Protein AF-0000000078807689 (afdb_homodimer)

Sequence (1456 aa):
MIKRIVSLLILAGTITSVALAAKLQRGFAIVVDPVSYKEARTDIDNYAKAVENDGLKTYIIVDRWGVPDSIRFQLQQLYFQKECPIEGAVFVGDIPVPMIRDAQHLTSAFKMNQETFPRTESSVPSDRFYDDFDLKFNFLDKDEQYPLYYYYSLSPDSPQFLSPEIYSGRIKMSADDASKYDKLRAYLQKVVALKQNTNPADQLLYFSGQGYVSESMMARIDEKLALVENFPWTRIQQNGIEYIDHKRDAAVKYRLMSELQRNDLDIAILHHHGDVEIEYMNDLPEPQTTKDQVEGIKLYLRETMRHAREKGKNTDSIQLVLSKRFDDLPASWFEGSFDPEITQKDSLFLRSLDLYIEDFDNYTPNARFIVLDACFNGSFHKDKYIAGAYISGKGNTMAVLANSVNVLQEKWTDRYLGLVGLGMRVGRMAMENPYLEGHLIGDPTFHFAVPVSLGFDINEVLSTKNAAWWKKQLNSSYPALQAMALRQLSDGGQMNSKQLLDKFMSSPSDIVRMECLVLLSEYDDDNFIRCLDLAVSDSYEMIQRFAINMIARNGDDRLVPALIRAAIRNNTAERIEFNVKQALALLPEKALTAEFQKQFNPSLYVESEKAEQGIKRAIEVNSNRWLKDISSIYADDSLTVNQRLGRIRYLRNYNVHSQIPQLLEYLQKTDNEPVQVSLLEALGWFRMSCRHNEISQVAQAMSQDSRYSQAVRDEALKTYNRIMNHRKMIKRIVSLLILAGTITSVALAAKLQRGFAIVVDPVSYKEARTDIDNYAKAVENDGLKTYIIVDRWGVPDSIRFQLQQLYFQKECPIEGAVFVGDIPVPMIRDAQHLTSAFKMNQETFPRTESSVPSDRFYDDFDLKFNFLDKDEQYPLYYYYSLSPDSPQFLSPEIYSGRIKMSADDASKYDKLRAYLQKVVALKQNTNPADQLLYFSGQGYVSESMMARIDEKLALVENFPWTRIQQNGIEYIDHKRDAAVKYRLMSELQRNDLDIAILHHHGDVEIEYMNDLPEPQTTKDQVEGIKLYLRETMRHAREKGKNTDSIQLVLSKRFDDLPASWFEGSFDPEITQKDSLFLRSLDLYIEDFDNYTPNARFIVLDACFNGSFHKDKYIAGAYISGKGNTMAVLANSVNVLQEKWTDRYLGLVGLGMRVGRMAMENPYLEGHLIGDPTFHFAVPVSLGFDINEVLSTKNAAWWKKQLNSSYPALQAMALRQLSDGGQMNSKQLLDKFMSSPSDIVRMECLVLLSEYDDDNFIRCLDLAVSDSYEMIQRFAINMIARNGDDRLVPALIRAAIRNNTAERIEFNVKQALALLPEKALTAEFQKQFNPSLYVESEKAEQGIKRAIEVNSNRWLKDISSIYADDSLTVNQRLGRIRYLRNYNVHSQIPQLLEYLQKTDNEPVQVSLLEALGWFRMSCRHNEISQVAQAMSQDSRYSQAVRDEALKTYNRIMNHRK

Secondary structure (DSSP, 8-state):
-------------------------EEEEEEE-HHHHHHTHHHHHHHHHHHHHTTEEEEEEE--S--HHHHHHHHHHHHH-SSS-EEEEEEESS--EEEEES-GGGSSS----TTTS-HHHHSEE-THHHH-TT--EEEEEE-SS-TTEEEEEE-TTS-SS---SSEEEEE--S-SSTHHHHHHHHHHHHHHHHHTS--BS--EEEEE-TTGGGG-HHHHHHHHHHHHHH-GGG-STT--EEEEEGGGSTTTHHHHHHHHT-TT--EEEEE-EEETTEEE---SPPP-SHHHHHHHHHHHHHHHHHHHHHTT--HHHHHHHHHHHTT---GGGGTTTT-HHHHHHHHHHHHTTSEEGGGGGG-----SEEEEESSSTT-TTSSS-HHHHHHHSSS---EEEEESS---SS--TTTTHHHHHTT--HHHHHHHS--SSEEEEE-TT--PBPSS--SS-HHHHHHH--HHHHHHHTT-SSHHHHHHHHHHHHHHT---HHHHHHHHHH---HHHHHHHHHHHTT--SHHHHHHHHHHTT-SSHHHHHHHHHHHHHH--GGGHHHHHHHHH-SS--HHHHHHHHHHHTTS-HHHHHHHHHHH--GGG-TTHHHHHHHHHHHHHHHHTTTHHHHHHHHH-TT--HHHHHHHHHHTTT---GGGHHHHHHHHHH---HHHHHHHHHHHTT-TT-TTHHHHHHHHHHHHT-TTS-HHHHHHHHHHHHHHHSS--/-------------------------EEEEEEE-HHHHHHTHHHHHHHHHHHHHTTEEEEEEE--S--HHHHHHHHHHHHH-SSS-EEEEEEESS--EEEEES-GGGSSS----TTTS-HHHHSEE-THHHH-TT--EEEEEE-SS-TTEEEEEEPTTS-SS---SSEEEEE--S-SSTHHHHHHHHHHHHHHHHHTS--BS--EEEEE-TTGGGG-HHHHHHHHHHHHHH-GGG-STT--EEEEEGGGSTTTHHHHHHHHT-TT--EEEEE-EEETTEEE---SPPP-SHHHHHHHHHHHHHHHHHHHHHTT--HHHHHHHHHHHTT---GGGGTTTT-HHHHHHHHHHHHTTEEEGGGGGG-----SEEEEESSSTT-TTSSS-HHHHHHHSSSS--EEEEESS---TT--TTTTHHHHHTT--HHHHHHHS--SSEEEEE-TT--PBPSS--SS-HHHHHHH--HHHHHHHTT-SSHHHHHHHHHHHHHTT-S-HHHHHHHHHH---HHHHHHHHHHHTT--SHHHHHHHHHHTT-SSHHHHHHHHHHHHHH--GGGHHHHHHHHH-SS--HHHHHHHHHHHTTS-HHHHHHHHHHH--GGG-TTHHHHHHHHHHHHHHHHTTTHHHHHHHHH-TT--HHHHHHHHHHTTT---GGGHHHHHHHHHH---HHHHHHHHHHHTT-TT-TTHHHHHHHHHHHHT-TTS-HHHHHHHHHHHHHHHSS--

pLDDT: mean 93.67, std 12.11, range [21.91, 98.88]

InterPro domains:
  IPR011989 Armadillo-like helical [G3DSA:1.25.10.10] (461-601)
  IPR016024 Armadillo-type fold [SSF48371] (473-570)

Structure (mmCIF, N/CA/C/O backbone):
data_AF-0000000078807689-model_v1
#
loop_
_entity.id
_entity.type
_entity.pdbx_description
1 polymer 'HEAT repeat domain-containing protein'
#
loop_
_atom_site.group_PDB
_atom_site.id
_atom_site.type_symbol
_atom_site.label_atom_id
_atom_site.label_alt_id
_atom_site.label_comp_id
_atom_site.label_asym_id
_atom_site.label_entity_id
_atom_site.label_seq_id
_atom_site.pdbx_PDB_ins_code
_atom_site.Cartn_x
_atom_site.Cartn_y
_atom_site.Cartn_z
_atom_site.occupancy
_atom_site.B_iso_or_equiv
_atom_site.auth_seq_id
_atom_site.auth_comp_id
_atom_site.auth_asym_id
_atom_site.auth_atom_id
_atom_site.pdbx_PDB_model_num
ATOM 1 N N . MET A 1 1 ? 76.438 -17.484 44.531 1 23.11 1 MET A N 1
ATOM 2 C CA . MET A 1 1 ? 75.062 -18 44.625 1 23.11 1 MET A CA 1
ATOM 3 C C . MET A 1 1 ? 74.375 -18 43.25 1 23.11 1 MET A C 1
ATOM 5 O O . MET A 1 1 ? 74.375 -16.969 42.562 1 23.11 1 MET A O 1
ATOM 9 N N . ILE A 1 2 ? 74.375 -19.188 42.438 1 21.91 2 ILE A N 1
ATOM 10 C CA . ILE A 1 2 ? 74.188 -19.828 41.125 1 21.91 2 ILE A CA 1
ATOM 11 C C . ILE A 1 2 ? 72.688 -19.828 40.781 1 21.91 2 ILE A C 1
ATOM 13 O O . ILE A 1 2 ? 71.875 -20.547 41.406 1 21.91 2 ILE A O 1
ATOM 17 N N . LYS A 1 3 ? 72.125 -18.516 40.844 1 25.3 3 LYS A N 1
ATOM 18 C CA . LYS A 1 3 ? 70.688 -18.281 40.812 1 25.3 3 LYS A CA 1
ATOM 19 C C . LYS A 1 3 ? 70.062 -18.938 39.594 1 25.3 3 LYS A C 1
ATOM 21 O O . LYS A 1 3 ? 70.375 -18.562 38.438 1 25.3 3 LYS A O 1
ATOM 26 N N . ARG A 1 4 ? 69.688 -20.281 39.688 1 24.55 4 ARG A N 1
ATOM 27 C CA . ARG A 1 4 ? 69.25 -21.297 38.75 1 24.55 4 ARG A CA 1
ATOM 28 C C . ARG A 1 4 ? 68 -20.891 38.062 1 24.55 4 ARG A C 1
ATOM 30 O O . ARG A 1 4 ? 66.938 -20.656 38.719 1 24.55 4 ARG A O 1
ATOM 37 N N . ILE A 1 5 ? 68.062 -20.141 36.969 1 27.69 5 ILE A N 1
ATOM 38 C CA . ILE A 1 5 ? 67 -19.5 36.156 1 27.69 5 ILE A CA 1
ATOM 39 C C . ILE A 1 5 ? 66.062 -20.562 35.562 1 27.69 5 ILE A C 1
ATOM 41 O O . ILE A 1 5 ? 66.5 -21.422 34.781 1 27.69 5 ILE A O 1
ATOM 45 N N . VAL A 1 6 ? 65.125 -21.188 36.375 1 27.47 6 VAL A N 1
ATOM 46 C CA . VAL A 1 6 ? 64.25 -22.25 35.969 1 27.47 6 VAL A CA 1
ATOM 47 C C . VAL A 1 6 ? 63.375 -21.797 34.781 1 27.47 6 VAL A C 1
ATOM 49 O O . VAL A 1 6 ? 62.656 -20.797 34.906 1 27.47 6 VAL A O 1
ATOM 52 N N . SER A 1 7 ? 63.844 -22.016 33.562 1 24.58 7 SER A N 1
ATOM 53 C CA . SER A 1 7 ? 63.25 -21.703 32.281 1 24.58 7 SER A CA 1
ATOM 54 C C . SER A 1 7 ? 61.906 -22.406 32.125 1 24.58 7 SER A C 1
ATOM 56 O O . SER A 1 7 ? 61.812 -23.625 32.156 1 24.58 7 SER A O 1
ATOM 58 N N . LEU A 1 8 ? 60.844 -21.922 32.812 1 27.22 8 LEU A N 1
ATOM 59 C CA . LEU A 1 8 ? 59.5 -22.516 32.719 1 27.22 8 LEU A CA 1
ATOM 60 C C . LEU A 1 8 ? 59.031 -22.562 31.266 1 27.22 8 LEU A C 1
ATOM 62 O O . LEU A 1 8 ? 58.938 -21.516 30.609 1 27.22 8 LEU A O 1
ATOM 66 N N . LEU A 1 9 ? 59.375 -23.656 30.516 1 25.56 9 LEU A N 1
ATOM 67 C CA . LEU A 1 9 ? 58.938 -24 29.172 1 25.56 9 LEU A CA 1
ATOM 68 C C . LEU A 1 9 ? 57.438 -24.062 29.078 1 25.56 9 LEU A C 1
ATOM 70 O O . LEU A 1 9 ? 56.812 -24.875 29.766 1 25.56 9 LEU A O 1
ATOM 74 N N . ILE A 1 10 ? 56.719 -22.938 29 1 27.12 10 ILE A N 1
ATOM 75 C CA . ILE A 1 10 ? 55.281 -22.906 28.844 1 27.12 10 ILE A CA 1
ATOM 76 C C . ILE A 1 10 ? 54.875 -23.656 27.562 1 27.12 10 ILE A C 1
ATOM 78 O O . ILE A 1 10 ? 55.312 -23.297 26.469 1 27.12 10 ILE A O 1
ATOM 82 N N . LEU A 1 11 ? 54.656 -25.016 27.625 1 25.09 11 LEU A N 1
ATOM 83 C CA . LEU A 1 11 ? 54.125 -25.875 26.578 1 25.09 11 LEU A CA 1
ATOM 84 C C . LEU A 1 11 ? 52.781 -25.375 26.078 1 25.09 11 LEU A C 1
ATOM 86 O O . LEU A 1 11 ? 51.812 -25.328 26.828 1 25.09 11 LEU A O 1
ATOM 90 N N . ALA A 1 12 ? 52.719 -24.391 25.203 1 27.47 12 ALA A N 1
ATOM 91 C CA . ALA A 1 12 ? 51.5 -23.906 24.516 1 27.47 12 ALA A CA 1
ATOM 92 C C . ALA A 1 12 ? 50.844 -25.016 23.734 1 27.47 12 ALA A C 1
ATOM 94 O O . ALA A 1 12 ? 51.375 -25.516 22.734 1 27.47 12 ALA A O 1
ATOM 95 N N . GLY A 1 13 ? 50.219 -25.969 24.406 1 26.75 13 GLY A N 1
ATOM 96 C CA . GLY A 1 13 ? 49.438 -26.984 23.719 1 26.75 13 GLY A CA 1
ATOM 97 C C . GLY A 1 13 ? 48.406 -26.391 22.766 1 26.75 13 GLY A C 1
ATOM 98 O O . GLY A 1 13 ? 47.625 -25.547 23.156 1 26.75 13 GLY A O 1
ATOM 99 N N . THR A 1 14 ? 48.812 -26.234 21.578 1 27.98 14 THR A N 1
ATOM 100 C CA . THR A 1 14 ? 47.938 -25.844 20.484 1 27.98 14 THR A CA 1
ATOM 101 C C . THR A 1 14 ? 46.75 -26.797 20.375 1 27.98 14 THR A C 1
ATOM 103 O O . THR A 1 14 ? 46.938 -28 20.156 1 27.98 14 THR A O 1
ATOM 106 N N . ILE A 1 15 ? 45.688 -26.656 21.156 1 29.25 15 ILE A N 1
ATOM 107 C CA . ILE A 1 15 ? 44.5 -27.453 21 1 29.25 15 ILE A CA 1
ATOM 108 C C . ILE A 1 15 ? 43.969 -27.281 19.562 1 29.25 15 ILE A C 1
ATOM 110 O O . ILE A 1 15 ? 43.594 -26.188 19.156 1 29.25 15 ILE A O 1
ATOM 114 N N . THR A 1 16 ? 44.531 -27.984 18.672 1 27.67 16 THR A N 1
ATOM 115 C CA . THR A 1 16 ? 43.906 -28.078 17.344 1 27.67 16 THR A CA 1
ATOM 116 C C . THR A 1 16 ? 42.438 -28.5 17.453 1 27.67 16 THR A C 1
ATOM 118 O O . THR A 1 16 ? 42.125 -29.5 18.078 1 27.67 16 THR A O 1
ATOM 121 N N . SER A 1 17 ? 41.562 -27.578 17.625 1 30.05 17 SER A N 1
ATOM 122 C CA . SER A 1 17 ? 40.156 -27.844 17.5 1 30.05 17 SER A CA 1
ATOM 123 C C . SER A 1 17 ? 39.844 -28.734 16.297 1 30.05 17 SER A C 1
ATOM 125 O O . SER A 1 17 ? 40.062 -28.344 15.156 1 30.05 17 SER A O 1
ATOM 127 N N . VAL A 1 18 ? 40.219 -29.969 16.344 1 32.78 18 VAL A N 1
ATOM 128 C CA . VAL A 1 18 ? 39.688 -30.906 15.359 1 32.78 18 VAL A CA 1
ATOM 129 C C . VAL A 1 18 ? 38.188 -30.688 15.203 1 32.78 18 VAL A C 1
ATOM 131 O O . VAL A 1 18 ? 37.406 -30.859 16.156 1 32.78 18 VAL A O 1
ATOM 134 N N . ALA A 1 19 ? 37.812 -29.859 14.352 1 35.06 19 ALA A N 1
ATOM 135 C CA . ALA A 1 19 ? 36.406 -29.906 13.891 1 35.06 19 ALA A CA 1
ATOM 136 C C . ALA A 1 19 ? 35.938 -31.328 13.703 1 35.06 19 ALA A C 1
ATOM 138 O O . ALA A 1 19 ? 36.438 -32.062 12.844 1 35.06 19 ALA A O 1
ATOM 139 N N . LEU A 1 20 ? 35.656 -32.094 14.617 1 36.84 20 LEU A N 1
ATOM 140 C CA . LEU A 1 20 ? 34.875 -33.312 14.398 1 36.84 20 LEU A CA 1
ATOM 141 C C . LEU A 1 20 ? 34 -33.188 13.164 1 36.84 20 LEU A C 1
ATOM 143 O O . LEU A 1 20 ? 33.125 -32.312 13.117 1 36.84 20 LEU A O 1
ATOM 147 N N . ALA A 1 21 ? 34.469 -33.5 12.047 1 41.41 21 ALA A N 1
ATOM 148 C CA . ALA A 1 21 ? 33.625 -33.656 10.859 1 41.41 21 ALA A CA 1
ATOM 149 C C . ALA A 1 21 ? 32.312 -34.312 11.211 1 41.41 21 ALA A C 1
ATOM 151 O O . ALA A 1 21 ? 32.281 -35.469 11.625 1 41.41 21 ALA A O 1
ATOM 152 N N . ALA A 1 22 ? 31.312 -33.781 11.711 1 47.84 22 ALA A N 1
ATOM 153 C CA . ALA A 1 22 ? 29.953 -34.25 11.984 1 47.84 22 ALA A CA 1
ATOM 154 C C . ALA A 1 22 ? 29.484 -35.219 10.906 1 47.84 22 ALA A C 1
ATOM 156 O O . ALA A 1 22 ? 29.719 -35 9.719 1 47.84 22 ALA A O 1
ATOM 157 N N . LYS A 1 23 ? 29.312 -36.5 11.18 1 60.94 23 LYS A N 1
ATOM 158 C CA . LYS A 1 23 ? 28.781 -37.562 10.328 1 60.94 23 LYS A CA 1
ATOM 159 C C . LYS A 1 23 ? 27.578 -37.094 9.539 1 60.94 23 LYS A C 1
ATOM 161 O O . LYS A 1 23 ? 26.609 -36.594 10.117 1 60.94 23 LYS A O 1
ATOM 166 N N . LEU A 1 24 ? 27.781 -36.844 8.156 1 70.88 24 LEU A N 1
ATOM 167 C CA . LEU A 1 24 ? 26.688 -36.438 7.258 1 70.88 24 LEU A CA 1
ATOM 168 C C . LEU A 1 24 ? 25.516 -37.406 7.371 1 70.88 24 LEU A C 1
ATOM 170 O O . LEU A 1 24 ? 25.703 -38.625 7.383 1 70.88 24 LEU A O 1
ATOM 174 N N . GLN A 1 25 ? 24.391 -36.906 7.672 1 82.25 25 GLN A N 1
ATOM 175 C CA . GLN A 1 25 ? 23.219 -37.75 7.895 1 82.25 25 GLN A CA 1
ATOM 176 C C . GLN A 1 25 ? 22.344 -37.812 6.648 1 82.25 25 GLN A C 1
ATOM 178 O O . GLN A 1 25 ? 21.594 -38.75 6.457 1 82.25 25 GLN A O 1
ATOM 183 N N . ARG A 1 26 ? 22.484 -36.844 5.727 1 94.06 26 ARG A N 1
ATOM 184 C CA . ARG A 1 26 ? 21.656 -36.781 4.539 1 94.06 26 ARG A CA 1
ATOM 185 C C . ARG A 1 26 ? 22.5 -36.594 3.279 1 94.06 26 ARG A C 1
ATOM 187 O O . ARG A 1 26 ? 23.672 -36.25 3.363 1 94.06 26 ARG A O 1
ATOM 194 N N . GLY A 1 27 ? 21.844 -36.938 2.158 1 97.25 27 GLY A N 1
ATOM 195 C CA . GLY A 1 27 ? 22.562 -36.875 0.899 1 97.25 27 GLY A CA 1
ATOM 196 C C . GLY A 1 27 ? 21.922 -35.938 -0.117 1 97.25 27 GLY A C 1
ATOM 197 O O . GLY A 1 27 ? 20.828 -35.406 0.124 1 97.25 27 GLY A O 1
ATOM 198 N N . PHE A 1 28 ? 22.672 -35.688 -1.205 1 98.5 28 PHE A N 1
ATOM 199 C CA . PHE A 1 28 ? 22.25 -34.844 -2.309 1 98.5 28 PHE A CA 1
ATOM 200 C C . PHE A 1 28 ? 22.766 -35.375 -3.637 1 98.5 28 PHE A C 1
ATOM 202 O O . PHE A 1 28 ? 23.953 -35.656 -3.785 1 98.5 28 PHE A O 1
ATOM 209 N N . ALA A 1 29 ? 21.828 -35.531 -4.566 1 98.88 29 ALA A N 1
ATOM 210 C CA . ALA A 1 29 ? 22.203 -36.094 -5.859 1 98.88 29 ALA A CA 1
ATOM 211 C C . ALA A 1 29 ? 22.453 -35 -6.883 1 98.88 29 ALA A C 1
ATOM 213 O O . ALA A 1 29 ? 21.703 -34.031 -6.965 1 98.88 29 ALA A O 1
ATOM 214 N N . ILE A 1 30 ? 23.547 -35.094 -7.578 1 98.88 30 ILE A N 1
ATOM 215 C CA . ILE A 1 30 ? 23.859 -34.25 -8.719 1 98.88 30 ILE A CA 1
ATOM 216 C C . ILE A 1 30 ? 23.812 -35.094 -10.008 1 98.88 30 ILE A C 1
ATOM 218 O O . ILE A 1 30 ? 24.734 -35.844 -10.305 1 98.88 30 ILE A O 1
ATOM 222 N N . VAL A 1 31 ? 22.719 -34.938 -10.766 1 98.88 31 VAL A N 1
ATOM 223 C CA . VAL A 1 31 ? 22.547 -35.656 -12.031 1 98.88 31 VAL A CA 1
ATOM 224 C C . VAL A 1 31 ? 23.031 -34.781 -13.188 1 98.88 31 VAL A C 1
ATOM 226 O O . VAL A 1 31 ? 22.562 -33.656 -13.352 1 98.88 31 VAL A O 1
ATOM 229 N N . VAL A 1 32 ? 23.969 -35.281 -14.008 1 98.69 32 VAL A N 1
ATOM 230 C CA . VAL A 1 32 ? 24.562 -34.469 -15.055 1 98.69 32 VAL A CA 1
ATOM 231 C C . VAL A 1 32 ? 24.656 -35.281 -16.344 1 98.69 32 VAL A C 1
ATOM 233 O O . VAL A 1 32 ? 24.906 -36.5 -16.312 1 98.69 32 VAL A O 1
ATOM 236 N N . ASP A 1 33 ? 24.375 -34.688 -17.484 1 97.62 33 ASP A N 1
ATOM 237 C CA . ASP A 1 33 ? 24.562 -35.375 -18.75 1 97.62 33 ASP A CA 1
ATOM 238 C C . ASP A 1 33 ? 26.047 -35.562 -19.078 1 97.62 33 ASP A C 1
ATOM 240 O O . ASP A 1 33 ? 26.875 -34.781 -18.625 1 97.62 33 ASP A O 1
ATOM 244 N N . PRO A 1 34 ? 26.375 -36.5 -19.922 1 97.31 34 PRO A N 1
ATOM 245 C CA . PRO A 1 34 ? 27.781 -36.844 -20.141 1 97.31 34 PRO A CA 1
ATOM 246 C C . PRO A 1 34 ? 28.594 -35.719 -20.75 1 97.31 34 PRO A C 1
ATOM 248 O O . PRO A 1 34 ? 29.75 -35.5 -20.375 1 97.31 34 PRO A O 1
ATOM 251 N N . VAL A 1 35 ? 28.078 -35.031 -21.641 1 97.25 35 VAL A N 1
ATOM 252 C CA . VAL A 1 35 ? 28.812 -33.969 -22.328 1 97.25 35 VAL A CA 1
ATOM 253 C C . VAL A 1 35 ? 29.078 -32.812 -21.359 1 97.25 35 VAL A C 1
ATOM 255 O O . VAL A 1 35 ? 30.203 -32.312 -21.297 1 97.25 35 VAL A O 1
ATOM 258 N N . SER A 1 36 ? 28.062 -32.406 -20.625 1 97.81 36 SER A N 1
ATOM 259 C CA . SER A 1 36 ? 28.234 -31.344 -19.641 1 97.81 36 SER A CA 1
ATOM 260 C C . SER A 1 36 ? 29.25 -31.734 -18.578 1 97.81 36 SER A C 1
ATOM 262 O O . SER A 1 36 ? 30.016 -30.906 -18.094 1 97.81 36 SER A O 1
ATOM 264 N N . TYR A 1 37 ? 29.203 -32.969 -18.156 1 97.88 37 TYR A N 1
ATOM 265 C CA . TYR A 1 37 ? 30.172 -33.438 -17.156 1 97.88 37 TYR A CA 1
ATOM 266 C C . TYR A 1 37 ? 31.594 -33.344 -17.688 1 97.88 37 TYR A C 1
ATOM 268 O O . TYR A 1 37 ? 32.5 -32.938 -16.953 1 97.88 37 TYR A O 1
ATOM 276 N N . LYS A 1 38 ? 31.734 -33.75 -18.891 1 97.5 38 LYS A N 1
ATOM 277 C CA . LYS A 1 38 ? 33.062 -33.656 -19.5 1 97.5 38 LYS A CA 1
ATOM 278 C C . LYS A 1 38 ? 33.531 -32.219 -19.625 1 97.5 38 LYS A C 1
ATOM 280 O O . LYS A 1 38 ? 34.656 -31.906 -19.312 1 97.5 38 LYS A O 1
ATOM 285 N N . GLU A 1 39 ? 32.688 -31.375 -20.078 1 97.62 39 GLU A N 1
ATOM 286 C CA . GLU A 1 39 ? 33 -29.984 -20.359 1 97.62 39 GLU A CA 1
ATOM 287 C C . GLU A 1 39 ? 33.219 -29.188 -19.078 1 97.62 39 GLU A C 1
ATOM 289 O O . GLU A 1 39 ? 33.938 -28.172 -19.078 1 97.62 39 GLU A O 1
ATOM 294 N N . ALA A 1 40 ? 32.625 -29.641 -17.953 1 98.25 40 ALA A N 1
ATOM 295 C CA . ALA A 1 40 ? 32.656 -28.859 -16.719 1 98.25 40 ALA A CA 1
ATOM 296 C C . ALA A 1 40 ? 33.031 -29.734 -15.523 1 98.25 40 ALA A C 1
ATOM 298 O O . ALA A 1 40 ? 32.531 -29.5 -14.406 1 98.25 40 ALA A O 1
ATOM 299 N N . ARG A 1 41 ? 33.781 -30.688 -15.625 1 97.81 41 ARG A N 1
ATOM 300 C CA . ARG A 1 41 ? 34.062 -31.703 -14.609 1 97.81 41 ARG A CA 1
ATOM 301 C C . ARG A 1 41 ? 34.594 -31.062 -13.328 1 97.81 41 ARG A C 1
ATOM 303 O O . ARG A 1 41 ? 34.094 -31.312 -12.242 1 97.81 41 ARG A O 1
ATOM 310 N N . THR A 1 42 ? 35.594 -30.25 -13.445 1 98.31 42 THR A N 1
ATOM 311 C CA . THR A 1 42 ? 36.219 -29.609 -12.281 1 98.31 42 THR A CA 1
ATOM 312 C C . THR A 1 42 ? 35.219 -28.75 -11.531 1 98.31 42 THR A C 1
ATOM 314 O O . THR A 1 42 ? 35.156 -28.766 -10.297 1 98.31 42 THR A O 1
ATOM 317 N N . ASP A 1 43 ? 34.5 -28.016 -12.273 1 98.5 43 ASP A N 1
ATOM 318 C CA . ASP A 1 43 ? 33.5 -27.125 -11.664 1 98.5 43 ASP A CA 1
ATOM 319 C C . ASP A 1 43 ? 32.406 -27.906 -10.969 1 98.5 43 ASP A C 1
ATOM 321 O O . ASP A 1 43 ? 31.906 -27.5 -9.922 1 98.5 43 ASP A O 1
ATOM 325 N N . ILE A 1 44 ? 31.953 -29 -11.484 1 98.62 44 ILE A N 1
ATOM 326 C CA . ILE A 1 44 ? 30.938 -29.859 -10.875 1 98.62 44 ILE A CA 1
ATOM 327 C C . ILE A 1 44 ? 31.484 -30.484 -9.594 1 98.62 44 ILE A C 1
ATOM 329 O O . ILE A 1 44 ? 30.781 -30.562 -8.586 1 98.62 44 ILE A O 1
ATOM 333 N N . ASP A 1 45 ? 32.75 -30.906 -9.617 1 98.25 45 ASP A N 1
ATOM 334 C CA . ASP A 1 45 ? 33.375 -31.469 -8.43 1 98.25 45 ASP A CA 1
ATOM 335 C C . ASP A 1 45 ? 33.469 -30.422 -7.324 1 98.25 45 ASP A C 1
ATOM 337 O O . ASP A 1 45 ? 33.25 -30.734 -6.152 1 98.25 45 ASP A O 1
ATOM 341 N N . ASN A 1 46 ? 33.844 -29.25 -7.73 1 98.5 46 ASN A N 1
ATOM 342 C CA . ASN A 1 46 ? 33.938 -28.156 -6.758 1 98.5 46 ASN A CA 1
ATOM 343 C C . ASN A 1 46 ? 32.562 -27.844 -6.172 1 98.5 46 ASN A C 1
ATOM 345 O O . ASN A 1 46 ? 32.438 -27.562 -4.977 1 98.5 46 ASN A O 1
ATOM 349 N N . TYR A 1 47 ? 31.609 -27.812 -7.074 1 98.56 47 TYR A N 1
ATOM 350 C CA . TYR A 1 47 ? 30.234 -27.625 -6.613 1 98.56 47 TYR A CA 1
ATOM 351 C C . TYR A 1 47 ? 29.828 -28.703 -5.629 1 98.56 47 TYR A C 1
ATOM 353 O O . TYR A 1 47 ? 29.25 -28.422 -4.582 1 98.56 47 TYR A O 1
ATOM 361 N N . ALA A 1 48 ? 30.109 -29.922 -5.875 1 98.56 48 ALA A N 1
ATOM 362 C CA . ALA A 1 48 ? 29.828 -31.047 -4.98 1 98.56 48 ALA A CA 1
ATOM 363 C C . ALA A 1 48 ? 30.5 -30.844 -3.623 1 98.56 48 ALA A C 1
ATOM 365 O O . ALA A 1 48 ? 29.875 -31.062 -2.58 1 98.56 48 ALA A O 1
ATOM 366 N N . LYS A 1 49 ? 31.672 -30.438 -3.629 1 97.88 49 LYS A N 1
ATOM 367 C CA . LYS A 1 49 ? 32.406 -30.188 -2.395 1 97.88 49 LYS A CA 1
ATOM 368 C C . LYS A 1 49 ? 31.766 -29.078 -1.581 1 97.88 49 LYS A C 1
ATOM 370 O O . LYS A 1 49 ? 31.703 -29.141 -0.352 1 97.88 49 LYS A O 1
ATOM 375 N N . ALA A 1 50 ? 31.375 -28.047 -2.309 1 98 50 ALA A N 1
ATOM 376 C CA . ALA A 1 50 ? 30.703 -26.953 -1.63 1 98 50 ALA A CA 1
ATOM 377 C C . ALA A 1 50 ? 29.422 -27.422 -0.941 1 98 50 ALA A C 1
ATOM 379 O O . ALA A 1 50 ? 29.094 -26.969 0.155 1 98 50 ALA A O 1
ATOM 380 N N . VAL A 1 51 ? 28.672 -28.281 -1.578 1 97.88 51 VAL A N 1
ATOM 381 C CA . VAL A 1 51 ? 27.438 -28.844 -1.017 1 97.88 51 VAL A CA 1
ATOM 382 C C . VAL A 1 51 ? 27.781 -29.719 0.193 1 97.88 51 VAL A C 1
ATOM 384 O O . VAL A 1 51 ? 27.078 -29.688 1.2 1 97.88 51 VAL A O 1
ATOM 387 N N . GLU A 1 52 ? 28.859 -30.453 0.168 1 97.19 52 GLU A N 1
ATOM 388 C CA . GLU A 1 52 ? 29.312 -31.281 1.282 1 97.19 52 GLU A CA 1
ATOM 389 C C . GLU A 1 52 ? 29.719 -30.422 2.477 1 97.19 52 GLU A C 1
ATOM 391 O O . GLU A 1 52 ? 29.438 -30.766 3.625 1 97.19 52 GLU A O 1
ATOM 396 N N . ASN A 1 53 ? 30.344 -29.359 2.158 1 95.31 53 ASN A N 1
ATOM 397 C CA . ASN A 1 53 ? 30.719 -28.422 3.211 1 95.31 53 ASN A CA 1
ATOM 398 C C . ASN A 1 53 ? 29.484 -27.844 3.918 1 95.31 53 ASN A C 1
ATOM 400 O O . ASN A 1 53 ? 29.578 -27.375 5.055 1 95.31 53 ASN A O 1
ATOM 404 N N . ASP A 1 54 ? 28.422 -27.953 3.178 1 92.81 54 ASP A N 1
ATOM 405 C CA . ASP A 1 54 ? 27.172 -27.453 3.738 1 92.81 54 ASP A CA 1
ATOM 406 C C . ASP A 1 54 ? 26.422 -28.578 4.461 1 92.81 54 ASP A C 1
ATOM 408 O O . ASP A 1 54 ? 25.266 -28.391 4.848 1 92.81 54 ASP A O 1
ATOM 412 N N . GLY A 1 55 ? 26.938 -29.703 4.566 1 92.62 55 GLY A N 1
ATOM 413 C CA . GLY A 1 55 ? 26.422 -30.734 5.457 1 92.62 55 GLY A CA 1
ATOM 414 C C . GLY A 1 55 ? 25.719 -31.859 4.723 1 92.62 55 GLY A C 1
ATOM 415 O O . GLY A 1 55 ? 25 -32.656 5.332 1 92.62 55 GLY A O 1
ATOM 416 N N . LEU A 1 56 ? 25.844 -32 3.354 1 96.69 56 LEU A N 1
ATOM 417 C CA . LEU A 1 56 ? 25.188 -33.062 2.596 1 96.69 56 LEU A CA 1
ATOM 418 C C . LEU A 1 56 ? 26.219 -33.906 1.867 1 96.69 56 LEU A C 1
ATOM 420 O O . LEU A 1 56 ? 27.141 -33.406 1.231 1 96.69 56 LEU A O 1
ATOM 424 N N . LYS A 1 57 ? 26.047 -35.219 2 1 97.75 57 LYS A N 1
ATOM 425 C CA . LYS A 1 57 ? 26.859 -36.094 1.163 1 97.75 57 LYS A CA 1
ATOM 426 C C . LYS A 1 57 ? 26.406 -36.031 -0.293 1 97.75 57 LYS A C 1
ATOM 428 O O . LYS A 1 57 ? 25.203 -36.156 -0.585 1 97.75 57 LYS A O 1
ATOM 433 N N . THR A 1 58 ? 27.344 -35.906 -1.238 1 98.31 58 THR A N 1
ATOM 434 C CA . THR A 1 58 ? 26.938 -35.75 -2.631 1 98.31 58 THR A CA 1
ATOM 435 C C . THR A 1 58 ? 27.109 -37.062 -3.395 1 98.31 58 THR A C 1
ATOM 437 O O . THR A 1 58 ? 28.031 -37.812 -3.119 1 98.31 58 THR A O 1
ATOM 440 N N . TYR A 1 59 ? 26.234 -37.344 -4.238 1 98.56 59 TYR A N 1
ATOM 441 C CA . TYR A 1 59 ? 26.266 -38.438 -5.211 1 98.56 59 TYR A CA 1
ATOM 442 C C . TYR A 1 59 ? 26.219 -37.875 -6.633 1 98.56 59 TYR A C 1
ATOM 444 O O . TYR A 1 59 ? 25.172 -37.406 -7.086 1 98.56 59 TYR A O 1
ATOM 452 N N . ILE A 1 60 ? 27.312 -37.969 -7.375 1 98.5 60 ILE A N 1
ATOM 453 C CA . ILE A 1 60 ? 27.328 -37.5 -8.758 1 98.5 60 ILE A CA 1
ATOM 454 C C . ILE A 1 60 ? 26.891 -38.656 -9.68 1 98.5 60 ILE A C 1
ATOM 456 O O . ILE A 1 60 ? 27.531 -39.719 -9.711 1 98.5 60 ILE A O 1
ATOM 460 N N . ILE A 1 61 ? 25.844 -38.438 -10.359 1 98.44 61 ILE A N 1
ATOM 461 C CA . ILE A 1 61 ? 25.266 -39.406 -11.289 1 98.44 61 ILE A CA 1
ATOM 462 C C . ILE A 1 61 ? 25.406 -38.906 -12.719 1 98.44 61 ILE A C 1
ATOM 464 O O . ILE A 1 61 ? 24.734 -37.938 -13.109 1 98.44 61 ILE A O 1
ATOM 468 N N . VAL A 1 62 ? 26.219 -39.5 -13.531 1 98.12 62 VAL A N 1
ATOM 469 C CA . VAL A 1 62 ? 26.312 -39.156 -14.953 1 98.12 62 VAL A CA 1
ATOM 470 C C . VAL A 1 62 ? 25.25 -39.938 -15.734 1 98.12 62 VAL A C 1
ATOM 472 O O . VAL A 1 62 ? 25.281 -41.156 -15.789 1 98.12 62 VAL A O 1
ATOM 475 N N . ASP A 1 63 ? 24.359 -39.25 -16.344 1 96.94 63 ASP A N 1
ATOM 476 C CA . ASP A 1 63 ? 23.219 -39.844 -17.047 1 96.94 63 ASP A CA 1
ATOM 477 C C . ASP A 1 63 ? 23.656 -40.469 -18.375 1 96.94 63 ASP A C 1
ATOM 479 O O . ASP A 1 63 ? 23.422 -39.875 -19.438 1 96.94 63 ASP A O 1
ATOM 483 N N . ARG A 1 64 ? 24.078 -41.594 -18.344 1 94.38 64 ARG A N 1
ATOM 484 C CA . ARG A 1 64 ? 24.516 -42.312 -19.562 1 94.38 64 ARG A CA 1
ATOM 485 C C . ARG A 1 64 ? 23.344 -43 -20.25 1 94.38 64 ARG A C 1
ATOM 487 O O . ARG A 1 64 ? 23.453 -43.438 -21.391 1 94.38 64 ARG A O 1
ATOM 494 N N . TRP A 1 65 ? 22.234 -43.062 -19.594 1 93.44 65 TRP A N 1
ATOM 495 C CA . TRP A 1 65 ? 21.062 -43.719 -20.125 1 93.44 65 TRP A CA 1
ATOM 496 C C . TRP A 1 65 ? 20.328 -42.844 -21.109 1 93.44 65 TRP A C 1
ATOM 498 O O . TRP A 1 65 ? 19.875 -43.281 -22.172 1 93.44 65 TRP A O 1
ATOM 508 N N . GLY A 1 66 ? 20.188 -41.594 -20.766 1 93.69 66 GLY A N 1
ATOM 509 C CA . GLY A 1 66 ? 19.469 -40.625 -21.578 1 93.69 66 GLY A CA 1
ATOM 510 C C . GLY A 1 66 ? 17.969 -40.812 -21.531 1 93.69 66 GLY A C 1
ATOM 511 O O . GLY A 1 66 ? 17.25 -40.375 -22.438 1 93.69 66 GLY A O 1
ATOM 512 N N . VAL A 1 67 ? 17.469 -41.531 -20.547 1 95.88 67 VAL A N 1
ATOM 513 C CA . VAL A 1 67 ? 16.031 -41.812 -20.422 1 95.88 67 VAL A CA 1
ATOM 514 C C . VAL A 1 67 ? 15.562 -41.438 -19.016 1 95.88 67 VAL A C 1
ATOM 516 O O . VAL A 1 67 ? 16.234 -41.75 -18.031 1 95.88 67 VAL A O 1
ATOM 519 N N . PRO A 1 68 ? 14.422 -40.75 -18.875 1 98.44 68 PRO A N 1
ATOM 520 C CA . PRO A 1 68 ? 13.938 -40.281 -17.562 1 98.44 68 PRO A CA 1
ATOM 521 C C . PRO A 1 68 ? 13.734 -41.406 -16.562 1 98.44 68 PRO A C 1
ATOM 523 O O . PRO A 1 68 ? 14.062 -41.25 -15.383 1 98.44 68 PRO A O 1
ATOM 526 N N . ASP A 1 69 ? 13.258 -42.562 -16.984 1 98.25 69 ASP A N 1
ATOM 527 C CA . ASP A 1 69 ? 12.93 -43.656 -16.094 1 98.25 69 ASP A CA 1
ATOM 528 C C . ASP A 1 69 ? 14.172 -44.156 -15.344 1 98.25 69 ASP A C 1
ATOM 530 O O . ASP A 1 69 ? 14.086 -44.531 -14.172 1 98.25 69 ASP A O 1
ATOM 534 N N . SER A 1 70 ? 15.258 -44.188 -16.047 1 98.12 70 SER A N 1
ATOM 535 C CA . SER A 1 70 ? 16.5 -44.625 -15.422 1 98.12 70 SER A CA 1
ATOM 536 C C . SER A 1 70 ? 16.969 -43.656 -14.352 1 98.12 70 SER A C 1
ATOM 538 O O . SER A 1 70 ? 17.453 -44.062 -13.297 1 98.12 70 SER A O 1
ATOM 540 N N . ILE A 1 71 ? 16.859 -42.438 -14.656 1 98.5 71 ILE A N 1
ATOM 541 C CA . ILE A 1 71 ? 17.219 -41.406 -13.688 1 98.5 71 ILE A CA 1
ATOM 542 C C . ILE A 1 71 ? 16.328 -41.5 -12.461 1 98.5 71 ILE A C 1
ATOM 544 O O . ILE A 1 71 ? 16.812 -41.469 -11.328 1 98.5 71 ILE A O 1
ATOM 548 N N . ARG A 1 72 ? 15.016 -41.531 -12.695 1 98.56 72 ARG A N 1
ATOM 549 C CA . ARG A 1 72 ? 14.031 -41.625 -11.625 1 98.56 72 ARG A CA 1
ATOM 550 C C . ARG A 1 72 ? 14.344 -42.844 -10.734 1 98.56 72 ARG A C 1
ATOM 552 O O . ARG A 1 72 ? 14.297 -42.75 -9.508 1 98.56 72 ARG A O 1
ATOM 559 N N . PHE A 1 73 ? 14.656 -43.969 -11.367 1 98 73 PHE A N 1
ATOM 560 C CA . PHE A 1 73 ? 14.977 -45.219 -10.633 1 98 73 PHE A CA 1
ATOM 561 C C . PHE A 1 73 ? 16.203 -45 -9.742 1 98 73 PHE A C 1
ATOM 563 O O . PHE A 1 73 ? 16.203 -45.406 -8.586 1 98 73 PHE A O 1
ATOM 570 N N . GLN A 1 74 ? 17.188 -44.406 -10.281 1 98.19 74 GLN A N 1
ATOM 571 C CA . GLN A 1 74 ? 18.406 -44.156 -9.516 1 98.19 74 GLN A CA 1
ATOM 572 C C . GLN A 1 74 ? 18.141 -43.219 -8.328 1 98.19 74 GLN A C 1
ATOM 574 O O . GLN A 1 74 ? 18.672 -43.438 -7.238 1 98.19 74 GLN A O 1
ATOM 579 N N . LEU A 1 75 ? 17.406 -42.188 -8.531 1 98.69 75 LEU A N 1
ATOM 580 C CA . LEU A 1 75 ? 17.062 -41.281 -7.449 1 98.69 75 LEU A CA 1
ATOM 581 C C . LEU A 1 75 ? 16.266 -42 -6.359 1 98.69 75 LEU A C 1
ATOM 583 O O . LEU A 1 75 ? 16.469 -41.75 -5.172 1 98.69 75 LEU A O 1
ATOM 587 N N . GLN A 1 76 ? 15.344 -42.906 -6.742 1 98.44 76 GLN A N 1
ATOM 588 C CA . GLN A 1 76 ? 14.578 -43.688 -5.777 1 98.44 76 GLN A CA 1
ATOM 589 C C . GLN A 1 76 ? 15.492 -44.562 -4.945 1 98.44 76 GLN A C 1
ATOM 591 O O . GLN A 1 76 ? 15.328 -44.656 -3.729 1 98.44 76 GLN A O 1
ATOM 596 N N . GLN A 1 77 ? 16.453 -45.156 -5.586 1 98.19 77 GLN A N 1
ATOM 597 C CA . GLN A 1 77 ? 17.406 -46 -4.871 1 98.19 77 GLN A CA 1
ATOM 598 C C . GLN A 1 77 ? 18.172 -45.188 -3.824 1 98.19 77 GLN A C 1
ATOM 600 O O . GLN A 1 77 ? 18.344 -45.625 -2.691 1 98.19 77 GLN A O 1
ATOM 605 N N . LEU A 1 78 ? 18.562 -44 -4.227 1 98.31 78 LEU A N 1
ATOM 606 C CA . LEU A 1 78 ? 19.328 -43.156 -3.33 1 98.31 78 LEU A CA 1
ATOM 607 C C . LEU A 1 78 ? 18.469 -42.625 -2.193 1 98.31 78 LEU A C 1
ATOM 609 O O . LEU A 1 78 ? 18.953 -42.438 -1.079 1 98.31 78 LEU A O 1
ATOM 613 N N . TYR A 1 79 ? 17.203 -42.438 -2.457 1 97.88 79 TYR A N 1
ATOM 614 C CA . TYR A 1 79 ? 16.281 -41.938 -1.437 1 97.88 79 TYR A CA 1
ATOM 615 C C . TYR A 1 79 ? 16 -43.031 -0.398 1 97.88 79 TYR A C 1
ATOM 617 O O . TYR A 1 79 ? 15.875 -42.719 0.794 1 97.88 79 TYR A O 1
ATOM 625 N N . PHE A 1 80 ? 15.93 -44.281 -0.826 1 96.69 80 PHE A N 1
ATOM 626 C CA . PHE A 1 80 ? 15.492 -45.344 0.059 1 96.69 80 PHE A CA 1
ATOM 627 C C . PHE A 1 80 ? 16.688 -46.031 0.721 1 96.69 80 PHE A C 1
ATOM 629 O O . PHE A 1 80 ? 16.516 -46.844 1.623 1 96.69 80 PHE A O 1
ATOM 636 N N . GLN A 1 81 ? 17.844 -45.656 0.303 1 96.69 81 GLN A N 1
ATOM 637 C CA . GLN A 1 81 ? 19.016 -46.281 0.912 1 96.69 81 GLN A CA 1
ATOM 638 C C . GLN A 1 81 ? 19.172 -45.875 2.373 1 96.69 81 GLN A C 1
ATOM 640 O O . GLN A 1 81 ? 18.656 -44.812 2.785 1 96.69 81 GLN A O 1
ATOM 645 N N . LYS A 1 82 ? 19.891 -46.656 3.182 1 93.94 82 LYS A N 1
ATOM 646 C CA . LYS A 1 82 ? 20.016 -46.438 4.621 1 93.94 82 LYS A CA 1
ATOM 647 C C . LYS A 1 82 ? 21.062 -45.344 4.93 1 93.94 82 LYS A C 1
ATOM 649 O O . LYS A 1 82 ? 20.828 -44.5 5.785 1 93.94 82 LYS A O 1
ATOM 654 N N . GLU A 1 83 ? 22.094 -45.438 4.152 1 93.94 83 GLU A N 1
ATOM 655 C CA . GLU A 1 83 ? 23.172 -44.531 4.426 1 93.94 83 GLU A CA 1
ATOM 656 C C . GLU A 1 83 ? 23 -43.219 3.641 1 93.94 83 GLU A C 1
ATOM 658 O O . GLU A 1 83 ? 23.016 -43.219 2.408 1 93.94 83 GLU A O 1
ATOM 663 N N . CYS A 1 84 ? 22.906 -42.125 4.312 1 95.88 84 CYS A N 1
ATOM 664 C CA . CYS A 1 84 ? 22.828 -40.781 3.758 1 95.88 84 CYS A CA 1
ATOM 665 C C . CYS A 1 84 ? 21.781 -40.719 2.643 1 95.88 84 CYS A C 1
ATOM 667 O O . CYS A 1 84 ? 22.109 -40.312 1.518 1 95.88 84 CYS A O 1
ATOM 669 N N . PRO A 1 85 ? 20.562 -41.125 2.941 1 96.69 85 PRO A N 1
ATOM 670 C CA . PRO A 1 85 ? 19.516 -40.938 1.927 1 96.69 85 PRO A CA 1
ATOM 671 C C . PRO A 1 85 ? 19.422 -39.5 1.417 1 96.69 85 PRO A C 1
ATOM 673 O O . PRO A 1 85 ? 19.594 -38.562 2.191 1 96.69 85 PRO A O 1
ATOM 676 N N . ILE A 1 86 ? 19.109 -39.375 0.164 1 97.88 86 ILE A N 1
ATOM 677 C CA . ILE A 1 86 ? 19.109 -38.031 -0.411 1 97.88 86 ILE A CA 1
ATOM 678 C C . ILE A 1 86 ? 17.891 -37.281 0.074 1 97.88 86 ILE A C 1
ATOM 680 O O . ILE A 1 86 ? 16.812 -37.844 0.235 1 97.88 86 ILE A O 1
ATOM 684 N N . GLU A 1 87 ? 18.062 -35.969 0.333 1 96.94 87 GLU A N 1
ATOM 685 C CA . GLU A 1 87 ? 16.953 -35.094 0.629 1 96.94 87 GLU A CA 1
ATOM 686 C C . GLU A 1 87 ? 16.625 -34.188 -0.563 1 96.94 87 GLU A C 1
ATOM 688 O O . GLU A 1 87 ? 15.57 -33.531 -0.601 1 96.94 87 GLU A O 1
ATOM 693 N N . GLY A 1 88 ? 17.516 -34.156 -1.569 1 98.38 88 GLY A N 1
ATOM 694 C CA . GLY A 1 88 ? 17.297 -33.344 -2.754 1 98.38 88 GLY A CA 1
ATOM 695 C C . GLY A 1 88 ? 18.172 -33.75 -3.928 1 98.38 88 GLY A C 1
ATOM 696 O O . GLY A 1 88 ? 18.984 -34.688 -3.811 1 98.38 88 GLY A O 1
ATOM 697 N N . ALA A 1 89 ? 17.906 -33.125 -5.062 1 98.88 89 ALA A N 1
ATOM 698 C CA . ALA A 1 89 ? 18.672 -33.406 -6.277 1 98.88 89 ALA A CA 1
ATOM 699 C C . ALA A 1 89 ? 18.719 -32.188 -7.184 1 98.88 89 ALA A C 1
ATOM 701 O O . ALA A 1 89 ? 17.891 -31.281 -7.059 1 98.88 89 ALA A O 1
ATOM 702 N N . VAL A 1 90 ? 19.766 -32.188 -8 1 98.88 90 VAL A N 1
ATOM 703 C CA . VAL A 1 90 ? 19.859 -31.141 -9.023 1 98.88 90 VAL A CA 1
ATOM 704 C C . VAL A 1 90 ? 20.141 -31.781 -10.383 1 98.88 90 VAL A C 1
ATOM 706 O O . VAL A 1 90 ? 20.875 -32.781 -10.461 1 98.88 90 VAL A O 1
ATOM 709 N N . PHE A 1 91 ? 19.484 -31.281 -11.414 1 98.88 91 PHE A N 1
ATOM 710 C CA . PHE A 1 91 ? 19.672 -31.75 -12.781 1 98.88 91 PHE A CA 1
ATOM 711 C C . PHE A 1 91 ? 20.5 -30.75 -13.586 1 98.88 91 PHE A C 1
ATOM 713 O O . PHE A 1 91 ? 20.047 -29.625 -13.852 1 98.88 91 PHE A O 1
ATOM 720 N N . VAL A 1 92 ? 21.656 -31.156 -14.07 1 98.75 92 VAL A N 1
ATOM 721 C CA . VAL A 1 92 ? 22.609 -30.234 -14.672 1 98.75 92 VAL A CA 1
ATOM 722 C C . VAL A 1 92 ? 22.766 -30.547 -16.156 1 98.75 92 VAL A C 1
ATOM 724 O O . VAL A 1 92 ? 23.094 -31.688 -16.516 1 98.75 92 VAL A O 1
ATOM 727 N N . GLY A 1 93 ? 22.578 -29.547 -16.969 1 97.75 93 GLY A N 1
ATOM 728 C CA . GLY A 1 93 ? 22.781 -29.703 -18.391 1 97.75 93 GLY A CA 1
ATOM 729 C C . GLY A 1 93 ? 21.562 -30.234 -19.125 1 97.75 93 GLY A C 1
ATOM 730 O O . GLY A 1 93 ? 20.438 -29.844 -18.828 1 97.75 93 GLY A O 1
ATOM 731 N N . ASP A 1 94 ? 21.828 -31.078 -20.109 1 96.75 94 ASP A N 1
ATOM 732 C CA . ASP A 1 94 ? 20.781 -31.578 -21 1 96.75 94 ASP A CA 1
ATOM 733 C C . ASP A 1 94 ? 20.172 -32.875 -20.469 1 96.75 94 ASP A C 1
ATOM 735 O O . ASP A 1 94 ? 20.25 -33.906 -21.109 1 96.75 94 ASP A O 1
ATOM 739 N N . ILE A 1 95 ? 19.547 -32.719 -19.344 1 98.44 95 ILE A N 1
ATOM 740 C CA . ILE A 1 95 ? 18.812 -33.812 -18.734 1 98.44 95 ILE A CA 1
ATOM 741 C C . ILE A 1 95 ? 17.438 -33.969 -19.391 1 98.44 95 ILE A C 1
ATOM 743 O O . ILE A 1 95 ? 16.75 -32.969 -19.625 1 98.44 95 ILE A O 1
ATOM 747 N N . PRO A 1 96 ? 17.031 -35.188 -19.688 1 98.38 96 PRO A N 1
ATOM 748 C CA . PRO A 1 96 ? 15.727 -35.375 -20.328 1 98.38 96 PRO A CA 1
ATOM 749 C C . PRO A 1 96 ? 14.594 -34.688 -19.594 1 98.38 96 PRO A C 1
ATOM 751 O O . PRO A 1 96 ? 14.586 -34.625 -18.359 1 98.38 96 PRO A O 1
ATOM 754 N N . VAL A 1 97 ? 13.641 -34.156 -20.406 1 98.69 97 VAL A N 1
ATOM 755 C CA . VAL A 1 97 ? 12.516 -33.406 -19.875 1 98.69 97 VAL A CA 1
ATOM 756 C C . VAL A 1 97 ? 11.234 -34.219 -19.984 1 98.69 97 VAL A C 1
ATOM 758 O O . VAL A 1 97 ? 10.727 -34.438 -21.094 1 98.69 97 VAL A O 1
ATOM 761 N N . PRO A 1 98 ? 10.727 -34.688 -18.844 1 98.81 98 PRO A N 1
ATOM 762 C CA . PRO A 1 98 ? 9.398 -35.312 -18.922 1 98.81 98 PRO A CA 1
ATOM 763 C C . PRO A 1 98 ? 8.312 -34.312 -19.328 1 98.81 98 PRO A C 1
ATOM 765 O O . PRO A 1 98 ? 8.125 -33.281 -18.656 1 98.81 98 PRO A O 1
ATOM 768 N N . MET A 1 99 ? 7.672 -34.594 -20.438 1 98.75 99 MET A N 1
ATOM 769 C CA . MET A 1 99 ? 6.504 -33.844 -20.922 1 98.75 99 MET A CA 1
ATOM 770 C C . MET A 1 99 ? 5.215 -34.562 -20.5 1 98.75 99 MET A C 1
ATOM 772 O O . MET A 1 99 ? 4.73 -35.438 -21.188 1 98.75 99 MET A O 1
ATOM 776 N N . ILE A 1 100 ? 4.602 -34.062 -19.453 1 98.81 100 ILE A N 1
ATOM 777 C CA . ILE A 1 100 ? 3.553 -34.781 -18.766 1 98.81 100 ILE A CA 1
ATOM 778 C C . ILE A 1 100 ? 2.195 -34.469 -19.391 1 98.81 100 ILE A C 1
ATOM 780 O O . ILE A 1 100 ? 1.842 -33.312 -19.547 1 98.81 100 ILE A O 1
ATOM 784 N N . ARG A 1 101 ? 1.471 -35.5 -19.719 1 98.19 101 ARG A N 1
ATOM 785 C CA . ARG A 1 101 ? 0.122 -35.406 -20.266 1 98.19 101 ARG A CA 1
ATOM 786 C C . ARG A 1 101 ? -0.9 -36 -19.312 1 98.19 101 ARG A C 1
ATOM 788 O O . ARG A 1 101 ? -0.542 -36.781 -18.422 1 98.19 101 ARG A O 1
ATOM 795 N N . ASP A 1 102 ? -2.205 -35.594 -19.453 1 97.5 102 ASP A N 1
ATOM 796 C CA . ASP A 1 102 ? -3.352 -36.094 -18.703 1 97.5 102 ASP A CA 1
ATOM 797 C C . ASP A 1 102 ? -3.205 -35.812 -17.219 1 97.5 102 ASP A C 1
ATOM 799 O O . ASP A 1 102 ? -3.639 -36.594 -16.375 1 97.5 102 ASP A O 1
ATOM 803 N N . ALA A 1 103 ? -2.531 -34.688 -16.844 1 97.81 103 ALA A N 1
ATOM 804 C CA . ALA A 1 103 ? -2.283 -34.344 -15.453 1 97.81 103 ALA A CA 1
ATOM 805 C C . ALA A 1 103 ? -2.469 -32.812 -15.242 1 97.81 103 ALA A C 1
ATOM 807 O O . ALA A 1 103 ? -1.931 -32.25 -14.297 1 97.81 103 ALA A O 1
ATOM 808 N N . GLN A 1 104 ? -3.207 -32.219 -16.125 1 97.12 104 GLN A N 1
ATOM 809 C CA . GLN A 1 104 ? -3.33 -30.766 -16.094 1 97.12 104 GLN A CA 1
ATOM 810 C C . GLN A 1 104 ? -4.047 -30.312 -14.828 1 97.12 104 GLN A C 1
ATOM 812 O O . GLN A 1 104 ? -3.906 -29.156 -14.414 1 97.12 104 GLN A O 1
ATOM 817 N N . HIS A 1 105 ? -4.852 -31.188 -14.109 1 96.06 105 HIS A N 1
ATOM 818 C CA . HIS A 1 105 ? -5.504 -30.844 -12.852 1 96.06 105 HIS A CA 1
ATOM 819 C C . HIS A 1 105 ? -4.48 -30.625 -11.742 1 96.06 105 HIS A C 1
ATOM 821 O O . HIS A 1 105 ? -4.816 -30.078 -10.688 1 96.06 105 HIS A O 1
ATOM 827 N N . LEU A 1 106 ? -3.188 -30.953 -11.945 1 97 106 LEU A N 1
ATOM 828 C CA . LEU A 1 106 ? -2.111 -30.766 -10.977 1 97 106 LEU A CA 1
ATOM 829 C C . LEU A 1 106 ? -1.434 -29.406 -11.18 1 97 106 LEU A C 1
ATOM 831 O O . LEU A 1 106 ? -0.564 -29.016 -10.398 1 97 106 LEU A O 1
ATOM 835 N N . THR A 1 107 ? -1.771 -28.688 -12.258 1 97.44 107 THR A N 1
ATOM 836 C CA . THR A 1 107 ? -1.283 -27.328 -12.484 1 97.44 107 THR A CA 1
ATOM 837 C C . THR A 1 107 ? -2.203 -26.312 -11.828 1 97.44 107 THR A C 1
ATOM 839 O O . THR A 1 107 ? -3.291 -26.656 -11.359 1 97.44 107 THR A O 1
ATOM 842 N N . SER A 1 108 ? -1.731 -25.094 -11.828 1 95.94 108 SER A N 1
ATOM 843 C CA . SER A 1 108 ? -2.539 -24.031 -11.211 1 95.94 108 SER A CA 1
ATOM 844 C C . SER A 1 108 ? -3.59 -23.516 -12.18 1 95.94 108 SER A C 1
ATOM 846 O O . SER A 1 108 ? -4.66 -23.062 -11.766 1 95.94 108 SER A O 1
ATOM 848 N N . ALA A 1 109 ? -3.238 -23.547 -13.5 1 95.38 109 ALA A N 1
ATOM 849 C CA . ALA A 1 109 ? -4.156 -22.844 -14.398 1 95.38 109 ALA A CA 1
ATOM 850 C C . ALA A 1 109 ? -4.148 -23.484 -15.781 1 95.38 109 ALA A C 1
ATOM 852 O O . ALA A 1 109 ? -5.027 -23.203 -16.609 1 95.38 109 ALA A O 1
ATOM 853 N N . PHE A 1 110 ? -3.258 -24.344 -16.156 1 97 110 PHE A N 1
ATOM 854 C CA . PHE A 1 110 ? -3.035 -24.812 -17.516 1 97 110 PHE A CA 1
ATOM 855 C C . PHE A 1 110 ? -4.117 -25.812 -17.922 1 97 110 PHE A C 1
ATOM 857 O O . PHE A 1 110 ? -4.258 -26.875 -17.312 1 97 110 PHE A O 1
ATOM 864 N N . LYS A 1 111 ? -4.91 -25.5 -19.047 1 96.5 111 LYS A N 1
ATOM 865 C CA . LYS A 1 111 ? -6.027 -26.344 -19.469 1 96.5 111 LYS A CA 1
ATOM 866 C C . LYS A 1 111 ? -6.109 -26.422 -20.984 1 96.5 111 LYS A C 1
ATOM 868 O O . LYS A 1 111 ? -7.199 -26.344 -21.562 1 96.5 111 LYS A O 1
ATOM 873 N N . MET A 1 112 ? -5.027 -26.562 -21.594 1 95.69 112 MET A N 1
ATOM 874 C CA . MET A 1 112 ? -4.98 -26.609 -23.062 1 95.69 112 MET A CA 1
ATOM 875 C C . MET A 1 112 ? -5.508 -27.953 -23.578 1 95.69 112 MET A C 1
ATOM 877 O O . MET A 1 112 ? -5.227 -29 -23 1 95.69 112 MET A O 1
ATOM 881 N N . ASN A 1 113 ? -6.293 -27.922 -24.609 1 95.38 113 ASN A N 1
ATOM 882 C CA . ASN A 1 113 ? -6.824 -29.125 -25.234 1 95.38 113 ASN A CA 1
ATOM 883 C C . ASN A 1 113 ? -5.711 -30 -25.797 1 95.38 113 ASN A C 1
ATOM 885 O O . ASN A 1 113 ? -5.039 -29.625 -26.766 1 95.38 113 ASN A O 1
ATOM 889 N N . GLN A 1 114 ? -5.559 -31.203 -25.297 1 94.88 114 GLN A N 1
ATOM 890 C CA . GLN A 1 114 ? -4.438 -32.062 -25.641 1 94.88 114 GLN A CA 1
ATOM 891 C C . GLN A 1 114 ? -4.684 -32.781 -26.969 1 94.88 114 GLN A C 1
ATOM 893 O O . GLN A 1 114 ? -3.754 -33.344 -27.562 1 94.88 114 GLN A O 1
ATOM 898 N N . GLU A 1 115 ? -5.879 -32.75 -27.438 1 91.38 115 GLU A N 1
ATOM 899 C CA . GLU A 1 115 ? -6.219 -33.375 -28.703 1 91.38 115 GLU A CA 1
ATOM 900 C C . GLU A 1 115 ? -6.055 -32.406 -29.859 1 91.38 115 GLU A C 1
ATOM 902 O O . GLU A 1 115 ? -5.629 -32.812 -30.953 1 91.38 115 GLU A O 1
ATOM 907 N N . THR A 1 116 ? -6.395 -31.188 -29.578 1 92.94 116 THR A N 1
ATOM 908 C CA . THR A 1 116 ? -6.418 -30.188 -30.641 1 92.94 116 THR A CA 1
ATOM 909 C C . THR A 1 116 ? -5.039 -29.562 -30.828 1 92.94 116 THR A C 1
ATOM 911 O O . THR A 1 116 ? -4.648 -29.234 -31.953 1 92.94 116 THR A O 1
ATOM 914 N N . PHE A 1 117 ? -4.305 -29.406 -29.797 1 95.94 117 PHE A N 1
ATOM 915 C CA . PHE A 1 117 ? -3.02 -28.719 -29.891 1 95.94 117 PHE A CA 1
ATOM 916 C C . PHE A 1 117 ? -1.874 -29.734 -29.938 1 95.94 117 PHE A C 1
ATOM 918 O O . PHE A 1 117 ? -1.985 -30.844 -29.406 1 95.94 117 PHE A O 1
ATOM 925 N N . PRO A 1 118 ? -0.788 -29.281 -30.531 1 96.44 118 PRO A N 1
ATOM 926 C CA . PRO A 1 118 ? 0.374 -30.172 -30.578 1 96.44 118 PRO A CA 1
ATOM 927 C C . PRO A 1 118 ? 0.868 -30.578 -29.188 1 96.44 118 PRO A C 1
ATOM 929 O O . PRO A 1 118 ? 0.787 -29.781 -28.25 1 96.44 118 PRO A O 1
ATOM 932 N N . ARG A 1 119 ? 1.405 -31.766 -29.047 1 96.19 119 ARG A N 1
ATOM 933 C CA . ARG A 1 119 ? 1.875 -32.281 -27.766 1 96.19 119 ARG A CA 1
ATOM 934 C C . ARG A 1 119 ? 2.992 -31.438 -27.203 1 96.19 119 ARG A C 1
ATOM 936 O O . ARG A 1 119 ? 3.148 -31.328 -25.984 1 96.19 119 ARG A O 1
ATOM 943 N N . THR A 1 120 ? 3.744 -30.75 -28.094 1 96.69 120 THR A N 1
ATOM 944 C CA . THR A 1 120 ? 4.836 -29.906 -27.641 1 96.69 120 THR A CA 1
ATOM 945 C C . THR A 1 120 ? 4.301 -28.688 -26.875 1 96.69 120 THR A C 1
ATOM 947 O O . THR A 1 120 ? 5.02 -28.078 -26.094 1 96.69 120 THR A O 1
ATOM 950 N N . GLU A 1 121 ? 3.029 -28.375 -27.094 1 96.44 121 GLU A N 1
ATOM 951 C CA . GLU A 1 121 ? 2.426 -27.203 -26.469 1 96.44 121 GLU A CA 1
ATOM 952 C C . GLU A 1 121 ? 1.442 -27.594 -25.375 1 96.44 121 GLU A C 1
ATOM 954 O O . GLU A 1 121 ? 1.296 -26.875 -24.375 1 96.44 121 GLU A O 1
ATOM 959 N N . SER A 1 122 ? 0.794 -28.703 -25.562 1 97.69 122 SER A N 1
ATOM 960 C CA . SER A 1 122 ? -0.322 -29.062 -24.688 1 97.69 122 SER A CA 1
ATOM 961 C C . SER A 1 122 ? 0.136 -29.953 -23.547 1 97.69 122 SER A C 1
ATOM 963 O O . SER A 1 122 ? -0.674 -30.359 -22.703 1 97.69 122 SER A O 1
ATOM 965 N N . SER A 1 123 ? 1.434 -30.328 -23.438 1 98.5 123 SER A N 1
ATOM 966 C CA . SER A 1 123 ? 2.014 -31.062 -22.328 1 98.5 123 SER A CA 1
ATOM 967 C C . SER A 1 123 ? 2.67 -30.125 -21.312 1 98.5 123 SER A C 1
ATOM 969 O O . SER A 1 123 ? 2.977 -28.984 -21.641 1 98.5 123 SER A O 1
ATOM 971 N N . VAL A 1 124 ? 2.836 -30.609 -20.109 1 98.75 124 VAL A N 1
ATOM 972 C CA . VAL A 1 124 ? 3.461 -29.812 -19.078 1 98.75 124 VAL A CA 1
ATOM 973 C C . VAL A 1 124 ? 4.875 -30.312 -18.812 1 98.75 124 VAL A C 1
ATOM 975 O O . VAL A 1 124 ? 5.062 -31.406 -18.281 1 98.75 124 VAL A O 1
ATOM 978 N N . PRO A 1 125 ? 5.926 -29.578 -19.188 1 98.81 125 PRO A N 1
ATOM 979 C CA . PRO A 1 125 ? 7.266 -29.953 -18.734 1 98.81 125 PRO A CA 1
ATOM 980 C C . PRO A 1 125 ? 7.41 -29.922 -17.219 1 98.81 125 PRO A C 1
ATOM 982 O O . PRO A 1 125 ? 7.148 -28.906 -16.578 1 98.81 125 PRO A O 1
ATOM 985 N N . SER A 1 126 ? 7.82 -31.094 -16.625 1 98.81 126 SER A N 1
ATOM 986 C CA . SER A 1 126 ? 7.781 -31.078 -15.172 1 98.81 126 SER A CA 1
ATOM 987 C C . SER A 1 126 ? 8.82 -32.031 -14.586 1 98.81 126 SER A C 1
ATOM 989 O O . SER A 1 126 ? 8.891 -33.188 -14.977 1 98.81 126 SER A O 1
ATOM 991 N N . ASP A 1 127 ? 9.562 -31.5 -13.68 1 98.62 127 ASP A N 1
ATOM 992 C CA . ASP A 1 127 ? 10.523 -32.312 -12.93 1 98.62 127 ASP A CA 1
ATOM 993 C C . ASP A 1 127 ? 9.852 -33 -11.75 1 98.62 127 ASP A C 1
ATOM 995 O O . ASP A 1 127 ? 10.516 -33.719 -10.984 1 98.62 127 ASP A O 1
ATOM 999 N N . ARG A 1 128 ? 8.523 -32.812 -11.578 1 98.69 128 ARG A N 1
ATOM 1000 C CA . ARG A 1 128 ? 7.793 -33.594 -10.586 1 98.69 128 ARG A CA 1
ATOM 1001 C C . ARG A 1 128 ? 7.891 -35.094 -10.875 1 98.69 128 ARG A C 1
ATOM 1003 O O . ARG A 1 128 ? 7.781 -35.906 -9.961 1 98.69 128 ARG A O 1
ATOM 1010 N N . PHE A 1 129 ? 8.133 -35.406 -12.133 1 98.69 129 PHE A N 1
ATOM 1011 C CA . PHE A 1 129 ? 8.422 -36.781 -12.516 1 98.69 129 PHE A CA 1
ATOM 1012 C C . PHE A 1 129 ? 9.578 -37.344 -11.695 1 98.69 129 PHE A C 1
ATOM 1014 O O . PHE A 1 129 ? 9.562 -38.531 -11.305 1 98.69 129 PHE A O 1
ATOM 1021 N N . TYR A 1 130 ? 10.57 -36.562 -11.43 1 98.75 130 TYR A N 1
ATOM 1022 C CA . TYR A 1 130 ? 11.82 -37 -10.828 1 98.75 130 TYR A CA 1
ATOM 1023 C C . TYR A 1 130 ? 11.75 -36.906 -9.305 1 98.75 130 TYR A C 1
ATOM 1025 O O . TYR A 1 130 ? 12.469 -37.625 -8.609 1 98.75 130 TYR A O 1
ATOM 1033 N N . ASP A 1 131 ? 10.93 -36 -8.781 1 98.5 131 ASP A N 1
ATOM 1034 C CA . ASP A 1 131 ? 11.078 -35.75 -7.352 1 98.5 131 ASP A CA 1
ATOM 1035 C C . ASP A 1 131 ? 9.836 -36.188 -6.582 1 98.5 131 ASP A C 1
ATOM 1037 O O . ASP A 1 131 ? 9.836 -36.219 -5.352 1 98.5 131 ASP A O 1
ATOM 1041 N N . ASP A 1 132 ? 8.734 -36.531 -7.223 1 98.44 132 ASP A N 1
ATOM 1042 C CA . ASP A 1 132 ? 7.566 -37.156 -6.617 1 98.44 132 ASP A CA 1
ATOM 1043 C C . ASP A 1 132 ? 7.516 -38.625 -6.934 1 98.44 132 ASP A C 1
ATOM 1045 O O . ASP A 1 132 ? 7.039 -39.031 -7.996 1 98.44 132 ASP A O 1
ATOM 1049 N N . PHE A 1 133 ? 7.855 -39.469 -6.004 1 98 133 PHE A N 1
ATOM 1050 C CA . PHE A 1 133 ? 8.047 -40.875 -6.25 1 98 133 PHE A CA 1
ATOM 1051 C C . PHE A 1 133 ? 6.727 -41.625 -6.145 1 98 133 PHE A C 1
ATOM 1053 O O . PHE A 1 133 ? 6.633 -42.781 -6.559 1 98 133 PHE A O 1
ATOM 1060 N N . ASP A 1 134 ? 5.703 -41 -5.625 1 96.06 134 ASP A N 1
ATOM 1061 C CA . ASP A 1 134 ? 4.391 -41.656 -5.504 1 96.06 134 ASP A CA 1
ATOM 1062 C C . ASP A 1 134 ? 3.672 -41.688 -6.852 1 96.06 134 ASP A C 1
ATOM 1064 O O . ASP A 1 134 ? 2.799 -42.531 -7.07 1 96.06 134 ASP A O 1
ATOM 1068 N N . LEU A 1 135 ? 3.949 -40.75 -7.723 1 97.88 135 LEU A N 1
ATOM 1069 C CA . LEU A 1 135 ? 3.268 -40.656 -9.008 1 97.88 135 LEU A CA 1
ATOM 1070 C C . LEU A 1 135 ? 3.646 -41.844 -9.914 1 97.88 135 LEU A C 1
ATOM 1072 O O . LEU A 1 135 ? 4.781 -42.312 -9.859 1 97.88 135 LEU A O 1
ATOM 1076 N N . LYS A 1 136 ? 2.674 -42.281 -10.672 1 98.12 136 LYS A N 1
ATOM 1077 C CA . LYS A 1 136 ? 2.865 -43.344 -11.648 1 98.12 136 LYS A CA 1
ATOM 1078 C C . LYS A 1 136 ? 2.564 -42.844 -13.062 1 98.12 136 LYS A C 1
ATOM 1080 O O . LYS A 1 136 ? 1.587 -42.125 -13.281 1 98.12 136 LYS A O 1
ATOM 1085 N N . PHE A 1 137 ? 3.424 -43.312 -13.992 1 98.31 137 PHE A N 1
ATOM 1086 C CA . PHE A 1 137 ? 3.301 -42.812 -15.352 1 98.31 137 PHE A CA 1
ATOM 1087 C C . PHE A 1 137 ? 3.361 -43.938 -16.359 1 98.31 137 PHE A C 1
ATOM 1089 O O . PHE A 1 137 ? 3.977 -44.969 -16.094 1 98.31 137 PHE A O 1
ATOM 1096 N N . ASN A 1 138 ? 2.688 -43.719 -17.484 1 98.06 138 ASN A N 1
ATOM 1097 C CA . ASN A 1 138 ? 2.854 -44.562 -18.688 1 98.06 138 ASN A CA 1
ATOM 1098 C C . ASN A 1 138 ? 3.676 -43.844 -19.75 1 98.06 138 ASN A C 1
ATOM 1100 O O . ASN A 1 138 ? 3.334 -42.75 -20.172 1 98.06 138 ASN A O 1
ATOM 1104 N N . PHE A 1 139 ? 4.738 -44.5 -20.125 1 98.25 139 PHE A N 1
ATOM 1105 C CA . PHE A 1 139 ? 5.555 -43.969 -21.188 1 98.25 139 PHE A CA 1
ATOM 1106 C C . PHE A 1 139 ? 4.805 -44 -22.516 1 98.25 139 PHE A C 1
ATOM 1108 O O . PHE A 1 139 ? 4.195 -45 -22.875 1 98.25 139 PHE A O 1
ATOM 1115 N N . LEU A 1 140 ? 4.785 -42.906 -23.219 1 97.69 140 LEU A N 1
ATOM 1116 C CA . LEU A 1 140 ? 4.16 -42.844 -24.547 1 97.69 140 LEU A CA 1
ATOM 1117 C C . LEU A 1 140 ? 5.207 -42.938 -25.641 1 97.69 140 LEU A C 1
ATOM 1119 O O . LEU A 1 140 ? 5.258 -43.938 -26.375 1 97.69 140 LEU A O 1
ATOM 1123 N N . ASP A 1 141 ? 6.023 -41.938 -25.766 1 96.25 141 ASP A N 1
ATOM 1124 C CA . ASP A 1 141 ? 7.117 -41.969 -26.734 1 96.25 141 ASP A CA 1
ATOM 1125 C C . ASP A 1 141 ? 8.094 -40.844 -26.516 1 96.25 141 ASP A C 1
ATOM 1127 O O . ASP A 1 141 ? 7.934 -40.031 -25.578 1 96.25 141 ASP A O 1
ATOM 1131 N N . LYS A 1 142 ? 9.164 -40.875 -27.188 1 97.12 142 LYS A N 1
ATOM 1132 C CA . LYS A 1 142 ? 10.164 -39.812 -27.25 1 97.12 142 LYS A CA 1
ATOM 1133 C C . LYS A 1 142 ? 9.93 -38.938 -28.453 1 97.12 142 LYS A C 1
ATOM 1135 O O . LYS A 1 142 ? 9.594 -39.406 -29.547 1 97.12 142 LYS A O 1
ATOM 1140 N N . ASP A 1 143 ? 10.07 -37.656 -28.266 1 96.75 143 ASP A N 1
ATOM 1141 C CA . ASP A 1 143 ? 9.844 -36.75 -29.375 1 96.75 143 ASP A CA 1
ATOM 1142 C C . ASP A 1 143 ? 10.922 -36.875 -30.438 1 96.75 143 ASP A C 1
ATOM 1144 O O . ASP A 1 143 ? 12.109 -37 -30.109 1 96.75 143 ASP A O 1
ATOM 1148 N N . GLU A 1 144 ? 10.562 -36.812 -31.688 1 94.12 144 GLU A N 1
ATOM 1149 C CA . GLU A 1 144 ? 11.5 -37 -32.781 1 94.12 144 GLU A CA 1
ATOM 1150 C C . GLU A 1 144 ? 12.258 -35.719 -33.094 1 94.12 144 GLU A C 1
ATOM 1152 O O . GLU A 1 144 ? 13.438 -35.75 -33.469 1 94.12 144 GLU A O 1
ATOM 1157 N N . GLN A 1 145 ? 11.648 -34.656 -32.969 1 94.56 145 GLN A N 1
ATOM 1158 C CA . GLN A 1 145 ? 12.227 -33.375 -33.312 1 94.56 145 GLN A CA 1
ATOM 1159 C C . GLN A 1 145 ? 13.008 -32.781 -32.125 1 94.56 145 GLN A C 1
ATOM 1161 O O . GLN A 1 145 ? 14 -32.094 -32.344 1 94.56 145 GLN A O 1
ATOM 1166 N N . TYR A 1 146 ? 12.516 -33 -30.938 1 95.88 146 TYR A N 1
ATOM 1167 C CA . TYR A 1 146 ? 13.148 -32.531 -29.719 1 95.88 146 TYR A CA 1
ATOM 1168 C C . TYR A 1 146 ? 13.695 -33.688 -28.891 1 95.88 146 TYR A C 1
ATOM 1170 O O . TYR A 1 146 ? 12.977 -34.281 -28.094 1 95.88 146 TYR A O 1
ATOM 1178 N N . PRO A 1 147 ? 14.93 -33.844 -28.938 1 92.69 147 PRO A N 1
ATOM 1179 C CA . PRO A 1 147 ? 15.531 -35.062 -28.375 1 92.69 147 PRO A CA 1
ATOM 1180 C C . PRO A 1 147 ? 15.406 -35.156 -26.859 1 92.69 147 PRO A C 1
ATOM 1182 O O . PRO A 1 147 ? 15.508 -36.219 -26.281 1 92.69 147 PRO A O 1
ATOM 1185 N N . LEU A 1 148 ? 15.18 -34.094 -26.188 1 96.06 148 LEU A N 1
ATOM 1186 C CA . LEU A 1 148 ? 15.094 -34.125 -24.734 1 96.06 148 LEU A CA 1
ATOM 1187 C C . LEU A 1 148 ? 13.664 -34.406 -24.266 1 96.06 148 LEU A C 1
ATOM 1189 O O . LEU A 1 148 ? 13.438 -34.719 -23.094 1 96.06 148 LEU A O 1
ATOM 1193 N N . TYR A 1 149 ? 12.672 -34.312 -25.156 1 98.19 149 TYR A N 1
ATOM 1194 C CA . TYR A 1 149 ? 11.273 -34.438 -24.766 1 98.19 149 TYR A CA 1
ATOM 1195 C C . TYR A 1 149 ? 10.844 -35.875 -24.688 1 98.19 149 TYR A C 1
ATOM 1197 O O . TYR A 1 149 ? 10.922 -36.625 -25.672 1 98.19 149 TYR A O 1
ATOM 1205 N N . TYR A 1 150 ? 10.445 -36.312 -23.594 1 98.62 150 TYR A N 1
ATOM 1206 C CA . TYR A 1 150 ? 9.844 -37.594 -23.375 1 98.62 150 TYR A CA 1
ATOM 1207 C C . TYR A 1 150 ? 8.406 -37.469 -22.875 1 98.62 150 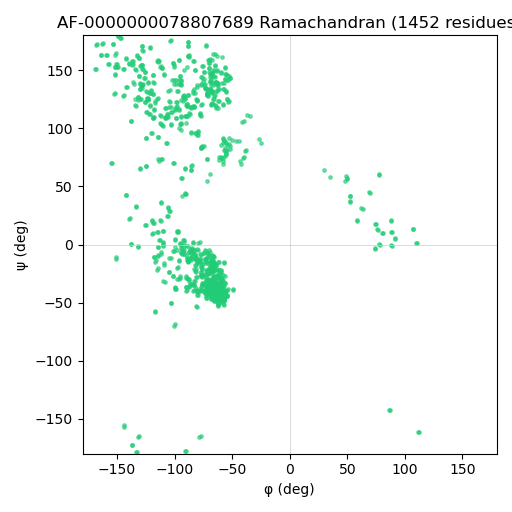TYR A C 1
ATOM 1209 O O . TYR A 1 150 ? 8.156 -36.906 -21.812 1 98.62 150 TYR A O 1
ATOM 1217 N N . TYR A 1 151 ? 7.484 -38.031 -23.578 1 98.56 151 TYR A N 1
ATOM 1218 C CA . TYR A 1 151 ? 6.074 -37.875 -23.266 1 98.56 151 TYR A CA 1
ATOM 1219 C C . TYR A 1 151 ? 5.594 -39 -22.344 1 98.56 151 TYR A C 1
ATOM 1221 O O . TYR A 1 151 ? 5.875 -40.188 -22.578 1 98.56 151 TYR A O 1
ATOM 1229 N N . TYR A 1 152 ? 5.004 -38.625 -21.266 1 98.69 152 TYR A N 1
ATOM 1230 C CA . TYR A 1 152 ? 4.422 -39.531 -20.297 1 98.69 152 TYR A CA 1
ATOM 1231 C C . TYR A 1 152 ? 2.967 -39.188 -20.016 1 98.69 152 TYR A C 1
ATOM 1233 O O . TYR A 1 152 ? 2.592 -38 -20.016 1 98.69 152 TYR A O 1
ATOM 1241 N N . SER A 1 153 ? 2.133 -40.156 -19.812 1 98.31 153 SER A N 1
ATOM 1242 C CA . SER A 1 153 ? 0.758 -40 -19.359 1 98.31 153 SER A CA 1
ATOM 1243 C C . SER A 1 153 ? 0.61 -40.406 -17.891 1 98.31 153 SER A C 1
ATOM 1245 O O . SER A 1 153 ? 1.168 -41.406 -17.453 1 98.31 153 SER A O 1
ATOM 1247 N N . LEU A 1 154 ? -0.031 -39.594 -17.078 1 98.44 154 LEU A N 1
ATOM 1248 C CA . LEU A 1 154 ? -0.304 -39.969 -15.703 1 98.44 154 LEU A CA 1
ATOM 1249 C C . LEU A 1 154 ? -1.245 -41.156 -15.633 1 98.44 154 LEU A C 1
ATOM 1251 O O . LEU A 1 154 ? -2.346 -41.125 -16.188 1 98.44 154 LEU A O 1
ATOM 1255 N N . SER A 1 155 ? -0.897 -42.125 -14.93 1 97.75 155 SER A N 1
ATOM 1256 C CA . SER A 1 155 ? -1.652 -43.375 -14.883 1 97.75 155 SER A CA 1
ATOM 1257 C C . SER A 1 155 ? -2.93 -43.219 -14.07 1 97.75 155 SER A C 1
ATOM 1259 O O . SER A 1 155 ? -2.975 -42.438 -13.117 1 97.75 155 SER A O 1
ATOM 1261 N N . PRO A 1 156 ? -4.004 -43.969 -14.422 1 96.62 156 PRO A N 1
ATOM 1262 C CA . PRO A 1 156 ? -5.262 -43.906 -13.672 1 96.62 156 PRO A CA 1
ATOM 1263 C C . PRO A 1 156 ? -5.098 -44.312 -12.211 1 96.62 156 PRO A C 1
ATOM 1265 O O . PRO A 1 156 ? -5.797 -43.781 -11.344 1 96.62 156 PRO A O 1
ATOM 1268 N N . ASP A 1 157 ? -4.199 -45.219 -11.922 1 95 157 ASP A N 1
ATOM 1269 C CA . ASP A 1 157 ? -4.043 -45.75 -10.562 1 95 157 ASP A CA 1
ATOM 1270 C C . ASP A 1 157 ? -3.037 -44.906 -9.773 1 95 157 ASP A C 1
ATOM 1272 O O . ASP A 1 157 ? -2.736 -45.219 -8.617 1 95 157 ASP A O 1
ATOM 1276 N N . SER A 1 158 ? -2.465 -43.875 -10.414 1 96.69 158 SER A N 1
ATOM 1277 C CA . SER A 1 158 ? -1.575 -42.969 -9.727 1 96.69 158 SER A CA 1
ATOM 1278 C C . SER A 1 158 ? -2.342 -42.094 -8.727 1 96.69 158 SER A C 1
ATOM 1280 O O . SER A 1 158 ? -3.518 -41.781 -8.938 1 96.69 158 SER A O 1
ATOM 1282 N N . PRO A 1 159 ? -1.665 -41.719 -7.613 1 94.81 159 PRO A N 1
ATOM 1283 C CA . PRO A 1 159 ? -2.236 -40.594 -6.879 1 94.81 159 PRO A CA 1
ATOM 1284 C C . PRO A 1 159 ? -2.457 -39.344 -7.77 1 94.81 159 PRO A C 1
ATOM 1286 O O . PRO A 1 159 ? -1.653 -39.094 -8.664 1 94.81 159 PRO A O 1
ATOM 1289 N N . GLN A 1 160 ? -3.48 -38.656 -7.594 1 95.94 160 GLN A N 1
ATOM 1290 C CA . GLN A 1 160 ? -3.838 -37.5 -8.422 1 95.94 160 GLN A CA 1
ATOM 1291 C C . GLN A 1 160 ? -3.584 -36.188 -7.68 1 95.94 160 GLN A C 1
ATOM 1293 O O . GLN A 1 160 ? -4.387 -35.25 -7.766 1 95.94 160 GLN A O 1
ATOM 1298 N N . PHE A 1 161 ? -2.594 -36.125 -6.812 1 94.38 161 PHE A N 1
ATOM 1299 C CA . PHE A 1 161 ? -2.09 -34.938 -6.125 1 94.38 161 PHE A CA 1
ATOM 1300 C C . PHE A 1 161 ? -0.571 -35 -6 1 94.38 161 PHE A C 1
ATOM 1302 O O . PHE A 1 161 ? 0.034 -36.062 -6.148 1 94.38 161 PHE A O 1
ATOM 1309 N N . LEU A 1 162 ? 0.06 -33.844 -5.785 1 96.12 162 LEU A N 1
ATOM 1310 C CA . LEU A 1 162 ? 1.515 -33.75 -5.711 1 96.12 162 LEU A CA 1
ATOM 1311 C C . LEU A 1 162 ? 1.992 -33.844 -4.266 1 96.12 162 LEU A C 1
ATOM 1313 O O . LEU A 1 162 ? 1.379 -33.25 -3.373 1 96.12 162 LEU A O 1
ATOM 1317 N N . SER A 1 163 ? 3.01 -34.562 -4.016 1 95.19 163 SER A N 1
ATOM 1318 C CA . SER A 1 163 ? 3.695 -34.688 -2.732 1 95.19 163 SER A CA 1
ATOM 1319 C C . SER A 1 163 ? 5.152 -35.094 -2.922 1 95.19 163 SER A C 1
ATOM 1321 O O . SER A 1 163 ? 5.547 -36.188 -2.541 1 95.19 163 SER A O 1
ATOM 1323 N N . PRO A 1 164 ? 5.938 -34.188 -3.439 1 97.69 164 PRO A N 1
ATOM 1324 C CA . PRO A 1 164 ? 7.336 -34.562 -3.688 1 97.69 164 PRO A CA 1
ATOM 1325 C C . PRO A 1 164 ? 8.047 -35.062 -2.434 1 97.69 164 PRO A C 1
ATOM 1327 O O . PRO A 1 164 ? 7.84 -34.531 -1.344 1 97.69 164 PRO A O 1
ATOM 1330 N N . GLU A 1 165 ? 8.93 -36.094 -2.576 1 97 165 GLU A N 1
ATOM 1331 C CA . GLU A 1 165 ? 9.703 -36.656 -1.475 1 97 165 GLU A CA 1
ATOM 1332 C C . GLU A 1 165 ? 11.016 -35.906 -1.273 1 97 165 GLU A C 1
ATOM 1334 O O . GLU A 1 165 ? 11.539 -35.844 -0.16 1 97 165 GLU A O 1
ATOM 1339 N N . ILE A 1 166 ? 11.531 -35.375 -2.328 1 98.19 166 ILE A N 1
ATOM 1340 C CA . ILE A 1 166 ? 12.781 -34.625 -2.264 1 98.19 166 ILE A CA 1
ATOM 1341 C C . ILE A 1 166 ? 12.602 -33.281 -2.967 1 98.19 166 ILE A C 1
ATOM 1343 O O . ILE A 1 166 ? 11.695 -33.125 -3.787 1 98.19 166 ILE A O 1
ATOM 1347 N N . TYR A 1 167 ? 13.43 -32.281 -2.527 1 98.38 167 TYR A N 1
ATOM 1348 C CA . TYR A 1 167 ? 13.445 -31.047 -3.305 1 98.38 167 TYR A CA 1
ATOM 1349 C C . TYR A 1 167 ? 14.375 -31.172 -4.508 1 98.38 167 TYR A C 1
ATOM 1351 O O . TYR A 1 167 ? 15.312 -31.969 -4.492 1 98.38 167 TYR A O 1
ATOM 1359 N N . SER A 1 168 ? 14.094 -30.469 -5.586 1 98.62 168 SER A N 1
ATOM 1360 C CA . SER A 1 168 ? 14.93 -30.562 -6.781 1 98.62 168 SER A CA 1
ATOM 1361 C C . SER A 1 168 ? 15.125 -29.188 -7.422 1 98.62 168 SER A C 1
ATOM 1363 O O . SER A 1 168 ? 14.391 -28.25 -7.117 1 98.62 168 SER A O 1
ATOM 1365 N N . GLY A 1 169 ? 16.172 -29.016 -8.164 1 98.62 169 GLY A N 1
ATOM 1366 C CA . GLY A 1 169 ? 16.484 -27.875 -9.008 1 98.62 169 GLY A CA 1
ATOM 1367 C C . GLY A 1 169 ? 17.031 -28.266 -10.367 1 98.62 169 GLY A C 1
ATOM 1368 O O . GLY A 1 169 ? 17.453 -29.406 -10.562 1 98.62 169 GLY A O 1
ATOM 1369 N N . ARG A 1 170 ? 16.922 -27.406 -11.258 1 98.38 170 ARG A N 1
ATOM 1370 C CA . ARG A 1 170 ? 17.438 -27.641 -12.602 1 98.38 170 ARG A CA 1
ATOM 1371 C C . ARG A 1 170 ? 18.422 -26.531 -13 1 98.38 170 ARG A C 1
ATOM 1373 O O . ARG A 1 170 ? 18.109 -25.344 -12.867 1 98.38 170 ARG A O 1
ATOM 1380 N N . ILE A 1 171 ? 19.625 -26.938 -13.383 1 98.56 171 ILE A N 1
ATOM 1381 C CA . ILE A 1 171 ? 20.641 -26.016 -13.898 1 98.56 171 ILE A CA 1
ATOM 1382 C C . ILE A 1 171 ? 20.797 -26.219 -15.398 1 98.56 171 ILE A C 1
ATOM 1384 O O . ILE A 1 171 ? 21.641 -27.016 -15.836 1 98.56 171 ILE A O 1
ATOM 1388 N N . LYS A 1 172 ? 20.016 -25.562 -16.109 1 97.88 172 LYS A N 1
ATOM 1389 C CA . LYS A 1 172 ? 20.109 -25.531 -17.562 1 97.88 172 LYS A CA 1
ATOM 1390 C C . LYS A 1 172 ? 20.297 -24.109 -18.078 1 97.88 172 LYS A C 1
ATOM 1392 O O . LYS A 1 172 ? 19.438 -23.25 -17.875 1 97.88 172 LYS A O 1
ATOM 1397 N N . MET A 1 173 ? 21.359 -23.906 -18.734 1 95.81 173 MET A N 1
ATOM 1398 C CA . MET A 1 173 ? 21.719 -22.562 -19.172 1 95.81 173 MET A CA 1
ATOM 1399 C C . MET A 1 173 ? 20.891 -22.125 -20.375 1 95.81 173 MET A C 1
ATOM 1401 O O . MET A 1 173 ? 20.531 -22.969 -21.219 1 95.81 173 MET A O 1
ATOM 1405 N N . SER A 1 174 ? 20.562 -20.875 -20.406 1 91.81 174 SER A N 1
ATOM 1406 C CA . SER A 1 174 ? 19.844 -20.297 -21.547 1 91.81 174 SER A CA 1
ATOM 1407 C C . SER A 1 174 ? 20.781 -20 -22.703 1 91.81 174 SER A C 1
ATOM 1409 O O . SER A 1 174 ? 21.375 -18.922 -22.766 1 91.81 174 SER A O 1
ATOM 1411 N N . ALA A 1 175 ? 20.859 -20.828 -23.625 1 87.75 175 ALA A N 1
ATOM 1412 C CA . ALA A 1 175 ? 21.703 -20.734 -24.797 1 87.75 175 ALA A CA 1
ATOM 1413 C C . ALA A 1 175 ? 21.344 -21.797 -25.828 1 87.75 175 ALA A C 1
ATOM 1415 O O . ALA A 1 175 ? 20.844 -22.875 -25.469 1 87.75 175 ALA A O 1
ATOM 1416 N N . ASP A 1 176 ? 21.609 -21.391 -27.078 1 85.38 176 ASP A N 1
ATOM 1417 C CA . ASP A 1 176 ? 21.312 -22.344 -28.141 1 85.38 176 ASP A CA 1
ATOM 1418 C C . ASP A 1 176 ? 22.578 -22.797 -28.859 1 85.38 176 ASP A C 1
ATOM 1420 O O . ASP A 1 176 ? 22.516 -23.406 -29.922 1 85.38 176 ASP A O 1
ATOM 1424 N N . ASP A 1 177 ? 23.703 -22.438 -28.266 1 89 177 ASP A N 1
ATOM 1425 C CA . ASP A 1 177 ? 24.984 -22.797 -28.859 1 89 177 ASP A CA 1
ATOM 1426 C C . ASP A 1 177 ? 25.969 -23.297 -27.797 1 89 177 ASP A C 1
ATOM 1428 O O . ASP A 1 177 ? 25.562 -23.578 -26.672 1 89 177 ASP A O 1
ATOM 1432 N N . ALA A 1 178 ? 27.172 -23.516 -28.141 1 87.31 178 ALA A N 1
ATOM 1433 C CA . ALA A 1 178 ? 28.188 -24.141 -27.297 1 87.31 178 ALA A CA 1
ATOM 1434 C C . ALA A 1 178 ? 28.578 -23.219 -26.141 1 87.31 178 ALA A C 1
ATOM 1436 O O . ALA A 1 178 ? 29.219 -23.656 -25.188 1 87.31 178 ALA A O 1
ATOM 1437 N N . SER A 1 179 ? 28.078 -22.094 -26.188 1 92.25 179 SER A N 1
ATOM 1438 C CA . SER A 1 179 ? 28.375 -21.172 -25.094 1 92.25 179 SER A CA 1
ATOM 1439 C C . SER A 1 179 ? 27.719 -21.625 -23.797 1 92.25 179 SER A C 1
ATOM 1441 O O . SER A 1 179 ? 28.094 -21.156 -22.719 1 92.25 179 SER A O 1
ATOM 1443 N N . LYS A 1 180 ? 26.781 -22.531 -23.906 1 95.25 180 LYS A N 1
ATOM 1444 C CA . LYS A 1 180 ? 26.078 -23.047 -22.734 1 95.25 180 LYS A CA 1
ATOM 1445 C C . LYS A 1 180 ? 27.062 -23.672 -21.75 1 95.25 180 LYS A C 1
ATOM 1447 O O . LYS A 1 180 ? 26.859 -23.609 -20.531 1 95.25 180 LYS A O 1
ATOM 1452 N N . TYR A 1 181 ? 28.219 -24.266 -22.234 1 97.25 181 TYR A N 1
ATOM 1453 C CA . TYR A 1 181 ? 29.172 -24.922 -21.328 1 97.25 181 TYR A CA 1
ATOM 1454 C C . TYR A 1 181 ? 30.016 -23.891 -20.594 1 97.25 181 TYR A C 1
ATOM 1456 O O . TYR A 1 181 ? 30.344 -24.078 -19.422 1 97.25 181 TYR A O 1
ATOM 1464 N N . ASP A 1 182 ? 30.359 -22.828 -21.281 1 97.25 182 ASP A N 1
ATOM 1465 C CA . ASP A 1 182 ? 31.047 -21.734 -20.609 1 97.25 182 ASP A CA 1
ATOM 1466 C C . ASP A 1 182 ? 30.156 -21.109 -19.531 1 97.25 182 ASP A C 1
ATOM 1468 O O . ASP A 1 182 ? 30.625 -20.797 -18.438 1 97.25 182 ASP A O 1
ATOM 1472 N N . LYS A 1 183 ? 28.922 -20.938 -19.875 1 97.5 183 LYS A N 1
ATOM 1473 C CA . LYS A 1 183 ? 27.953 -20.391 -18.922 1 97.5 183 LYS A CA 1
ATOM 1474 C C . LYS A 1 183 ? 27.766 -21.312 -17.719 1 97.5 183 LYS A C 1
ATOM 1476 O O . LYS A 1 183 ? 27.641 -20.844 -16.594 1 97.5 183 LYS A O 1
ATOM 1481 N N . LEU A 1 184 ? 27.766 -22.578 -17.984 1 98.38 184 LEU A N 1
ATOM 1482 C CA . LEU A 1 184 ? 27.625 -23.562 -16.906 1 98.38 184 LEU A CA 1
ATOM 1483 C C . LEU A 1 184 ? 28.797 -23.484 -15.945 1 98.38 184 LEU A C 1
ATOM 1485 O O . LEU A 1 184 ? 28.609 -23.438 -14.734 1 98.38 184 LEU A O 1
ATOM 1489 N N . ARG A 1 185 ? 30.047 -23.453 -16.5 1 98.31 185 ARG A N 1
ATOM 1490 C CA . ARG A 1 185 ? 31.234 -23.344 -15.664 1 98.31 185 ARG A CA 1
ATOM 1491 C C . ARG A 1 185 ? 31.203 -22.062 -14.836 1 98.31 185 ARG A C 1
ATOM 1493 O O . ARG A 1 185 ? 31.438 -22.094 -13.633 1 98.31 185 ARG A O 1
ATOM 1500 N N . ALA A 1 186 ? 30.844 -20.984 -15.5 1 98 186 ALA A N 1
ATOM 1501 C CA . ALA A 1 186 ? 30.797 -19.703 -14.82 1 98 186 ALA A CA 1
ATOM 1502 C C . ALA A 1 186 ? 29.766 -19.719 -13.695 1 98 186 ALA A C 1
ATOM 1504 O O . ALA A 1 186 ? 30.016 -19.172 -12.617 1 98 186 ALA A O 1
ATOM 1505 N N . TYR A 1 187 ? 28.641 -20.281 -13.945 1 98.25 187 TYR A N 1
ATOM 1506 C CA . TYR A 1 187 ? 27.578 -20.359 -12.945 1 98.25 187 TYR A CA 1
ATOM 1507 C C . TYR A 1 187 ? 28.016 -21.188 -11.742 1 98.25 187 TYR A C 1
ATOM 1509 O O . TYR A 1 187 ? 27.812 -20.781 -10.602 1 98.25 187 TYR A O 1
ATOM 1517 N N . LEU A 1 188 ? 28.578 -22.328 -11.969 1 98.62 188 LEU A N 1
ATOM 1518 C CA . LEU A 1 188 ? 29 -23.203 -10.883 1 98.62 188 LEU A CA 1
ATOM 1519 C C . LEU A 1 188 ? 30.094 -22.531 -10.055 1 98.62 188 LEU A C 1
ATOM 1521 O O . LEU A 1 188 ? 30.141 -22.688 -8.828 1 98.62 188 LEU A O 1
ATOM 1525 N N . GLN A 1 189 ? 30.938 -21.828 -10.727 1 98.25 189 GLN A N 1
ATOM 1526 C CA . GLN A 1 189 ? 31.984 -21.094 -10.016 1 98.25 189 GLN A CA 1
ATOM 1527 C C . GLN A 1 189 ? 31.359 -20.016 -9.109 1 98.25 189 GLN A C 1
ATOM 1529 O O . GLN A 1 189 ? 31.781 -19.844 -7.965 1 98.25 189 GLN A O 1
ATOM 1534 N N . LYS A 1 190 ? 30.406 -19.375 -9.664 1 97.19 190 LYS A N 1
ATOM 1535 C CA . LYS A 1 190 ? 29.688 -18.344 -8.906 1 97.19 190 LYS A CA 1
ATOM 1536 C C . LYS A 1 190 ? 29 -18.953 -7.684 1 97.19 190 LYS A C 1
ATOM 1538 O O . LYS A 1 190 ? 29.047 -18.391 -6.594 1 97.19 190 LYS A O 1
ATOM 1543 N N . VAL A 1 191 ? 28.359 -20.047 -7.836 1 97.94 191 VAL A N 1
ATOM 1544 C CA . VAL A 1 191 ? 27.625 -20.703 -6.762 1 97.94 191 VAL A CA 1
ATOM 1545 C C . VAL A 1 191 ? 28.594 -21.109 -5.652 1 97.94 191 VAL A C 1
ATOM 1547 O O . VAL A 1 191 ? 28.312 -20.891 -4.469 1 97.94 191 VAL A O 1
ATOM 1550 N N . VAL A 1 192 ? 29.75 -21.672 -6 1 97.88 192 VAL A N 1
ATOM 1551 C CA . VAL A 1 192 ? 30.766 -22.109 -5.035 1 97.88 192 VAL A CA 1
ATOM 1552 C C . VAL A 1 192 ? 31.281 -20.891 -4.258 1 97.88 192 VAL A C 1
ATOM 1554 O O . VAL A 1 192 ? 31.406 -20.953 -3.031 1 97.88 192 VAL A O 1
ATOM 1557 N N . ALA A 1 193 ? 31.516 -19.859 -4.973 1 97.12 193 ALA A N 1
ATOM 1558 C CA . ALA A 1 193 ? 32.031 -18.641 -4.352 1 97.12 193 ALA A CA 1
ATOM 1559 C C . ALA A 1 193 ? 31.031 -18.047 -3.375 1 97.12 193 ALA A C 1
ATOM 1561 O O . ALA A 1 193 ? 31.391 -17.656 -2.264 1 97.12 193 ALA A O 1
ATOM 1562 N N . LEU A 1 194 ? 29.797 -17.953 -3.775 1 96.44 194 LEU A N 1
ATOM 1563 C CA . LEU A 1 194 ? 28.766 -17.297 -2.98 1 96.44 194 LEU A CA 1
ATOM 1564 C C . LEU A 1 194 ? 28.391 -18.141 -1.77 1 96.44 194 LEU A C 1
ATOM 1566 O O . LEU A 1 194 ? 27.969 -17.609 -0.744 1 96.44 194 LEU A O 1
ATOM 1570 N N . LYS A 1 195 ? 28.516 -19.469 -1.834 1 95.62 195 LYS A N 1
ATOM 1571 C CA . LYS A 1 195 ? 28.234 -20.359 -0.708 1 95.62 195 LYS A CA 1
ATOM 1572 C C . LYS A 1 195 ? 29.219 -20.125 0.434 1 95.62 195 LYS A C 1
ATOM 1574 O O . LYS A 1 195 ? 28.922 -20.453 1.587 1 95.62 195 LYS A O 1
ATOM 1579 N N . GLN A 1 196 ? 30.297 -19.484 0.17 1 92.69 196 GLN A N 1
ATOM 1580 C CA . GLN A 1 196 ? 31.312 -19.219 1.185 1 92.69 196 GLN A CA 1
ATOM 1581 C C . GLN A 1 196 ? 31.031 -17.906 1.906 1 92.69 196 GLN A C 1
ATOM 1583 O O . GLN A 1 196 ? 31.578 -17.656 2.979 1 92.69 196 GLN A O 1
ATOM 1588 N N . ASN A 1 197 ? 30.109 -17.188 1.332 1 90.62 197 ASN A N 1
ATOM 1589 C CA . ASN A 1 197 ? 29.797 -15.883 1.9 1 90.62 197 ASN A CA 1
ATOM 1590 C C . ASN A 1 197 ? 28.625 -15.961 2.873 1 90.62 197 ASN A C 1
ATOM 1592 O O . ASN A 1 197 ? 27.703 -16.75 2.672 1 90.62 197 ASN A O 1
ATOM 1596 N N . THR A 1 198 ? 28.75 -15.203 3.967 1 91.81 198 THR A N 1
ATOM 1597 C CA . THR A 1 198 ? 27.625 -15.031 4.883 1 91.81 198 THR A CA 1
ATOM 1598 C C . THR A 1 198 ? 26.75 -13.852 4.457 1 91.81 198 THR A C 1
ATOM 1600 O O . THR A 1 198 ? 27.203 -12.695 4.5 1 91.81 198 THR A O 1
ATOM 1603 N N . ASN A 1 199 ? 25.562 -14.141 3.998 1 96.19 199 ASN A N 1
ATOM 1604 C CA . ASN A 1 199 ? 24.656 -13.094 3.502 1 96.19 199 ASN A CA 1
ATOM 1605 C C . ASN A 1 199 ? 23.234 -13.32 3.967 1 96.19 199 ASN A C 1
ATOM 1607 O O . ASN A 1 199 ? 22.547 -14.211 3.469 1 96.19 199 ASN A O 1
ATOM 1611 N N . PRO A 1 200 ? 22.734 -12.539 4.934 1 96.94 200 PRO A N 1
ATOM 1612 C CA . PRO A 1 200 ? 21.328 -12.641 5.344 1 96.94 200 PRO A CA 1
ATOM 1613 C C . PRO A 1 200 ? 20.375 -12.008 4.332 1 96.94 200 PRO A C 1
ATOM 1615 O O . PRO A 1 200 ? 20.781 -11.141 3.557 1 96.94 200 PRO A O 1
ATOM 1618 N N . ALA A 1 201 ? 19.172 -12.477 4.312 1 97.56 201 ALA A N 1
ATOM 1619 C CA . ALA A 1 201 ? 18.141 -11.867 3.482 1 97.56 201 ALA A CA 1
ATOM 1620 C C . ALA A 1 201 ? 17.562 -10.625 4.156 1 97.56 201 ALA A C 1
ATOM 1622 O O . ALA A 1 201 ? 16.578 -10.711 4.906 1 97.56 201 ALA A O 1
ATOM 1623 N N . ASP A 1 202 ? 18.078 -9.477 3.836 1 96.81 202 ASP A N 1
ATOM 1624 C CA . ASP A 1 202 ? 17.625 -8.258 4.496 1 96.81 202 ASP A CA 1
ATOM 1625 C C . ASP A 1 202 ? 17.328 -7.16 3.479 1 96.81 202 ASP A C 1
ATOM 1627 O O . ASP A 1 202 ? 16.938 -6.051 3.85 1 96.81 202 ASP A O 1
ATOM 1631 N N . GLN A 1 203 ? 17.547 -7.418 2.188 1 97.5 203 GLN A N 1
ATOM 1632 C CA . GLN A 1 203 ? 17.156 -6.531 1.099 1 97.5 203 GLN A CA 1
ATOM 1633 C C . GLN A 1 203 ? 16.219 -7.238 0.122 1 97.5 203 GLN A C 1
ATOM 1635 O O . GLN A 1 203 ? 16.641 -8.133 -0.612 1 97.5 203 GLN A O 1
ATOM 1640 N N . LEU A 1 204 ? 14.977 -6.793 0.08 1 98.25 204 LEU A N 1
ATOM 1641 C CA . LEU A 1 204 ? 13.953 -7.422 -0.747 1 98.25 204 LEU A CA 1
ATOM 1642 C C . LEU A 1 204 ? 13.297 -6.398 -1.664 1 98.25 204 LEU A C 1
ATOM 1644 O O . LEU A 1 204 ? 13.188 -5.219 -1.312 1 98.25 204 LEU A O 1
ATOM 1648 N N . LEU A 1 205 ? 12.883 -6.84 -2.812 1 98.19 205 LEU A N 1
ATOM 1649 C CA . LEU A 1 205 ? 12.125 -6.066 -3.787 1 98.19 205 LEU A CA 1
ATOM 1650 C C . LEU A 1 205 ? 10.914 -6.855 -4.289 1 98.19 205 LEU A C 1
ATOM 1652 O O . LEU A 1 205 ? 11.031 -8.039 -4.613 1 98.19 205 LEU A O 1
ATOM 1656 N N . TYR A 1 206 ? 9.742 -6.324 -4.23 1 98.06 206 TYR A N 1
ATOM 1657 C CA . TYR A 1 206 ? 8.625 -6.922 -4.961 1 98.06 206 TYR A CA 1
ATOM 1658 C C . TYR A 1 206 ? 8.062 -5.945 -5.984 1 98.06 206 TYR A C 1
ATOM 1660 O O . TYR A 1 206 ? 8.188 -4.727 -5.828 1 98.06 206 TYR A O 1
ATOM 1668 N N . PHE A 1 207 ? 7.625 -6.457 -7.059 1 97.94 207 PHE A N 1
ATOM 1669 C CA . PHE A 1 207 ? 7.23 -5.711 -8.25 1 97.94 207 PHE A CA 1
ATOM 1670 C C . PHE A 1 207 ? 5.863 -6.164 -8.742 1 97.94 207 PHE A C 1
ATOM 1672 O O . PHE A 1 207 ? 5.527 -7.348 -8.656 1 97.94 207 PHE A O 1
ATOM 1679 N N . SER A 1 208 ? 5.066 -5.191 -9.289 1 97.12 208 SER A N 1
ATOM 1680 C CA . SER A 1 208 ? 3.787 -5.516 -9.906 1 97.12 208 SER A CA 1
ATOM 1681 C C . SER A 1 208 ? 3.711 -4.969 -11.328 1 97.12 208 SER A C 1
ATOM 1683 O O . SER A 1 208 ? 3.814 -3.758 -11.547 1 97.12 208 SER A O 1
ATOM 1685 N N . GLY A 1 209 ? 3.467 -5.867 -12.297 1 97.25 209 GLY A N 1
ATOM 1686 C CA . GLY A 1 209 ? 3.279 -5.492 -13.688 1 97.25 209 GLY A CA 1
ATOM 1687 C C . GLY A 1 209 ? 1.837 -5.168 -14.031 1 97.25 209 GLY A C 1
ATOM 1688 O O . GLY A 1 209 ? 0.94 -5.359 -13.203 1 97.25 209 GLY A O 1
ATOM 1689 N N . GLN A 1 210 ? 1.626 -4.715 -15.227 1 95.06 210 GLN A N 1
ATOM 1690 C CA . GLN A 1 210 ? 0.313 -4.281 -15.695 1 95.06 210 GLN A CA 1
ATOM 1691 C C . GLN A 1 210 ? -0.686 -5.438 -15.672 1 95.06 210 GLN A C 1
ATOM 1693 O O . GLN A 1 210 ? -0.349 -6.562 -16.047 1 95.06 210 GLN A O 1
ATOM 1698 N N . GLY A 1 211 ? -1.876 -5.113 -15.117 1 92.94 211 GLY A N 1
ATOM 1699 C CA . GLY A 1 211 ? -2.998 -6.031 -15.219 1 92.94 211 GLY A CA 1
ATOM 1700 C C . GLY A 1 211 ? -2.918 -7.188 -14.242 1 92.94 211 GLY A C 1
ATOM 1701 O O . GLY A 1 211 ? -3.818 -8.023 -14.188 1 92.94 211 GLY A O 1
ATOM 1702 N N . TYR A 1 212 ? -1.906 -7.25 -13.461 1 93.38 212 TYR A N 1
ATOM 1703 C CA . TYR A 1 212 ? -1.75 -8.383 -12.562 1 93.38 212 TYR A CA 1
ATOM 1704 C C . TYR A 1 212 ? -2.572 -8.188 -11.297 1 93.38 212 TYR A C 1
ATOM 1706 O O . TYR A 1 212 ? -2.535 -7.121 -10.68 1 93.38 212 TYR A O 1
ATOM 1714 N N . VAL A 1 213 ? -3.383 -9.172 -10.867 1 94.38 213 VAL A N 1
ATOM 1715 C CA . VAL A 1 213 ? -4.262 -9.18 -9.703 1 94.38 213 VAL A CA 1
ATOM 1716 C C . VAL A 1 213 ? -5.164 -7.949 -9.734 1 94.38 213 VAL A C 1
ATOM 1718 O O . VAL A 1 213 ? -5.262 -7.215 -8.742 1 94.38 213 VAL A O 1
ATOM 1721 N N . SER A 1 214 ? -5.668 -7.609 -10.906 1 92.56 214 SER A N 1
ATOM 1722 C CA . SER A 1 214 ? -6.57 -6.488 -11.141 1 92.56 214 SER A CA 1
ATOM 1723 C C . SER A 1 214 ? -5.938 -5.172 -10.703 1 92.56 214 SER A C 1
ATOM 1725 O O . SER A 1 214 ? -6.641 -4.242 -10.297 1 92.56 214 SER A O 1
ATOM 1727 N N . GLU A 1 215 ? -4.578 -5.188 -10.609 1 92.69 215 GLU A N 1
ATOM 1728 C CA . GLU A 1 215 ? -3.834 -4.016 -10.164 1 92.69 215 GLU A CA 1
ATOM 1729 C C . GLU A 1 215 ? -4.375 -3.492 -8.836 1 92.69 215 GLU A C 1
ATOM 1731 O O . GLU A 1 215 ? -4.52 -2.283 -8.648 1 92.69 215 GLU A O 1
ATOM 1736 N N . SER A 1 216 ? -4.781 -4.402 -7.965 1 95.12 216 SER A N 1
ATOM 1737 C CA . SER A 1 216 ? -5.359 -4.074 -6.668 1 95.12 216 SER A CA 1
ATOM 1738 C C . SER A 1 216 ? -4.316 -3.451 -5.742 1 95.12 216 SER A C 1
ATOM 1740 O O . SER A 1 216 ? -3.336 -4.102 -5.379 1 95.12 216 SER A O 1
ATOM 1742 N N . MET A 1 217 ? -4.57 -2.232 -5.312 1 93.88 217 MET A N 1
ATOM 1743 C CA . MET A 1 217 ? -3.658 -1.565 -4.391 1 93.88 217 MET A CA 1
ATOM 1744 C C . MET A 1 217 ? -3.668 -2.252 -3.027 1 93.88 217 MET A C 1
ATOM 1746 O O . MET A 1 217 ? -2.623 -2.396 -2.393 1 93.88 217 MET A O 1
ATOM 1750 N N . MET A 1 218 ? -4.828 -2.713 -2.621 1 95.62 218 MET A N 1
ATOM 1751 C CA . MET A 1 218 ? -4.949 -3.365 -1.319 1 95.62 218 MET A CA 1
ATOM 1752 C C . MET A 1 218 ? -4.145 -4.66 -1.285 1 95.62 218 MET A C 1
ATOM 1754 O O . MET A 1 218 ? -3.586 -5.02 -0.247 1 95.62 218 MET A O 1
ATOM 1758 N N . ALA A 1 219 ? -4.125 -5.352 -2.402 1 96.69 219 ALA A N 1
ATOM 1759 C CA . ALA A 1 219 ? -3.324 -6.574 -2.467 1 96.69 219 ALA A CA 1
ATOM 1760 C C . ALA A 1 219 ? -1.849 -6.273 -2.223 1 96.69 219 ALA A C 1
ATOM 1762 O O . ALA A 1 219 ? -1.171 -7.008 -1.501 1 96.69 219 ALA A O 1
ATOM 1763 N N . ARG A 1 220 ? -1.319 -5.172 -2.791 1 97.06 220 ARG A N 1
ATOM 1764 C CA . ARG A 1 220 ? 0.09 -4.812 -2.668 1 97.06 220 ARG A CA 1
ATOM 1765 C C . ARG A 1 220 ? 0.392 -4.238 -1.288 1 97.06 220 ARG A C 1
ATOM 1767 O O . ARG A 1 220 ? 1.483 -4.441 -0.752 1 97.06 220 ARG A O 1
ATOM 1774 N N . ILE A 1 221 ? -0.612 -3.533 -0.722 1 97.81 221 ILE A N 1
ATOM 1775 C CA . ILE A 1 221 ? -0.476 -3.004 0.63 1 97.81 221 ILE A CA 1
ATOM 1776 C C . ILE A 1 221 ? -0.343 -4.152 1.625 1 97.81 221 ILE A C 1
ATOM 1778 O O . ILE A 1 221 ? 0.581 -4.172 2.441 1 97.81 221 ILE A O 1
ATOM 1782 N N . ASP A 1 222 ? -1.201 -5.125 1.511 1 97.44 222 ASP A N 1
ATOM 1783 C CA . ASP A 1 222 ? -1.206 -6.234 2.463 1 97.44 222 ASP A CA 1
ATOM 1784 C C . ASP A 1 222 ? -0.037 -7.18 2.207 1 97.44 222 ASP A C 1
ATOM 1786 O O . ASP A 1 222 ? 0.421 -7.871 3.121 1 97.44 222 ASP A O 1
ATOM 1790 N N . GLU A 1 223 ? 0.428 -7.215 0.955 1 97.56 223 GLU A N 1
ATOM 1791 C CA . GLU A 1 223 ? 1.624 -8.008 0.678 1 97.56 223 GLU A CA 1
ATOM 1792 C C . GLU A 1 223 ? 2.82 -7.492 1.475 1 97.56 223 GLU A C 1
ATOM 1794 O O . GLU A 1 223 ? 3.627 -8.281 1.971 1 97.56 223 GLU A O 1
ATOM 1799 N N . LYS A 1 224 ? 2.992 -6.156 1.587 1 97.81 224 LYS A N 1
ATOM 1800 C CA . LYS A 1 224 ? 4.047 -5.586 2.418 1 97.81 224 LYS A CA 1
ATOM 1801 C C . LYS A 1 224 ? 3.924 -6.059 3.865 1 97.81 224 LYS A C 1
ATOM 1803 O O . LYS A 1 224 ? 4.922 -6.402 4.5 1 97.81 224 LYS A O 1
ATOM 1808 N N . LEU A 1 225 ? 2.715 -6.121 4.391 1 97.44 225 LEU A N 1
ATOM 1809 C CA . LEU A 1 225 ? 2.477 -6.59 5.75 1 97.44 225 LEU A CA 1
ATOM 1810 C C . LEU A 1 225 ? 2.928 -8.039 5.918 1 97.44 225 LEU A C 1
ATOM 1812 O O . LEU A 1 225 ? 3.574 -8.383 6.91 1 97.44 225 LEU A O 1
ATOM 1816 N N . ALA A 1 226 ? 2.598 -8.828 4.941 1 97.94 226 ALA A N 1
ATOM 1817 C CA . ALA A 1 226 ? 2.975 -10.234 4.988 1 97.94 226 ALA A CA 1
ATOM 1818 C C . ALA A 1 226 ? 4.488 -10.406 4.898 1 97.94 226 ALA A C 1
ATOM 1820 O O . ALA A 1 226 ? 5.066 -11.266 5.562 1 97.94 226 ALA A O 1
ATOM 1821 N N . LEU A 1 227 ? 5.176 -9.602 4.062 1 98.25 227 LEU A N 1
ATOM 1822 C CA . LEU A 1 227 ? 6.629 -9.672 3.924 1 98.25 227 LEU A CA 1
ATOM 1823 C C . LEU A 1 227 ? 7.32 -9.25 5.215 1 98.25 227 LEU A C 1
ATOM 1825 O O . LEU A 1 227 ? 8.336 -9.844 5.602 1 98.25 227 LEU A O 1
ATOM 1829 N N . VAL A 1 228 ? 6.742 -8.266 5.875 1 97.56 228 VAL A N 1
ATOM 1830 C CA . VAL A 1 228 ? 7.289 -7.828 7.156 1 97.56 228 VAL A CA 1
ATOM 1831 C C . VAL A 1 228 ? 7.156 -8.945 8.188 1 97.56 228 VAL A C 1
ATOM 1833 O O . VAL A 1 228 ? 8.039 -9.133 9.023 1 97.56 228 VAL A O 1
ATOM 1836 N N . GLU A 1 229 ? 6.055 -9.727 8.125 1 97.19 229 GLU A N 1
ATOM 1837 C CA . GLU A 1 229 ? 5.898 -10.883 9.008 1 97.19 229 GLU A CA 1
ATOM 1838 C C . GLU A 1 229 ? 6.922 -11.969 8.688 1 97.19 229 GLU A C 1
ATOM 1840 O O . GLU A 1 229 ? 7.422 -12.641 9.594 1 97.19 229 GLU A O 1
ATOM 1845 N N . ASN A 1 230 ? 7.246 -12.086 7.441 1 97.94 230 ASN A N 1
ATOM 1846 C CA . ASN A 1 230 ? 8.234 -13.062 7 1 97.94 230 ASN A CA 1
ATOM 1847 C C . ASN A 1 230 ? 9.648 -12.641 7.379 1 97.94 230 ASN A C 1
ATOM 1849 O O . ASN A 1 230 ? 10.492 -13.492 7.699 1 97.94 230 ASN A O 1
ATOM 1853 N N . PHE A 1 231 ? 9.906 -11.297 7.352 1 97.56 231 PHE A N 1
ATOM 1854 C CA . PHE A 1 231 ? 11.25 -10.773 7.57 1 97.56 231 PHE A CA 1
ATOM 1855 C C . PHE 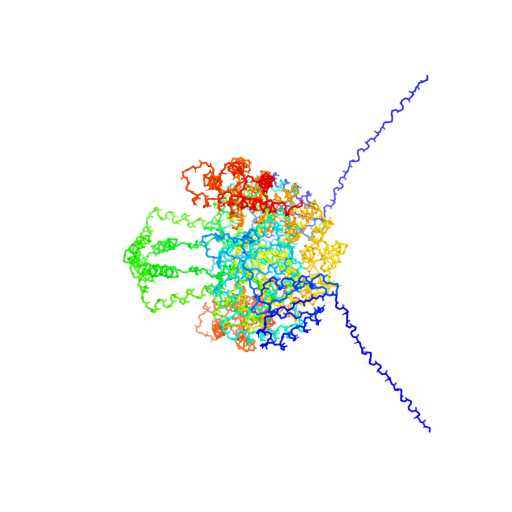A 1 231 ? 11.234 -9.664 8.617 1 97.56 231 PHE A C 1
ATOM 1857 O O . PHE A 1 231 ? 11.609 -8.531 8.328 1 97.56 231 PHE A O 1
ATOM 1864 N N . PRO A 1 232 ? 10.906 -9.984 9.844 1 95.19 232 PRO A N 1
ATOM 1865 C CA . PRO A 1 232 ? 10.742 -8.945 10.859 1 95.19 232 PRO A CA 1
ATOM 1866 C C . PRO A 1 232 ? 12.039 -8.195 11.164 1 95.19 232 PRO A C 1
ATOM 1868 O O . PRO A 1 232 ? 12 -7.07 11.664 1 95.19 232 PRO A O 1
ATOM 1871 N N . TRP A 1 233 ? 13.219 -8.711 10.82 1 95.31 233 TRP A N 1
ATOM 1872 C CA . TRP A 1 233 ? 14.5 -8.094 11.125 1 95.31 233 TRP A CA 1
ATOM 1873 C C . TRP A 1 233 ? 14.812 -6.973 10.141 1 95.31 233 TRP A C 1
ATOM 1875 O O . TRP A 1 233 ? 15.805 -6.258 10.297 1 95.31 233 TRP A O 1
ATOM 1885 N N . THR A 1 234 ? 13.953 -6.773 9.102 1 95.62 234 THR A N 1
ATOM 1886 C CA . THR A 1 234 ? 14.195 -5.742 8.102 1 95.62 234 THR A CA 1
ATOM 1887 C C . THR A 1 234 ? 13.641 -4.398 8.562 1 95.62 234 THR A C 1
ATOM 1889 O O . THR A 1 234 ? 13.867 -3.373 7.918 1 95.62 234 THR A O 1
ATOM 1892 N N . ARG A 1 235 ? 12.945 -4.262 9.664 1 92.94 235 ARG A N 1
ATOM 1893 C CA . ARG A 1 235 ? 12.281 -3.051 10.133 1 92.94 235 ARG A CA 1
ATOM 1894 C C . ARG A 1 235 ? 13.25 -2.174 10.922 1 92.94 235 ARG A C 1
ATOM 1896 O O . ARG A 1 235 ? 13.039 -1.932 12.117 1 92.94 235 ARG A O 1
ATOM 1903 N N . ILE A 1 236 ? 14.273 -1.677 10.297 1 91.25 236 ILE A N 1
ATOM 1904 C CA . ILE A 1 236 ? 15.297 -0.802 10.852 1 91.25 236 ILE A CA 1
ATOM 1905 C C . ILE A 1 236 ? 15.734 0.214 9.797 1 91.25 236 ILE A C 1
ATOM 1907 O O . ILE A 1 236 ? 14.977 0.536 8.883 1 91.25 236 ILE A O 1
ATOM 1911 N N . GLN A 1 237 ? 16.906 0.754 9.93 1 93.62 237 GLN A N 1
ATOM 1912 C CA . GLN A 1 237 ? 17.328 1.868 9.078 1 93.62 237 GLN A CA 1
ATOM 1913 C C . GLN A 1 237 ? 18.094 1.375 7.863 1 93.62 237 GLN A C 1
ATOM 1915 O O . GLN A 1 237 ? 19.188 1.876 7.566 1 93.62 237 GLN A O 1
ATOM 1920 N N . GLN A 1 238 ? 17.422 0.489 7.09 1 90.5 238 GLN A N 1
ATOM 1921 C CA . GLN A 1 238 ? 18.109 -0.043 5.91 1 90.5 238 GLN A CA 1
ATOM 1922 C C . GLN A 1 238 ? 17.156 -0.1 4.711 1 90.5 238 GLN A C 1
ATOM 1924 O O . GLN A 1 238 ? 17.547 -0.57 3.639 1 90.5 238 GLN A O 1
ATOM 1929 N N . ASN A 1 239 ? 15.898 0.34 4.934 1 91.75 239 ASN A N 1
ATOM 1930 C CA . ASN A 1 239 ? 14.93 0.27 3.838 1 91.75 239 ASN A CA 1
ATOM 1931 C C . ASN A 1 239 ? 14.938 -1.105 3.178 1 91.75 239 ASN A C 1
ATOM 1933 O O . ASN A 1 239 ? 15.117 -1.217 1.964 1 91.75 239 ASN A O 1
ATOM 1937 N N . GLY A 1 240 ? 14.672 -2.092 3.955 1 94.81 240 GLY A N 1
ATOM 1938 C CA . GLY A 1 240 ? 14.945 -3.473 3.592 1 94.81 240 GLY A CA 1
ATOM 1939 C C . GLY A 1 240 ? 13.938 -4.047 2.617 1 94.81 240 GLY A C 1
ATOM 1940 O O . GLY A 1 240 ? 14.219 -5.031 1.931 1 94.81 240 GLY A O 1
ATOM 1941 N N . ILE A 1 241 ? 12.727 -3.52 2.535 1 97.31 241 ILE A N 1
ATOM 1942 C CA . ILE A 1 241 ? 11.703 -4.027 1.626 1 97.31 241 ILE A CA 1
ATOM 1943 C C . ILE A 1 241 ? 11.195 -2.893 0.738 1 97.31 241 ILE A C 1
ATOM 1945 O O . ILE A 1 241 ? 10.578 -1.945 1.226 1 97.31 241 ILE A O 1
ATOM 1949 N N . GLU A 1 242 ? 11.461 -2.99 -0.559 1 96.06 242 GLU A N 1
ATOM 1950 C CA . GLU A 1 242 ? 11.07 -1.967 -1.524 1 96.06 242 GLU A CA 1
ATOM 1951 C C . GLU A 1 242 ? 10.008 -2.488 -2.482 1 96.06 242 GLU A C 1
ATOM 1953 O O . GLU A 1 242 ? 9.883 -3.697 -2.688 1 96.06 242 GLU A O 1
ATOM 1958 N N . TYR A 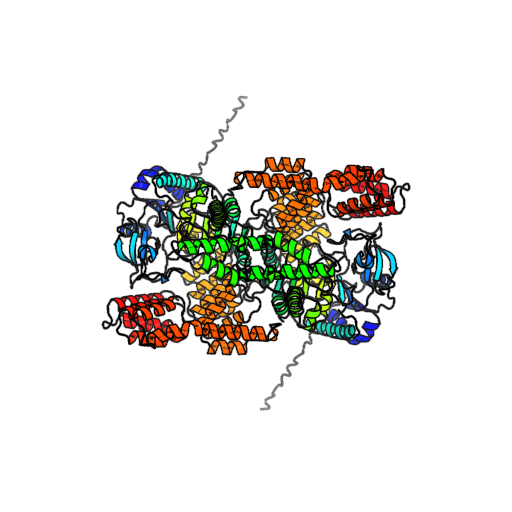1 243 ? 9.203 -1.573 -3.004 1 97.31 243 TYR A N 1
ATOM 1959 C CA . TYR A 1 243 ? 8.141 -1.901 -3.955 1 97.31 243 TYR A CA 1
ATOM 1960 C C . TYR A 1 243 ? 8.242 -1.029 -5.203 1 97.31 243 TYR A C 1
ATOM 1962 O O . TYR A 1 243 ? 8.531 0.166 -5.109 1 97.31 243 TYR A O 1
ATOM 1970 N N . ILE A 1 244 ? 8.055 -1.627 -6.387 1 97.62 244 ILE A N 1
ATOM 1971 C CA . ILE A 1 244 ? 7.949 -0.893 -7.641 1 97.62 244 ILE A CA 1
ATOM 1972 C C . ILE A 1 244 ? 6.633 -1.242 -8.328 1 97.62 244 ILE A C 1
ATOM 1974 O O . ILE A 1 244 ? 6.316 -2.42 -8.516 1 97.62 244 ILE A O 1
ATOM 1978 N N . ASP A 1 245 ? 5.879 -0.26 -8.648 1 96.44 245 ASP A N 1
ATOM 1979 C CA . ASP A 1 245 ? 4.688 -0.402 -9.477 1 96.44 245 ASP A CA 1
ATOM 1980 C C . ASP A 1 245 ? 4.996 -0.101 -10.938 1 96.44 245 ASP A C 1
ATOM 1982 O O . ASP A 1 245 ? 5.75 0.827 -11.242 1 96.44 245 ASP A O 1
ATOM 1986 N N . HIS A 1 246 ? 4.352 -0.793 -11.859 1 96.69 246 HIS A N 1
ATOM 1987 C CA . HIS A 1 246 ? 4.613 -0.597 -13.281 1 96.69 246 HIS A CA 1
ATOM 1988 C C . HIS A 1 246 ? 4.281 0.829 -13.711 1 96.69 246 HIS A C 1
ATOM 1990 O O . HIS A 1 246 ? 4.82 1.323 -14.711 1 96.69 246 HIS A O 1
ATOM 1996 N N . LYS A 1 247 ? 3.48 1.536 -13.031 1 92.88 247 LYS A N 1
ATOM 1997 C CA . LYS A 1 247 ? 3.031 2.869 -13.422 1 92.88 247 LYS A CA 1
ATOM 1998 C C . LYS A 1 247 ? 4.039 3.934 -13 1 92.88 247 LYS A C 1
ATOM 2000 O O . LYS A 1 247 ? 3.893 5.109 -13.344 1 92.88 247 LYS A O 1
ATOM 2005 N N . ARG A 1 248 ? 5.027 3.547 -12.266 1 93.75 248 ARG A N 1
ATOM 2006 C CA . ARG A 1 248 ? 6.027 4.492 -11.781 1 93.75 248 ARG A CA 1
ATOM 2007 C C . ARG A 1 248 ? 6.715 5.199 -12.945 1 93.75 248 ARG A C 1
ATOM 2009 O O . ARG A 1 248 ? 7.137 6.352 -12.82 1 93.75 248 ARG A O 1
ATOM 2016 N N . ASP A 1 249 ? 6.898 4.438 -14.055 1 93.81 249 ASP A N 1
ATOM 2017 C CA . ASP A 1 249 ? 7.551 4.98 -15.242 1 93.81 249 ASP A CA 1
ATOM 2018 C C . ASP A 1 249 ? 6.816 4.559 -16.516 1 93.81 249 ASP A C 1
ATOM 2020 O O . ASP A 1 249 ? 6.125 3.535 -16.531 1 93.81 249 ASP A O 1
ATOM 2024 N N . ALA A 1 250 ? 6.992 5.387 -17.531 1 92.31 250 ALA A N 1
ATOM 2025 C CA . ALA A 1 250 ? 6.469 4.984 -18.844 1 92.31 250 ALA A CA 1
ATOM 2026 C C . ALA A 1 250 ? 7.07 3.656 -19.281 1 92.31 250 ALA A C 1
ATOM 2028 O O . ALA A 1 250 ? 6.355 2.783 -19.797 1 92.31 250 ALA A O 1
ATOM 2029 N N . ALA A 1 251 ? 8.359 3.52 -19.109 1 95.56 251 ALA A N 1
ATOM 2030 C CA . ALA A 1 251 ? 9.094 2.27 -19.281 1 95.56 251 ALA A CA 1
ATOM 2031 C C . ALA A 1 251 ? 9.781 1.842 -18 1 95.56 251 ALA A C 1
ATOM 2033 O O . ALA A 1 251 ? 10.945 2.166 -17.766 1 95.56 251 ALA A O 1
ATOM 2034 N N . VAL A 1 252 ? 9.141 0.99 -17.266 1 96.81 252 VAL A N 1
ATOM 2035 C CA . VAL A 1 252 ? 9.562 0.674 -15.906 1 96.81 252 VAL A CA 1
ATOM 2036 C C . VAL A 1 252 ? 10.719 -0.325 -15.938 1 96.81 252 VAL A C 1
ATOM 2038 O O . VAL A 1 252 ? 11.438 -0.484 -14.953 1 96.81 252 VAL A O 1
ATOM 2041 N N . LYS A 1 253 ? 10.945 -0.986 -17.109 1 96.69 253 LYS A N 1
ATOM 2042 C CA . LYS A 1 253 ? 11.961 -2.035 -17.188 1 96.69 253 LYS A CA 1
ATOM 2043 C C . LYS A 1 253 ? 13.336 -1.496 -16.797 1 96.69 253 LYS A C 1
ATOM 2045 O O . LYS A 1 253 ? 14.125 -2.193 -16.156 1 96.69 253 LYS A O 1
ATOM 2050 N N . TYR A 1 254 ? 13.656 -0.216 -17.125 1 96.25 254 TYR A N 1
ATOM 2051 C CA . TYR A 1 254 ? 14.977 0.331 -16.844 1 96.25 254 TYR A CA 1
ATOM 2052 C C . TYR A 1 254 ? 15.172 0.517 -15.344 1 96.25 254 TYR A C 1
ATOM 2054 O O . TYR A 1 254 ? 16.25 0.254 -14.812 1 96.25 254 TYR A O 1
ATOM 2062 N N . ARG A 1 255 ? 14.148 0.963 -14.664 1 96.06 255 ARG A N 1
ATOM 2063 C CA . ARG A 1 255 ? 14.203 1.065 -13.211 1 96.06 255 ARG A CA 1
ATOM 2064 C C . ARG A 1 255 ? 14.344 -0.311 -12.57 1 96.06 255 ARG A C 1
ATOM 2066 O O . ARG A 1 255 ? 15.148 -0.502 -11.664 1 96.06 255 ARG A O 1
ATOM 2073 N N . LEU A 1 256 ? 13.5 -1.245 -13.062 1 97.62 256 LEU A N 1
ATOM 2074 C CA . LEU A 1 256 ? 13.531 -2.594 -12.508 1 97.62 256 LEU A CA 1
ATOM 2075 C C . LEU A 1 256 ? 14.891 -3.244 -12.727 1 97.62 256 LEU A C 1
ATOM 2077 O O . LEU A 1 256 ? 15.453 -3.834 -11.805 1 97.62 256 LEU A O 1
ATOM 2081 N N . MET A 1 257 ? 15.391 -3.115 -13.938 1 97.62 257 MET A N 1
ATOM 2082 C CA . MET A 1 257 ? 16.688 -3.688 -14.258 1 97.62 257 MET A CA 1
ATOM 2083 C C . MET A 1 257 ? 17.781 -3.096 -13.367 1 97.62 257 MET A C 1
ATOM 2085 O O . MET A 1 257 ? 18.656 -3.818 -12.891 1 97.62 257 MET A O 1
ATOM 2089 N N . SER A 1 258 ? 17.75 -1.824 -13.125 1 96.94 258 SER A N 1
ATOM 2090 C CA . SER A 1 258 ? 18.719 -1.169 -12.258 1 96.94 258 SER A CA 1
ATOM 2091 C C . SER A 1 258 ? 18.641 -1.707 -10.836 1 96.94 258 SER A C 1
ATOM 2093 O O . SER A 1 258 ? 19.672 -1.956 -10.203 1 96.94 258 SER A O 1
ATOM 2095 N N . GLU A 1 259 ? 17.438 -1.883 -10.312 1 96.81 259 GLU A N 1
ATOM 2096 C CA . GLU A 1 259 ? 17.281 -2.432 -8.969 1 96.81 259 GLU A CA 1
ATOM 2097 C C . GLU A 1 259 ? 17.797 -3.869 -8.891 1 96.81 259 GLU A C 1
ATOM 2099 O O . GLU A 1 259 ? 18.422 -4.262 -7.902 1 96.81 259 GLU A O 1
ATOM 2104 N N . LEU A 1 260 ? 17.531 -4.617 -9.898 1 97.38 260 LEU A N 1
ATOM 2105 C CA . LEU A 1 260 ? 17.938 -6.016 -9.938 1 97.38 260 LEU A CA 1
ATOM 2106 C C . LEU A 1 260 ? 19.453 -6.133 -10.031 1 97.38 260 LEU A C 1
ATOM 2108 O O . LEU A 1 260 ? 20.031 -7.195 -9.75 1 97.38 260 LEU A O 1
ATOM 2112 N N . GLN A 1 261 ? 20.125 -5.066 -10.383 1 95 261 GLN A N 1
ATOM 2113 C CA . GLN A 1 261 ? 21.578 -5.062 -10.523 1 95 261 GLN A CA 1
ATOM 2114 C C . GLN A 1 261 ? 22.266 -4.738 -9.195 1 95 261 GLN A C 1
ATOM 2116 O O . GLN A 1 261 ? 23.469 -4.895 -9.055 1 95 261 GLN A O 1
ATOM 2121 N N . ARG A 1 262 ? 21.484 -4.23 -8.234 1 94.56 262 ARG A N 1
ATOM 2122 C CA . ARG A 1 262 ? 22.078 -3.924 -6.934 1 94.56 262 ARG A CA 1
ATOM 2123 C C . ARG A 1 262 ? 22.766 -5.148 -6.34 1 94.56 262 ARG A C 1
ATOM 2125 O O . ARG A 1 262 ? 22.156 -6.215 -6.223 1 94.56 262 ARG A O 1
ATOM 2132 N N . ASN A 1 263 ? 23.953 -4.938 -5.898 1 93.81 263 ASN A N 1
ATOM 2133 C CA . ASN A 1 263 ? 24.734 -6.043 -5.363 1 93.81 263 ASN A CA 1
ATOM 2134 C C . ASN A 1 263 ? 24.203 -6.508 -4.012 1 93.81 263 ASN A C 1
ATOM 2136 O O . ASN A 1 263 ? 24.391 -7.664 -3.629 1 93.81 263 ASN A O 1
ATOM 2140 N N . ASP A 1 264 ? 23.484 -5.629 -3.336 1 94 264 ASP A N 1
ATOM 2141 C CA . ASP A 1 264 ? 23.031 -5.969 -1.992 1 94 264 ASP A CA 1
ATOM 2142 C C . ASP A 1 264 ? 21.625 -6.559 -2.021 1 94 264 ASP A C 1
ATOM 2144 O O . ASP A 1 264 ? 21.078 -6.941 -0.982 1 94 264 ASP A O 1
ATOM 2148 N N . LEU A 1 265 ? 20.953 -6.637 -3.215 1 97.06 265 LEU A N 1
ATOM 2149 C CA . LEU A 1 265 ? 19.594 -7.18 -3.293 1 97.06 265 LEU A CA 1
ATOM 2150 C C . LEU A 1 265 ? 19.609 -8.688 -3.084 1 97.06 265 LEU A C 1
ATOM 2152 O O . LEU A 1 265 ? 20.359 -9.406 -3.746 1 97.06 265 LEU A O 1
ATOM 2156 N N . ASP A 1 266 ? 18.766 -9.172 -2.219 1 98.44 266 ASP A N 1
ATOM 2157 C CA . ASP A 1 266 ? 18.797 -10.586 -1.843 1 98.44 266 ASP A CA 1
ATOM 2158 C C . ASP A 1 266 ? 17.672 -11.352 -2.518 1 98.44 266 ASP A C 1
ATOM 2160 O O . ASP A 1 266 ? 17.891 -12.422 -3.094 1 98.44 266 ASP A O 1
ATOM 2164 N N . ILE A 1 267 ? 16.453 -10.82 -2.393 1 98.75 267 ILE A N 1
ATOM 2165 C CA . ILE A 1 267 ? 15.281 -11.523 -2.918 1 98.75 267 ILE A CA 1
ATOM 2166 C C . ILE A 1 267 ? 14.445 -10.562 -3.766 1 98.75 267 ILE A C 1
ATOM 2168 O O . ILE A 1 267 ? 14.227 -9.414 -3.383 1 98.75 267 ILE A O 1
ATOM 2172 N N . ALA A 1 268 ? 14.023 -10.953 -4.891 1 98.75 268 ALA A N 1
ATOM 2173 C CA . ALA A 1 268 ? 13.086 -10.219 -5.734 1 98.75 268 ALA A CA 1
ATOM 2174 C C . ALA A 1 268 ? 11.852 -11.055 -6.047 1 98.75 268 ALA A C 1
ATOM 2176 O O . ALA A 1 268 ? 11.969 -12.219 -6.441 1 98.75 268 ALA A O 1
ATOM 2177 N N . ILE A 1 269 ? 10.719 -10.578 -5.773 1 98.62 269 ILE A N 1
ATOM 2178 C CA . ILE A 1 269 ? 9.438 -11.188 -6.141 1 98.62 269 ILE A CA 1
ATOM 2179 C C . ILE A 1 269 ? 8.789 -10.375 -7.254 1 98.62 269 ILE A C 1
ATOM 2181 O O . ILE A 1 269 ? 8.406 -9.219 -7.051 1 98.62 269 ILE A O 1
ATOM 2185 N N . LEU A 1 270 ? 8.594 -10.945 -8.391 1 98.56 270 LEU A N 1
ATOM 2186 C CA . LEU A 1 270 ? 8.141 -10.203 -9.562 1 98.56 270 LEU A CA 1
ATOM 2187 C C . LEU A 1 270 ? 6.801 -10.734 -10.055 1 98.56 270 LEU A C 1
ATOM 2189 O O . LEU A 1 270 ? 6.73 -11.828 -10.617 1 98.56 270 LEU A O 1
ATOM 2193 N N . HIS A 1 271 ? 5.73 -9.953 -9.867 1 98.19 271 HIS A N 1
ATOM 2194 C CA . HIS A 1 271 ? 4.387 -10.281 -10.336 1 98.19 271 HIS A CA 1
ATOM 2195 C C . HIS A 1 271 ? 4.109 -9.656 -11.695 1 98.19 271 HIS A C 1
ATOM 2197 O O . HIS A 1 271 ? 3.932 -8.438 -11.805 1 98.19 271 HIS A O 1
ATOM 2203 N N . HIS A 1 272 ? 4.012 -10.422 -12.711 1 97.81 272 HIS A N 1
ATOM 2204 C CA . HIS A 1 272 ? 3.734 -9.883 -14.031 1 97.81 272 HIS A CA 1
ATOM 2205 C C . HIS A 1 272 ? 3.279 -10.984 -14.992 1 97.81 272 HIS A C 1
ATOM 2207 O O . HIS A 1 272 ? 3.395 -12.172 -14.68 1 97.81 272 HIS A O 1
ATOM 2213 N N . HIS A 1 273 ? 2.703 -10.633 -16.062 1 97.12 273 HIS A N 1
ATOM 2214 C CA . HIS A 1 273 ? 2.486 -11.57 -17.156 1 97.12 273 HIS A CA 1
ATOM 2215 C C . HIS A 1 273 ? 3.799 -11.93 -17.844 1 97.12 273 HIS A C 1
ATOM 2217 O O . HIS A 1 273 ? 4.793 -11.211 -17.703 1 97.12 273 HIS A O 1
ATOM 2223 N N . GLY A 1 274 ? 3.771 -13.086 -18.469 1 97.38 274 GLY A N 1
ATOM 2224 C CA . GLY A 1 274 ? 5.035 -13.492 -19.062 1 97.38 274 GLY A CA 1
ATOM 2225 C C . GLY A 1 274 ? 4.875 -14.516 -20.172 1 97.38 274 GLY A C 1
ATOM 2226 O O . GLY A 1 274 ? 3.777 -15.023 -20.406 1 97.38 274 GLY A O 1
ATOM 2227 N N . ASP A 1 275 ? 5.887 -14.617 -20.891 1 98 275 ASP A N 1
ATOM 2228 C CA . ASP A 1 275 ? 6.102 -15.641 -21.906 1 98 275 ASP A CA 1
ATOM 2229 C C . ASP A 1 275 ? 7.5 -16.25 -21.781 1 98 275 ASP A C 1
ATOM 2231 O O . ASP A 1 275 ? 8.25 -15.914 -20.859 1 98 275 ASP A O 1
ATOM 2235 N N . VAL A 1 276 ? 7.812 -17.156 -22.672 1 98.38 276 VAL A N 1
ATOM 2236 C CA . VAL A 1 276 ? 9.039 -17.938 -22.594 1 98.38 276 VAL A CA 1
ATOM 2237 C C . VAL A 1 276 ? 10.25 -17 -22.547 1 98.38 276 VAL A C 1
ATOM 2239 O O . VAL A 1 276 ? 11.18 -17.219 -21.781 1 98.38 276 VAL A O 1
ATOM 2242 N N . GLU A 1 277 ? 10.203 -15.898 -23.344 1 98.31 277 GLU A N 1
ATOM 2243 C CA . GLU A 1 277 ? 11.375 -15.039 -23.484 1 98.31 277 GLU A CA 1
ATOM 2244 C C . GLU A 1 277 ? 11.031 -13.586 -23.156 1 98.31 277 GLU A C 1
ATOM 2246 O O . GLU A 1 277 ? 11.758 -12.664 -23.531 1 98.31 277 GLU A O 1
ATOM 2251 N N . ILE A 1 278 ? 9.898 -13.391 -22.484 1 98.12 278 ILE A N 1
ATOM 2252 C CA . ILE A 1 278 ? 9.445 -12.023 -22.266 1 98.12 278 ILE A CA 1
ATOM 2253 C C . ILE A 1 278 ? 8.836 -11.906 -20.875 1 98.12 278 ILE A C 1
ATOM 2255 O O . ILE A 1 278 ? 8.133 -12.812 -20.422 1 98.12 278 ILE A O 1
ATOM 2259 N N . GLU A 1 279 ? 9.117 -10.906 -20.125 1 98.31 279 GLU A N 1
ATOM 2260 C CA . GLU A 1 279 ? 8.391 -10.422 -18.953 1 98.31 279 GLU A CA 1
ATOM 2261 C C . GLU A 1 279 ? 7.566 -9.188 -19.297 1 98.31 279 GLU A C 1
ATOM 2263 O O . GLU A 1 279 ? 8.117 -8.125 -19.578 1 98.31 279 GLU A O 1
ATOM 2268 N N . TYR A 1 280 ? 6.293 -9.242 -19.25 1 97.62 280 TYR A N 1
ATOM 2269 C CA . TYR A 1 280 ? 5.43 -8.117 -19.578 1 97.62 280 TYR A CA 1
ATOM 2270 C C . TYR A 1 280 ? 5.32 -7.16 -18.391 1 97.62 280 TYR A C 1
ATOM 2272 O O . TYR A 1 280 ? 4.914 -7.559 -17.297 1 97.62 280 TYR A O 1
ATOM 2280 N N . MET A 1 281 ? 5.629 -5.945 -18.656 1 97.25 281 MET A N 1
ATOM 2281 C CA . MET A 1 281 ? 5.75 -5.027 -17.531 1 97.25 281 MET A CA 1
ATOM 2282 C C . MET A 1 281 ? 4.719 -3.91 -17.625 1 97.25 281 MET A C 1
ATOM 2284 O O . MET A 1 281 ? 3.91 -3.729 -16.703 1 97.25 281 MET A O 1
ATOM 2288 N N . ASN A 1 282 ? 4.688 -3.146 -18.703 1 95.94 282 ASN A N 1
ATOM 2289 C CA . ASN A 1 282 ? 3.861 -1.947 -18.812 1 95.94 282 ASN A CA 1
ATOM 2290 C C . ASN A 1 282 ? 2.734 -2.127 -19.812 1 95.94 282 ASN A C 1
ATOM 2292 O O . ASN A 1 282 ? 2.826 -2.971 -20.719 1 95.94 282 ASN A O 1
ATOM 2296 N N . ASP A 1 283 ? 1.7 -1.393 -19.531 1 91.12 283 ASP A N 1
ATOM 2297 C CA . ASP A 1 283 ? 0.792 -0.997 -20.609 1 91.12 283 ASP A CA 1
ATOM 2298 C C . ASP A 1 283 ? 1.211 0.339 -21.219 1 91.12 283 ASP A C 1
ATOM 2300 O O . ASP A 1 283 ? 2.258 0.887 -20.859 1 91.12 283 ASP A O 1
ATOM 2304 N N . LEU A 1 284 ? 0.45 0.831 -22.156 1 88.31 284 LEU A N 1
ATOM 2305 C CA . LEU A 1 284 ? 0.73 2.178 -22.656 1 88.31 284 LEU A CA 1
ATOM 2306 C C . LEU A 1 284 ? 0.684 3.189 -21.516 1 88.31 284 LEU A C 1
ATOM 2308 O O . LEU A 1 284 ? -0.163 3.088 -20.625 1 88.31 284 LEU A O 1
ATOM 2312 N N . PRO A 1 285 ? 1.659 4.059 -21.453 1 86.81 285 PRO A N 1
ATOM 2313 C CA . PRO A 1 285 ? 1.688 5.043 -20.375 1 86.81 285 PRO A CA 1
ATOM 2314 C C . PRO A 1 285 ? 0.417 5.887 -20.312 1 86.81 285 PRO A C 1
ATOM 2316 O O . PRO A 1 285 ? -0.141 6.25 -21.344 1 86.81 285 PRO A O 1
ATOM 2319 N N . GLU A 1 286 ? 0.052 6.258 -19.109 1 82.69 286 GLU A N 1
ATOM 2320 C CA . GLU A 1 286 ? -1.079 7.16 -18.906 1 82.69 286 GLU A CA 1
ATOM 2321 C C . GLU A 1 286 ? -0.729 8.586 -19.344 1 82.69 286 GLU A C 1
ATOM 2323 O O . GLU A 1 286 ? 0.289 9.133 -18.906 1 82.69 286 GLU A O 1
ATOM 2328 N N . PRO A 1 287 ? -1.565 9.148 -20.141 1 85.5 287 PRO A N 1
ATOM 2329 C CA . PRO A 1 287 ? -1.271 10.523 -20.562 1 85.5 287 PRO A CA 1
ATOM 2330 C C . PRO A 1 287 ? -1.386 11.523 -19.406 1 85.5 287 PRO A C 1
ATOM 2332 O O . PRO A 1 287 ? -2.318 11.438 -18.609 1 85.5 287 PRO A O 1
ATOM 2335 N N . GLN A 1 288 ? -0.489 12.414 -19.312 1 80.38 288 GLN A N 1
ATOM 2336 C CA . GLN A 1 288 ? -0.494 13.43 -18.25 1 80.38 288 GLN A CA 1
ATOM 2337 C C . GLN A 1 288 ? -1.014 14.766 -18.781 1 80.38 288 GLN A C 1
ATOM 2339 O O . GLN A 1 288 ? -1.467 15.609 -18 1 80.38 288 GLN A O 1
ATOM 2344 N N . THR A 1 289 ? -0.83 14.977 -20.109 1 85.75 289 THR A N 1
ATOM 2345 C CA . THR A 1 289 ? -1.256 16.219 -20.75 1 85.75 289 THR A CA 1
ATOM 2346 C C . THR A 1 289 ? -2.123 15.922 -21.969 1 85.75 289 THR A C 1
ATOM 2348 O O . THR A 1 289 ? -2.203 14.773 -22.422 1 85.75 289 THR A O 1
ATOM 2351 N N . THR A 1 290 ? -2.656 16.953 -22.422 1 87.31 290 THR A N 1
ATOM 2352 C CA . THR A 1 290 ? -3.439 16.812 -23.656 1 87.31 290 THR A CA 1
ATOM 2353 C C . THR A 1 290 ? -2.549 16.406 -24.812 1 87.31 290 THR A C 1
ATOM 2355 O O . THR A 1 290 ? -2.975 15.648 -25.703 1 87.31 290 THR A O 1
ATOM 2358 N N . LYS A 1 291 ? -1.411 16.906 -24.766 1 88.88 291 LYS A N 1
ATOM 2359 C CA . LYS A 1 291 ? -0.457 16.531 -25.812 1 88.88 291 LYS A CA 1
ATOM 2360 C C . LYS A 1 291 ? -0.159 15.031 -25.766 1 88.88 291 LYS A C 1
ATOM 2362 O O . LYS A 1 291 ? -0.052 14.383 -26.797 1 88.88 291 LYS A O 1
ATOM 2367 N N . ASP A 1 292 ? -0.03 14.508 -24.547 1 89.06 292 ASP A N 1
ATOM 2368 C CA . ASP A 1 292 ? 0.188 13.078 -24.375 1 89.06 292 ASP A CA 1
ATOM 2369 C C . ASP A 1 292 ? -0.997 12.273 -24.906 1 89.06 292 ASP A C 1
ATOM 2371 O O . ASP A 1 292 ? -0.818 11.195 -25.484 1 89.06 292 ASP A O 1
ATOM 2375 N N . GLN A 1 293 ? -2.129 12.797 -24.719 1 88.62 293 GLN A N 1
ATOM 2376 C CA . GLN A 1 293 ? -3.336 12.117 -25.188 1 88.62 293 GLN A CA 1
ATOM 2377 C C . GLN A 1 293 ? -3.363 12.023 -26.703 1 88.62 293 GLN A C 1
ATOM 2379 O O . GLN A 1 293 ? -3.676 10.969 -27.266 1 88.62 293 GLN A O 1
ATOM 2384 N N . VAL A 1 294 ? -3.045 13.117 -27.281 1 91.12 294 VAL A N 1
ATOM 2385 C CA . VAL A 1 294 ? -3.031 13.172 -28.734 1 91.12 294 VAL A CA 1
ATOM 2386 C C . VAL A 1 294 ? -2.002 12.18 -29.281 1 91.12 294 VAL A C 1
ATOM 2388 O O . VAL A 1 294 ? -2.289 11.422 -30.219 1 91.12 294 VAL A O 1
ATOM 2391 N N . GLU A 1 295 ? -0.88 12.195 -28.625 1 90.31 295 GLU A N 1
ATOM 2392 C CA . GLU A 1 295 ? 0.174 11.289 -29.078 1 90.31 295 GLU A CA 1
ATOM 2393 C C . GLU A 1 295 ? -0.229 9.828 -28.875 1 90.31 295 GLU A C 1
ATOM 2395 O O . GLU A 1 295 ? 0.128 8.969 -29.688 1 90.31 295 GLU A O 1
ATOM 2400 N N . GLY A 1 296 ? -0.892 9.594 -27.797 1 89.5 296 GLY A N 1
ATOM 2401 C CA . GLY A 1 296 ? -1.383 8.242 -27.562 1 89.5 296 GLY A CA 1
ATOM 2402 C C . GLY A 1 296 ? -2.365 7.77 -28.609 1 89.5 296 GLY A C 1
ATOM 2403 O O . GLY A 1 296 ? -2.307 6.613 -29.031 1 89.5 296 GLY A O 1
ATOM 2404 N N . ILE A 1 297 ? -3.23 8.609 -29.047 1 91.75 297 ILE A N 1
ATOM 2405 C CA . ILE A 1 297 ? -4.203 8.273 -30.078 1 91.75 297 ILE A CA 1
ATOM 2406 C C . ILE A 1 297 ? -3.484 8.031 -31.406 1 91.75 297 ILE A C 1
ATOM 2408 O O . ILE A 1 297 ? -3.797 7.074 -32.125 1 91.75 297 ILE A O 1
ATOM 2412 N N . LYS A 1 298 ? -2.545 8.867 -31.656 1 93 298 LYS A N 1
ATOM 2413 C CA . LYS A 1 298 ? -1.789 8.727 -32.906 1 93 298 LYS A CA 1
ATOM 2414 C C . LYS A 1 298 ? -1.062 7.387 -32.938 1 93 298 LYS A C 1
ATOM 2416 O O . LYS A 1 298 ? -1.047 6.723 -34 1 93 298 LYS A O 1
ATOM 2421 N N . LEU A 1 299 ? -0.484 7.074 -31.906 1 92.69 299 LEU A N 1
ATOM 2422 C CA . LEU A 1 299 ? 0.216 5.797 -31.828 1 92.69 299 LEU A CA 1
ATOM 2423 C C . LEU A 1 299 ? -0.743 4.637 -32.094 1 92.69 299 LEU A C 1
ATOM 2425 O O . LEU A 1 299 ? -0.422 3.711 -32.844 1 92.69 299 LEU A O 1
ATOM 2429 N N . TYR A 1 300 ? -1.859 4.656 -31.453 1 91.44 300 TYR A N 1
ATOM 2430 C CA . TYR A 1 300 ? -2.881 3.631 -31.641 1 91.44 300 TYR A CA 1
ATOM 2431 C C . TYR A 1 300 ? -3.291 3.535 -33.125 1 91.44 300 TYR A C 1
ATOM 2433 O O . TYR A 1 300 ? -3.432 2.438 -33.656 1 91.44 300 TYR A O 1
ATOM 2441 N N . LEU A 1 301 ? -3.457 4.656 -33.688 1 93.62 301 LEU A N 1
ATOM 2442 C CA . LEU A 1 301 ? -3.883 4.691 -35.094 1 93.62 301 LEU A CA 1
ATOM 2443 C C . LEU A 1 301 ? -2.811 4.105 -36 1 93.62 301 LEU A C 1
ATOM 2445 O O . LEU A 1 301 ? -3.111 3.299 -36.875 1 93.62 301 LEU A O 1
ATOM 2449 N N . ARG A 1 302 ? -1.628 4.516 -35.75 1 94.19 302 ARG A N 1
ATOM 2450 C CA . ARG A 1 302 ? -0.533 4.016 -36.594 1 94.19 302 ARG A CA 1
ATOM 2451 C C . ARG A 1 302 ? -0.401 2.5 -36.469 1 94.19 302 ARG A C 1
ATOM 2453 O O . ARG A 1 302 ? -0.246 1.8 -37.469 1 94.19 302 ARG A O 1
ATOM 2460 N N . GLU A 1 303 ? -0.5 1.989 -35.281 1 92.69 303 GLU A N 1
ATOM 2461 C CA . GLU A 1 303 ? -0.395 0.551 -35.062 1 92.69 303 GLU A CA 1
ATOM 2462 C C . GLU A 1 303 ? -1.546 -0.198 -35.719 1 92.69 303 GLU A C 1
ATOM 2464 O O . GLU A 1 303 ? -1.348 -1.274 -36.281 1 92.69 303 GLU A O 1
ATOM 2469 N N . THR A 1 304 ? -2.713 0.358 -35.594 1 92.88 304 THR A N 1
ATOM 2470 C CA . THR A 1 304 ? -3.887 -0.263 -36.188 1 92.88 304 THR A CA 1
ATOM 2471 C C . THR A 1 304 ? -3.746 -0.319 -37.719 1 92.88 304 THR A C 1
ATOM 2473 O O . THR A 1 304 ? -4.094 -1.325 -38.344 1 92.88 304 THR A O 1
ATOM 2476 N N . MET A 1 305 ? -3.223 0.735 -38.25 1 94.5 305 MET A N 1
ATOM 2477 C CA . MET A 1 305 ? -3.023 0.801 -39.719 1 94.5 305 MET A CA 1
ATOM 2478 C C . MET A 1 305 ? -2.014 -0.245 -40.156 1 94.5 305 MET A C 1
ATOM 2480 O O . MET A 1 305 ? -2.217 -0.904 -41.188 1 94.5 305 MET A O 1
ATOM 2484 N N . ARG A 1 306 ? -1.015 -0.4 -39.438 1 94.44 306 ARG A N 1
ATOM 2485 C CA . ARG A 1 306 ? 0.02 -1.368 -39.781 1 94.44 306 ARG A CA 1
ATOM 2486 C C . ARG A 1 306 ? -0.508 -2.795 -39.656 1 94.44 306 ARG A C 1
ATOM 2488 O O . ARG A 1 306 ? -0.239 -3.627 -40.531 1 94.44 306 ARG A O 1
ATOM 2495 N N . HIS A 1 307 ? -1.222 -3.082 -38.688 1 93.06 307 HIS A N 1
ATOM 2496 C CA . HIS A 1 307 ? -1.812 -4.406 -38.5 1 93.06 307 HIS A CA 1
ATOM 2497 C C . HIS A 1 307 ? -2.793 -4.719 -39.625 1 93.06 307 HIS A C 1
ATOM 2499 O O . HIS A 1 307 ? -2.879 -5.863 -40.094 1 93.06 307 HIS A O 1
ATOM 2505 N N . ALA A 1 308 ? -3.557 -3.736 -39.969 1 92.81 308 ALA A N 1
ATOM 2506 C CA . ALA A 1 308 ? -4.512 -3.906 -41.062 1 92.81 308 ALA A CA 1
ATOM 2507 C C . ALA A 1 308 ? -3.795 -4.242 -42.344 1 92.81 308 ALA A C 1
ATOM 2509 O O . ALA A 1 308 ? -4.238 -5.113 -43.125 1 92.81 308 ALA A O 1
ATOM 2510 N N . ARG A 1 309 ? -2.777 -3.564 -42.594 1 92.88 309 ARG A N 1
ATOM 2511 C CA . ARG A 1 309 ? -1.998 -3.826 -43.781 1 92.88 309 ARG A CA 1
ATOM 2512 C C . ARG A 1 309 ? -1.414 -5.234 -43.781 1 92.88 309 ARG A C 1
ATOM 2514 O O . ARG A 1 309 ? -1.413 -5.93 -44.781 1 92.88 309 ARG A O 1
ATOM 2521 N N . GLU A 1 310 ? -0.861 -5.637 -42.625 1 92.19 310 GLU A N 1
ATOM 2522 C CA . GLU A 1 310 ? -0.279 -6.969 -42.469 1 92.19 310 GLU A CA 1
ATOM 2523 C C . GLU A 1 310 ? -1.319 -8.055 -42.719 1 92.19 310 GLU A C 1
ATOM 2525 O O . GLU A 1 310 ? -0.994 -9.133 -43.219 1 92.19 310 GLU A O 1
ATOM 2530 N N . LYS A 1 311 ? -2.551 -7.754 -42.375 1 93.19 311 LYS A N 1
ATOM 2531 C CA . LYS A 1 311 ? -3.633 -8.719 -42.531 1 93.19 311 LYS A CA 1
ATOM 2532 C C . LYS A 1 311 ? -4.25 -8.625 -43.938 1 93.19 311 LYS A C 1
ATOM 2534 O O . LYS A 1 311 ? -5.227 -9.32 -44.25 1 93.19 311 LYS A O 1
ATOM 2539 N N . GLY A 1 312 ? -3.844 -7.629 -44.75 1 92.06 312 GLY A N 1
ATOM 2540 C CA . GLY A 1 312 ? -4.297 -7.5 -46.125 1 92.06 312 GLY A CA 1
ATOM 2541 C C . GLY A 1 312 ? -5.582 -6.707 -46.25 1 92.06 312 GLY A C 1
ATOM 2542 O O . GLY A 1 312 ? -6.273 -6.801 -47.281 1 92.06 312 GLY A O 1
ATOM 2543 N N . LYS A 1 313 ? -5.902 -5.938 -45.312 1 92.75 313 LYS A N 1
ATOM 2544 C CA . LYS A 1 313 ? -7.113 -5.121 -45.375 1 92.75 313 LYS A CA 1
ATOM 2545 C C . LYS A 1 313 ? -6.852 -3.799 -46.062 1 92.75 313 LYS A C 1
ATOM 2547 O O . LYS A 1 313 ? -5.703 -3.369 -46.188 1 92.75 313 LYS A O 1
ATOM 2552 N N . ASN A 1 314 ? -7.934 -3.176 -46.5 1 93.06 314 ASN A N 1
ATOM 2553 C CA . ASN A 1 314 ? -7.832 -1.871 -47.156 1 93.06 314 ASN A CA 1
ATOM 2554 C C . ASN A 1 314 ? -7.605 -0.758 -46.125 1 93.06 314 ASN A C 1
ATOM 2556 O O . ASN A 1 314 ? -8.523 -0.404 -45.375 1 93.06 314 ASN A O 1
ATOM 2560 N N . THR A 1 315 ? -6.469 -0.206 -46.125 1 92.5 315 THR A N 1
ATOM 2561 C CA . THR A 1 315 ? -6.074 0.77 -45.125 1 92.5 315 THR A CA 1
ATOM 2562 C C . THR A 1 315 ? -6.898 2.049 -45.25 1 92.5 315 THR A C 1
ATOM 2564 O O . THR A 1 315 ? -7.16 2.73 -44.281 1 92.5 315 THR A O 1
ATOM 2567 N N . ASP A 1 316 ? -7.289 2.459 -46.438 1 92 316 ASP A N 1
ATOM 2568 C CA . ASP A 1 316 ? -8.109 3.648 -46.625 1 92 316 ASP A CA 1
ATOM 2569 C C . ASP A 1 316 ? -9.484 3.477 -46 1 92 316 ASP A C 1
ATOM 2571 O O . ASP A 1 316 ? -10.016 4.41 -45.406 1 92 316 ASP A O 1
ATOM 2575 N N . SER A 1 317 ? -9.984 2.346 -46.188 1 93 317 SER A N 1
ATOM 2576 C CA . SER A 1 317 ? -11.281 2.049 -45.562 1 93 317 SER A CA 1
ATOM 2577 C C . SER A 1 317 ? -11.188 2.051 -44.031 1 93 317 SER A C 1
ATOM 2579 O O . SER A 1 317 ? -12.086 2.545 -43.375 1 93 317 SER A O 1
ATOM 2581 N N . ILE A 1 318 ? -10.133 1.471 -43.625 1 93.19 318 ILE A N 1
ATOM 2582 C CA . ILE A 1 318 ? -9.938 1.406 -42.156 1 93.19 318 ILE A CA 1
ATOM 2583 C C . ILE A 1 318 ? -9.773 2.816 -41.594 1 93.19 318 ILE A C 1
ATOM 2585 O O . ILE A 1 318 ? -10.297 3.129 -40.531 1 93.19 318 ILE A O 1
ATOM 2589 N N . GLN A 1 319 ? -9 3.615 -42.281 1 93.81 319 GLN A N 1
ATOM 2590 C CA . GLN A 1 319 ? -8.805 4.996 -41.844 1 93.81 319 GLN A CA 1
ATOM 2591 C C . GLN A 1 319 ? -10.141 5.73 -41.75 1 93.81 319 GLN A C 1
ATOM 2593 O O . GLN A 1 319 ? -10.367 6.477 -40.781 1 93.81 319 GLN A O 1
ATOM 2598 N N . LEU A 1 320 ? -10.969 5.578 -42.688 1 92.19 320 LEU A N 1
ATOM 2599 C CA . LEU A 1 320 ? -12.266 6.234 -42.688 1 92.19 320 LEU A CA 1
ATOM 2600 C C . LEU A 1 320 ? -13.125 5.742 -41.531 1 92.19 320 LEU A C 1
ATOM 2602 O O . LEU A 1 320 ? -13.82 6.535 -40.875 1 92.19 320 LEU A O 1
ATOM 2606 N N . VAL A 1 321 ? -13.07 4.461 -41.312 1 92.06 321 VAL A N 1
ATOM 2607 C CA . VAL A 1 321 ? -13.867 3.867 -40.25 1 92.06 321 VAL A CA 1
ATOM 2608 C C . VAL A 1 321 ? -13.398 4.398 -38.906 1 92.06 321 VAL A C 1
ATOM 2610 O O . VAL A 1 321 ? -14.211 4.758 -38.031 1 92.06 321 VAL A O 1
ATOM 2613 N N . LEU A 1 322 ? -12.133 4.398 -38.719 1 92.31 322 LEU A N 1
ATOM 2614 C CA . LEU A 1 322 ? -11.57 4.863 -37.438 1 92.31 322 LEU A CA 1
ATOM 2615 C C . LEU A 1 322 ? -11.836 6.352 -37.25 1 92.31 322 LEU A C 1
ATOM 2617 O O . LEU A 1 322 ? -12.109 6.797 -36.125 1 92.31 322 LEU A O 1
ATOM 2621 N N . SER A 1 323 ? -11.648 7.094 -38.281 1 91.75 323 SER A N 1
ATOM 2622 C CA . SER A 1 323 ? -11.906 8.531 -38.219 1 91.75 323 SER A CA 1
ATOM 2623 C C . SER A 1 323 ? -13.336 8.805 -37.781 1 91.75 323 SER A C 1
ATOM 2625 O O . SER A 1 323 ? -13.578 9.656 -36.906 1 91.75 323 SER A O 1
ATOM 2627 N N . LYS A 1 324 ? -14.242 8.094 -38.281 1 90.12 324 LYS A N 1
ATOM 2628 C CA . LYS A 1 324 ? -15.648 8.281 -37.969 1 90.12 324 LYS A CA 1
ATOM 2629 C C . LYS A 1 324 ? -15.953 7.77 -36.562 1 90.12 324 LYS A C 1
ATOM 2631 O O . LYS A 1 324 ? -16.75 8.375 -35.844 1 90.12 324 LYS A O 1
ATOM 2636 N N . ARG A 1 325 ? -15.328 6.684 -36.25 1 88.94 325 ARG A N 1
ATOM 2637 C CA . ARG A 1 325 ? -15.547 6.055 -34.969 1 88.94 325 ARG A CA 1
ATOM 2638 C C . ARG A 1 325 ? -15.172 6.996 -33.812 1 88.94 325 ARG A C 1
ATOM 2640 O O . ARG A 1 325 ? -15.812 7 -32.781 1 88.94 325 ARG A O 1
ATOM 2647 N N . PHE A 1 326 ? -14.148 7.746 -34.094 1 91.12 326 PHE A N 1
ATOM 2648 C CA . PHE A 1 326 ? -13.641 8.594 -33 1 91.12 326 PHE A CA 1
ATOM 2649 C C . PHE A 1 326 ? -13.891 10.062 -33.312 1 91.12 326 PHE A C 1
ATOM 2651 O O . PHE A 1 326 ? -13.023 10.906 -33.094 1 91.12 326 PHE A O 1
ATOM 2658 N N . ASP A 1 327 ? -15.008 10.367 -33.938 1 87.31 327 ASP A N 1
ATOM 2659 C CA . ASP A 1 327 ? -15.57 11.703 -34.094 1 87.31 327 ASP A CA 1
ATOM 2660 C C . ASP A 1 327 ? -14.711 12.555 -35.031 1 87.31 327 ASP A C 1
ATOM 2662 O O . ASP A 1 327 ? -14.281 13.648 -34.656 1 87.31 327 ASP A O 1
ATOM 2666 N N . ASP A 1 328 ? -14.32 12.016 -36.094 1 86.62 328 ASP A N 1
ATOM 2667 C CA . ASP A 1 328 ? -13.734 12.727 -37.219 1 86.62 328 ASP A CA 1
ATOM 2668 C C . ASP A 1 328 ? -12.281 13.102 -36.938 1 86.62 328 ASP A C 1
ATOM 2670 O O . ASP A 1 328 ? -11.906 14.273 -37.062 1 86.62 328 ASP A O 1
ATOM 2674 N N . LEU A 1 329 ? -11.5 12.172 -36.719 1 91.12 329 LEU A N 1
ATOM 2675 C CA . LEU A 1 329 ? -10.07 12.391 -36.5 1 91.12 329 LEU A CA 1
ATOM 2676 C C . LEU A 1 329 ? -9.43 12.961 -37.781 1 91.12 329 LEU A C 1
ATOM 2678 O O . LEU A 1 329 ? -9.766 12.562 -38.875 1 91.12 329 LEU A O 1
ATOM 2682 N N . PRO A 1 330 ? -8.562 13.883 -37.531 1 90.81 330 PRO A N 1
ATOM 2683 C CA . PRO A 1 330 ? -7.895 14.438 -38.719 1 90.81 330 PRO A CA 1
ATOM 2684 C C . PRO A 1 330 ? -7.008 13.422 -39.438 1 90.81 330 PRO A C 1
ATOM 2686 O O . PRO A 1 330 ? -6.375 12.586 -38.781 1 90.81 330 PRO A O 1
ATOM 2689 N N . ALA A 1 331 ? -6.926 13.617 -40.719 1 89.62 331 ALA A N 1
ATOM 2690 C CA . ALA A 1 331 ? -6.129 12.711 -41.531 1 89.62 331 ALA A CA 1
ATOM 2691 C C . ALA A 1 331 ? -4.652 12.773 -41.156 1 89.62 331 ALA A C 1
ATOM 2693 O O . ALA A 1 331 ? -3.943 11.773 -41.219 1 89.62 331 ALA A O 1
ATOM 2694 N N . SER A 1 332 ? -4.277 13.891 -40.656 1 91.12 332 SER A N 1
ATOM 2695 C CA . SER A 1 332 ? -2.877 14.094 -40.281 1 91.12 332 SER A CA 1
ATOM 2696 C C . SER A 1 332 ? -2.461 13.18 -39.156 1 91.12 332 SER A C 1
ATOM 2698 O O . SER A 1 332 ? -1.274 12.891 -38.969 1 91.12 332 SER A O 1
ATOM 2700 N N . TRP A 1 333 ? -3.359 12.656 -38.375 1 93.5 333 TRP A N 1
ATOM 2701 C CA . TRP A 1 333 ? -3.049 11.82 -37.219 1 93.5 333 TRP A CA 1
ATOM 2702 C C . TRP A 1 333 ? -2.65 10.414 -37.656 1 93.5 333 TRP A C 1
ATOM 2704 O O . TRP A 1 333 ? -2.053 9.664 -36.875 1 93.5 333 TRP A O 1
ATOM 2714 N N . PHE A 1 334 ? -2.98 10.141 -38.875 1 93.88 334 PHE A N 1
ATOM 2715 C CA . PHE A 1 334 ? -2.629 8.836 -39.406 1 93.88 334 PHE A CA 1
ATOM 2716 C C . PHE A 1 334 ? -1.293 8.898 -40.156 1 93.88 334 PHE A C 1
ATOM 2718 O O . PHE A 1 334 ? -0.71 7.859 -40.469 1 93.88 334 PHE A O 1
ATOM 2725 N N . GLU A 1 335 ? -0.856 10.086 -40.281 1 89.94 335 GLU A N 1
ATOM 2726 C CA . GLU A 1 335 ? 0.365 10.273 -41.062 1 89.94 335 GLU A CA 1
ATOM 2727 C C . GLU A 1 335 ? 1.554 9.586 -40.406 1 89.94 335 GLU A C 1
ATOM 2729 O O . GLU A 1 335 ? 1.659 9.57 -39.156 1 89.94 335 GLU A O 1
ATOM 2734 N N . GLY A 1 336 ? 2.371 8.977 -41.188 1 91.06 336 GLY A N 1
ATOM 2735 C CA . GLY A 1 336 ? 3.568 8.312 -40.688 1 91.06 336 GLY A CA 1
ATOM 2736 C C . GLY A 1 336 ? 3.346 6.855 -40.344 1 91.06 336 GLY A C 1
ATOM 2737 O O . GLY A 1 336 ? 4.277 6.16 -39.938 1 91.06 336 GLY A O 1
ATOM 2738 N N . SER A 1 337 ? 2.16 6.316 -40.625 1 94.12 337 SER A N 1
ATOM 2739 C CA . SER A 1 337 ? 1.835 4.938 -40.281 1 94.12 337 SER A CA 1
ATOM 2740 C C . SER A 1 337 ? 2.777 3.953 -40.938 1 94.12 337 SER A C 1
ATOM 2742 O O . SER A 1 337 ? 3.064 2.883 -40.406 1 94.12 337 SER A O 1
ATOM 2744 N N . PHE A 1 338 ? 3.156 4.426 -42.125 1 94.44 338 PHE A N 1
ATOM 2745 C CA . PHE A 1 338 ? 3.969 3.49 -42.875 1 94.44 338 PHE A CA 1
ATOM 2746 C C . PHE A 1 338 ? 5.348 4.078 -43.156 1 94.44 338 PHE A C 1
ATOM 2748 O O . PHE A 1 338 ? 6.09 3.549 -44 1 94.44 338 PHE A O 1
ATOM 2755 N N . ASP A 1 339 ? 5.621 5.172 -42.531 1 95.31 339 ASP A N 1
ATOM 2756 C CA . ASP A 1 339 ? 6.957 5.758 -42.625 1 95.31 339 ASP A CA 1
ATOM 2757 C C . ASP A 1 339 ? 7.969 4.922 -41.844 1 95.31 339 ASP A C 1
ATOM 2759 O O . ASP A 1 339 ? 7.773 4.66 -40.656 1 95.31 339 ASP A O 1
ATOM 2763 N N . PRO A 1 340 ? 9.016 4.578 -42.438 1 94.69 340 PRO A N 1
ATOM 2764 C CA . PRO A 1 340 ? 9.969 3.672 -41.781 1 94.69 340 PRO A CA 1
ATOM 2765 C C . PRO A 1 340 ? 10.562 4.254 -40.5 1 94.69 340 PRO A C 1
ATOM 2767 O O . PRO A 1 340 ? 10.789 3.523 -39.531 1 94.69 340 PRO A O 1
ATOM 2770 N N . GLU A 1 341 ? 10.867 5.465 -40.562 1 95.38 341 GLU A N 1
ATOM 2771 C CA . GLU A 1 341 ? 11.453 6.086 -39.375 1 95.38 341 GLU A CA 1
ATOM 2772 C C . GLU A 1 341 ? 10.469 6.109 -38.219 1 95.38 341 GLU A C 1
ATOM 2774 O O . GLU A 1 341 ? 10.836 5.828 -37.062 1 95.38 341 GLU A O 1
ATOM 2779 N N . ILE A 1 342 ? 9.289 6.414 -38.5 1 94.69 342 ILE A N 1
ATOM 2780 C CA . ILE A 1 342 ? 8.25 6.465 -37.469 1 94.69 342 ILE A CA 1
ATOM 2781 C C . ILE A 1 342 ? 7.922 5.051 -37 1 94.69 342 ILE A C 1
ATOM 2783 O O . ILE A 1 342 ? 7.695 4.82 -35.812 1 94.69 342 ILE A O 1
ATOM 2787 N N . THR A 1 343 ? 7.891 4.199 -37.906 1 94.44 343 THR A N 1
ATOM 2788 C CA . THR A 1 343 ? 7.645 2.801 -37.562 1 94.44 343 THR A CA 1
ATOM 2789 C C . THR A 1 343 ? 8.719 2.279 -36.625 1 94.44 343 THR A C 1
ATOM 2791 O O . THR A 1 343 ? 8.406 1.583 -35.656 1 94.44 343 THR A O 1
ATOM 2794 N N . GLN A 1 344 ? 9.906 2.631 -36.938 1 94.62 344 GLN A N 1
ATOM 2795 C CA . GLN A 1 344 ? 11.016 2.209 -36.062 1 94.62 344 GLN A CA 1
ATOM 2796 C C . GLN A 1 344 ? 10.906 2.832 -34.688 1 94.62 344 GLN A C 1
ATOM 2798 O O . GLN A 1 344 ? 11.117 2.156 -33.688 1 94.62 344 GLN A O 1
ATOM 2803 N N . LYS A 1 345 ? 10.633 4.02 -34.688 1 94.31 345 LYS A N 1
ATOM 2804 C CA . LYS A 1 345 ? 10.484 4.723 -33.438 1 94.31 345 LYS A CA 1
ATOM 2805 C C . LYS A 1 345 ? 9.367 4.109 -32.594 1 94.31 345 LYS A C 1
ATOM 2807 O O . LYS A 1 345 ? 9.531 3.895 -31.391 1 94.31 345 LYS A O 1
ATOM 2812 N N . ASP A 1 346 ? 8.242 3.828 -33.156 1 93.69 346 ASP A N 1
ATOM 2813 C CA . ASP A 1 346 ? 7.109 3.215 -32.469 1 93.69 346 ASP A CA 1
ATOM 2814 C C . ASP A 1 346 ? 7.469 1.82 -31.969 1 93.69 346 ASP A C 1
ATOM 2816 O O . ASP A 1 346 ? 7.117 1.456 -30.844 1 93.69 346 ASP A O 1
ATOM 2820 N N . SER A 1 347 ? 8.133 1.141 -32.781 1 93.62 347 SER A N 1
ATOM 2821 C CA . SER A 1 347 ? 8.531 -0.218 -32.438 1 93.62 347 SER A CA 1
ATOM 2822 C C . SER A 1 347 ? 9.484 -0.223 -31.234 1 93.62 347 SER A C 1
ATOM 2824 O O . SER A 1 347 ? 9.391 -1.087 -30.359 1 93.62 347 SER A O 1
ATOM 2826 N N . LEU A 1 348 ? 10.375 0.721 -31.344 1 93.88 348 LEU A N 1
ATOM 2827 C CA . LEU A 1 348 ? 11.336 0.823 -30.25 1 93.88 348 LEU A CA 1
ATOM 2828 C C . LEU A 1 348 ? 10.641 1.225 -28.953 1 93.88 348 LEU A C 1
ATOM 2830 O O . LEU A 1 348 ? 10.984 0.729 -27.875 1 93.88 348 LEU A O 1
ATOM 2834 N N . PHE A 1 349 ? 9.75 2.129 -29.062 1 93.06 349 PHE A N 1
ATOM 2835 C CA . PHE A 1 349 ? 9 2.535 -27.891 1 93.06 349 PHE A CA 1
ATOM 2836 C C . PHE A 1 349 ? 8.227 1.355 -27.312 1 93.06 349 PHE A C 1
ATOM 2838 O O . PHE A 1 349 ? 8.281 1.114 -26.094 1 93.06 349 PHE A O 1
ATOM 2845 N N . LEU A 1 350 ? 7.559 0.59 -28.109 1 94 350 LEU A N 1
ATOM 2846 C CA . LEU A 1 350 ? 6.777 -0.552 -27.656 1 94 350 LEU A CA 1
ATOM 2847 C C . LEU A 1 350 ? 7.676 -1.621 -27.047 1 94 350 LEU A C 1
ATOM 2849 O O . LEU A 1 350 ? 7.301 -2.268 -26.062 1 94 350 LEU A O 1
ATOM 2853 N N . ARG A 1 351 ? 8.82 -1.8 -27.609 1 95 351 ARG A N 1
ATOM 2854 C CA . ARG A 1 351 ? 9.789 -2.756 -27.094 1 95 351 ARG A CA 1
ATOM 2855 C C . ARG A 1 351 ? 10.273 -2.344 -25.703 1 95 351 ARG A C 1
ATOM 2857 O O . ARG A 1 351 ? 10.586 -3.195 -24.875 1 95 351 ARG A O 1
ATOM 2864 N N . SER A 1 352 ? 10.297 -1.068 -25.469 1 95.88 352 SER A N 1
ATOM 2865 C CA . SER A 1 352 ? 10.797 -0.553 -24.203 1 95.88 352 SER A CA 1
ATOM 2866 C C . SER A 1 352 ? 9.82 -0.831 -23.062 1 95.88 352 SER A C 1
ATOM 2868 O O . SER A 1 352 ? 10.172 -0.731 -21.891 1 95.88 352 SER A O 1
ATOM 2870 N N . LEU A 1 353 ? 8.602 -1.259 -23.359 1 96.56 353 LEU A N 1
ATOM 2871 C CA . LEU A 1 353 ? 7.547 -1.421 -22.359 1 96.56 353 LEU A CA 1
ATOM 2872 C C . LEU A 1 353 ? 7.695 -2.75 -21.625 1 96.56 353 LEU A C 1
ATOM 2874 O O . LEU A 1 353 ? 7.117 -2.939 -20.562 1 96.56 353 LEU A O 1
ATOM 2878 N N . ASP A 1 354 ? 8.469 -3.699 -22.188 1 97.88 354 ASP A N 1
ATOM 2879 C CA . ASP A 1 354 ? 8.617 -5.035 -21.609 1 97.88 354 ASP A CA 1
ATOM 2880 C C . ASP A 1 354 ? 10.086 -5.445 -21.547 1 97.88 354 ASP A C 1
ATOM 2882 O O . ASP A 1 354 ? 10.938 -4.797 -22.156 1 97.88 354 ASP A O 1
ATOM 2886 N N . LEU A 1 355 ? 10.375 -6.402 -20.781 1 97.94 355 LEU A N 1
ATOM 2887 C CA . LEU A 1 355 ? 11.727 -6.934 -20.656 1 97.94 355 LEU A CA 1
ATOM 2888 C C . LEU A 1 355 ? 11.891 -8.203 -21.484 1 97.94 355 LEU A C 1
ATOM 2890 O O . LEU A 1 355 ? 11.219 -9.203 -21.219 1 97.94 355 LEU A O 1
ATOM 2894 N N . TYR A 1 356 ? 12.742 -8.141 -22.469 1 97.62 356 TYR A N 1
ATOM 2895 C CA . TYR A 1 356 ? 13 -9.266 -23.359 1 97.62 356 TYR A CA 1
ATOM 2896 C C . TYR A 1 356 ? 14.289 -9.984 -23 1 97.62 356 TYR A C 1
ATOM 2898 O O . TYR A 1 356 ? 15.172 -9.391 -22.359 1 97.62 356 TYR A O 1
ATOM 2906 N N . ILE A 1 357 ? 14.398 -11.227 -23.359 1 97.25 357 ILE A N 1
ATOM 2907 C CA . ILE A 1 357 ? 15.547 -12.055 -23.016 1 97.25 357 ILE A CA 1
ATOM 2908 C C . ILE A 1 357 ? 16.828 -11.406 -23.516 1 97.25 357 ILE A C 1
ATOM 2910 O O . ILE A 1 357 ? 17.891 -11.523 -22.891 1 97.25 357 ILE A O 1
ATOM 2914 N N . GLU A 1 358 ? 16.781 -10.578 -24.594 1 95.69 358 GLU A N 1
ATOM 2915 C CA . GLU A 1 358 ? 17.938 -9.883 -25.156 1 95.69 358 GLU A CA 1
ATOM 2916 C C . GLU A 1 358 ? 18.422 -8.781 -24.203 1 95.69 358 GLU A C 1
ATOM 2918 O O . GLU A 1 358 ? 19.594 -8.391 -24.25 1 95.69 358 GLU A O 1
ATOM 2923 N N . ASP A 1 359 ? 17.547 -8.328 -23.406 1 96 359 ASP A N 1
ATOM 2924 C CA . ASP A 1 359 ? 17.906 -7.27 -22.484 1 96 359 ASP A CA 1
ATOM 2925 C C . ASP A 1 359 ? 18.922 -7.762 -21.453 1 96 359 ASP A C 1
ATOM 2927 O O . ASP A 1 359 ? 19.641 -6.961 -20.859 1 96 359 ASP A O 1
ATOM 2931 N N . PHE A 1 360 ? 19.062 -9.07 -21.203 1 96.25 360 PHE A N 1
ATOM 2932 C CA . PHE A 1 360 ? 19.953 -9.656 -20.203 1 96.25 360 PHE A CA 1
ATOM 2933 C C . PHE A 1 360 ? 21.406 -9.469 -20.594 1 96.25 360 PHE A C 1
ATOM 2935 O O . PHE A 1 360 ? 22.312 -9.609 -19.766 1 96.25 360 PHE A O 1
ATOM 2942 N N . ASP A 1 361 ? 21.625 -9.125 -21.812 1 93.31 361 ASP A N 1
ATOM 2943 C CA . ASP A 1 361 ? 22.969 -8.852 -22.281 1 93.31 361 ASP A CA 1
ATOM 2944 C C . ASP A 1 361 ? 23.438 -7.473 -21.828 1 93.31 361 ASP A C 1
ATOM 2946 O O . ASP A 1 361 ? 24.641 -7.176 -21.859 1 93.31 361 ASP A O 1
ATOM 2950 N N . ASN A 1 362 ? 22.484 -6.727 -21.359 1 91.62 362 ASN A N 1
ATOM 2951 C CA . ASN A 1 362 ? 22.797 -5.32 -21.125 1 91.62 362 ASN A CA 1
ATOM 2952 C C . ASN A 1 362 ? 22.766 -4.984 -19.641 1 91.62 362 ASN A C 1
ATOM 2954 O O . ASN A 1 362 ? 22.875 -3.814 -19.25 1 91.62 362 ASN A O 1
ATOM 2958 N N . TYR A 1 363 ? 22.562 -5.949 -18.766 1 93.25 363 TYR A N 1
ATOM 2959 C CA . TYR A 1 363 ? 22.641 -5.676 -17.328 1 93.25 363 TYR A CA 1
ATOM 2960 C C . TYR A 1 363 ? 23.016 -6.934 -16.547 1 93.25 363 TYR A C 1
ATOM 2962 O O . TYR A 1 363 ? 23.141 -8.016 -17.141 1 93.25 363 TYR A O 1
ATOM 2970 N N . THR A 1 364 ? 23.266 -6.793 -15.289 1 94.94 364 THR A N 1
ATOM 2971 C CA . THR A 1 364 ? 23.766 -7.867 -14.438 1 94.94 364 THR A CA 1
ATOM 2972 C C . THR A 1 364 ? 22.859 -8.062 -13.227 1 94.94 364 THR A C 1
ATOM 2974 O O . THR A 1 364 ? 23.094 -7.484 -12.172 1 94.94 364 THR A O 1
ATOM 2977 N N . PRO A 1 365 ? 21.875 -8.969 -13.367 1 95.94 365 PRO A N 1
ATOM 2978 C CA . PRO A 1 365 ? 21 -9.219 -12.211 1 95.94 365 PRO A CA 1
ATOM 2979 C C . PRO A 1 365 ? 21.766 -9.82 -11.031 1 95.94 365 PRO A C 1
ATOM 2981 O O . PRO A 1 365 ? 22.5 -10.797 -11.195 1 95.94 365 PRO A O 1
ATOM 2984 N N . ASN A 1 366 ? 21.547 -9.242 -9.852 1 96.81 366 ASN A N 1
ATOM 2985 C CA . ASN A 1 366 ? 22.344 -9.648 -8.695 1 96.81 366 ASN A CA 1
ATOM 2986 C C . ASN A 1 366 ? 21.469 -10.25 -7.598 1 96.81 366 ASN A C 1
ATOM 2988 O O . ASN A 1 366 ? 21.969 -10.773 -6.609 1 96.81 366 ASN A O 1
ATOM 2992 N N . ALA A 1 367 ? 20.109 -10.125 -7.727 1 97.88 367 ALA A N 1
ATOM 2993 C CA . ALA A 1 367 ? 19.281 -10.758 -6.703 1 97.88 367 ALA A CA 1
ATOM 2994 C C . ALA A 1 367 ? 19.609 -12.234 -6.562 1 97.88 367 ALA A C 1
ATOM 2996 O O . ALA A 1 367 ? 19.547 -12.984 -7.539 1 97.88 367 ALA A O 1
ATOM 2997 N N . ARG A 1 368 ? 19.922 -12.648 -5.41 1 98.44 368 ARG A N 1
ATOM 2998 C CA . ARG A 1 368 ? 20.391 -14.016 -5.203 1 98.44 368 ARG A CA 1
ATOM 2999 C C . ARG A 1 368 ? 19.266 -15.023 -5.43 1 98.44 368 ARG A C 1
ATOM 3001 O O . ARG A 1 368 ? 19.5 -16.125 -5.922 1 98.44 368 ARG A O 1
ATOM 3008 N N . PHE A 1 369 ? 18.094 -14.688 -5.027 1 98.62 369 PHE A N 1
ATOM 3009 C CA . PHE A 1 369 ? 16.922 -15.523 -5.207 1 98.62 369 PHE A CA 1
ATOM 3010 C C . PHE A 1 369 ? 15.781 -14.727 -5.832 1 98.62 369 PHE A C 1
ATOM 3012 O O . PHE A 1 369 ? 15.391 -13.68 -5.309 1 98.62 369 PHE A O 1
ATOM 3019 N N . ILE A 1 370 ? 15.242 -15.195 -6.918 1 98.75 370 ILE A N 1
ATOM 3020 C CA . ILE A 1 370 ? 14.156 -14.508 -7.621 1 98.75 370 ILE A CA 1
ATOM 3021 C C . ILE A 1 370 ? 12.938 -15.422 -7.711 1 98.75 370 ILE A C 1
ATOM 3023 O O . ILE A 1 370 ? 13.062 -16.609 -8.039 1 98.75 370 ILE A O 1
ATOM 3027 N N . VAL A 1 371 ? 11.812 -14.922 -7.355 1 98.62 371 VAL A N 1
ATOM 3028 C CA . VAL A 1 371 ? 10.531 -15.594 -7.531 1 98.62 371 VAL A CA 1
ATOM 3029 C C . VAL A 1 371 ? 9.75 -14.945 -8.672 1 98.62 371 VAL A C 1
ATOM 3031 O O . VAL A 1 371 ? 9.312 -13.797 -8.555 1 98.62 371 VAL A O 1
ATOM 3034 N N . LEU A 1 372 ? 9.586 -15.672 -9.734 1 98.31 372 LEU A N 1
ATOM 3035 C CA . LEU A 1 372 ? 8.805 -15.195 -10.867 1 98.31 372 LEU A CA 1
ATOM 3036 C C . LEU A 1 372 ? 7.363 -15.695 -10.781 1 98.31 372 LEU A C 1
ATOM 3038 O O . LEU A 1 372 ? 7.09 -16.859 -11.055 1 98.31 372 LEU A O 1
ATOM 3042 N N . ASP A 1 373 ? 6.473 -14.836 -10.391 1 97.75 373 ASP A N 1
ATOM 3043 C CA . ASP A 1 373 ? 5.035 -15.078 -10.445 1 97.75 373 ASP A CA 1
ATOM 3044 C C . ASP A 1 373 ? 4.477 -14.727 -11.828 1 97.75 373 ASP A C 1
ATOM 3046 O O . ASP A 1 373 ? 3.756 -13.734 -11.969 1 97.75 373 ASP A O 1
ATOM 3050 N N . ALA A 1 374 ? 4.879 -15.555 -12.82 1 97.5 374 ALA A N 1
ATOM 3051 C CA . ALA A 1 374 ? 4.617 -15.234 -14.219 1 97.5 374 ALA A CA 1
ATOM 3052 C C . ALA A 1 374 ? 4.512 -16.5 -15.062 1 97.5 374 ALA A C 1
ATOM 3054 O O . ALA A 1 374 ? 5.164 -17.516 -14.766 1 97.5 374 ALA A O 1
ATOM 3055 N N . CYS A 1 375 ? 3.805 -16.406 -16.078 1 97.31 375 CYS A N 1
ATOM 3056 C CA . CYS A 1 375 ? 3.6 -17.516 -17 1 97.31 375 CYS A CA 1
ATOM 3057 C C . CYS A 1 375 ? 4.848 -17.766 -17.844 1 97.31 375 CYS A C 1
ATOM 3059 O O . CYS A 1 375 ? 5.492 -16.812 -18.297 1 97.31 375 CYS A O 1
ATOM 3061 N N . PHE A 1 376 ? 5.273 -19.016 -18 1 98.31 376 PHE A N 1
ATOM 3062 C CA . PHE A 1 376 ? 6.148 -19.562 -19.031 1 98.31 376 PHE A CA 1
ATOM 3063 C C . PHE A 1 376 ? 7.594 -19.125 -18.797 1 98.31 376 PHE A C 1
ATOM 3065 O O . PHE A 1 376 ? 8.5 -19.578 -19.5 1 98.31 376 PHE A O 1
ATOM 3072 N N . ASN A 1 377 ? 7.891 -18.297 -17.828 1 98.5 377 ASN A N 1
ATOM 3073 C CA . ASN A 1 377 ? 9.242 -17.781 -17.609 1 98.5 377 ASN A CA 1
ATOM 3074 C C . ASN A 1 377 ? 10.203 -18.891 -17.203 1 98.5 377 ASN A C 1
ATOM 3076 O O . ASN A 1 377 ? 11.422 -18.703 -17.234 1 98.5 377 ASN A O 1
ATOM 3080 N N . GLY A 1 378 ? 9.688 -20.016 -16.719 1 98.5 378 GLY A N 1
ATOM 3081 C CA . GLY A 1 378 ? 10.492 -21.156 -16.328 1 98.5 378 GLY A CA 1
ATOM 3082 C C . GLY A 1 378 ? 10.438 -22.297 -17.344 1 98.5 378 GLY A C 1
ATOM 3083 O O . GLY A 1 378 ? 10.586 -23.453 -16.984 1 98.5 378 GLY A O 1
ATOM 3084 N N . SER A 1 379 ? 10.227 -21.969 -18.609 1 98.44 379 SER A N 1
ATOM 3085 C CA . SER A 1 379 ? 10.141 -22.969 -19.672 1 98.44 379 SER A CA 1
ATOM 3086 C C . SER A 1 379 ? 11.508 -23.578 -19.969 1 98.44 379 SER A C 1
ATOM 3088 O O . SER A 1 379 ? 12.039 -23.422 -21.078 1 98.44 379 SER A O 1
ATOM 3090 N N . PHE A 1 380 ? 11.945 -24.406 -19.078 1 97.94 380 PHE A N 1
ATOM 3091 C CA . PHE A 1 380 ? 13.312 -24.922 -19.109 1 97.94 380 PHE A CA 1
ATOM 3092 C C . PHE A 1 380 ? 13.477 -25.953 -20.234 1 97.94 380 PHE A C 1
ATOM 3094 O O . PHE A 1 380 ? 14.594 -26.344 -20.562 1 97.94 380 PHE A O 1
ATOM 3101 N N . HIS A 1 381 ? 12.359 -26.438 -20.797 1 97.75 381 HIS A N 1
ATOM 3102 C CA . HIS A 1 381 ? 12.453 -27.359 -21.922 1 97.75 381 HIS A CA 1
ATOM 3103 C C . HIS A 1 381 ? 12.906 -26.641 -23.188 1 97.75 381 HIS A C 1
ATOM 3105 O O . HIS A 1 381 ? 13.305 -27.281 -24.172 1 97.75 381 HIS A O 1
ATOM 3111 N N . LYS A 1 382 ? 12.82 -25.344 -23.172 1 97.5 382 LYS A N 1
ATOM 3112 C CA . LYS A 1 382 ? 13.305 -24.547 -24.297 1 97.5 382 LYS A CA 1
ATOM 3113 C C . LYS A 1 382 ? 14.781 -24.203 -24.141 1 97.5 382 LYS A C 1
ATOM 3115 O O . LYS A 1 382 ? 15.336 -24.297 -23.047 1 97.5 382 LYS A O 1
ATOM 3120 N N . ASP A 1 383 ? 15.391 -23.812 -25.234 1 95.81 383 ASP A N 1
ATOM 3121 C CA . ASP A 1 383 ? 16.812 -23.484 -25.203 1 95.81 383 ASP A CA 1
ATOM 3122 C C . ASP A 1 383 ? 17.047 -22.141 -24.516 1 95.81 383 ASP A C 1
ATOM 3124 O O . ASP A 1 383 ? 18 -21.984 -23.766 1 95.81 383 ASP A O 1
ATOM 3128 N N . LYS A 1 384 ? 16.172 -21.234 -24.844 1 96.94 384 LYS A N 1
ATOM 3129 C CA . LYS A 1 384 ? 16.234 -19.922 -24.219 1 96.94 384 LYS A CA 1
ATOM 3130 C C . LYS A 1 384 ? 14.953 -19.625 -23.438 1 96.94 384 LYS A C 1
ATOM 3132 O O . LYS A 1 384 ? 13.844 -19.812 -23.938 1 96.94 384 LYS A O 1
ATOM 3137 N N . TYR A 1 385 ? 15.086 -19.219 -22.219 1 98.12 385 TYR A N 1
ATOM 3138 C CA . TYR A 1 385 ? 13.969 -18.891 -21.344 1 98.12 385 TYR A CA 1
ATOM 3139 C C . TYR A 1 385 ? 14.406 -17.953 -20.219 1 98.12 385 TYR A C 1
ATOM 3141 O O . TYR A 1 385 ? 15.586 -17.906 -19.875 1 98.12 385 TYR A O 1
ATOM 3149 N N . ILE A 1 386 ? 13.547 -17.203 -19.672 1 98.56 386 ILE A N 1
ATOM 3150 C CA . ILE A 1 386 ? 13.828 -16.062 -18.797 1 98.56 386 ILE A CA 1
ATOM 3151 C C . ILE A 1 386 ? 14.562 -16.531 -17.547 1 98.56 386 ILE A C 1
ATOM 3153 O O . ILE A 1 386 ? 15.602 -15.984 -17.188 1 98.56 386 ILE A O 1
ATOM 3157 N N . ALA A 1 387 ? 14.047 -17.516 -16.844 1 98.69 387 ALA A N 1
ATOM 3158 C CA . ALA A 1 387 ? 14.672 -17.984 -15.602 1 98.69 387 ALA A CA 1
ATOM 3159 C C . ALA A 1 387 ? 16.109 -18.438 -15.844 1 98.69 387 ALA A C 1
ATOM 3161 O O . ALA A 1 387 ? 16.984 -18.188 -15.023 1 98.69 387 ALA A O 1
ATOM 3162 N N . GLY A 1 388 ? 16.328 -19.094 -16.953 1 98.38 388 GLY A N 1
ATOM 3163 C CA . GLY A 1 388 ? 17.688 -19.5 -17.328 1 98.38 388 GLY A CA 1
ATOM 3164 C C . GLY A 1 388 ? 18.609 -18.328 -17.609 1 98.38 388 GLY A C 1
ATOM 3165 O O . GLY A 1 388 ? 19.797 -18.391 -17.312 1 98.38 388 GLY A O 1
ATOM 3166 N N . ALA A 1 389 ? 18.016 -17.266 -18.156 1 98.12 389 ALA A N 1
ATOM 3167 C CA . ALA A 1 389 ? 18.797 -16.062 -18.438 1 98.12 389 ALA A CA 1
ATOM 3168 C C . ALA A 1 389 ? 19.297 -15.422 -17.141 1 98.12 389 ALA A C 1
ATOM 3170 O O . ALA A 1 389 ? 20.422 -14.922 -17.078 1 98.12 389 ALA A O 1
ATOM 3171 N N . TYR A 1 390 ? 18.531 -15.422 -16.109 1 98.38 390 TYR A N 1
ATOM 3172 C CA . TYR A 1 390 ? 18.906 -14.859 -14.82 1 98.38 390 TYR A CA 1
ATOM 3173 C C . TYR A 1 390 ? 20.125 -15.578 -14.25 1 98.38 390 TYR A C 1
ATOM 3175 O O . TYR A 1 390 ? 21.078 -14.938 -13.797 1 98.38 390 TYR A O 1
ATOM 3183 N N . ILE A 1 391 ? 20.156 -16.906 -14.273 1 97.81 391 ILE A N 1
ATOM 3184 C CA . ILE A 1 391 ? 21.234 -17.625 -13.609 1 97.81 391 ILE A CA 1
ATOM 3185 C C . ILE A 1 391 ? 22.453 -17.688 -14.531 1 97.81 391 ILE A C 1
ATOM 3187 O O . ILE A 1 391 ? 23.578 -17.875 -14.07 1 97.81 391 ILE A O 1
ATOM 3191 N N . SER A 1 392 ? 22.266 -17.516 -15.836 1 96 392 SER A N 1
ATOM 3192 C CA . SER A 1 392 ? 23.359 -17.562 -16.797 1 96 392 SER A CA 1
ATOM 3193 C C . SER A 1 392 ? 24.172 -16.266 -16.797 1 96 392 SER A C 1
ATOM 3195 O O . SER A 1 392 ? 25.281 -16.219 -17.328 1 96 392 SER A O 1
ATOM 3197 N N . GLY A 1 393 ? 23.594 -15.289 -16.203 1 92.88 393 GLY A N 1
ATOM 3198 C CA . GLY A 1 393 ? 24.25 -14 -16.172 1 92.88 393 GLY A CA 1
ATOM 3199 C C . GLY A 1 393 ? 25.438 -13.969 -15.227 1 92.88 393 GLY A C 1
ATOM 3200 O O . GLY A 1 393 ? 25.641 -14.891 -14.438 1 92.88 393 GLY A O 1
ATOM 3201 N N . LYS A 1 394 ? 26.188 -12.883 -15.273 1 93.12 394 LYS A N 1
ATOM 3202 C CA . LYS A 1 394 ? 27.422 -12.727 -14.5 1 93.12 394 LYS A CA 1
ATOM 3203 C C . LYS A 1 394 ? 27.125 -12.289 -13.07 1 93.12 394 LYS A C 1
ATOM 3205 O O . LYS A 1 394 ? 28 -12.328 -12.211 1 93.12 394 LYS A O 1
ATOM 3210 N N . GLY A 1 395 ? 25.922 -11.984 -12.867 1 95.88 395 GLY A N 1
ATOM 3211 C CA . GLY A 1 395 ? 25.562 -11.484 -11.547 1 95.88 395 GLY A CA 1
ATOM 3212 C C . GLY A 1 395 ? 25.422 -12.586 -10.516 1 95.88 395 GLY A C 1
ATOM 3213 O O . GLY A 1 395 ? 25.844 -13.719 -10.742 1 95.88 395 GLY A O 1
ATOM 3214 N N . ASN A 1 396 ? 24.812 -12.281 -9.375 1 97.19 396 ASN A N 1
ATOM 3215 C CA . ASN A 1 396 ? 24.859 -13.141 -8.195 1 97.19 396 ASN A CA 1
ATOM 3216 C C . ASN A 1 396 ? 23.625 -14.031 -8.102 1 97.19 396 ASN A C 1
ATOM 3218 O O . ASN A 1 396 ? 23.391 -14.656 -7.062 1 97.19 396 ASN A O 1
ATOM 3222 N N . THR A 1 397 ? 22.797 -14.125 -9.148 1 98.31 397 THR A N 1
ATOM 3223 C CA . THR A 1 397 ? 21.562 -14.914 -9.055 1 98.31 397 THR A CA 1
ATOM 3224 C C . THR A 1 397 ? 21.891 -16.391 -8.922 1 98.31 397 THR A C 1
ATOM 3226 O O . THR A 1 397 ? 22.516 -16.984 -9.812 1 98.31 397 THR A O 1
ATOM 3229 N N . MET A 1 398 ? 21.422 -16.984 -7.84 1 97.69 398 MET A N 1
ATOM 3230 C CA . MET A 1 398 ? 21.719 -18.391 -7.527 1 97.69 398 MET A CA 1
ATOM 3231 C C . MET A 1 398 ? 20.562 -19.281 -7.926 1 97.69 398 MET A C 1
ATOM 3233 O O . MET A 1 398 ? 20.766 -20.422 -8.352 1 97.69 398 MET A O 1
ATOM 3237 N N . ALA A 1 399 ? 19.391 -18.781 -7.73 1 98.62 399 ALA A N 1
ATOM 3238 C CA . ALA A 1 399 ? 18.203 -19.609 -7.949 1 98.62 399 ALA A CA 1
ATOM 3239 C C . ALA A 1 399 ? 17 -18.75 -8.344 1 98.62 399 ALA A C 1
ATOM 3241 O O . ALA A 1 399 ? 16.875 -17.609 -7.914 1 98.62 399 ALA A O 1
ATOM 3242 N N . VAL A 1 400 ? 16.125 -19.297 -9.188 1 98.81 400 VAL A N 1
ATOM 3243 C CA . VAL A 1 400 ? 14.898 -18.641 -9.641 1 98.81 400 VAL A CA 1
ATOM 3244 C C . VAL A 1 400 ? 13.734 -19.641 -9.555 1 98.81 400 VAL A C 1
ATOM 3246 O O . VAL A 1 400 ? 13.812 -20.734 -10.109 1 98.81 400 VAL A O 1
ATOM 3249 N N . LEU A 1 401 ? 12.75 -19.312 -8.789 1 98.62 401 LEU A N 1
ATOM 3250 C CA . LEU A 1 401 ? 11.5 -20.062 -8.82 1 98.62 401 LEU A CA 1
ATOM 3251 C C . LEU A 1 401 ? 10.602 -19.578 -9.945 1 98.62 401 LEU A C 1
ATOM 3253 O O . LEU A 1 401 ? 10.25 -18.406 -10.008 1 98.62 401 LEU A O 1
ATOM 3257 N N . ALA A 1 402 ? 10.273 -20.453 -10.898 1 98.44 402 ALA A N 1
ATOM 3258 C CA . ALA A 1 402 ? 9.547 -20.047 -12.094 1 98.44 402 ALA A CA 1
ATOM 3259 C C . ALA A 1 402 ? 8.625 -21.156 -12.578 1 98.44 402 ALA A C 1
ATOM 3261 O O . ALA A 1 402 ? 8.602 -22.25 -12.008 1 98.44 402 ALA A O 1
ATOM 3262 N N . ASN A 1 403 ? 7.855 -20.844 -13.672 1 98.56 403 ASN A N 1
ATOM 3263 C CA . ASN A 1 403 ? 6.824 -21.766 -14.133 1 98.56 403 ASN A CA 1
ATOM 3264 C C . ASN A 1 403 ? 7.035 -22.172 -15.594 1 98.56 403 ASN A C 1
ATOM 3266 O O . ASN A 1 403 ? 7.348 -21.328 -16.438 1 98.56 403 ASN A O 1
ATOM 3270 N N . SER A 1 404 ? 6.805 -23.422 -15.883 1 98.5 404 SER A N 1
ATOM 3271 C CA . SER A 1 404 ? 7.09 -23.938 -17.219 1 98.5 404 SER A CA 1
ATOM 3272 C C . SER A 1 404 ? 5.965 -23.609 -18.188 1 98.5 404 SER A C 1
ATOM 3274 O O . SER A 1 404 ? 6.184 -23.547 -19.406 1 98.5 404 SER A O 1
ATOM 3276 N N . VAL A 1 405 ? 4.707 -23.469 -17.656 1 98.19 405 VAL A N 1
ATOM 3277 C CA . VAL A 1 405 ? 3.541 -23.078 -18.438 1 98.19 405 VAL A CA 1
ATOM 3278 C C . VAL A 1 405 ? 2.791 -21.953 -17.719 1 98.19 405 VAL A C 1
ATOM 3280 O O . VAL A 1 405 ? 3.369 -21.234 -16.891 1 98.19 405 VAL A O 1
ATOM 3283 N N . ASN A 1 406 ? 1.555 -21.703 -18.156 1 95.62 406 ASN A N 1
ATOM 3284 C CA . ASN A 1 406 ? 0.823 -20.594 -17.547 1 95.62 406 ASN A CA 1
ATOM 3285 C C . ASN A 1 406 ? 0.427 -20.891 -16.109 1 95.62 406 ASN A C 1
ATOM 3287 O O . ASN A 1 406 ? 0.288 -22.062 -15.734 1 95.62 406 ASN A O 1
ATOM 3291 N N . VAL A 1 407 ? 0.315 -19.875 -15.344 1 94.31 407 VAL A N 1
ATOM 3292 C CA . VAL A 1 407 ? 0.043 -20 -13.914 1 94.31 407 VAL A CA 1
ATOM 3293 C C . VAL A 1 407 ? -1.155 -19.125 -13.539 1 94.31 407 VAL A C 1
ATOM 3295 O O . VAL A 1 407 ? -1.462 -18.156 -14.219 1 94.31 407 VAL A O 1
ATOM 3298 N N . LEU A 1 408 ? -1.804 -19.531 -12.461 1 91.44 408 LEU A N 1
ATOM 3299 C CA . LEU A 1 408 ? -2.898 -18.75 -11.891 1 91.44 408 LEU A CA 1
ATOM 3300 C C . LEU A 1 408 ? -2.365 -17.562 -11.109 1 91.44 408 LEU A C 1
ATOM 3302 O O . LEU A 1 408 ? -1.384 -17.688 -10.367 1 91.44 408 LEU A O 1
ATOM 3306 N N . GLN A 1 409 ? -2.982 -16.406 -11.242 1 87.88 409 GLN A N 1
ATOM 3307 C CA . GLN A 1 409 ? -2.568 -15.203 -10.523 1 87.88 409 GLN A CA 1
ATOM 3308 C C . GLN A 1 409 ? -2.842 -15.344 -9.023 1 87.88 409 GLN A C 1
ATOM 3310 O O . GLN A 1 409 ? -2.182 -14.711 -8.203 1 87.88 409 GLN A O 1
ATOM 3315 N N . GLU A 1 410 ? -3.775 -16.188 -8.648 1 88.06 410 GLU A N 1
ATOM 3316 C CA . GLU A 1 410 ? -4.203 -16.344 -7.258 1 88.06 410 GLU A CA 1
ATOM 3317 C C . GLU A 1 410 ? -3.393 -17.422 -6.539 1 88.06 410 GLU A C 1
ATOM 3319 O O . GLU A 1 410 ? -3.957 -18.266 -5.852 1 88.06 410 GLU A O 1
ATOM 3324 N N . LYS A 1 411 ? -2.17 -17.484 -6.668 1 93.19 411 LYS A N 1
ATOM 3325 C CA . LYS A 1 411 ? -1.3 -18.391 -5.926 1 93.19 411 LYS A CA 1
ATOM 3326 C C . LYS A 1 411 ? -0.647 -17.688 -4.742 1 93.19 411 LYS A C 1
ATOM 3328 O O . LYS A 1 411 ? -0.383 -16.484 -4.797 1 93.19 411 LYS A O 1
ATOM 3333 N N . TRP A 1 412 ? -0.537 -18.438 -3.639 1 95.69 412 TRP A N 1
ATOM 3334 C CA . TRP A 1 412 ? 0.279 -17.922 -2.539 1 95.69 412 TRP A CA 1
ATOM 3335 C C . TRP A 1 412 ? 1.764 -18.094 -2.842 1 95.69 412 TRP A C 1
ATOM 3337 O O . TRP A 1 412 ? 2.412 -19 -2.311 1 95.69 412 TRP A O 1
ATOM 3347 N N . THR A 1 413 ? 2.359 -17.188 -3.566 1 92.81 413 THR A N 1
ATOM 3348 C CA . THR A 1 413 ? 3.664 -17.312 -4.207 1 92.81 413 THR A CA 1
ATOM 3349 C C . THR A 1 413 ? 4.785 -17.25 -3.174 1 92.81 413 THR A C 1
ATOM 3351 O O . THR A 1 413 ? 5.844 -17.844 -3.354 1 92.81 413 THR A O 1
ATOM 3354 N N . ASP A 1 414 ? 4.562 -16.516 -2.104 1 94.75 414 ASP A N 1
ATOM 3355 C CA . ASP A 1 414 ? 5.641 -16.328 -1.14 1 94.75 414 ASP A CA 1
ATOM 3356 C C . ASP A 1 414 ? 5.406 -17.156 0.123 1 94.75 414 ASP A C 1
ATOM 3358 O O . ASP A 1 414 ? 5.848 -16.781 1.21 1 94.75 414 ASP A O 1
ATOM 3362 N N . ARG A 1 415 ? 4.621 -18.266 0.02 1 97.75 415 ARG A N 1
ATOM 3363 C CA . ARG A 1 415 ? 4.438 -19.188 1.136 1 97.75 415 ARG A CA 1
ATOM 3364 C C . ARG A 1 415 ? 5.773 -19.75 1.605 1 97.75 415 ARG A C 1
ATOM 3366 O O . ARG A 1 415 ? 6.531 -20.312 0.81 1 97.75 415 ARG A O 1
ATOM 3373 N N . TYR A 1 416 ? 6.188 -19.562 2.898 1 98.25 416 TYR A N 1
ATOM 3374 C CA . TYR A 1 416 ? 7.359 -20.047 3.613 1 98.25 416 TYR A CA 1
ATOM 3375 C C . TYR A 1 416 ? 8.609 -19.281 3.211 1 98.25 416 TYR A C 1
ATOM 3377 O O . TYR A 1 416 ? 9.727 -19.719 3.488 1 98.25 416 TYR A O 1
ATOM 3385 N N . LEU A 1 417 ? 8.469 -18.156 2.516 1 98.38 417 LEU A N 1
ATOM 3386 C CA . LEU A 1 417 ? 9.609 -17.312 2.154 1 98.38 417 LEU A CA 1
ATOM 3387 C C . LEU A 1 417 ? 10.359 -16.844 3.398 1 98.38 417 LEU A C 1
ATOM 3389 O O . LEU A 1 417 ? 11.586 -16.688 3.367 1 98.38 417 LEU A O 1
ATOM 3393 N N . GLY A 1 418 ? 9.625 -16.656 4.504 1 98.31 418 GLY A N 1
ATOM 3394 C CA . GLY A 1 418 ? 10.258 -16.281 5.762 1 98.31 418 GLY A CA 1
ATOM 3395 C C . GLY A 1 418 ? 11.227 -17.312 6.277 1 98.31 418 GLY A C 1
ATOM 3396 O O . GLY A 1 418 ? 12.234 -16.984 6.906 1 98.31 418 GLY A O 1
ATOM 3397 N N . LEU A 1 419 ? 10.93 -18.594 6.02 1 98.31 419 LEU A N 1
ATOM 3398 C CA . LEU A 1 419 ? 11.828 -19.672 6.434 1 98.31 419 LEU A CA 1
ATOM 3399 C C . LEU A 1 419 ? 13.109 -19.656 5.605 1 98.31 419 LEU A C 1
ATOM 3401 O O . LEU A 1 419 ? 14.18 -20 6.109 1 98.31 419 LEU A O 1
ATOM 3405 N N . VAL A 1 420 ? 12.984 -19.297 4.332 1 98.31 420 VAL A N 1
ATOM 3406 C CA . VAL A 1 420 ? 14.172 -19.094 3.504 1 98.31 420 VAL A CA 1
ATOM 3407 C C . VAL A 1 420 ? 15.07 -18.031 4.129 1 98.31 420 VAL A C 1
ATOM 3409 O O . VAL A 1 420 ? 16.297 -18.203 4.168 1 98.31 420 VAL A O 1
ATOM 3412 N N . GLY A 1 421 ? 14.453 -17 4.66 1 97.69 421 GLY A N 1
ATOM 3413 C CA . GLY A 1 421 ? 15.203 -15.977 5.367 1 97.69 421 GLY A CA 1
ATOM 3414 C C . GLY A 1 421 ? 15.828 -16.484 6.652 1 97.69 421 GLY A C 1
ATOM 3415 O O . GLY A 1 421 ? 16.828 -15.93 7.121 1 97.69 421 GLY A O 1
ATOM 3416 N N . LEU A 1 422 ? 15.25 -17.562 7.176 1 97.5 422 LEU A N 1
ATOM 3417 C CA . LEU A 1 422 ? 15.734 -18.125 8.422 1 97.5 422 LEU A CA 1
ATOM 3418 C C . LEU A 1 422 ? 16.672 -19.312 8.156 1 97.5 422 LEU A C 1
ATOM 3420 O O . LEU A 1 422 ? 16.938 -20.109 9.055 1 97.5 422 LEU A O 1
ATOM 3424 N N . GLY A 1 423 ? 17.078 -19.5 6.879 1 97.19 423 GLY A N 1
ATOM 3425 C CA . GLY A 1 423 ? 18.141 -20.438 6.578 1 97.19 423 GLY A CA 1
ATOM 3426 C C . GLY A 1 423 ? 17.641 -21.672 5.836 1 97.19 423 GLY A C 1
ATOM 3427 O O . GLY A 1 423 ? 18.438 -22.547 5.496 1 97.19 423 GLY A O 1
ATOM 3428 N N . MET A 1 424 ? 16.359 -21.734 5.547 1 97.94 424 MET A N 1
ATOM 3429 C CA . MET A 1 424 ? 15.836 -22.875 4.793 1 97.94 424 MET A CA 1
ATOM 3430 C C . MET A 1 424 ? 16.359 -22.859 3.359 1 97.94 424 MET A C 1
ATOM 3432 O O . MET A 1 424 ? 16.453 -21.797 2.74 1 97.94 424 MET A O 1
ATOM 3436 N N . ARG A 1 425 ? 16.703 -24.047 2.865 1 98.06 425 ARG A N 1
ATOM 3437 C CA . ARG A 1 425 ? 17.125 -24.156 1.475 1 98.06 425 ARG A CA 1
ATOM 3438 C C . ARG A 1 425 ? 15.984 -23.797 0.523 1 98.06 425 ARG A C 1
ATOM 3440 O O . ARG A 1 425 ? 14.836 -24.172 0.76 1 98.06 425 ARG A O 1
ATOM 3447 N N . VAL A 1 426 ? 16.25 -23.078 -0.554 1 98.38 426 VAL A N 1
ATOM 3448 C CA . VAL A 1 426 ? 15.219 -22.578 -1.464 1 98.38 426 VAL A CA 1
ATOM 3449 C C . VAL A 1 426 ? 14.523 -23.766 -2.145 1 98.38 426 VAL A C 1
ATOM 3451 O O . VAL A 1 426 ? 13.352 -23.672 -2.502 1 98.38 426 VAL A O 1
ATOM 3454 N N . GLY A 1 427 ? 15.281 -24.859 -2.334 1 98.5 427 GLY A N 1
ATOM 3455 C CA . GLY A 1 427 ? 14.656 -26.047 -2.893 1 98.5 427 GLY A CA 1
ATOM 3456 C C . GLY A 1 427 ? 13.531 -26.594 -2.031 1 98.5 427 GLY A C 1
ATOM 3457 O O . GLY A 1 427 ? 12.539 -27.109 -2.551 1 98.5 427 GLY A O 1
ATOM 3458 N N . ARG A 1 428 ? 13.703 -26.516 -0.743 1 97.56 428 ARG A N 1
ATOM 3459 C CA . ARG A 1 428 ? 12.68 -26.984 0.183 1 97.56 428 ARG A CA 1
ATOM 3460 C C . ARG A 1 428 ? 11.406 -26.156 0.062 1 97.56 428 ARG A C 1
ATOM 3462 O O . ARG A 1 428 ? 10.297 -26.688 0.153 1 97.56 428 ARG A O 1
ATOM 3469 N N . MET A 1 429 ? 11.539 -24.875 -0.118 1 97.81 429 MET A N 1
ATOM 3470 C CA . MET A 1 429 ? 10.375 -24.031 -0.335 1 97.81 429 MET A CA 1
ATOM 3471 C C . MET A 1 429 ? 9.578 -24.484 -1.556 1 97.81 429 MET A C 1
ATOM 3473 O O . MET A 1 429 ? 8.352 -24.578 -1.505 1 97.81 429 MET A O 1
ATOM 3477 N N . ALA A 1 430 ? 10.328 -24.734 -2.609 1 97.44 430 ALA A N 1
ATOM 3478 C CA . ALA A 1 430 ? 9.688 -25.203 -3.84 1 97.44 430 ALA A CA 1
ATOM 3479 C C . ALA A 1 430 ? 9 -26.547 -3.623 1 97.44 430 ALA A C 1
ATOM 3481 O O . ALA A 1 430 ? 7.918 -26.797 -4.16 1 97.44 430 ALA A O 1
ATOM 3482 N N . MET A 1 431 ? 9.617 -27.375 -2.865 1 97.62 431 MET A N 1
ATOM 3483 C CA . MET A 1 431 ? 9.086 -28.703 -2.572 1 97.62 431 MET A CA 1
ATOM 3484 C C . MET A 1 431 ? 7.777 -28.609 -1.799 1 97.62 431 MET A C 1
ATOM 3486 O O . MET A 1 431 ? 6.844 -29.375 -2.055 1 97.62 431 MET A O 1
ATOM 3490 N N . GLU A 1 432 ? 7.664 -27.672 -0.896 1 95.81 432 GLU A N 1
ATOM 3491 C CA . GLU A 1 432 ? 6.52 -27.531 0.002 1 95.81 432 GLU A CA 1
ATOM 3492 C C . GLU A 1 432 ? 5.344 -26.859 -0.699 1 95.81 432 GLU A C 1
ATOM 3494 O O . GLU A 1 432 ? 4.215 -26.891 -0.2 1 95.81 432 GLU A O 1
ATOM 3499 N N . ASN A 1 433 ? 5.602 -26.281 -1.827 1 95.81 433 ASN A N 1
ATOM 3500 C CA . ASN A 1 433 ? 4.559 -25.625 -2.604 1 95.81 433 ASN A CA 1
ATOM 3501 C C . ASN A 1 433 ? 4.492 -26.156 -4.031 1 95.81 433 ASN A C 1
ATOM 3503 O O . ASN A 1 433 ? 4.695 -25.422 -4.992 1 95.81 433 ASN A O 1
ATOM 3507 N N . PRO A 1 434 ? 4.098 -27.391 -4.137 1 96 434 PRO A N 1
ATOM 3508 C CA . PRO A 1 434 ? 4.254 -28.031 -5.441 1 96 434 PRO A CA 1
ATOM 3509 C C . PRO A 1 434 ? 3.102 -27.719 -6.395 1 96 434 PRO A C 1
ATOM 3511 O O . PRO A 1 434 ? 1.938 -27.734 -5.984 1 96 434 PRO A O 1
ATOM 3514 N N . TYR A 1 435 ? 3.377 -27.391 -7.539 1 97.44 435 TYR A N 1
ATOM 3515 C CA . TYR A 1 435 ? 2.57 -27.391 -8.75 1 97.44 435 TYR A CA 1
ATOM 3516 C C . TYR A 1 435 ? 3.293 -28.125 -9.883 1 97.44 435 TYR A C 1
ATOM 3518 O O . TYR A 1 435 ? 4.523 -28.203 -9.891 1 97.44 435 TYR A O 1
ATOM 3526 N N . LEU A 1 436 ? 2.504 -28.672 -10.734 1 98.31 436 LEU A N 1
ATOM 3527 C CA . LEU A 1 436 ? 3.131 -29.422 -11.82 1 98.31 436 LEU A CA 1
ATOM 3528 C C . LEU A 1 436 ? 4.039 -28.516 -12.648 1 98.31 436 LEU A C 1
ATOM 3530 O O . LEU A 1 436 ? 5.07 -28.969 -13.148 1 98.31 436 LEU A O 1
ATOM 3534 N N . GLU A 1 437 ? 3.73 -27.25 -12.727 1 98.19 437 GLU A N 1
ATOM 3535 C CA . GLU A 1 437 ? 4.441 -26.328 -13.609 1 98.19 437 GLU A CA 1
ATOM 3536 C C . GLU A 1 437 ? 5.531 -25.578 -12.859 1 98.19 437 GLU A C 1
ATOM 3538 O O . GLU A 1 437 ? 6.387 -24.938 -13.477 1 98.19 437 GLU A O 1
ATOM 3543 N N . GLY A 1 438 ? 5.57 -25.578 -11.516 1 97.88 438 GLY A N 1
ATOM 3544 C CA . GLY A 1 438 ? 6.48 -24.766 -10.734 1 97.88 438 GLY A CA 1
ATOM 3545 C C . GLY A 1 438 ? 7.793 -25.469 -10.422 1 97.88 438 GLY A C 1
ATOM 3546 O O . GLY A 1 438 ? 7.805 -26.547 -9.828 1 97.88 438 GLY A O 1
ATOM 3547 N N . HIS A 1 439 ? 8.938 -24.828 -10.773 1 98.44 439 HIS A N 1
ATOM 3548 C CA . HIS A 1 439 ? 10.227 -25.469 -10.586 1 98.44 439 HIS A CA 1
ATOM 3549 C C . HIS A 1 439 ? 11.297 -24.453 -10.195 1 98.44 439 HIS A C 1
ATOM 3551 O O . HIS A 1 439 ? 11.18 -23.281 -10.508 1 98.44 439 HIS A O 1
ATOM 3557 N N . LEU A 1 440 ? 12.25 -24.938 -9.477 1 98.69 440 LEU A N 1
ATOM 3558 C CA . LEU A 1 440 ? 13.414 -24.125 -9.125 1 98.69 440 LEU A CA 1
ATOM 3559 C C . LEU A 1 440 ? 14.5 -24.25 -10.18 1 98.69 440 LEU A C 1
ATOM 3561 O O . LEU A 1 440 ? 14.969 -25.359 -10.469 1 98.69 440 LEU A O 1
ATOM 3565 N N . ILE A 1 441 ? 14.859 -23.141 -10.758 1 98.88 441 ILE A N 1
ATOM 3566 C CA . ILE A 1 441 ? 15.969 -23.078 -11.703 1 98.88 441 ILE A CA 1
ATOM 3567 C C . ILE A 1 441 ? 17.234 -22.578 -10.992 1 98.88 441 ILE A C 1
ATOM 3569 O O . ILE A 1 441 ? 17.234 -21.5 -10.398 1 98.88 441 ILE A O 1
ATOM 3573 N N . GLY A 1 442 ? 18.266 -23.344 -11.031 1 98.75 442 GLY A N 1
ATOM 3574 C CA . GLY A 1 442 ? 19.469 -23.031 -10.281 1 98.75 442 GLY A CA 1
ATOM 3575 C C . GLY A 1 442 ? 19.734 -24 -9.141 1 98.75 442 GLY A C 1
ATOM 3576 O O . GLY A 1 442 ? 19.266 -25.141 -9.172 1 98.75 442 GLY A O 1
ATOM 3577 N N . ASP A 1 443 ? 20.562 -23.656 -8.141 1 98.69 443 ASP A N 1
ATOM 3578 C CA . ASP A 1 443 ? 21 -24.5 -7.039 1 98.69 443 ASP A CA 1
ATOM 3579 C C . ASP A 1 443 ? 19.922 -24.625 -5.969 1 98.69 443 ASP A C 1
ATOM 3581 O O . ASP A 1 443 ? 19.656 -23.656 -5.238 1 98.69 443 ASP A O 1
ATOM 3585 N N . PRO A 1 444 ? 19.344 -25.781 -5.754 1 98.69 444 PRO A N 1
ATOM 3586 C CA . PRO A 1 444 ? 18.266 -25.906 -4.77 1 98.69 444 PRO A CA 1
ATOM 3587 C C . PRO A 1 444 ? 18.781 -25.953 -3.332 1 98.69 444 PRO A C 1
ATOM 3589 O O . PRO A 1 444 ? 17.984 -25.859 -2.389 1 98.69 444 PRO A O 1
ATOM 3592 N N . THR A 1 445 ? 20.078 -26.047 -3.125 1 98.31 445 THR A N 1
ATOM 3593 C CA . THR A 1 445 ? 20.625 -26.141 -1.777 1 98.31 445 THR A CA 1
ATOM 3594 C C . THR A 1 445 ? 20.984 -24.75 -1.253 1 98.31 445 THR A C 1
ATOM 3596 O O . THR A 1 445 ? 21.406 -24.594 -0.103 1 98.31 445 THR A O 1
ATOM 3599 N N . PHE A 1 446 ? 20.844 -23.781 -2.115 1 97.69 446 PHE A N 1
ATOM 3600 C CA . PHE A 1 446 ? 21.141 -22.406 -1.698 1 97.69 446 PHE A CA 1
ATOM 3601 C C . PHE A 1 446 ? 20.297 -22.016 -0.497 1 97.69 446 PHE A C 1
ATOM 3603 O O . PHE A 1 446 ? 19.125 -22.391 -0.412 1 97.69 446 PHE A O 1
ATOM 3610 N N . HIS A 1 447 ? 20.875 -21.312 0.471 1 97.56 447 HIS A N 1
ATOM 3611 C CA . HIS A 1 447 ? 20.172 -20.734 1.615 1 97.56 447 HIS A CA 1
ATOM 3612 C C . HIS A 1 447 ? 20.859 -19.469 2.111 1 97.56 447 HIS A C 1
ATOM 3614 O O . HIS A 1 447 ? 22.062 -19.297 1.907 1 97.56 447 HIS A O 1
ATOM 3620 N N . PHE A 1 448 ? 20.156 -18.625 2.682 1 97.88 448 PHE A N 1
ATOM 3621 C CA . PHE A 1 448 ? 20.688 -17.391 3.266 1 97.88 448 PHE A CA 1
ATOM 3622 C C . PHE A 1 448 ? 21.234 -17.656 4.664 1 97.88 448 PHE A C 1
ATOM 3624 O O . PHE A 1 448 ? 20.875 -18.641 5.309 1 97.88 448 PHE A O 1
ATOM 3631 N N . ALA A 1 449 ? 22.125 -16.75 5.078 1 96.62 449 ALA A N 1
ATOM 3632 C CA . ALA A 1 449 ? 22.562 -16.75 6.473 1 96.62 449 ALA A CA 1
ATOM 3633 C C . ALA A 1 449 ? 21.438 -16.312 7.402 1 96.62 449 ALA A C 1
ATOM 3635 O O . ALA A 1 449 ? 20.594 -15.5 7.027 1 96.62 449 ALA A O 1
ATOM 3636 N N . VAL A 1 450 ? 21.391 -16.844 8.578 1 94.44 450 VAL A N 1
ATOM 3637 C CA . VAL A 1 450 ? 20.359 -16.516 9.562 1 94.44 450 VAL A CA 1
ATOM 3638 C C . VAL A 1 450 ? 20.719 -15.195 10.25 1 94.44 450 VAL A C 1
ATOM 3640 O O . VAL A 1 450 ? 21.781 -15.07 10.867 1 94.44 450 VAL A O 1
ATOM 3643 N N . PRO A 1 451 ? 19.828 -14.258 10.188 1 91.44 451 PRO A N 1
ATOM 3644 C CA . PRO A 1 451 ? 20.156 -12.938 10.719 1 91.44 451 PRO A CA 1
ATOM 3645 C C . PRO A 1 451 ? 19.984 -12.844 12.234 1 91.44 451 PRO A C 1
ATOM 3647 O O . PRO A 1 451 ? 20.422 -11.867 12.852 1 91.44 451 PRO A O 1
ATOM 3650 N N . VAL A 1 452 ? 19.375 -13.836 12.859 1 86.88 452 VAL A N 1
ATOM 3651 C CA . VAL A 1 452 ? 19.062 -13.805 14.281 1 86.88 452 VAL A CA 1
ATOM 3652 C C . VAL A 1 452 ? 19.578 -15.078 14.945 1 86.88 452 VAL A C 1
ATOM 3654 O O . VAL A 1 452 ? 19.953 -16.031 14.266 1 86.88 452 VAL A O 1
ATOM 3657 N N . SER A 1 453 ? 19.594 -15.055 16.25 1 87.25 453 SER A N 1
ATOM 3658 C CA . SER A 1 453 ? 19.953 -16.266 16.969 1 87.25 453 SER A CA 1
ATOM 3659 C C . SER A 1 453 ? 18.734 -17.172 17.172 1 87.25 453 SER A C 1
ATOM 3661 O O . SER A 1 453 ? 18 -17.016 18.141 1 87.25 453 SER A O 1
ATOM 3663 N N . LEU A 1 454 ? 18.562 -18.125 16.328 1 88.12 454 LEU A N 1
ATOM 3664 C CA . LEU A 1 454 ? 17.406 -19.016 16.375 1 88.12 454 LEU A CA 1
ATOM 3665 C C . LEU A 1 454 ? 17.625 -20.156 17.359 1 88.12 454 LEU A C 1
ATOM 3667 O O . LEU A 1 454 ? 16.672 -20.641 17.969 1 88.12 454 LEU A O 1
ATOM 3671 N N . GLY A 1 455 ? 18.875 -20.656 17.5 1 90.62 455 GLY A N 1
ATOM 3672 C CA . GLY A 1 455 ? 19.219 -21.734 18.391 1 90.62 455 GLY A CA 1
ATOM 3673 C C . GLY A 1 455 ? 19.062 -23.109 17.75 1 90.62 455 GLY A C 1
ATOM 3674 O O . GLY A 1 455 ? 19.234 -24.125 18.422 1 90.62 455 GLY A O 1
ATOM 3675 N N . PHE A 1 456 ? 18.641 -23.219 16.5 1 93.19 456 PHE A N 1
ATOM 3676 C CA . PHE A 1 456 ? 18.516 -24.484 15.773 1 93.19 456 PHE A CA 1
ATOM 3677 C C . PHE A 1 456 ? 18.703 -24.25 14.281 1 93.19 456 PHE A C 1
ATOM 3679 O O . PHE A 1 456 ? 18.719 -23.109 13.82 1 93.19 456 PHE A O 1
ATOM 3686 N N . ASP A 1 457 ? 18.953 -25.375 13.602 1 93.69 457 ASP A N 1
ATOM 3687 C CA . ASP A 1 457 ? 19.016 -25.359 12.141 1 93.69 457 ASP A CA 1
ATOM 3688 C C . ASP A 1 457 ? 17.688 -25.812 11.523 1 93.69 457 ASP A C 1
ATOM 3690 O O . ASP A 1 457 ? 17.281 -26.969 11.703 1 93.69 457 ASP A O 1
ATOM 3694 N N . ILE A 1 458 ? 17.047 -24.938 10.75 1 95.06 458 ILE A N 1
ATOM 3695 C CA . ILE A 1 458 ? 15.719 -25.172 10.203 1 95.06 458 ILE A CA 1
ATOM 3696 C C . ILE A 1 458 ? 15.75 -26.391 9.289 1 95.06 458 ILE A C 1
ATOM 3698 O O . ILE A 1 458 ? 14.789 -27.172 9.227 1 95.06 458 ILE A O 1
ATOM 3702 N N . ASN A 1 459 ? 16.812 -26.625 8.539 1 94.75 459 ASN A N 1
ATOM 3703 C CA . ASN A 1 459 ? 16.922 -27.766 7.625 1 94.75 459 ASN A CA 1
ATOM 3704 C C . ASN A 1 459 ? 17 -29.094 8.383 1 94.75 459 ASN A C 1
ATOM 3706 O O . ASN A 1 459 ? 16.469 -30.094 7.93 1 94.75 459 ASN A O 1
ATOM 3710 N N . GLU A 1 460 ? 17.578 -29.062 9.523 1 92.06 460 GLU A N 1
ATOM 3711 C CA . GLU A 1 460 ? 17.672 -30.266 10.359 1 92.06 460 GLU A CA 1
ATOM 3712 C C . GLU A 1 460 ? 16.312 -30.609 10.969 1 92.06 460 GLU A C 1
ATOM 3714 O O . GLU A 1 460 ? 15.914 -31.781 10.977 1 92.06 460 GLU A O 1
ATOM 3719 N N . VAL A 1 461 ? 15.648 -29.594 11.461 1 92.44 461 VAL A N 1
ATOM 3720 C CA . VAL A 1 461 ? 14.398 -29.859 12.156 1 92.44 461 VAL A CA 1
ATOM 3721 C C . VAL A 1 461 ? 13.336 -30.312 11.156 1 92.44 461 VAL A C 1
ATOM 3723 O O . VAL A 1 461 ? 12.406 -31.047 11.508 1 92.44 461 VAL A O 1
ATOM 3726 N N . LEU A 1 462 ? 13.383 -29.875 9.977 1 91.81 462 LEU A N 1
ATOM 3727 C CA . LEU A 1 462 ? 12.438 -30.281 8.938 1 91.81 462 LEU A CA 1
ATOM 3728 C C . LEU A 1 462 ? 12.656 -31.734 8.531 1 91.81 462 LEU A C 1
ATOM 3730 O O . LEU A 1 462 ? 11.727 -32.406 8.078 1 91.81 462 LEU A O 1
ATOM 3734 N N . SER A 1 463 ? 13.805 -32.25 8.789 1 85.12 463 SER A N 1
ATOM 3735 C CA . SER A 1 463 ? 14.133 -33.625 8.414 1 85.12 463 SER A CA 1
ATOM 3736 C C . SER A 1 463 ? 13.75 -34.625 9.516 1 85.12 463 SER A C 1
ATOM 3738 O O . SER A 1 463 ? 13.508 -35.781 9.242 1 85.12 463 SER A O 1
ATOM 3740 N N . THR A 1 464 ? 13.727 -34.312 10.805 1 82.12 464 THR A N 1
ATOM 3741 C CA . THR A 1 464 ? 13.508 -35.219 11.922 1 82.12 464 THR A CA 1
ATOM 3742 C C . THR A 1 464 ? 12.031 -35.281 12.281 1 82.12 464 THR A C 1
ATOM 3744 O O . THR A 1 464 ? 11.586 -36.25 12.906 1 82.12 464 THR A O 1
ATOM 3747 N N . LYS A 1 465 ? 11.141 -34.719 11.742 1 80.12 465 LYS A N 1
ATOM 3748 C CA . LYS A 1 465 ? 9.695 -34.688 11.969 1 80.12 465 LYS A CA 1
ATOM 3749 C C . LYS A 1 465 ? 9.367 -34.906 13.445 1 80.12 465 LYS A C 1
ATOM 3751 O O . LYS A 1 465 ? 8.609 -35.812 13.797 1 80.12 465 LYS A O 1
ATOM 3756 N N . ASN A 1 466 ? 9.703 -34.125 14.375 1 91.5 466 ASN A N 1
ATOM 3757 C CA . ASN A 1 466 ? 9.453 -34.156 15.812 1 91.5 466 ASN A CA 1
ATOM 3758 C C . ASN A 1 466 ? 8.227 -33.344 16.188 1 91.5 466 ASN A C 1
ATOM 3760 O O . ASN A 1 466 ? 8.305 -32.125 16.359 1 91.5 466 ASN A O 1
ATOM 3764 N N . ALA A 1 467 ? 7.188 -34.031 16.469 1 95.25 467 ALA A N 1
ATOM 3765 C CA . ALA A 1 467 ? 5.906 -33.375 16.719 1 95.25 467 ALA A CA 1
ATOM 3766 C C . ALA A 1 467 ? 5.961 -32.5 17.953 1 95.25 467 ALA A C 1
ATOM 3768 O O . ALA A 1 467 ? 5.375 -31.406 17.984 1 95.25 467 ALA A O 1
ATOM 3769 N N . ALA A 1 468 ? 6.598 -32.938 18.969 1 95.88 468 ALA A N 1
ATOM 3770 C CA . ALA A 1 468 ? 6.695 -32.188 20.219 1 95.88 468 ALA A CA 1
ATOM 3771 C C . ALA A 1 468 ? 7.438 -30.875 20 1 95.88 468 ALA A C 1
ATOM 3773 O O . ALA A 1 468 ? 7.059 -29.844 20.562 1 95.88 468 ALA A O 1
ATOM 3774 N N . TRP A 1 469 ? 8.453 -31 19.281 1 95.44 469 TRP A N 1
ATOM 3775 C CA . TRP A 1 469 ? 9.227 -29.797 18.984 1 95.44 469 TRP A CA 1
ATOM 3776 C C . TRP A 1 469 ? 8.391 -28.797 18.188 1 95.44 469 TRP A C 1
ATOM 3778 O O . TRP A 1 469 ? 8.391 -27.609 18.5 1 95.44 469 TRP A O 1
ATOM 3788 N N . TRP A 1 470 ? 7.711 -29.25 17.219 1 96.75 470 TRP A N 1
ATOM 3789 C CA . TRP A 1 470 ? 6.906 -28.375 16.359 1 96.75 470 TRP A CA 1
ATOM 3790 C C . TRP A 1 470 ? 5.746 -27.766 17.141 1 96.75 470 TRP A C 1
ATOM 3792 O O . TRP A 1 470 ? 5.324 -26.641 16.859 1 96.75 470 TRP A O 1
ATOM 3802 N N . LYS A 1 471 ? 5.184 -28.469 18.078 1 97.44 471 LYS A N 1
ATOM 3803 C CA . LYS A 1 471 ? 4.113 -27.922 18.906 1 97.44 471 LYS A CA 1
ATOM 3804 C C . LYS A 1 471 ? 4.57 -26.672 19.656 1 97.44 471 LYS A C 1
ATOM 3806 O O . LYS A 1 471 ? 3.803 -25.719 19.812 1 97.44 471 LYS A O 1
ATOM 3811 N N . LYS A 1 472 ? 5.801 -26.703 20.031 1 96.62 472 LYS A N 1
ATOM 3812 C CA . LYS A 1 472 ? 6.355 -25.547 20.719 1 96.62 472 LYS A CA 1
ATOM 3813 C C . LYS A 1 472 ? 6.441 -24.344 19.781 1 96.62 472 LYS A C 1
ATOM 3815 O O . LYS A 1 472 ? 6.301 -23.188 20.219 1 96.62 472 LYS A O 1
ATOM 3820 N N . GLN A 1 473 ? 6.684 -24.609 18.5 1 96.69 473 GLN A N 1
ATOM 3821 C CA . GLN A 1 473 ? 6.895 -23.547 17.531 1 96.69 473 GLN A CA 1
ATOM 3822 C C . GLN A 1 473 ? 5.578 -22.859 17.172 1 96.69 473 GLN A C 1
ATOM 3824 O O . GLN A 1 473 ? 5.578 -21.797 16.547 1 96.69 473 GLN A O 1
ATOM 3829 N N . LEU A 1 474 ? 4.406 -23.359 17.625 1 97.69 474 LEU A N 1
ATOM 3830 C CA . LEU A 1 474 ? 3.119 -22.703 17.406 1 97.69 474 LEU A CA 1
ATOM 3831 C C . LEU A 1 474 ? 3.088 -21.328 18.062 1 97.69 474 LEU A C 1
ATOM 3833 O O . LEU A 1 474 ? 2.248 -20.484 17.734 1 97.69 474 LEU A O 1
ATOM 3837 N N . ASN A 1 475 ? 4.047 -21.078 18.953 1 95.31 475 ASN A N 1
ATOM 3838 C CA . ASN A 1 475 ? 4.121 -19.812 19.672 1 95.31 475 ASN A CA 1
ATOM 3839 C C . ASN A 1 475 ? 5.438 -19.094 19.391 1 95.31 475 ASN A C 1
ATOM 3841 O O . ASN A 1 475 ? 5.867 -18.25 20.172 1 95.31 475 ASN A O 1
ATOM 3845 N N . SER A 1 476 ? 6.059 -19.453 18.312 1 95.88 476 SER A N 1
ATOM 3846 C CA . SER A 1 476 ? 7.305 -18.812 17.922 1 95.88 476 SER A CA 1
ATOM 3847 C C . SER A 1 476 ? 7.094 -17.328 17.625 1 95.88 476 SER A C 1
ATOM 3849 O O . SER A 1 476 ? 6 -16.906 17.234 1 95.88 476 SER A O 1
ATOM 3851 N N . SER A 1 477 ? 8.188 -16.5 17.891 1 94.06 477 SER A N 1
ATOM 3852 C CA . SER A 1 477 ? 8.141 -15.078 17.547 1 94.06 477 SER A CA 1
ATOM 3853 C C . SER A 1 477 ? 8.203 -14.867 16.031 1 94.06 477 SER A C 1
ATOM 3855 O O . SER A 1 477 ? 7.969 -13.758 15.555 1 94.06 477 SER A O 1
ATOM 3857 N N . TYR A 1 478 ? 8.453 -15.938 15.305 1 96.5 478 TYR A N 1
ATOM 3858 C CA . TYR A 1 478 ? 8.516 -15.867 13.844 1 96.5 478 TYR A CA 1
ATOM 3859 C C . TYR A 1 478 ? 7.293 -16.531 13.219 1 96.5 478 TYR A C 1
ATOM 3861 O O . TYR A 1 478 ? 7.203 -17.75 13.156 1 96.5 478 TYR A O 1
ATOM 3869 N N . PRO A 1 479 ? 6.402 -15.711 12.625 1 97.75 479 PRO A N 1
ATOM 3870 C CA . PRO A 1 479 ? 5.156 -16.234 12.062 1 97.75 479 PRO A CA 1
ATOM 3871 C C . PRO A 1 479 ? 5.395 -17.328 11.023 1 97.75 479 PRO A C 1
ATOM 3873 O O . PRO A 1 479 ? 4.602 -18.266 10.914 1 97.75 479 PRO A O 1
ATOM 3876 N N . ALA A 1 480 ? 6.465 -17.266 10.258 1 97.75 480 ALA A N 1
ATOM 3877 C CA . ALA A 1 480 ? 6.77 -18.281 9.266 1 97.75 480 ALA A CA 1
ATOM 3878 C C . ALA A 1 480 ? 6.988 -19.641 9.922 1 97.75 480 ALA A C 1
ATOM 3880 O O . ALA A 1 480 ? 6.602 -20.672 9.375 1 97.75 480 ALA A O 1
ATOM 3881 N N . LEU A 1 481 ? 7.602 -19.641 11.086 1 97.56 481 LEU A N 1
ATOM 3882 C CA . LEU A 1 481 ? 7.816 -20.875 11.828 1 97.56 481 LEU A CA 1
ATOM 3883 C C . LEU A 1 481 ? 6.496 -21.422 12.375 1 97.56 481 LEU A C 1
ATOM 3885 O O . LEU A 1 481 ? 6.285 -22.625 12.406 1 97.56 481 LEU A O 1
ATOM 3889 N N . GLN A 1 482 ? 5.617 -20.531 12.828 1 98.44 482 GLN A N 1
ATOM 3890 C CA . GLN A 1 482 ? 4.297 -20.953 13.273 1 98.44 482 GLN A CA 1
ATOM 3891 C C . GLN A 1 482 ? 3.527 -21.641 12.156 1 98.44 482 GLN A C 1
ATOM 3893 O O . GLN A 1 482 ? 2.91 -22.688 12.367 1 98.44 482 GLN A O 1
ATOM 3898 N N . ALA A 1 483 ? 3.578 -21.047 10.953 1 98.5 483 ALA A N 1
ATOM 3899 C CA . ALA A 1 483 ? 2.885 -21.594 9.797 1 98.5 483 ALA A CA 1
ATOM 3900 C C . ALA A 1 483 ? 3.395 -23 9.477 1 98.5 483 ALA A C 1
ATOM 3902 O O . ALA A 1 483 ? 2.605 -23.922 9.242 1 98.5 483 ALA A O 1
ATOM 3903 N N . MET A 1 484 ? 4.711 -23.156 9.492 1 98.06 484 MET A N 1
ATOM 3904 C CA . MET A 1 484 ? 5.293 -24.469 9.227 1 98.06 484 MET A CA 1
ATOM 3905 C C . MET A 1 484 ? 4.926 -25.469 10.32 1 98.06 484 MET A C 1
ATOM 3907 O O . MET A 1 484 ? 4.703 -26.656 10.039 1 98.06 484 MET A O 1
ATOM 3911 N N . ALA A 1 485 ? 4.887 -24.984 11.547 1 98.12 485 ALA A N 1
ATOM 3912 C CA . ALA A 1 485 ? 4.48 -25.859 12.656 1 98.12 485 ALA A CA 1
ATOM 3913 C C . ALA A 1 485 ? 3.072 -26.406 12.43 1 98.12 485 ALA A C 1
ATOM 3915 O O . ALA A 1 485 ? 2.814 -27.594 12.656 1 98.12 485 ALA A O 1
ATOM 3916 N N . LEU A 1 486 ? 2.16 -25.562 11.961 1 98.31 486 LEU A N 1
ATOM 3917 C CA . LEU A 1 486 ? 0.8 -25.984 11.656 1 98.31 486 LEU A CA 1
ATOM 3918 C C . LEU A 1 486 ? 0.799 -27.078 10.586 1 98.31 486 LEU A C 1
ATOM 3920 O O . LEU A 1 486 ? 0.1 -28.078 10.719 1 98.31 486 LEU A O 1
ATOM 3924 N N . ARG A 1 487 ? 1.603 -26.891 9.539 1 96.75 487 ARG A N 1
ATOM 3925 C CA . ARG A 1 487 ? 1.696 -27.859 8.453 1 96.75 487 ARG A CA 1
ATOM 3926 C C . ARG A 1 487 ? 2.227 -29.188 8.953 1 96.75 487 ARG A C 1
ATOM 3928 O O . ARG A 1 487 ? 1.629 -30.234 8.695 1 96.75 487 ARG A O 1
ATOM 3935 N N . GLN A 1 488 ? 3.301 -29.156 9.719 1 96.19 488 GLN A N 1
ATOM 3936 C CA . GLN A 1 488 ? 3.93 -30.375 10.227 1 96.19 488 GLN A CA 1
ATOM 3937 C C . GLN A 1 488 ? 2.984 -31.141 11.148 1 96.19 488 GLN A C 1
ATOM 3939 O O . GLN A 1 488 ? 2.865 -32.344 11.047 1 96.19 488 GLN A O 1
ATOM 3944 N N . LEU A 1 489 ? 2.312 -30.438 11.992 1 97 489 LEU A N 1
ATOM 3945 C CA . LEU A 1 489 ? 1.423 -31.078 12.961 1 97 489 LEU A CA 1
ATOM 3946 C C . LEU A 1 489 ? 0.17 -31.609 12.273 1 97 489 LEU A C 1
ATOM 3948 O O . LEU A 1 489 ? -0.35 -32.656 12.656 1 97 489 LEU A O 1
ATOM 3952 N N . SER A 1 490 ? -0.334 -30.875 11.273 1 95.19 490 SER A N 1
ATOM 3953 C CA . SER A 1 490 ? -1.483 -31.344 10.508 1 95.19 490 SER A CA 1
ATOM 3954 C C . SER A 1 490 ? -1.146 -32.625 9.734 1 95.19 490 SER A C 1
ATOM 3956 O O . SER A 1 490 ? -1.911 -33.562 9.75 1 95.19 490 SER A O 1
ATOM 3958 N N . ASP A 1 491 ? -0.009 -32.625 9.078 1 91.94 491 ASP A N 1
ATOM 3959 C CA . ASP A 1 491 ? 0.427 -33.781 8.297 1 91.94 491 ASP A CA 1
ATOM 3960 C C . ASP A 1 491 ? 0.652 -35 9.188 1 91.94 491 ASP A C 1
ATOM 3962 O O . ASP A 1 491 ? 0.419 -36.125 8.766 1 91.94 491 ASP A O 1
ATOM 3966 N N . GLY A 1 492 ? 1.087 -34.719 10.406 1 91.62 492 GLY A N 1
ATOM 3967 C CA . GLY A 1 492 ? 1.369 -35.812 11.336 1 91.62 492 GLY A CA 1
ATOM 3968 C C . GLY A 1 492 ? 0.145 -36.25 12.102 1 91.62 492 GLY A C 1
ATOM 3969 O O . GLY A 1 492 ? 0.211 -37.25 12.852 1 91.62 492 GLY A O 1
ATOM 3970 N N . GLY A 1 493 ? -0.952 -35.562 11.953 1 92.69 493 GLY A N 1
ATOM 3971 C CA . GLY A 1 493 ? -2.191 -35.969 12.602 1 92.69 493 GLY A CA 1
ATOM 3972 C C . GLY A 1 493 ? -2.344 -35.406 14 1 92.69 493 GLY A C 1
ATOM 3973 O O . GLY A 1 493 ? -3.25 -35.812 14.734 1 92.69 493 GLY A O 1
ATOM 3974 N N . GLN A 1 494 ? -1.488 -34.469 14.352 1 94.81 494 GLN A N 1
ATOM 3975 C CA . GLN A 1 494 ? -1.515 -33.938 15.703 1 94.81 494 GLN A CA 1
ATOM 3976 C C . GLN A 1 494 ? -2.338 -32.656 15.766 1 94.81 494 GLN A C 1
ATOM 3978 O O . GLN A 1 494 ? -2.449 -32.031 16.828 1 94.81 494 GLN A O 1
ATOM 3983 N N . MET A 1 495 ? -2.865 -32.25 14.695 1 94.94 495 MET A N 1
ATOM 3984 C CA . MET A 1 495 ? -3.723 -31.078 14.586 1 94.94 495 MET A CA 1
ATOM 3985 C C . MET A 1 495 ? -4.988 -31.406 13.797 1 94.94 495 MET A C 1
ATOM 3987 O O . MET A 1 495 ? -4.918 -31.906 12.68 1 94.94 495 MET A O 1
ATOM 3991 N N . ASN A 1 496 ? -6.098 -31.141 14.422 1 95.75 496 ASN A N 1
ATOM 3992 C CA . ASN A 1 496 ? -7.352 -31.406 13.727 1 95.75 496 ASN A CA 1
ATOM 3993 C C . ASN A 1 496 ? -7.996 -30.125 13.203 1 95.75 496 ASN A C 1
ATOM 3995 O O . ASN A 1 496 ? -7.469 -29.031 13.406 1 95.75 496 ASN A O 1
ATOM 3999 N N . SER A 1 497 ? -9.078 -30.297 12.492 1 97.38 497 SER A N 1
ATOM 4000 C CA . SER A 1 497 ? -9.719 -29.172 11.805 1 97.38 497 SER A CA 1
ATOM 4001 C C . SER A 1 497 ? -10.258 -28.156 12.805 1 97.38 497 SER A C 1
ATOM 4003 O O . SER A 1 497 ? -10.234 -26.938 12.547 1 97.38 497 SER A O 1
ATOM 4005 N N . LYS A 1 498 ? -10.742 -28.547 13.969 1 98.31 498 LYS A N 1
ATOM 4006 C CA . LYS A 1 498 ? -11.242 -27.625 14.984 1 98.31 498 LYS A CA 1
ATOM 4007 C C . LYS A 1 498 ? -10.125 -26.766 15.547 1 98.31 498 LYS A C 1
ATOM 4009 O O . LYS A 1 498 ? -10.297 -25.562 15.734 1 98.31 498 LYS A O 1
ATOM 4014 N N . GLN A 1 499 ? -8.984 -27.422 15.812 1 98.19 499 GLN A N 1
ATOM 4015 C CA . GLN A 1 499 ? -7.828 -26.688 16.312 1 98.19 499 GLN A CA 1
ATOM 4016 C C . GLN A 1 499 ? -7.332 -25.672 15.297 1 98.19 499 GLN A C 1
ATOM 4018 O O . GLN A 1 499 ? -6.918 -24.578 15.664 1 98.19 499 GLN A O 1
ATOM 4023 N N . LEU A 1 500 ? -7.34 -26.062 14.039 1 98.5 500 LEU A N 1
ATOM 4024 C CA . LEU A 1 500 ? -6.957 -25.156 12.961 1 98.5 500 LEU A CA 1
ATOM 4025 C C . LEU A 1 500 ? -7.902 -23.953 12.898 1 98.5 500 LEU A C 1
ATOM 4027 O O . LEU A 1 500 ? -7.461 -22.812 12.742 1 98.5 500 LEU A O 1
ATOM 4031 N N . LEU A 1 501 ? -9.227 -24.188 13.023 1 98.69 501 LEU A N 1
ATOM 4032 C CA . LEU A 1 501 ? -10.219 -23.125 13.016 1 98.69 501 LEU A CA 1
ATOM 4033 C C . LEU A 1 501 ? -10.008 -22.188 14.203 1 98.69 501 LEU A C 1
ATOM 4035 O O . LEU A 1 501 ? -10.102 -20.969 14.055 1 98.69 501 LEU A O 1
ATOM 4039 N N . ASP A 1 502 ? -9.703 -22.797 15.352 1 98.44 502 ASP A N 1
ATOM 4040 C CA . ASP A 1 502 ? -9.453 -22 16.531 1 98.44 502 ASP A CA 1
ATOM 4041 C C . ASP A 1 502 ? -8.258 -21.062 16.328 1 98.44 502 ASP A C 1
ATOM 4043 O O . ASP A 1 502 ? -8.297 -19.891 16.703 1 98.44 502 ASP A O 1
ATOM 4047 N N . LYS A 1 503 ? -7.199 -21.609 15.766 1 98.19 503 LYS A N 1
ATOM 4048 C CA . LYS A 1 503 ? -6.012 -20.812 15.484 1 98.19 503 LYS A CA 1
ATOM 4049 C C . LYS A 1 503 ? -6.316 -19.734 14.445 1 98.19 503 LYS A C 1
ATOM 4051 O O . LYS A 1 503 ? -5.824 -18.609 14.555 1 98.19 503 LYS A O 1
ATOM 4056 N N . PHE A 1 504 ? -7.117 -20.062 13.461 1 98.38 504 PHE A N 1
ATOM 4057 C CA . PHE A 1 504 ? -7.531 -19.094 12.453 1 98.38 504 PHE A CA 1
ATOM 4058 C C . PHE A 1 504 ? -8.258 -17.906 13.094 1 98.38 504 PHE A C 1
ATOM 4060 O O . PHE A 1 504 ? -8.016 -16.766 12.734 1 98.38 504 PHE A O 1
ATOM 4067 N N . MET A 1 505 ? -9.094 -18.156 14.039 1 97.88 505 MET A N 1
ATOM 4068 C CA . MET A 1 505 ? -9.953 -17.141 14.648 1 97.88 505 MET A CA 1
ATOM 4069 C C . MET A 1 505 ? -9.156 -16.266 15.617 1 97.88 505 MET A C 1
ATOM 4071 O O . MET A 1 505 ? -9.508 -15.109 15.836 1 97.88 505 MET A O 1
ATOM 4075 N N . SER A 1 506 ? -7.984 -16.781 16.078 1 95.94 506 SER A N 1
ATOM 4076 C CA . SER A 1 506 ? -7.371 -16.094 17.203 1 95.94 506 SER A CA 1
ATOM 4077 C C . SER A 1 506 ? -6.031 -15.477 16.812 1 95.94 506 SER A C 1
ATOM 4079 O O . SER A 1 506 ? -5.547 -14.555 17.469 1 95.94 506 SER A O 1
ATOM 4081 N N . SER A 1 507 ? -5.391 -15.969 15.742 1 97.25 507 SER A N 1
ATOM 4082 C CA . SER A 1 507 ? -4.043 -15.516 15.422 1 97.25 507 SER A CA 1
ATOM 4083 C C . SER A 1 507 ? -4.051 -14.094 14.867 1 97.25 507 SER A C 1
ATOM 4085 O O . SER A 1 507 ? -4.836 -13.773 13.977 1 97.25 507 SER A O 1
ATOM 4087 N N . PRO A 1 508 ? -3.15 -13.234 15.344 1 94.88 508 PRO A N 1
ATOM 4088 C CA . PRO A 1 508 ? -3.043 -11.891 14.773 1 94.88 508 PRO A CA 1
ATOM 4089 C C . PRO A 1 508 ? -2.189 -11.844 13.508 1 94.88 508 PRO A C 1
ATOM 4091 O O . PRO A 1 508 ? -2.025 -10.781 12.906 1 94.88 508 PRO A O 1
ATOM 4094 N N . SER A 1 509 ? -1.589 -12.969 13.148 1 97.44 509 SER A N 1
ATOM 4095 C CA . SER A 1 509 ? -0.678 -13.008 12.008 1 97.44 509 SER A CA 1
ATOM 4096 C C . SER A 1 509 ? -1.415 -13.367 10.727 1 97.44 509 SER A C 1
ATOM 4098 O O . SER A 1 509 ? -2.125 -14.375 10.672 1 97.44 509 SER A O 1
ATOM 4100 N N . ASP A 1 510 ? -1.217 -12.547 9.695 1 97.81 510 ASP A N 1
ATOM 4101 C CA . ASP A 1 510 ? -1.828 -12.766 8.391 1 97.81 510 ASP A CA 1
ATOM 4102 C C . ASP A 1 510 ? -1.396 -14.102 7.801 1 97.81 510 ASP A C 1
ATOM 4104 O O . ASP A 1 510 ? -2.232 -14.883 7.344 1 97.81 510 ASP A O 1
ATOM 4108 N N . ILE A 1 511 ? -0.113 -14.406 7.863 1 98.25 511 ILE A N 1
ATOM 4109 C CA . ILE A 1 511 ? 0.408 -15.578 7.168 1 98.25 511 ILE A CA 1
ATOM 4110 C C . ILE A 1 511 ? 0.057 -16.844 7.949 1 98.25 511 ILE A C 1
ATOM 4112 O O . ILE A 1 511 ? -0.14 -17.906 7.363 1 98.25 511 ILE A O 1
ATOM 4116 N N . VAL A 1 512 ? -0.125 -16.734 9.242 1 98.69 512 VAL A N 1
ATOM 4117 C CA . VAL A 1 512 ? -0.541 -17.875 10.047 1 98.69 512 VAL A CA 1
ATOM 4118 C C . VAL A 1 512 ? -2.004 -18.203 9.758 1 98.69 512 VAL A C 1
ATOM 4120 O O . VAL A 1 512 ? -2.355 -19.375 9.57 1 98.69 512 VAL A O 1
ATOM 4123 N N . ARG A 1 513 ? -2.861 -17.203 9.734 1 98.62 513 ARG A N 1
ATOM 4124 C CA . ARG A 1 513 ? -4.262 -17.422 9.391 1 98.62 513 ARG A CA 1
ATOM 4125 C C . ARG A 1 513 ? -4.391 -18 7.977 1 98.62 513 ARG A C 1
ATOM 4127 O O . ARG A 1 513 ? -5.223 -18.875 7.73 1 98.62 513 ARG A O 1
ATOM 4134 N N . MET A 1 514 ? -3.551 -17.484 7.039 1 98.62 514 MET A N 1
ATOM 4135 C CA . MET A 1 514 ? -3.559 -18 5.672 1 98.62 514 MET A CA 1
ATOM 4136 C C . MET A 1 514 ? -3.215 -19.484 5.652 1 98.62 514 MET A C 1
ATOM 4138 O O . MET A 1 514 ? -3.836 -20.266 4.926 1 98.62 514 MET A O 1
ATOM 4142 N N . GLU A 1 515 ? -2.223 -19.859 6.469 1 98.69 515 GLU A N 1
ATOM 4143 C CA . GLU A 1 515 ? -1.864 -21.281 6.574 1 98.69 515 GLU A CA 1
ATOM 4144 C C . GLU A 1 515 ? -3.037 -22.109 7.09 1 98.69 515 GLU A C 1
ATOM 4146 O O . GLU A 1 515 ? -3.309 -23.188 6.578 1 98.69 515 GLU A O 1
ATOM 4151 N N . CYS A 1 516 ? -3.721 -21.609 8.062 1 98.69 516 CYS A N 1
ATOM 4152 C CA . CYS A 1 516 ? -4.883 -22.312 8.609 1 98.69 516 CYS A CA 1
ATOM 4153 C C . CYS A 1 516 ? -5.941 -22.531 7.535 1 98.69 516 CYS A C 1
ATOM 4155 O O . CYS A 1 516 ? -6.504 -23.625 7.426 1 98.69 516 CYS A O 1
ATOM 4157 N N . LEU A 1 517 ? -6.207 -21.484 6.77 1 98.5 517 LEU A N 1
ATOM 4158 C CA . LEU A 1 517 ? -7.203 -21.578 5.707 1 98.5 517 LEU A CA 1
ATOM 4159 C C . LEU A 1 517 ? -6.824 -22.656 4.707 1 98.5 517 LEU A C 1
ATOM 4161 O O . LEU A 1 517 ? -7.664 -23.484 4.332 1 98.5 517 LEU A O 1
ATOM 4165 N N . VAL A 1 518 ? -5.562 -22.672 4.293 1 97.44 518 VAL A N 1
ATOM 4166 C CA . VAL A 1 518 ? -5.09 -23.625 3.301 1 97.44 518 VAL A CA 1
ATOM 4167 C C . VAL A 1 518 ? -5.188 -25.047 3.867 1 97.44 518 VAL A C 1
ATOM 4169 O O . VAL A 1 518 ? -5.645 -25.969 3.182 1 97.44 518 VAL A O 1
ATOM 4172 N N . LEU A 1 519 ? -4.809 -25.219 5.109 1 97.19 519 LEU A N 1
ATOM 4173 C CA . LEU A 1 519 ? -4.863 -26.547 5.723 1 97.19 519 LEU A CA 1
ATOM 4174 C C . LEU A 1 519 ? -6.309 -26.984 5.926 1 97.19 519 LEU A C 1
ATOM 4176 O O . LEU A 1 519 ? -6.629 -28.172 5.738 1 97.19 519 LEU A O 1
ATOM 4180 N N . LEU A 1 520 ? -7.188 -26.094 6.281 1 97.62 520 LEU A N 1
ATOM 4181 C CA . LEU A 1 520 ? -8.602 -26.406 6.477 1 97.62 520 LEU A CA 1
ATOM 4182 C C . LEU A 1 520 ? -9.25 -26.812 5.16 1 97.62 520 LEU A C 1
ATOM 4184 O O . LEU A 1 520 ? -10.203 -27.594 5.148 1 97.62 520 LEU A O 1
ATOM 4188 N N . SER A 1 521 ? -8.727 -26.328 4.055 1 95.88 521 SER A N 1
ATOM 4189 C CA . SER A 1 521 ? -9.273 -26.672 2.746 1 95.88 521 SER A CA 1
ATOM 4190 C C . SER A 1 521 ? -9.055 -28.141 2.42 1 95.88 521 SER A C 1
ATOM 4192 O O . SER A 1 521 ? -9.695 -28.688 1.516 1 95.88 521 SER A O 1
ATOM 4194 N N . GLU A 1 522 ? -8.227 -28.797 3.174 1 93.56 522 GLU A N 1
ATOM 4195 C CA . GLU A 1 522 ? -7.973 -30.219 2.988 1 93.56 522 GLU A CA 1
ATOM 4196 C C . GLU A 1 522 ? -9.016 -31.062 3.709 1 93.56 522 GLU A C 1
ATOM 4198 O O . GLU A 1 522 ? -9.031 -32.281 3.572 1 93.56 522 GLU A O 1
ATOM 4203 N N . TYR A 1 523 ? -9.914 -30.375 4.426 1 93 523 TYR A N 1
ATOM 4204 C CA . TYR A 1 523 ? -10.984 -31.047 5.148 1 93 523 TYR A CA 1
ATOM 4205 C C . TYR A 1 523 ? -12.328 -30.797 4.484 1 93 523 TYR A C 1
ATOM 4207 O O . TYR A 1 523 ? -12.531 -29.75 3.859 1 93 523 TYR A O 1
ATOM 4215 N N . ASP A 1 524 ? -13.18 -31.766 4.535 1 91.25 524 ASP A N 1
ATOM 4216 C CA . ASP A 1 524 ? -14.578 -31.625 4.133 1 91.25 524 ASP A CA 1
ATOM 4217 C C . ASP A 1 524 ? -15.508 -31.719 5.34 1 91.25 524 ASP A C 1
ATOM 4219 O O . ASP A 1 524 ? -16.172 -32.75 5.547 1 91.25 524 ASP A O 1
ATOM 4223 N N . ASP A 1 525 ? -15.547 -30.672 6.16 1 94.75 525 ASP A N 1
ATOM 4224 C CA . ASP A 1 525 ? -16.359 -30.688 7.375 1 94.75 525 ASP A CA 1
ATOM 4225 C C . ASP A 1 525 ? -16.859 -29.297 7.719 1 94.75 525 ASP A C 1
ATOM 4227 O O . ASP A 1 525 ? -16.656 -28.344 6.949 1 94.75 525 ASP A O 1
ATOM 4231 N N . ASP A 1 526 ? -17.594 -29.172 8.766 1 97.38 526 ASP A N 1
ATOM 4232 C CA . ASP A 1 526 ? -18.25 -27.922 9.156 1 97.38 526 ASP A CA 1
ATOM 4233 C C . ASP A 1 526 ? -17.234 -26.859 9.547 1 97.38 526 ASP A C 1
ATOM 4235 O O . ASP A 1 526 ? -17.5 -25.656 9.414 1 97.38 526 ASP A O 1
ATOM 4239 N N . ASN A 1 527 ? -16.062 -27.266 10.023 1 98.19 527 ASN A N 1
ATOM 4240 C CA . ASN A 1 527 ? -15.031 -26.297 10.406 1 98.19 527 ASN A CA 1
ATOM 4241 C C . ASN A 1 527 ? -14.508 -25.531 9.195 1 98.19 527 ASN A C 1
ATOM 4243 O O . ASN A 1 527 ? -14.234 -24.344 9.281 1 98.19 527 ASN A O 1
ATOM 4247 N N . PHE A 1 528 ? -14.391 -26.297 8.102 1 97.62 528 PHE A N 1
ATOM 4248 C CA . PHE A 1 528 ? -13.969 -25.656 6.867 1 97.62 528 PHE A CA 1
ATOM 4249 C C . PHE A 1 528 ? -15.023 -24.656 6.395 1 97.62 528 PHE A C 1
ATOM 4251 O O . PHE A 1 528 ? -14.688 -23.531 6 1 97.62 528 PHE A O 1
ATOM 4258 N N . ILE A 1 529 ? -16.266 -25 6.449 1 98.31 529 ILE A N 1
ATOM 4259 C CA . ILE A 1 529 ? -17.359 -24.125 6.047 1 98.31 529 ILE A CA 1
ATOM 4260 C C . ILE A 1 529 ? -17.375 -22.875 6.914 1 98.31 529 ILE A C 1
ATOM 4262 O O . ILE A 1 529 ? -17.516 -21.75 6.406 1 98.31 529 ILE A O 1
ATOM 4266 N N . ARG A 1 530 ? -17.188 -23.094 8.219 1 98.56 530 ARG A N 1
ATOM 4267 C CA . ARG A 1 530 ? -17.156 -21.953 9.141 1 98.56 530 ARG A CA 1
ATOM 4268 C C . ARG A 1 530 ? -15.969 -21.047 8.844 1 98.56 530 ARG A C 1
ATOM 4270 O O . ARG A 1 530 ? -16.094 -19.812 8.883 1 98.56 530 ARG A O 1
ATOM 4277 N N . CYS A 1 531 ? -14.867 -21.609 8.547 1 98.62 531 CYS A N 1
ATOM 4278 C CA . CYS A 1 531 ? -13.68 -20.828 8.211 1 98.62 531 CYS A CA 1
ATOM 4279 C C . CYS A 1 531 ? -13.922 -19.969 6.984 1 98.62 531 CYS A C 1
ATOM 4281 O O 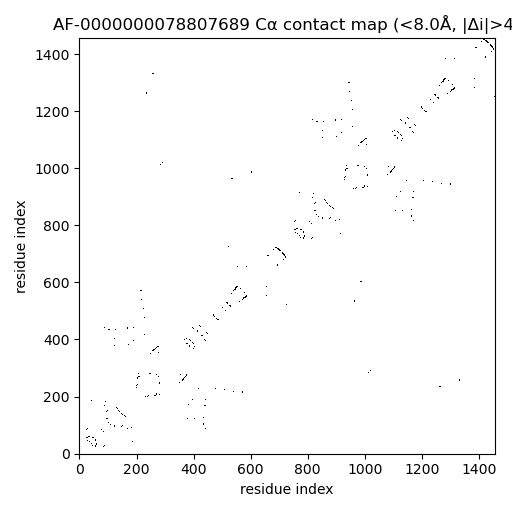. CYS A 1 531 ? -13.57 -18.781 6.977 1 98.62 531 CYS A O 1
ATOM 4283 N N . LEU A 1 532 ? -14.523 -20.547 5.949 1 98.62 532 LEU A N 1
ATOM 4284 C CA . LEU A 1 532 ? -14.805 -19.797 4.73 1 98.62 532 LEU A CA 1
ATOM 4285 C C . LEU A 1 532 ? -15.75 -18.641 5.012 1 98.62 532 LEU A C 1
ATOM 4287 O O . LEU A 1 532 ? -15.586 -17.547 4.461 1 98.62 532 LEU A O 1
ATOM 4291 N N . ASP A 1 533 ? -16.703 -18.906 5.859 1 98.44 533 ASP A N 1
ATOM 4292 C CA . ASP A 1 533 ? -17.656 -17.859 6.242 1 98.44 533 ASP A CA 1
ATOM 4293 C C . ASP A 1 533 ? -16.938 -16.672 6.883 1 98.44 533 ASP A C 1
ATOM 4295 O O . ASP A 1 533 ? -17.219 -15.523 6.547 1 98.44 533 ASP A O 1
ATOM 4299 N N . LEU A 1 534 ? -16 -16.953 7.746 1 98.38 534 LEU A N 1
ATOM 4300 C CA . LEU A 1 534 ? -15.266 -15.906 8.453 1 98.38 534 LEU A CA 1
ATOM 4301 C C . LEU A 1 534 ? -14.242 -15.25 7.539 1 98.38 534 LEU A C 1
ATOM 4303 O O . LEU A 1 534 ? -14.016 -14.047 7.617 1 98.38 534 LEU A O 1
ATOM 4307 N N . ALA A 1 535 ? -13.641 -16.016 6.637 1 98.56 535 ALA A N 1
ATOM 4308 C CA . ALA A 1 535 ? -12.484 -15.617 5.84 1 98.56 535 ALA A CA 1
ATOM 4309 C C . ALA A 1 535 ? -12.852 -14.523 4.848 1 98.56 535 ALA A C 1
ATOM 4311 O O . ALA A 1 535 ? -12.008 -13.695 4.48 1 98.56 535 ALA A O 1
ATOM 4312 N N . VAL A 1 536 ? -14.117 -14.398 4.488 1 97.81 536 VAL A N 1
ATOM 4313 C CA . VAL A 1 536 ? -14.555 -13.43 3.488 1 97.81 536 VAL A CA 1
ATOM 4314 C C . VAL A 1 536 ? -14.383 -12.016 4.027 1 97.81 536 VAL A C 1
ATOM 4316 O O . VAL A 1 536 ? -14.281 -11.062 3.254 1 97.81 536 VAL A O 1
ATOM 4319 N N . SER A 1 537 ? -14.258 -11.891 5.34 1 96.31 537 SER A N 1
ATOM 4320 C CA . SER A 1 537 ? -14.117 -10.578 5.961 1 96.31 537 SER A CA 1
ATOM 4321 C C . SER A 1 537 ? -12.789 -10.461 6.703 1 96.31 537 SER A C 1
ATOM 4323 O O . SER A 1 537 ? -12.656 -9.648 7.625 1 96.31 537 SER A O 1
ATOM 4325 N N . ASP A 1 538 ? -11.844 -11.32 6.383 1 97.88 538 ASP A N 1
ATOM 4326 C CA . ASP A 1 538 ? -10.547 -11.297 7.059 1 97.88 538 ASP A CA 1
ATOM 4327 C C . ASP A 1 538 ? -9.789 -10.008 6.766 1 97.88 538 ASP A C 1
ATOM 4329 O O . ASP A 1 538 ? -10 -9.383 5.723 1 97.88 538 ASP A O 1
ATOM 4333 N N . SER A 1 539 ? -8.914 -9.609 7.664 1 96.88 539 SER A N 1
ATOM 4334 C CA . SER A 1 539 ? -8.133 -8.383 7.523 1 96.88 539 SER A CA 1
ATOM 4335 C C . SER A 1 539 ? -7.066 -8.523 6.445 1 96.88 539 SER A C 1
ATOM 4337 O O . SER A 1 539 ? -6.551 -7.527 5.938 1 96.88 539 SER A O 1
ATOM 4339 N N . TYR A 1 540 ? -6.645 -9.711 6.121 1 97.38 540 TYR A N 1
ATOM 4340 C CA . TYR A 1 540 ? -5.664 -9.977 5.074 1 97.38 540 TYR A CA 1
ATOM 4341 C C . TYR A 1 540 ? -6.352 -10.18 3.729 1 97.38 540 TYR A C 1
ATOM 4343 O O . TYR A 1 540 ? -7.102 -11.141 3.549 1 97.38 540 TYR A O 1
ATOM 4351 N N . GLU A 1 541 ? -6.188 -9.242 2.793 1 97.38 541 GLU A N 1
ATOM 4352 C CA . GLU A 1 541 ? -6.84 -9.227 1.488 1 97.38 541 GLU A CA 1
ATOM 4353 C C . GLU A 1 541 ? -6.703 -10.57 0.786 1 97.38 541 GLU A C 1
ATOM 4355 O O . GLU A 1 541 ? -7.648 -11.039 0.147 1 97.38 541 GLU A O 1
ATOM 4360 N N . MET A 1 542 ? -5.578 -11.25 0.871 1 97.62 542 MET A N 1
ATOM 4361 C CA . MET A 1 542 ? -5.352 -12.523 0.191 1 97.62 542 MET A CA 1
ATOM 4362 C C . MET A 1 542 ? -6.281 -13.602 0.735 1 97.62 542 MET A C 1
ATOM 4364 O O . MET A 1 542 ? -6.75 -14.461 -0.015 1 97.62 542 MET A O 1
ATOM 4368 N N . ILE A 1 543 ? -6.504 -13.625 2.018 1 98.19 543 ILE A N 1
ATOM 4369 C CA . ILE A 1 543 ? -7.41 -14.594 2.617 1 98.19 543 ILE A CA 1
ATOM 4370 C C . ILE A 1 543 ? -8.82 -14.406 2.053 1 98.19 543 ILE A C 1
ATOM 4372 O O . ILE A 1 543 ? -9.508 -15.383 1.741 1 98.19 543 ILE A O 1
ATOM 4376 N N . GLN A 1 544 ? -9.258 -13.188 1.931 1 97.75 544 GLN A N 1
ATOM 4377 C CA . GLN A 1 544 ? -10.562 -12.914 1.349 1 97.75 544 GLN A CA 1
ATOM 4378 C C . GLN A 1 544 ? -10.656 -13.461 -0.073 1 97.75 544 GLN A C 1
ATOM 4380 O O . GLN A 1 544 ? -11.641 -14.125 -0.424 1 97.75 544 GLN A O 1
ATOM 4385 N N . ARG A 1 545 ? -9.633 -13.211 -0.89 1 96.31 545 ARG A N 1
ATOM 4386 C CA . ARG A 1 545 ? -9.594 -13.656 -2.281 1 96.31 545 ARG A CA 1
ATOM 4387 C C . ARG A 1 545 ? -9.664 -15.172 -2.375 1 96.31 545 ARG A C 1
ATOM 4389 O O . ARG A 1 545 ? -10.445 -15.711 -3.162 1 96.31 545 ARG A O 1
ATOM 4396 N N . PHE A 1 546 ? -8.867 -15.789 -1.535 1 97.62 546 PHE A N 1
ATOM 4397 C CA . PHE A 1 546 ? -8.844 -17.25 -1.536 1 97.62 546 PHE A CA 1
ATOM 4398 C C . PHE A 1 546 ? -10.18 -17.812 -1.081 1 97.62 546 PHE A C 1
ATOM 4400 O O . PHE A 1 546 ? -10.688 -18.766 -1.668 1 97.62 546 PHE A O 1
ATOM 4407 N N . ALA A 1 547 ? -10.734 -17.203 -0.097 1 98.19 547 ALA A N 1
ATOM 4408 C CA . ALA A 1 547 ? -12 -17.688 0.452 1 98.19 547 ALA A CA 1
ATOM 4409 C C . ALA A 1 547 ? -13.109 -17.625 -0.594 1 98.19 547 ALA A C 1
ATOM 4411 O O . ALA A 1 547 ? -13.883 -18.578 -0.744 1 98.19 547 ALA A O 1
ATOM 4412 N N . ILE A 1 548 ? -13.195 -16.547 -1.314 1 98.12 548 ILE A N 1
ATOM 4413 C CA . ILE A 1 548 ? -14.25 -16.375 -2.309 1 98.12 548 ILE A CA 1
ATOM 4414 C C . ILE A 1 548 ? -14.078 -17.406 -3.426 1 98.12 548 ILE A C 1
ATOM 4416 O O . ILE A 1 548 ? -15.055 -18 -3.879 1 98.12 548 ILE A O 1
ATOM 4420 N N . ASN A 1 549 ? -12.828 -17.609 -3.834 1 97.06 549 ASN A N 1
ATOM 4421 C CA . ASN A 1 549 ? -12.555 -18.641 -4.84 1 97.06 549 ASN A CA 1
ATOM 4422 C C . ASN A 1 549 ? -12.945 -20.031 -4.344 1 97.06 549 ASN A C 1
ATOM 4424 O O . ASN A 1 549 ? -13.492 -20.828 -5.098 1 97.06 549 ASN A O 1
ATOM 4428 N N . MET A 1 550 ? -12.633 -20.281 -3.088 1 97.38 550 MET A N 1
ATOM 4429 C CA . MET A 1 550 ? -12.953 -21.594 -2.512 1 97.38 550 MET A CA 1
ATOM 4430 C C . MET A 1 550 ? -14.461 -21.766 -2.352 1 97.38 550 MET A C 1
ATOM 4432 O O . MET A 1 550 ? -14.984 -22.859 -2.508 1 97.38 550 MET A O 1
ATOM 4436 N N . ILE A 1 551 ? -15.156 -20.656 -2.039 1 98.19 551 ILE A N 1
ATOM 4437 C CA . ILE A 1 551 ? -16.609 -20.688 -1.962 1 98.19 551 ILE A CA 1
ATOM 4438 C C . ILE A 1 551 ? -17.203 -21.078 -3.32 1 98.19 551 ILE A C 1
ATOM 4440 O O . ILE A 1 551 ? -18.094 -21.922 -3.406 1 98.19 551 ILE A O 1
ATOM 4444 N N . ALA A 1 552 ? -16.641 -20.484 -4.352 1 97.38 552 ALA A N 1
ATOM 4445 C CA . ALA A 1 552 ? -17.078 -20.766 -5.715 1 97.38 552 ALA A CA 1
ATOM 4446 C C . ALA A 1 552 ? -16.859 -22.234 -6.074 1 97.38 552 ALA A C 1
ATOM 4448 O O . ALA A 1 552 ? -17.703 -22.859 -6.707 1 97.38 552 ALA A O 1
ATOM 4449 N N . ARG A 1 553 ? -15.766 -22.781 -5.699 1 96.31 553 ARG A N 1
ATOM 4450 C CA . ARG A 1 553 ? -15.414 -24.156 -6.031 1 96.31 553 ARG A CA 1
ATOM 4451 C C . ARG A 1 553 ? -16.188 -25.141 -5.172 1 96.31 553 ARG A C 1
ATOM 4453 O O . ARG A 1 553 ? -16.406 -26.297 -5.578 1 96.31 553 ARG A O 1
ATOM 4460 N N . ASN A 1 554 ? -16.578 -24.734 -4.012 1 97.06 554 ASN A N 1
ATOM 4461 C CA . ASN A 1 554 ? -17.297 -25.594 -3.082 1 97.06 554 ASN A CA 1
ATOM 4462 C C . ASN A 1 554 ? -18.781 -25.672 -3.438 1 97.06 554 ASN A C 1
ATOM 4464 O O . ASN A 1 554 ? -19.344 -26.781 -3.529 1 97.06 554 ASN A O 1
ATOM 4468 N N . GLY A 1 555 ? -19.422 -24.578 -3.557 1 96.88 555 GLY A N 1
ATOM 4469 C CA . GLY A 1 555 ? -20.797 -24.516 -4.027 1 96.88 555 GLY A CA 1
ATOM 4470 C C . GLY A 1 555 ? -21.812 -24.828 -2.949 1 96.88 555 GLY A C 1
ATOM 4471 O O . GLY A 1 555 ? -23 -24.969 -3.234 1 96.88 555 GLY A O 1
ATOM 4472 N N . ASP A 1 556 ? -21.375 -24.922 -1.688 1 96.88 556 ASP A N 1
ATOM 4473 C CA . ASP A 1 556 ? -22.281 -25.188 -0.583 1 96.88 556 ASP A CA 1
ATOM 4474 C C . ASP A 1 556 ? -23.234 -24.016 -0.351 1 96.88 556 ASP A C 1
ATOM 4476 O O . ASP A 1 556 ? -22.781 -22.875 -0.215 1 96.88 556 ASP A O 1
ATOM 4480 N N . ASP A 1 557 ? -24.5 -24.328 -0.216 1 96 557 ASP A N 1
ATOM 4481 C CA . ASP A 1 557 ? -25.516 -23.297 -0.042 1 96 557 ASP A CA 1
ATOM 4482 C C . ASP A 1 557 ? -25.312 -22.531 1.262 1 96 557 ASP A C 1
ATOM 4484 O O . ASP A 1 557 ? -25.688 -21.359 1.365 1 96 557 ASP A O 1
ATOM 4488 N N . ARG A 1 558 ? -24.797 -23.188 2.307 1 97.19 558 ARG A N 1
ATOM 4489 C CA . ARG A 1 558 ? -24.531 -22.547 3.594 1 97.19 558 ARG A CA 1
ATOM 4490 C C . ARG A 1 558 ? -23.594 -21.359 3.441 1 97.19 558 ARG A C 1
ATOM 4492 O O . ARG A 1 558 ? -23.5 -20.516 4.332 1 97.19 558 ARG A O 1
ATOM 4499 N N . LEU A 1 559 ? -22.828 -21.172 2.277 1 98.5 559 LEU A N 1
ATOM 4500 C CA . LEU A 1 559 ? -21.812 -20.156 2.068 1 98.5 559 LEU A CA 1
ATOM 4501 C C . LEU A 1 559 ? -22.359 -19 1.235 1 98.5 559 LEU A C 1
ATOM 4503 O O . LEU A 1 559 ? -21.688 -17.984 1.04 1 98.5 559 LEU A O 1
ATOM 4507 N N . VAL A 1 560 ? -23.594 -19.125 0.733 1 98.5 560 VAL A N 1
ATOM 4508 C CA . VAL A 1 560 ? -24.234 -18.094 -0.073 1 98.5 560 VAL A CA 1
ATOM 4509 C C . VAL A 1 560 ? -24.312 -16.781 0.715 1 98.5 560 VAL A C 1
ATOM 4511 O O . VAL A 1 560 ? -24.016 -15.711 0.181 1 98.5 560 VAL A O 1
ATOM 4514 N N . PRO A 1 561 ? -24.656 -16.812 2.043 1 98.44 561 PRO A N 1
ATOM 4515 C CA . PRO A 1 561 ? -24.688 -15.555 2.801 1 98.44 561 PRO A CA 1
ATOM 4516 C C . PRO A 1 561 ? -23.344 -14.852 2.832 1 98.44 561 PRO A C 1
ATOM 4518 O O . PRO A 1 561 ? -23.266 -13.625 2.725 1 98.44 561 PRO A O 1
ATOM 4521 N N . ALA A 1 562 ? -22.25 -15.594 2.996 1 98.19 562 ALA A N 1
ATOM 4522 C CA . ALA A 1 562 ? -20.906 -15.008 3.008 1 98.19 562 ALA A CA 1
ATOM 4523 C C . ALA A 1 562 ? -20.594 -14.336 1.675 1 98.19 562 ALA A C 1
ATOM 4525 O O . ALA A 1 562 ? -20.016 -13.25 1.645 1 98.19 562 ALA A O 1
ATOM 4526 N N . LEU A 1 563 ? -20.922 -14.984 0.586 1 98.38 563 LEU A N 1
ATOM 4527 C CA . LEU A 1 563 ? -20.672 -14.438 -0.741 1 98.38 563 LEU A CA 1
ATOM 4528 C C . LEU A 1 563 ? -21.453 -13.148 -0.96 1 98.38 563 LEU A C 1
ATOM 4530 O O . LEU A 1 563 ? -20.922 -12.172 -1.504 1 98.38 563 LEU A O 1
ATOM 4534 N N . ILE A 1 564 ? -22.703 -13.141 -0.548 1 98.19 564 ILE A N 1
ATOM 4535 C CA . ILE A 1 564 ? -23.547 -11.969 -0.726 1 98.19 564 ILE A CA 1
ATOM 4536 C C . ILE A 1 564 ? -23.047 -10.836 0.165 1 98.19 564 ILE A C 1
ATOM 4538 O O . ILE A 1 564 ? -23.094 -9.664 -0.224 1 98.19 564 ILE A O 1
ATOM 4542 N N . ARG A 1 565 ? -22.578 -11.18 1.362 1 96.5 565 ARG A N 1
ATOM 4543 C CA . ARG A 1 565 ? -21.969 -10.164 2.215 1 96.5 565 ARG A CA 1
ATOM 4544 C C . ARG A 1 565 ? -20.844 -9.445 1.492 1 96.5 565 ARG A C 1
ATOM 4546 O O . ARG A 1 565 ? -20.719 -8.219 1.566 1 96.5 565 ARG A O 1
ATOM 4553 N N . ALA A 1 566 ? -20.016 -10.211 0.808 1 96.19 566 ALA A N 1
ATOM 4554 C CA . ALA A 1 566 ? -18.922 -9.625 0.044 1 96.19 566 ALA A CA 1
ATOM 4555 C C . ALA A 1 566 ? -19.438 -8.805 -1.133 1 96.19 566 ALA A C 1
ATOM 4557 O O . ALA A 1 566 ? -18.891 -7.754 -1.455 1 96.19 566 ALA A O 1
ATOM 4558 N N . ALA A 1 567 ? -20.484 -9.234 -1.739 1 96.44 567 ALA A N 1
ATOM 4559 C CA . ALA A 1 567 ? -21.031 -8.594 -2.934 1 96.44 567 ALA A CA 1
ATOM 4560 C C . ALA A 1 567 ? -21.625 -7.234 -2.6 1 96.44 567 ALA A C 1
ATOM 4562 O O . ALA A 1 567 ? -21.609 -6.316 -3.422 1 96.44 567 ALA A O 1
ATOM 4563 N N . ILE A 1 568 ? -22.156 -7.129 -1.386 1 95.5 568 ILE A N 1
ATOM 4564 C CA . ILE A 1 568 ? -22.875 -5.918 -1.024 1 95.5 568 ILE A CA 1
ATOM 4565 C C . ILE A 1 568 ? -21.922 -4.887 -0.444 1 95.5 568 ILE A C 1
ATOM 4567 O O . ILE A 1 568 ? -22.25 -3.705 -0.337 1 95.5 568 ILE A O 1
ATOM 4571 N N . ARG A 1 569 ? -20.703 -5.277 -0.082 1 92.12 569 ARG A N 1
ATOM 4572 C CA . ARG A 1 569 ? -19.734 -4.348 0.494 1 92.12 569 ARG A CA 1
ATOM 4573 C C . ARG A 1 569 ? -19.375 -3.248 -0.497 1 92.12 569 ARG A C 1
ATOM 4575 O O . ARG A 1 569 ? -19.094 -3.523 -1.666 1 92.12 569 ARG A O 1
ATOM 4582 N N . ASN A 1 570 ? -19.297 -2.053 -0.012 1 88.69 570 ASN A N 1
ATOM 4583 C CA . ASN A 1 570 ? -19.078 -0.896 -0.875 1 88.69 570 ASN A CA 1
ATOM 4584 C C . ASN A 1 570 ? -17.609 -0.732 -1.228 1 88.69 570 ASN A C 1
ATOM 4586 O O . ASN A 1 570 ? -17.266 -0.179 -2.277 1 88.69 570 ASN A O 1
ATOM 4590 N N . ASN A 1 571 ? -16.766 -1.001 -0.302 1 87.88 571 ASN A N 1
ATOM 4591 C CA . ASN A 1 571 ? -15.344 -0.8 -0.531 1 87.88 571 ASN A CA 1
ATOM 4592 C C . ASN A 1 571 ? -14.586 -2.123 -0.524 1 87.88 571 ASN A C 1
ATOM 4594 O O . ASN A 1 571 ? -13.898 -2.443 0.447 1 87.88 571 ASN A O 1
ATOM 4598 N N . THR A 1 572 ? -14.773 -2.84 -1.586 1 89.25 572 THR A N 1
ATOM 4599 C CA . THR A 1 572 ? -14.086 -4.109 -1.795 1 89.25 572 THR A CA 1
ATOM 4600 C C . THR A 1 572 ? -12.906 -3.939 -2.748 1 89.25 572 THR A C 1
ATOM 4602 O O . THR A 1 572 ? -13 -3.207 -3.736 1 89.25 572 THR A O 1
ATOM 4605 N N . ALA A 1 573 ? -11.797 -4.617 -2.381 1 93.69 573 ALA A N 1
ATOM 4606 C CA . ALA A 1 573 ? -10.625 -4.555 -3.25 1 93.69 573 ALA A CA 1
ATOM 4607 C C . ALA A 1 573 ? -10.961 -5.016 -4.664 1 93.69 573 ALA A C 1
ATOM 4609 O O . ALA A 1 573 ? -11.844 -5.855 -4.855 1 93.69 573 ALA A O 1
ATOM 4610 N N . GLU A 1 574 ? -10.258 -4.527 -5.629 1 93.94 574 GLU A N 1
ATOM 4611 C CA . GLU A 1 574 ? -10.555 -4.754 -7.039 1 93.94 574 GLU A CA 1
ATOM 4612 C C . GLU A 1 574 ? -10.586 -6.246 -7.367 1 93.94 574 GLU A C 1
ATOM 4614 O O . GLU A 1 574 ? -11.5 -6.723 -8.039 1 93.94 574 GLU A O 1
ATOM 4619 N N . ARG A 1 575 ? -9.586 -6.938 -6.914 1 95.81 575 ARG A N 1
ATOM 4620 C CA . ARG A 1 575 ? -9.5 -8.352 -7.25 1 95.81 575 ARG A CA 1
ATOM 4621 C C . ARG A 1 575 ? -10.586 -9.148 -6.531 1 95.81 575 ARG A C 1
ATOM 4623 O O . ARG A 1 575 ? -11.094 -10.133 -7.07 1 95.81 575 ARG A O 1
ATOM 4630 N N . ILE A 1 576 ? -11.023 -8.766 -5.363 1 96.5 576 ILE A N 1
ATOM 4631 C CA . ILE A 1 576 ? -12.102 -9.414 -4.633 1 96.5 576 ILE A CA 1
ATOM 4632 C C . ILE A 1 576 ? -13.422 -9.203 -5.367 1 96.5 576 ILE A C 1
ATOM 4634 O O . ILE A 1 576 ? -14.219 -10.133 -5.508 1 96.5 576 ILE A O 1
ATOM 4638 N N . GLU A 1 577 ? -13.602 -7.996 -5.836 1 95.19 577 GLU A N 1
ATOM 4639 C CA . GLU A 1 577 ? -14.789 -7.719 -6.633 1 95.19 577 GLU A CA 1
ATOM 4640 C C . GLU A 1 577 ? -14.867 -8.633 -7.852 1 95.19 577 GLU A C 1
ATOM 4642 O O . GLU A 1 577 ? -15.93 -9.164 -8.172 1 95.19 577 GLU A O 1
ATOM 4647 N N . PHE A 1 578 ? -13.727 -8.789 -8.508 1 96.31 578 PHE A N 1
ATOM 4648 C CA . PHE A 1 578 ? -13.633 -9.68 -9.664 1 96.31 578 PHE A CA 1
ATOM 4649 C C . PHE A 1 578 ? -13.992 -11.109 -9.273 1 96.31 578 PHE A C 1
ATOM 4651 O O . PHE A 1 578 ? -14.797 -11.75 -9.953 1 96.31 578 PHE A O 1
ATOM 4658 N N . ASN A 1 579 ? -13.461 -11.602 -8.195 1 96.56 579 ASN A N 1
ATOM 4659 C CA . ASN A 1 579 ? -13.695 -12.969 -7.754 1 96.56 579 ASN A CA 1
ATOM 4660 C C . ASN A 1 579 ? -15.148 -13.172 -7.336 1 96.56 579 ASN A C 1
ATOM 4662 O O . ASN A 1 579 ? -15.703 -14.258 -7.523 1 96.56 579 ASN A O 1
ATOM 4666 N N . VAL A 1 580 ? -15.727 -12.148 -6.723 1 97.44 580 VAL A N 1
ATOM 4667 C CA . VAL A 1 580 ? -17.125 -12.227 -6.332 1 97.44 580 VAL A CA 1
ATOM 4668 C C . VAL A 1 580 ? -18 -12.43 -7.566 1 97.44 580 VAL A C 1
ATOM 4670 O O . VAL A 1 580 ? -18.875 -13.305 -7.586 1 97.44 580 VAL A O 1
ATOM 4673 N N . LYS A 1 581 ? -17.766 -11.703 -8.602 1 95.81 581 LYS A N 1
ATOM 4674 C CA . LYS A 1 581 ? -18.531 -11.844 -9.836 1 95.81 581 LYS A CA 1
ATOM 4675 C C . LYS A 1 581 ? -18.359 -13.234 -10.43 1 95.81 581 LYS A C 1
ATOM 4677 O O . LYS A 1 581 ? -19.344 -13.836 -10.891 1 95.81 581 LYS A O 1
ATOM 4682 N N . GLN A 1 582 ? -17.125 -13.711 -10.375 1 95.38 582 GLN A N 1
ATOM 4683 C CA . GLN A 1 582 ? -16.875 -15.062 -10.875 1 95.38 582 GLN A CA 1
ATOM 4684 C C . GLN A 1 582 ? -17.609 -16.109 -10.031 1 95.38 582 GLN A C 1
ATOM 4686 O O . GLN A 1 582 ? -18.125 -17.078 -10.57 1 95.38 582 GLN A O 1
ATOM 4691 N N . ALA A 1 583 ? -17.656 -15.875 -8.734 1 97.38 583 ALA A N 1
ATOM 4692 C CA . ALA A 1 583 ? -18.281 -16.828 -7.82 1 97.38 583 ALA A CA 1
ATOM 4693 C C . ALA A 1 583 ? -19.797 -16.828 -8.008 1 97.38 583 ALA A C 1
ATOM 4695 O O . ALA A 1 583 ? -20.438 -17.891 -7.902 1 97.38 583 ALA A O 1
ATOM 4696 N N . LEU A 1 584 ? -20.375 -15.68 -8.297 1 97.44 584 LEU A N 1
ATOM 4697 C CA . LEU A 1 584 ? -21.828 -15.578 -8.508 1 97.44 584 LEU A CA 1
ATOM 4698 C C . LEU A 1 584 ? -22.266 -16.469 -9.664 1 97.44 584 LEU A C 1
ATOM 4700 O O . LEU A 1 584 ? -23.391 -16.984 -9.664 1 97.44 584 LEU A O 1
ATOM 4704 N N . ALA A 1 585 ? -21.391 -16.688 -10.578 1 96.38 585 ALA A N 1
ATOM 4705 C CA . ALA A 1 585 ? -21.703 -17.469 -11.781 1 96.38 585 ALA A CA 1
ATOM 4706 C C . ALA A 1 585 ? -21.812 -18.953 -11.469 1 96.38 585 ALA A C 1
ATOM 4708 O O . ALA A 1 585 ? -22.344 -19.719 -12.273 1 96.38 585 ALA A O 1
ATOM 4709 N N . LEU A 1 586 ? -21.391 -19.391 -10.297 1 96.56 586 LEU A N 1
ATOM 4710 C CA . LEU A 1 586 ? -21.266 -20.828 -10.031 1 96.56 586 LEU A CA 1
ATOM 4711 C C . LEU A 1 586 ? -22.25 -21.266 -8.961 1 96.56 586 LEU A C 1
ATOM 4713 O O . LEU A 1 586 ? -22.344 -22.453 -8.648 1 96.56 586 LEU A O 1
ATOM 4717 N N . LEU A 1 587 ? -23.031 -20.344 -8.391 1 96.19 587 LEU A N 1
ATOM 4718 C CA . LEU A 1 587 ? -24.031 -20.641 -7.375 1 96.19 587 LEU A CA 1
ATOM 4719 C C . LEU A 1 587 ? -25.438 -20.375 -7.898 1 96.19 587 LEU A C 1
ATOM 4721 O O . LEU A 1 587 ? -25.625 -19.641 -8.867 1 96.19 587 LEU A O 1
ATOM 4725 N N . PRO A 1 588 ? -26.453 -21 -7.289 1 95.12 588 PRO A N 1
ATOM 4726 C CA . PRO A 1 588 ? -27.812 -20.906 -7.82 1 95.12 588 PRO A CA 1
ATOM 4727 C C . PRO A 1 588 ? -28.406 -19.516 -7.664 1 95.12 588 PRO A C 1
ATOM 4729 O O . PRO A 1 588 ? -28.344 -18.922 -6.582 1 95.12 588 PRO A O 1
ATOM 4732 N N . GLU A 1 589 ? -29 -19.062 -8.742 1 96.25 589 GLU A N 1
ATOM 4733 C CA . GLU A 1 589 ? -29.578 -17.719 -8.789 1 96.25 589 GLU A CA 1
ATOM 4734 C C . GLU A 1 589 ? -30.609 -17.516 -7.676 1 96.25 589 GLU A C 1
ATOM 4736 O O . GLU A 1 589 ? -30.625 -16.484 -7.016 1 96.25 589 GLU A O 1
ATOM 4741 N N . LYS A 1 590 ? -31.469 -18.469 -7.488 1 96.5 590 LYS A N 1
ATOM 4742 C CA . LYS A 1 590 ? -32.562 -18.359 -6.52 1 96.5 590 LYS A CA 1
ATOM 4743 C C . LYS A 1 590 ? -32 -18.125 -5.113 1 96.5 590 LYS A C 1
ATOM 4745 O O . LYS A 1 590 ? -32.5 -17.266 -4.383 1 96.5 590 LYS A O 1
ATOM 4750 N N . ALA A 1 591 ? -31 -18.891 -4.738 1 97.31 591 ALA A N 1
ATOM 4751 C CA . ALA A 1 591 ? -30.406 -18.75 -3.414 1 97.31 591 ALA A CA 1
ATOM 4752 C C . ALA A 1 591 ? -29.719 -17.391 -3.268 1 97.31 591 ALA A C 1
ATOM 4754 O O . ALA A 1 591 ? -29.828 -16.75 -2.225 1 97.31 591 ALA A O 1
ATOM 4755 N N . LEU A 1 592 ? -29.031 -16.953 -4.27 1 98.19 592 LEU A N 1
ATOM 4756 C CA . LEU A 1 592 ? -28.312 -15.68 -4.258 1 98.19 592 LEU A CA 1
ATOM 4757 C C . LEU A 1 592 ? -29.281 -14.508 -4.121 1 98.19 592 LEU A C 1
ATOM 4759 O O . LEU A 1 592 ? -29.062 -13.602 -3.311 1 98.19 592 LEU A O 1
ATOM 4763 N N . THR A 1 593 ? -30.312 -14.609 -4.926 1 97.88 593 THR A N 1
ATOM 4764 C CA . THR A 1 593 ? -31.297 -13.531 -4.941 1 97.88 593 THR A CA 1
ATOM 4765 C C . THR A 1 593 ? -32.031 -13.438 -3.596 1 97.88 593 THR A C 1
ATOM 4767 O O . THR A 1 593 ? -32.219 -12.344 -3.068 1 97.88 593 THR A O 1
ATOM 4770 N N . ALA A 1 594 ? -32.375 -14.57 -3.092 1 98.12 594 ALA A N 1
ATOM 4771 C CA . ALA A 1 594 ? -33.062 -14.594 -1.802 1 98.12 594 ALA A CA 1
ATOM 4772 C C . ALA A 1 594 ? -32.188 -14.016 -0.7 1 98.12 594 ALA A C 1
ATOM 4774 O O . ALA A 1 594 ? -32.656 -13.242 0.141 1 98.12 594 ALA A O 1
ATOM 4775 N N . GLU A 1 595 ? -30.938 -14.398 -0.71 1 98.25 595 GLU A N 1
ATOM 4776 C CA . GLU A 1 595 ? -30.016 -13.906 0.308 1 98.25 595 GLU A CA 1
ATOM 4777 C C . GLU A 1 595 ? -29.75 -12.414 0.14 1 98.25 595 GLU A C 1
ATOM 4779 O O . GLU A 1 595 ? -29.578 -11.695 1.126 1 98.25 595 GLU A O 1
ATOM 4784 N N . PHE A 1 596 ? -29.656 -11.945 -1.083 1 97.75 596 PHE A N 1
ATOM 4785 C CA . PHE A 1 596 ? -29.469 -10.523 -1.364 1 97.75 596 PHE A CA 1
ATOM 4786 C C . PHE A 1 596 ? -30.625 -9.703 -0.789 1 97.75 596 PHE A C 1
ATOM 4788 O O . PHE A 1 596 ? -30.391 -8.664 -0.163 1 97.75 596 PHE A O 1
ATOM 4795 N N . GLN A 1 597 ? -31.781 -10.18 -0.967 1 97.25 597 GLN A N 1
ATOM 4796 C CA . GLN A 1 597 ? -32.969 -9.484 -0.459 1 97.25 597 GLN A CA 1
ATOM 4797 C C . GLN A 1 597 ? -32.938 -9.422 1.065 1 97.25 597 GLN A C 1
ATOM 4799 O O . GLN A 1 597 ? -33.406 -8.438 1.656 1 97.25 597 GLN A O 1
ATOM 4804 N N . LYS A 1 598 ? -32.406 -10.422 1.601 1 97.44 598 LYS A N 1
ATOM 4805 C CA . LYS A 1 598 ? -32.344 -10.508 3.057 1 97.44 598 LYS A CA 1
ATOM 4806 C C . LYS A 1 598 ? -31.312 -9.547 3.617 1 97.44 598 LYS A C 1
ATOM 4808 O O . LYS A 1 598 ? -31.516 -8.922 4.656 1 97.44 598 LYS A O 1
ATOM 4813 N N . GLN A 1 599 ? -30.172 -9.422 2.959 1 96.56 599 GLN A N 1
ATOM 4814 C CA . GLN A 1 599 ? -29.016 -8.758 3.543 1 96.56 599 GLN A CA 1
ATOM 4815 C C . GLN A 1 599 ? -28.938 -7.297 3.098 1 96.56 599 GLN A C 1
ATOM 4817 O O . GLN A 1 599 ? -28.406 -6.449 3.814 1 96.56 599 GLN A O 1
ATOM 4822 N N . PHE A 1 600 ? -29.406 -6.949 1.958 1 96.31 600 PHE A N 1
ATOM 4823 C CA . PHE A 1 600 ? -29.188 -5.621 1.398 1 96.31 600 PHE A CA 1
ATOM 4824 C C . PHE A 1 600 ? -29.891 -4.559 2.232 1 96.31 600 PHE A C 1
ATOM 4826 O O . PHE A 1 600 ? -31.078 -4.695 2.543 1 96.31 600 PHE A O 1
ATOM 4833 N N . ASN A 1 601 ? -29.125 -3.641 2.617 1 92.94 601 ASN A N 1
ATOM 4834 C CA . ASN A 1 601 ? -29.594 -2.463 3.332 1 92.94 601 ASN A CA 1
ATOM 4835 C C . ASN A 1 601 ? -29.312 -1.182 2.553 1 92.94 601 ASN A C 1
ATOM 4837 O O . ASN A 1 601 ? -28.156 -0.794 2.381 1 92.94 601 ASN A O 1
ATOM 4841 N N . PRO A 1 602 ? -30.328 -0.513 2.156 1 90.56 602 PRO A N 1
ATOM 4842 C CA . PRO A 1 602 ? -30.125 0.698 1.354 1 90.56 602 PRO A CA 1
ATOM 4843 C C . PRO A 1 602 ? -29.297 1.759 2.072 1 90.56 602 PRO A C 1
ATOM 4845 O O . PRO A 1 602 ? -28.688 2.607 1.426 1 90.56 602 PRO A O 1
ATOM 4848 N N . SER A 1 603 ? -29.25 1.73 3.348 1 87.38 603 SER A N 1
ATOM 4849 C CA . SER A 1 603 ? -28.531 2.744 4.109 1 87.38 603 SER A CA 1
ATOM 4850 C C . SER A 1 603 ? -27.016 2.611 3.92 1 87.38 603 SER A C 1
ATOM 4852 O O . SER A 1 603 ? -26.266 3.527 4.25 1 87.38 603 SER A O 1
ATOM 4854 N N . LEU A 1 604 ? -26.609 1.568 3.328 1 87.25 604 LEU A N 1
ATOM 4855 C CA . LEU A 1 604 ? -25.188 1.318 3.105 1 87.25 604 LEU A CA 1
ATOM 4856 C C . LEU A 1 604 ? -24.656 2.166 1.953 1 87.25 604 LEU A C 1
ATOM 4858 O O . LEU A 1 604 ? -23.438 2.344 1.812 1 87.25 604 LEU A O 1
ATOM 4862 N N . TYR A 1 605 ? -25.625 2.68 1.086 1 91.56 605 TYR A N 1
ATOM 4863 C CA . TYR A 1 605 ? -25.234 3.387 -0.125 1 91.56 605 TYR A CA 1
ATOM 4864 C C . TYR A 1 605 ? -25.922 4.742 -0.217 1 91.56 605 TYR A C 1
ATOM 4866 O O . TYR A 1 605 ? -27.094 4.871 0.111 1 91.56 605 TYR A O 1
ATOM 4874 N N . VAL A 1 606 ? -25.141 5.727 -0.622 1 93.44 606 VAL A N 1
ATOM 4875 C CA . VAL A 1 606 ? -25.75 7.023 -0.905 1 93.44 606 VAL A CA 1
ATOM 4876 C C . VAL A 1 606 ? -26.641 6.918 -2.143 1 93.44 606 VAL A C 1
ATOM 4878 O O . VAL A 1 606 ? -27.734 7.48 -2.174 1 93.44 606 VAL A O 1
ATOM 4881 N N . GLU A 1 607 ? -26.141 6.188 -3.123 1 91.5 607 GLU A N 1
ATOM 4882 C CA . GLU A 1 607 ? -26.953 5.863 -4.301 1 91.5 607 GLU A CA 1
ATOM 4883 C C . GLU A 1 607 ? -27.516 4.445 -4.219 1 91.5 607 GLU A C 1
ATOM 4885 O O . GLU A 1 607 ? -27.203 3.602 -5.059 1 91.5 607 GLU A O 1
ATOM 4890 N N . SER A 1 608 ? -28.453 4.266 -3.299 1 93.62 608 SER A N 1
ATOM 4891 C CA . SER A 1 608 ? -28.891 2.932 -2.906 1 93.62 608 SER A CA 1
ATOM 4892 C C . SER A 1 608 ? -29.609 2.23 -4.051 1 93.62 608 SER A C 1
ATOM 4894 O O . SER A 1 608 ? -29.422 1.031 -4.266 1 93.62 608 SER A O 1
ATOM 4896 N N . GLU A 1 609 ? -30.438 2.957 -4.84 1 94.94 609 GLU A N 1
ATOM 4897 C CA . GLU A 1 609 ? -31.188 2.346 -5.938 1 94.94 609 GLU A CA 1
ATOM 4898 C C . GLU A 1 609 ? -30.25 1.85 -7.031 1 94.94 609 GLU A C 1
ATOM 4900 O O . GLU A 1 609 ? -30.422 0.75 -7.559 1 94.94 609 GLU A O 1
ATOM 4905 N N . LYS A 1 610 ? -29.344 2.697 -7.273 1 94.19 610 LYS A N 1
ATOM 4906 C CA . LYS A 1 610 ? -28.344 2.32 -8.281 1 94.19 610 LYS A CA 1
ATOM 4907 C C . LYS A 1 610 ? -27.547 1.104 -7.836 1 94.19 610 LYS A C 1
ATOM 4909 O O . LYS A 1 610 ? -27.297 0.192 -8.625 1 94.19 610 LYS A O 1
ATOM 4914 N N . ALA A 1 611 ? -27.125 1.115 -6.605 1 94.31 611 ALA A N 1
ATOM 4915 C CA . ALA A 1 611 ? -26.359 -0 -6.055 1 94.31 611 ALA A CA 1
ATOM 4916 C C . ALA A 1 611 ? -27.188 -1.282 -6.047 1 94.31 611 ALA A C 1
ATOM 4918 O O . ALA A 1 611 ? -26.688 -2.35 -6.426 1 94.31 611 ALA A O 1
ATOM 4919 N N . GLU A 1 612 ? -28.422 -1.181 -5.617 1 96.5 612 GLU A N 1
ATOM 4920 C CA . GLU A 1 612 ? -29.312 -2.328 -5.562 1 96.5 612 GLU A CA 1
ATOM 4921 C C . GLU A 1 612 ? -29.516 -2.943 -6.945 1 96.5 612 GLU A C 1
ATOM 4923 O O . GLU A 1 612 ? -29.375 -4.156 -7.117 1 96.5 612 GLU A O 1
ATOM 4928 N N . GLN A 1 613 ? -29.812 -2.104 -7.898 1 96.56 613 GLN A N 1
ATOM 4929 C CA . GLN A 1 613 ? -30.031 -2.574 -9.258 1 96.56 613 GLN A CA 1
ATOM 4930 C C . GLN A 1 613 ? -28.766 -3.18 -9.852 1 96.56 613 GLN A C 1
ATOM 4932 O O . GLN A 1 613 ? -28.812 -4.172 -10.578 1 96.56 613 GLN A O 1
ATOM 4937 N N . GLY A 1 614 ? -27.672 -2.494 -9.531 1 95.75 614 GLY A N 1
ATOM 4938 C CA . GLY A 1 614 ? -26.406 -3.002 -10.031 1 95.75 614 GLY A CA 1
ATOM 4939 C C . GLY A 1 614 ? -26.078 -4.395 -9.523 1 95.75 614 GLY A C 1
ATOM 4940 O O . GLY A 1 614 ? -25.656 -5.262 -10.297 1 95.75 614 GLY A O 1
ATOM 4941 N N . ILE A 1 615 ? -26.266 -4.652 -8.266 1 96.12 615 ILE A N 1
ATOM 4942 C CA . ILE A 1 615 ? -25.953 -5.945 -7.664 1 96.12 615 ILE A CA 1
ATOM 4943 C C . ILE A 1 615 ? -26.953 -6.992 -8.141 1 96.12 615 ILE A C 1
ATOM 4945 O O . ILE A 1 615 ? -26.578 -8.133 -8.43 1 96.12 615 ILE A O 1
ATOM 4949 N N . LYS A 1 616 ? -28.234 -6.605 -8.203 1 96.5 616 LYS A N 1
ATOM 4950 C CA . LYS A 1 616 ? -29.25 -7.508 -8.727 1 96.5 616 LYS A CA 1
ATOM 4951 C C . LYS A 1 616 ? -28.922 -7.961 -10.141 1 96.5 616 LYS A C 1
ATOM 4953 O O . LYS A 1 616 ? -29.016 -9.148 -10.461 1 96.5 616 LYS A O 1
ATOM 4958 N N . ARG A 1 617 ? -28.547 -7.027 -10.891 1 96.69 617 ARG A N 1
ATOM 4959 C CA . ARG A 1 617 ? -28.188 -7.328 -12.273 1 96.69 617 ARG A CA 1
ATOM 4960 C C . ARG A 1 617 ? -26.969 -8.227 -12.344 1 96.69 617 ARG A C 1
ATOM 4962 O O . ARG A 1 617 ? -26.906 -9.148 -13.164 1 96.69 617 ARG A O 1
ATOM 4969 N N . ALA A 1 618 ? -26.016 -7.949 -11.523 1 96.38 618 ALA A N 1
ATOM 4970 C CA . ALA A 1 618 ? -24.812 -8.781 -11.492 1 96.38 618 ALA A CA 1
ATOM 4971 C C . ALA A 1 618 ? -25.172 -10.227 -11.141 1 96.38 618 ALA A C 1
ATOM 4973 O O . ALA A 1 618 ? -24.625 -11.164 -11.734 1 96.38 618 ALA A O 1
ATOM 4974 N N . ILE A 1 619 ? -26.016 -10.414 -10.156 1 97.5 619 ILE A N 1
ATOM 4975 C CA . ILE A 1 619 ? -26.453 -11.758 -9.758 1 97.5 619 ILE A CA 1
ATOM 4976 C C . ILE A 1 619 ? -27.156 -12.438 -10.93 1 97.5 619 ILE A C 1
ATOM 4978 O O . ILE A 1 619 ? -26.812 -13.578 -11.281 1 97.5 619 ILE A O 1
ATOM 4982 N N . GLU A 1 620 ? -28.031 -11.719 -11.57 1 96.12 620 GLU A N 1
ATOM 4983 C CA . GLU A 1 620 ? -28.828 -12.273 -12.664 1 96.12 620 GLU A CA 1
ATOM 4984 C C . GLU A 1 620 ? -27.953 -12.648 -13.852 1 96.12 620 GLU A C 1
ATOM 4986 O O . GLU A 1 620 ? -28.031 -13.766 -14.367 1 96.12 620 GLU A O 1
ATOM 4991 N N . VAL A 1 621 ? -27.141 -11.742 -14.203 1 95.62 621 VAL A N 1
ATOM 4992 C CA . VAL A 1 621 ? -26.328 -11.922 -15.398 1 95.62 621 VAL A CA 1
ATOM 4993 C C . VAL A 1 621 ? -25.297 -13.023 -15.156 1 95.62 621 VAL A C 1
ATOM 4995 O O . VAL A 1 621 ? -25.125 -13.922 -15.984 1 95.62 621 VAL A O 1
ATOM 4998 N N . ASN A 1 622 ? -24.688 -13.047 -14.023 1 95.25 622 ASN A N 1
ATOM 4999 C CA . ASN A 1 622 ? -23.594 -13.977 -13.789 1 95.25 622 ASN A CA 1
ATOM 5000 C C . ASN A 1 622 ? -24.094 -15.383 -13.477 1 95.25 622 ASN A C 1
ATOM 5002 O O . ASN A 1 622 ? -23.516 -16.375 -13.93 1 95.25 622 ASN A O 1
ATOM 5006 N N . SER A 1 623 ? -25.125 -15.492 -12.719 1 92.81 623 SER A N 1
ATOM 5007 C CA . SER A 1 623 ? -25.609 -16.797 -12.305 1 92.81 623 SER A CA 1
ATOM 5008 C C . SER A 1 623 ? -26.141 -17.594 -13.5 1 92.81 623 SER A C 1
ATOM 5010 O O . SER A 1 623 ? -26.25 -18.828 -13.43 1 92.81 623 SER A O 1
ATOM 5012 N N . ASN A 1 624 ? -26.406 -16.938 -14.617 1 91.5 624 ASN A N 1
ATOM 5013 C CA . ASN A 1 624 ? -26.938 -17.609 -15.789 1 91.5 624 ASN A CA 1
ATOM 5014 C C . ASN A 1 624 ? -25.906 -17.672 -16.906 1 91.5 624 ASN A C 1
ATOM 5016 O O . ASN A 1 624 ? -26.188 -18.234 -17.984 1 91.5 624 ASN A O 1
ATOM 5020 N N . ARG A 1 625 ? -24.828 -17.203 -16.625 1 91.56 625 ARG A N 1
ATOM 5021 C CA . ARG A 1 625 ? -23.797 -17.016 -17.656 1 91.56 625 ARG A CA 1
ATOM 5022 C C . ARG A 1 625 ? -23.453 -18.344 -18.328 1 91.56 625 ARG A C 1
ATOM 5024 O O . ARG A 1 625 ? -23.312 -18.406 -19.547 1 91.56 625 ARG A O 1
ATOM 5031 N N . TRP A 1 626 ? -23.328 -19.469 -17.531 1 92.62 626 TRP A N 1
ATOM 5032 C CA . TRP A 1 626 ? -22.812 -20.719 -18.078 1 92.62 626 TRP A CA 1
ATOM 5033 C C . TRP A 1 626 ? -23.922 -21.781 -18.125 1 92.62 626 TRP A C 1
ATOM 5035 O O . TRP A 1 626 ? -23.719 -22.859 -18.672 1 92.62 626 TRP A O 1
ATOM 5045 N N . LEU A 1 627 ? -25.078 -21.531 -17.594 1 92.56 627 LEU A N 1
ATOM 5046 C CA . LEU A 1 627 ? -26.141 -22.531 -17.422 1 92.56 627 LEU A CA 1
ATOM 5047 C C . LEU A 1 627 ? -26.625 -23.047 -18.781 1 92.56 627 LEU A C 1
ATOM 5049 O O . LEU A 1 627 ? -26.844 -24.234 -18.953 1 92.56 627 LEU A O 1
ATOM 5053 N N . LYS A 1 628 ? -26.766 -22.094 -19.656 1 91.44 628 LYS A N 1
ATOM 5054 C CA . LYS A 1 628 ? -27.25 -22.5 -20.984 1 91.44 628 LYS A CA 1
ATOM 5055 C C . LYS A 1 628 ? -26.25 -23.422 -21.672 1 91.44 628 LYS A C 1
ATOM 5057 O O . LYS A 1 628 ? -26.641 -24.469 -22.203 1 91.44 628 LYS A O 1
ATOM 5062 N N . ASP A 1 629 ? -25.031 -23.078 -21.688 1 94.19 629 ASP A N 1
ATOM 5063 C CA . ASP A 1 629 ? -24 -23.891 -22.312 1 94.19 629 ASP A CA 1
ATOM 5064 C C . ASP A 1 629 ? -23.875 -25.25 -21.625 1 94.19 629 ASP A C 1
ATOM 5066 O O . ASP A 1 629 ? -23.797 -26.281 -22.297 1 94.19 629 ASP A O 1
ATOM 5070 N N . ILE A 1 630 ? -23.953 -25.281 -20.359 1 96.12 630 ILE A N 1
ATOM 5071 C CA . ILE A 1 630 ? -23.703 -26.516 -19.609 1 96.12 630 ILE A CA 1
ATOM 5072 C C . ILE A 1 630 ? -24.922 -27.422 -19.719 1 96.12 630 ILE A C 1
ATOM 5074 O O . ILE A 1 630 ? -24.781 -28.641 -19.891 1 96.12 630 ILE A O 1
ATOM 5078 N N . SER A 1 631 ? -26.125 -26.875 -19.656 1 95.88 631 SER A N 1
ATOM 5079 C CA . SER A 1 631 ? -27.328 -27.688 -19.781 1 95.88 631 SER A CA 1
ATOM 5080 C C . SER A 1 631 ? -27.453 -28.297 -21.172 1 95.88 631 SER A C 1
ATOM 5082 O O . SER A 1 631 ? -28.047 -29.375 -21.344 1 95.88 631 SER A O 1
ATOM 5084 N N . SER A 1 632 ? -26.906 -27.594 -22.125 1 96.69 632 SER A N 1
ATOM 5085 C CA . SER A 1 632 ? -26.984 -28.094 -23.484 1 96.69 632 SER A CA 1
ATOM 5086 C C . SER A 1 632 ? -26.203 -29.391 -23.656 1 96.69 632 SER A C 1
ATOM 5088 O O . SER A 1 632 ? -26.438 -30.156 -24.578 1 96.69 632 SER A O 1
ATOM 5090 N N . ILE A 1 633 ? -25.266 -29.656 -22.812 1 97.44 633 ILE A N 1
ATOM 5091 C CA . ILE A 1 633 ? -24.438 -30.859 -22.875 1 97.44 633 ILE A CA 1
ATOM 5092 C C . ILE A 1 633 ? -25.344 -32.094 -22.859 1 97.44 633 ILE A C 1
ATOM 5094 O O . ILE A 1 633 ? -25.141 -33.031 -23.625 1 97.44 633 ILE A O 1
ATOM 5098 N N . TYR A 1 634 ? -26.406 -32.156 -22.031 1 96.81 634 TYR A N 1
ATOM 5099 C CA . TYR A 1 634 ? -27.234 -33.344 -21.875 1 96.81 634 TYR A CA 1
ATOM 5100 C C . TYR A 1 634 ? -28.609 -33.125 -22.5 1 96.81 634 TYR A C 1
ATOM 5102 O O . TYR A 1 634 ? -29.328 -34.094 -22.766 1 96.81 634 TYR A O 1
ATOM 5110 N N . ALA A 1 635 ? -28.969 -31.875 -22.766 1 96.06 635 ALA A N 1
ATOM 5111 C CA . ALA A 1 635 ? -30.344 -31.609 -23.156 1 96.06 635 ALA A CA 1
ATOM 5112 C C . ALA A 1 635 ? -30.453 -31.328 -24.641 1 96.06 635 ALA A C 1
ATOM 5114 O O . ALA A 1 635 ? -31.547 -31.438 -25.219 1 96.06 635 ALA A O 1
ATOM 5115 N N . ASP A 1 636 ? -29.391 -30.906 -25.25 1 96 636 ASP A N 1
ATOM 5116 C CA . ASP A 1 636 ? -29.453 -30.516 -26.656 1 96 636 ASP A CA 1
ATOM 5117 C C . ASP A 1 636 ? -28.953 -31.641 -27.547 1 96 636 ASP A C 1
ATOM 5119 O O . ASP A 1 636 ? -27.75 -31.766 -27.797 1 96 636 ASP A O 1
ATOM 5123 N N . ASP A 1 637 ? -29.766 -32.312 -28.281 1 93.31 637 ASP A N 1
ATOM 5124 C CA . ASP A 1 637 ? -29.422 -33.438 -29.125 1 93.31 637 ASP A CA 1
ATOM 5125 C C . ASP A 1 637 ? -28.922 -33 -30.484 1 93.31 637 ASP A C 1
ATOM 5127 O O . ASP A 1 637 ? -28.359 -33.812 -31.234 1 93.31 637 ASP A O 1
ATOM 5131 N N . SER A 1 638 ? -29.047 -31.75 -30.781 1 95.06 638 SER A N 1
ATOM 5132 C CA . SER A 1 638 ? -28.625 -31.25 -32.094 1 95.06 638 SER A CA 1
ATOM 5133 C C . SER A 1 638 ? -27.125 -30.984 -32.125 1 95.06 638 SER A C 1
ATOM 5135 O O . SER A 1 638 ? -26.547 -30.812 -33.188 1 95.06 638 SER A O 1
ATOM 5137 N N . LEU A 1 639 ? -26.469 -30.984 -30.969 1 96.12 639 LEU A N 1
ATOM 5138 C CA . LEU A 1 639 ? -25.047 -30.719 -30.906 1 96.12 639 LEU A CA 1
ATOM 5139 C C . LEU A 1 639 ? -24.25 -31.859 -31.547 1 96.12 639 LEU A C 1
ATOM 5141 O O . LEU A 1 639 ? -24.562 -33.031 -31.359 1 96.12 639 LEU A O 1
ATOM 5145 N N . THR A 1 640 ? -23.312 -31.484 -32.375 1 96.31 640 THR A N 1
ATOM 5146 C CA . THR A 1 640 ? -22.328 -32.469 -32.812 1 96.31 640 THR A CA 1
ATOM 5147 C C . THR A 1 640 ? -21.453 -32.906 -31.656 1 96.31 640 THR A C 1
ATOM 5149 O O . THR A 1 640 ? -21.422 -32.25 -30.609 1 96.31 640 THR A O 1
ATOM 5152 N N . VAL A 1 641 ? -20.766 -34 -31.828 1 96.06 641 VAL A N 1
ATOM 5153 C CA . VAL A 1 641 ? -19.875 -34.5 -30.781 1 96.06 641 VAL A CA 1
ATOM 5154 C C . VAL A 1 641 ? -18.828 -33.469 -30.453 1 96.06 641 VAL A C 1
ATOM 5156 O O . VAL A 1 641 ? -18.547 -33.219 -29.281 1 96.06 641 VAL A O 1
ATOM 5159 N N . ASN A 1 642 ? -18.328 -32.812 -31.469 1 95.44 642 ASN A N 1
ATOM 5160 C CA . ASN A 1 642 ? -17.281 -31.812 -31.266 1 95.44 642 ASN A CA 1
ATOM 5161 C C . ASN A 1 642 ? -17.812 -30.594 -30.484 1 95.44 642 ASN A C 1
ATOM 5163 O O . ASN A 1 642 ? -17.109 -30.047 -29.641 1 95.44 642 ASN A O 1
ATOM 5167 N N . GLN A 1 643 ? -19 -30.219 -30.844 1 96.06 643 GLN A N 1
ATOM 5168 C CA . GLN A 1 643 ? -19.625 -29.109 -30.125 1 96.06 643 GLN A CA 1
ATOM 5169 C C . GLN A 1 643 ? -19.859 -29.469 -28.656 1 96.06 643 GLN A C 1
ATOM 5171 O O . GLN A 1 643 ? -19.641 -28.641 -27.766 1 96.06 643 GLN A O 1
ATOM 5176 N N . ARG A 1 644 ? -20.297 -30.641 -28.438 1 97.12 644 ARG A N 1
ATOM 5177 C CA . ARG A 1 644 ? -20.562 -31.125 -27.078 1 97.12 644 ARG A CA 1
ATOM 5178 C C . ARG A 1 644 ? -19.266 -31.203 -26.281 1 97.12 644 ARG A C 1
ATOM 5180 O O . ARG A 1 644 ? -19.234 -30.797 -25.109 1 97.12 644 ARG A O 1
ATOM 5187 N N . LEU A 1 645 ? -18.203 -31.703 -26.938 1 96.62 645 LEU A N 1
ATOM 5188 C CA . LEU A 1 645 ? -16.906 -31.766 -26.281 1 96.62 645 LEU A CA 1
ATOM 5189 C C . LEU A 1 645 ? -16.406 -30.375 -25.922 1 96.62 645 LEU A C 1
ATOM 5191 O O . LEU A 1 645 ? -15.805 -30.188 -24.859 1 96.62 645 LEU A O 1
ATOM 5195 N N . GLY A 1 646 ? -16.641 -29.406 -26.781 1 95.06 646 GLY A N 1
ATOM 5196 C CA . GLY A 1 646 ? -16.266 -28.031 -26.5 1 95.06 646 GLY A CA 1
ATOM 5197 C C . GLY A 1 646 ? -16.953 -27.484 -25.266 1 95.06 646 GLY A C 1
ATOM 5198 O O . GLY A 1 646 ? -16.328 -26.781 -24.469 1 95.06 646 GLY A O 1
ATOM 5199 N N . ARG A 1 647 ? -18.188 -27.75 -25.078 1 96.06 647 ARG A N 1
ATOM 5200 C CA . ARG A 1 647 ? -18.953 -27.266 -23.922 1 96.06 647 ARG A CA 1
ATOM 5201 C C . ARG A 1 647 ? -18.484 -27.969 -22.641 1 96.06 647 ARG A C 1
ATOM 5203 O O . ARG A 1 647 ? -18.438 -27.359 -21.578 1 96.06 647 ARG A O 1
ATOM 5210 N N . ILE A 1 648 ? -18.203 -29.312 -22.75 1 97.5 648 ILE A N 1
ATOM 5211 C CA . ILE A 1 648 ? -17.766 -30.078 -21.594 1 97.5 648 ILE A CA 1
ATOM 5212 C C . ILE A 1 648 ? -16.484 -29.469 -21.016 1 97.5 648 ILE A C 1
ATOM 5214 O O . ILE A 1 648 ? -16.297 -29.422 -19.812 1 97.5 648 ILE A O 1
ATOM 5218 N N . ARG A 1 649 ? -15.617 -28.938 -21.812 1 94.75 649 ARG A N 1
ATOM 5219 C CA . ARG A 1 649 ? -14.328 -28.406 -21.391 1 94.75 649 ARG A CA 1
ATOM 5220 C C . ARG A 1 649 ? -14.508 -27.156 -20.531 1 94.75 649 ARG A C 1
ATOM 5222 O O . ARG A 1 649 ? -13.656 -26.844 -19.688 1 94.75 649 ARG A O 1
ATOM 5229 N N . TYR A 1 650 ? -15.633 -26.453 -20.672 1 94.06 650 TYR A N 1
ATOM 5230 C CA . TYR A 1 650 ? -15.906 -25.297 -19.844 1 94.06 650 TYR A CA 1
ATOM 5231 C C . TYR A 1 650 ? -16.016 -25.688 -18.375 1 94.06 650 TYR A C 1
ATOM 5233 O O . TYR A 1 650 ? -15.719 -24.875 -17.484 1 94.06 650 TYR A O 1
ATOM 5241 N N . LEU A 1 651 ? -16.391 -26.922 -18.156 1 95.94 651 LEU A N 1
ATOM 5242 C CA . LEU A 1 651 ? -16.625 -27.391 -16.797 1 95.94 651 LEU A CA 1
ATOM 5243 C C . LEU A 1 651 ? -15.328 -27.438 -16 1 95.94 651 LEU A C 1
ATOM 5245 O O . LEU A 1 651 ? -15.344 -27.438 -14.766 1 95.94 651 LEU A O 1
ATOM 5249 N N . ARG A 1 652 ? -14.172 -27.438 -16.719 1 95 652 ARG A N 1
ATOM 5250 C CA . ARG A 1 652 ? -12.875 -27.453 -16.047 1 95 652 ARG A CA 1
ATOM 5251 C C . ARG A 1 652 ? -12.641 -26.141 -15.281 1 95 652 ARG A C 1
ATOM 5253 O O . ARG A 1 652 ? -12.031 -26.156 -14.211 1 95 652 ARG A O 1
ATOM 5260 N N . ASN A 1 653 ? -13.188 -25.062 -15.828 1 93.25 653 ASN A N 1
ATOM 5261 C CA . ASN A 1 653 ? -13.016 -23.734 -15.242 1 93.25 653 ASN A CA 1
ATOM 5262 C C . ASN A 1 653 ? -14.227 -23.328 -14.406 1 93.25 653 ASN A C 1
ATOM 5264 O O . ASN A 1 653 ? -14.086 -22.625 -13.414 1 93.25 653 ASN A O 1
ATOM 5268 N N . TYR A 1 654 ? -15.391 -23.719 -14.938 1 95.06 654 TYR A N 1
ATOM 5269 C CA . TYR A 1 654 ? -16.625 -23.234 -14.336 1 95.06 654 TYR A CA 1
ATOM 5270 C C . TYR A 1 654 ? -17.422 -24.391 -13.719 1 95.06 654 TYR A C 1
ATOM 5272 O O . TYR A 1 654 ? -18.281 -24.984 -14.383 1 95.06 654 TYR A O 1
ATOM 5280 N N . ASN A 1 655 ? -17.156 -24.594 -12.438 1 95.5 655 ASN A N 1
ATOM 5281 C CA . ASN A 1 655 ? -17.797 -25.672 -11.703 1 95.5 655 ASN A CA 1
ATOM 5282 C C . ASN A 1 655 ? -19.234 -25.328 -11.328 1 95.5 655 ASN A C 1
ATOM 5284 O O . ASN A 1 655 ? -19.516 -24.953 -10.195 1 95.5 655 ASN A O 1
ATOM 5288 N N . VAL A 1 656 ? -20.125 -25.547 -12.266 1 95.62 656 VAL A N 1
ATOM 5289 C CA . VAL A 1 656 ? -21.531 -25.297 -12 1 95.62 656 VAL A CA 1
ATOM 5290 C C . VAL A 1 656 ? -22.141 -26.469 -11.258 1 95.62 656 VAL A C 1
ATOM 5292 O O . VAL A 1 656 ? -22.734 -27.359 -11.867 1 95.62 656 VAL A O 1
ATOM 5295 N N . HIS A 1 657 ? -22.234 -26.422 -9.977 1 96.81 657 HIS A N 1
ATOM 5296 C CA . HIS A 1 657 ? -22.531 -27.516 -9.07 1 96.81 657 HIS A CA 1
ATOM 5297 C C . HIS A 1 657 ? -23.969 -28.016 -9.25 1 96.81 657 HIS A C 1
ATOM 5299 O O . HIS A 1 657 ? -24.219 -29.219 -9.141 1 96.81 657 HIS A O 1
ATOM 5305 N N . SER A 1 658 ? -24.906 -27.141 -9.555 1 95 658 SER A N 1
ATOM 5306 C CA . SER A 1 658 ? -26.328 -27.453 -9.641 1 95 658 SER A CA 1
ATOM 5307 C C . SER A 1 658 ? -26.609 -28.406 -10.797 1 95 658 SER A C 1
ATOM 5309 O O . SER A 1 658 ? -27.656 -29.062 -10.844 1 95 658 SER A O 1
ATOM 5311 N N . GLN A 1 659 ? -25.719 -28.562 -11.695 1 96.19 659 GLN A N 1
ATOM 5312 C CA . GLN A 1 659 ? -25.953 -29.344 -12.906 1 96.19 659 GLN A CA 1
ATOM 5313 C C . GLN A 1 659 ? -25.359 -30.75 -12.766 1 96.19 659 GLN A C 1
ATOM 5315 O O . GLN A 1 659 ? -25.562 -31.594 -13.641 1 96.19 659 GLN A O 1
ATOM 5320 N N . ILE A 1 660 ? -24.703 -31.094 -11.672 1 97.62 660 ILE A N 1
ATOM 5321 C CA . ILE A 1 660 ? -23.953 -32.312 -11.492 1 97.62 660 ILE A CA 1
ATOM 5322 C C . ILE A 1 660 ? -24.891 -33.531 -11.609 1 97.62 660 ILE A C 1
ATOM 5324 O O . ILE A 1 660 ? -24.594 -34.5 -12.312 1 97.62 660 ILE A O 1
ATOM 5328 N N . PRO A 1 661 ? -26.156 -33.5 -11.016 1 97.75 661 PRO A N 1
ATOM 5329 C CA . PRO A 1 661 ? -27.031 -34.688 -11.117 1 97.75 661 PRO A CA 1
ATOM 5330 C C . PRO A 1 661 ? -27.391 -35 -12.555 1 97.75 661 PRO A C 1
ATOM 5332 O O . PRO A 1 661 ? -27.328 -36.156 -12.961 1 97.75 661 PRO A O 1
ATOM 5335 N N . GLN A 1 662 ? -27.734 -34 -13.336 1 97.94 662 GLN A N 1
ATOM 5336 C CA . GLN A 1 662 ? -28.125 -34.219 -14.727 1 97.94 662 GLN A CA 1
ATOM 5337 C C . GLN A 1 662 ? -26.922 -34.656 -15.57 1 97.94 662 GLN A C 1
ATOM 5339 O O . GLN A 1 662 ? -27.062 -35.5 -16.469 1 97.94 662 GLN A O 1
ATOM 5344 N N . LEU A 1 663 ? -25.797 -34.125 -15.305 1 98.44 663 LEU A N 1
ATOM 5345 C CA . LEU A 1 663 ? -24.578 -34.469 -16.031 1 98.44 663 LEU A CA 1
ATOM 5346 C C . LEU A 1 663 ? -24.219 -35.938 -15.758 1 98.44 663 LEU A C 1
ATOM 5348 O O . LEU A 1 663 ? -23.812 -36.656 -16.672 1 98.44 663 LEU A O 1
ATOM 5352 N N . LEU A 1 664 ? -24.375 -36.375 -14.484 1 98.56 664 LEU A N 1
ATOM 5353 C CA . LEU A 1 664 ? -24.062 -37.75 -14.117 1 98.56 664 LEU A CA 1
ATOM 5354 C C . LEU A 1 664 ? -25.047 -38.719 -14.766 1 98.56 664 LEU A C 1
ATOM 5356 O O . LEU A 1 664 ? -24.656 -39.812 -15.203 1 98.56 664 LEU A O 1
ATOM 5360 N N . GLU A 1 665 ? -26.312 -38.312 -14.789 1 98.06 665 GLU A N 1
ATOM 5361 C CA . GLU A 1 665 ? -27.312 -39.125 -15.469 1 98.06 665 GLU A CA 1
ATOM 5362 C C . GLU A 1 665 ? -26.984 -39.281 -16.953 1 98.06 665 GLU A C 1
ATOM 5364 O O . GLU A 1 665 ? -27.031 -40.406 -17.484 1 98.06 665 GLU A O 1
ATOM 5369 N N . TYR A 1 666 ? -26.656 -38.188 -17.547 1 98.12 666 TYR A N 1
ATOM 5370 C CA . TYR A 1 666 ? -26.297 -38.219 -18.953 1 98.12 666 TYR A CA 1
ATOM 5371 C C . TYR A 1 666 ? -25.047 -39.062 -19.203 1 98.12 666 TYR A C 1
ATOM 5373 O O . TYR A 1 666 ? -24.969 -39.781 -20.188 1 98.12 666 TYR A O 1
ATOM 5381 N N . LEU A 1 667 ? -24.078 -38.969 -18.344 1 98.38 667 LEU A N 1
ATOM 5382 C CA . LEU A 1 667 ? -22.828 -39.719 -18.406 1 98.38 667 LEU A CA 1
ATOM 5383 C C . LEU A 1 667 ? -23.109 -41.219 -18.469 1 98.38 667 LEU A C 1
ATOM 5385 O O . LEU A 1 667 ? -22.469 -41.938 -19.25 1 98.38 667 LEU A O 1
ATOM 5389 N N . GLN A 1 668 ? -24.031 -41.656 -17.75 1 96.88 668 GLN A N 1
ATOM 5390 C CA . GLN A 1 668 ? -24.359 -43.094 -17.672 1 96.88 668 GLN A CA 1
ATOM 5391 C C . GLN A 1 668 ? -25.219 -43.531 -18.844 1 96.88 668 GLN A C 1
ATOM 5393 O O . GLN A 1 668 ? -25.203 -44.688 -19.234 1 96.88 668 GLN A O 1
ATOM 5398 N N . LYS A 1 669 ? -25.906 -42.594 -19.406 1 95.62 669 LYS A N 1
ATOM 5399 C CA . LYS A 1 669 ? -26.859 -42.906 -20.469 1 95.62 669 LYS A CA 1
ATOM 5400 C C . LYS A 1 669 ? -26.203 -42.875 -21.844 1 95.62 669 LYS A C 1
ATOM 5402 O O . LYS A 1 669 ? -26.547 -43.688 -22.703 1 95.62 669 LYS A O 1
ATOM 5407 N N . THR A 1 670 ? -25.359 -41.969 -22.047 1 96.25 670 THR A N 1
ATOM 5408 C CA . THR A 1 670 ? -24.75 -41.812 -23.375 1 96.25 670 THR A CA 1
ATOM 5409 C C . THR A 1 670 ? -23.844 -42.969 -23.688 1 96.25 670 THR A C 1
ATOM 5411 O O . THR A 1 670 ? -23.25 -43.594 -22.781 1 96.25 670 THR A O 1
ATOM 5414 N N . ASP A 1 671 ? -23.75 -43.344 -25.016 1 93.25 671 ASP A N 1
ATOM 5415 C CA . ASP A 1 671 ? -22.891 -44.438 -25.438 1 93.25 671 ASP A CA 1
ATOM 5416 C C . ASP A 1 671 ? -21.688 -43.906 -26.234 1 93.25 671 ASP A C 1
ATOM 5418 O O . ASP A 1 671 ? -20.984 -44.688 -26.875 1 93.25 671 ASP A O 1
ATOM 5422 N N . ASN A 1 672 ? -21.484 -42.656 -26.219 1 96.69 672 ASN A N 1
ATOM 5423 C CA . ASN A 1 672 ? -20.359 -42.031 -26.938 1 96.69 672 ASN A CA 1
ATOM 5424 C C . ASN A 1 672 ? -19.109 -42 -26.078 1 96.69 672 ASN A C 1
ATOM 5426 O O . ASN A 1 672 ? -19.031 -41.219 -25.125 1 96.69 672 ASN A O 1
ATOM 5430 N N . GLU A 1 673 ? -18.078 -42.719 -26.422 1 97.12 673 GLU A N 1
ATOM 5431 C CA . GLU A 1 673 ? -16.891 -42.906 -25.594 1 97.12 673 GLU A CA 1
ATOM 5432 C C . GLU A 1 673 ? -16.141 -41.594 -25.391 1 97.12 673 GLU A C 1
ATOM 5434 O O . GLU A 1 673 ? -15.812 -41.25 -24.266 1 97.12 673 GLU A O 1
ATOM 5439 N N . PRO A 1 674 ? -15.859 -40.781 -26.469 1 97 674 PRO A N 1
ATOM 5440 C CA . PRO A 1 674 ? -15.156 -39.531 -26.25 1 97 674 PRO A CA 1
ATOM 5441 C C . PRO A 1 674 ? -15.898 -38.562 -25.297 1 97 674 PRO A C 1
ATOM 5443 O O . PRO A 1 674 ? -15.266 -37.875 -24.516 1 97 674 PRO A O 1
ATOM 5446 N N . VAL A 1 675 ? -17.203 -38.594 -25.391 1 97.69 675 VAL A N 1
ATOM 5447 C CA . VAL A 1 675 ? -18.016 -37.75 -24.531 1 97.69 675 VAL A CA 1
ATOM 5448 C C . VAL A 1 675 ? -17.938 -38.219 -23.094 1 97.69 675 VAL A C 1
ATOM 5450 O O . VAL A 1 675 ? -17.797 -37.438 -22.172 1 97.69 675 VAL A O 1
ATOM 5453 N N . GLN A 1 676 ? -18.016 -39.562 -22.891 1 98.25 676 GLN A N 1
ATOM 5454 C CA . GLN A 1 676 ? -17.906 -40.125 -21.547 1 98.25 676 GLN A CA 1
ATOM 5455 C C . GLN A 1 676 ? -16.562 -39.812 -20.906 1 98.25 676 GLN A C 1
ATOM 5457 O O . GLN A 1 676 ? -16.5 -39.344 -19.766 1 98.25 676 GLN A O 1
ATOM 5462 N N . VAL A 1 677 ? -15.531 -40 -21.656 1 98 677 VAL A N 1
ATOM 5463 C CA . VAL A 1 677 ? -14.18 -39.781 -21.156 1 98 677 VAL A CA 1
ATOM 5464 C C . VAL A 1 677 ? -14.008 -38.281 -20.797 1 98 677 VAL A C 1
ATOM 5466 O O . VAL A 1 677 ? -13.523 -37.969 -19.719 1 98 677 VAL A O 1
ATOM 5469 N N . SER A 1 678 ? -14.43 -37.406 -21.703 1 97.75 678 SER A N 1
ATOM 5470 C CA . SER A 1 678 ? -14.266 -35.969 -21.5 1 97.75 678 SER A CA 1
ATOM 5471 C C . SER A 1 678 ? -15.094 -35.5 -20.312 1 97.75 678 SER A C 1
ATOM 5473 O O . SER A 1 678 ? -14.656 -34.625 -19.547 1 97.75 678 SER A O 1
ATOM 5475 N N . LEU A 1 679 ? -16.297 -35.969 -20.203 1 98.38 679 LEU A N 1
ATOM 5476 C CA . LEU A 1 679 ? -17.156 -35.562 -19.109 1 98.38 679 LEU A CA 1
ATOM 5477 C C . LEU A 1 679 ? -16.609 -36.062 -17.781 1 98.38 679 LEU A C 1
ATOM 5479 O O . LEU A 1 679 ? -16.656 -35.312 -16.781 1 98.38 679 LEU A O 1
ATOM 5483 N N . LEU A 1 680 ? -16.141 -37.312 -17.734 1 98.44 680 LEU A N 1
ATOM 5484 C CA . LEU A 1 680 ? -15.492 -37.844 -16.531 1 98.44 680 LEU A CA 1
ATOM 5485 C C . LEU A 1 680 ? -14.297 -36.969 -16.141 1 98.44 680 LEU A C 1
ATOM 5487 O O . LEU A 1 680 ? -14.141 -36.594 -14.977 1 98.44 680 LEU A O 1
ATOM 5491 N N . GLU A 1 681 ? -13.453 -36.625 -17.078 1 97.88 681 GLU A N 1
ATOM 5492 C CA . GLU A 1 681 ? -12.281 -35.812 -16.812 1 97.88 681 GLU A CA 1
ATOM 5493 C C . GLU A 1 681 ? -12.68 -34.438 -16.25 1 97.88 681 GLU A C 1
ATOM 5495 O O . GLU A 1 681 ? -12.078 -33.969 -15.297 1 97.88 681 GLU A O 1
ATOM 5500 N N . ALA A 1 682 ? -13.664 -33.812 -16.844 1 97.75 682 ALA A N 1
ATOM 5501 C CA . ALA A 1 682 ? -14.125 -32.5 -16.422 1 97.75 682 ALA A CA 1
ATOM 5502 C C . ALA A 1 682 ? -14.695 -32.562 -15 1 97.75 682 ALA A C 1
ATOM 5504 O O . ALA A 1 682 ? -14.453 -31.656 -14.195 1 97.75 682 ALA A O 1
ATOM 5505 N N . LEU A 1 683 ? -15.43 -33.594 -14.711 1 98 683 LEU A N 1
ATOM 5506 C CA . LEU A 1 683 ? -16.031 -33.75 -13.383 1 98 683 LEU A CA 1
ATOM 5507 C C . LEU A 1 683 ? -14.945 -33.969 -12.328 1 98 683 LEU A C 1
ATOM 5509 O O . LEU A 1 683 ? -15.18 -33.719 -11.141 1 98 683 LEU A O 1
ATOM 5513 N N . GLY A 1 684 ? -13.75 -34.406 -12.773 1 96.56 684 GLY A N 1
ATOM 5514 C CA . GLY A 1 684 ? -12.617 -34.562 -11.867 1 96.56 684 GLY A CA 1
ATOM 5515 C C . GLY A 1 684 ? -12.117 -33.25 -11.312 1 96.56 684 GLY A C 1
ATOM 5516 O O . GLY A 1 684 ? -11.391 -33.219 -10.32 1 96.56 684 GLY A O 1
ATOM 5517 N N . TRP A 1 685 ? -12.516 -32.156 -11.883 1 96.12 685 TRP A N 1
ATOM 5518 C CA . TRP A 1 685 ? -12.094 -30.812 -11.445 1 96.12 685 TRP A CA 1
ATOM 5519 C C . TRP A 1 685 ? -12.992 -30.297 -10.328 1 96.12 685 TRP A C 1
ATOM 5521 O O . TRP A 1 685 ? -12.727 -29.25 -9.75 1 96.12 685 TRP A O 1
ATOM 5531 N N . PHE A 1 686 ? -14.039 -31.016 -9.969 1 96.38 686 PHE A N 1
ATOM 5532 C CA . PHE A 1 686 ? -14.969 -30.656 -8.906 1 96.38 686 PHE A CA 1
ATOM 5533 C C . PHE A 1 686 ? -14.516 -31.219 -7.57 1 96.38 686 PHE A C 1
ATOM 5535 O O . PHE A 1 686 ? -15.328 -31.734 -6.805 1 96.38 686 PHE A O 1
ATOM 5542 N N . ARG A 1 687 ? -13.25 -31.109 -7.297 1 92.81 687 ARG A N 1
ATOM 5543 C CA . ARG A 1 687 ? -12.641 -31.734 -6.129 1 92.81 687 ARG A CA 1
ATOM 5544 C C . ARG A 1 687 ? -13.211 -31.172 -4.836 1 92.81 687 ARG A C 1
ATOM 5546 O O . ARG A 1 687 ? -13.375 -31.891 -3.85 1 92.81 687 ARG A O 1
ATOM 5553 N N . MET A 1 688 ? -13.516 -29.906 -4.828 1 93.38 688 MET A N 1
ATOM 5554 C CA . MET A 1 688 ? -13.938 -29.234 -3.604 1 93.38 688 MET A CA 1
ATOM 5555 C C . MET A 1 688 ? -15.453 -29.094 -3.549 1 93.38 688 MET A C 1
ATOM 5557 O O . MET A 1 688 ? -15.992 -28.516 -2.602 1 93.38 688 MET A O 1
ATOM 5561 N N . SER A 1 689 ? -16.125 -29.641 -4.504 1 96.19 689 SER A N 1
ATOM 5562 C CA . SER A 1 689 ? -17.562 -29.469 -4.613 1 96.19 689 SER A CA 1
ATOM 5563 C C . SER A 1 689 ? -18.297 -30.109 -3.439 1 96.19 689 SER A C 1
ATOM 5565 O O . SER A 1 689 ? -17.906 -31.188 -2.986 1 96.19 689 SER A O 1
ATOM 5567 N N . CYS A 1 690 ? -19.344 -29.5 -3.02 1 95.44 690 CYS A N 1
ATOM 5568 C CA . CYS A 1 690 ? -20.172 -30.078 -1.976 1 95.44 690 CYS A CA 1
ATOM 5569 C C . CYS A 1 690 ? -20.875 -31.344 -2.467 1 95.44 690 CYS A C 1
ATOM 5571 O O . CYS A 1 690 ? -21.391 -32.125 -1.667 1 95.44 690 CYS A O 1
ATOM 5573 N N . ARG A 1 691 ? -20.797 -31.625 -3.758 1 96.06 691 ARG A N 1
ATOM 5574 C CA . ARG A 1 691 ? -21.422 -32.812 -4.344 1 96.06 691 ARG A CA 1
ATOM 5575 C C . ARG A 1 691 ? -20.375 -33.781 -4.828 1 96.06 691 ARG A C 1
ATOM 5577 O O . ARG A 1 691 ? -20.641 -34.625 -5.699 1 96.06 691 ARG A O 1
ATOM 5584 N N . HIS A 1 692 ? -19.219 -33.688 -4.348 1 95.12 692 HIS A N 1
ATOM 5585 C CA . HIS A 1 692 ? -18.109 -34.531 -4.809 1 95.12 692 HIS A CA 1
ATOM 5586 C C . HIS A 1 692 ? -18.375 -36 -4.559 1 95.12 692 HIS A C 1
ATOM 5588 O O . HIS A 1 692 ? -17.922 -36.875 -5.32 1 95.12 692 HIS A O 1
ATOM 5594 N N . ASN A 1 693 ? -19.172 -36.344 -3.529 1 94.88 693 ASN A N 1
ATOM 5595 C CA . ASN A 1 693 ? -19.5 -37.719 -3.225 1 94.88 693 ASN A CA 1
ATOM 5596 C C . ASN A 1 693 ? -20.328 -38.375 -4.336 1 94.88 693 ASN A C 1
ATOM 5598 O O . ASN A 1 693 ? -20.156 -39.562 -4.641 1 94.88 693 ASN A O 1
ATOM 5602 N N . GLU A 1 694 ? -21.25 -37.594 -4.887 1 97.44 694 GLU A N 1
ATOM 5603 C CA . GLU A 1 694 ? -22.047 -38.094 -6.008 1 97.44 694 GLU A CA 1
ATOM 5604 C C . GLU A 1 694 ? -21.156 -38.438 -7.199 1 97.44 694 GLU A C 1
ATOM 5606 O O . GLU A 1 694 ? -21.328 -39.5 -7.824 1 97.44 694 GLU A O 1
ATOM 5611 N N . ILE A 1 695 ? -20.25 -37.625 -7.453 1 98.06 695 ILE A N 1
ATOM 5612 C CA . ILE A 1 695 ? -19.328 -37.812 -8.57 1 98.06 695 ILE A CA 1
ATOM 5613 C C . ILE A 1 695 ? -18.469 -39.031 -8.32 1 98.06 695 ILE A C 1
ATOM 5615 O O . ILE A 1 695 ? -18.312 -39.906 -9.188 1 98.06 695 ILE A O 1
ATOM 5619 N N . SER A 1 696 ? -17.891 -39.125 -7.082 1 96.69 696 SER A N 1
ATOM 5620 C CA . SER A 1 696 ? -16.969 -40.219 -6.754 1 96.69 696 SER A CA 1
ATOM 5621 C C . SER A 1 696 ? -17.672 -41.562 -6.809 1 96.69 696 SER A C 1
ATOM 5623 O O . SER A 1 696 ? -17.094 -42.562 -7.262 1 96.69 696 SER A O 1
ATOM 5625 N N . GLN A 1 697 ? -18.922 -41.625 -6.406 1 97.25 697 GLN A N 1
ATOM 5626 C CA . GLN A 1 697 ? -19.688 -42.875 -6.41 1 97.25 697 GLN A CA 1
ATOM 5627 C C . GLN A 1 697 ? -19.906 -43.375 -7.836 1 97.25 697 GLN A C 1
ATOM 5629 O O . GLN A 1 697 ? -19.688 -44.531 -8.133 1 97.25 697 GLN A O 1
ATOM 5634 N N . VAL A 1 698 ? -20.312 -42.469 -8.656 1 98.44 698 VAL A N 1
ATOM 5635 C CA . VAL A 1 698 ? -20.562 -42.844 -10.047 1 98.44 698 VAL A CA 1
ATOM 5636 C C . VAL A 1 698 ? -19.25 -43.219 -10.727 1 98.44 698 VAL A C 1
ATOM 5638 O O . VAL A 1 698 ? -19.188 -44.219 -11.453 1 98.44 698 VAL A O 1
ATOM 5641 N N . ALA A 1 699 ? -18.25 -42.438 -10.539 1 98.5 699 ALA A N 1
ATOM 5642 C CA . ALA A 1 699 ? -16.938 -42.688 -11.141 1 98.5 699 ALA A CA 1
ATOM 5643 C C . ALA A 1 699 ? -16.391 -44.062 -10.695 1 98.5 699 ALA A C 1
ATOM 5645 O O . ALA A 1 699 ? -15.867 -44.812 -11.5 1 98.5 699 ALA A O 1
ATOM 5646 N N . GLN A 1 700 ? -16.516 -44.375 -9.398 1 97.44 700 GLN A N 1
ATOM 5647 C CA . GLN A 1 700 ? -16.047 -45.656 -8.883 1 97.44 700 GLN A CA 1
ATOM 5648 C C . GLN A 1 700 ? -16.812 -46.812 -9.516 1 97.44 700 GLN A C 1
ATOM 5650 O O . GLN A 1 700 ? -16.203 -47.781 -9.945 1 97.44 700 GLN A O 1
ATOM 5655 N N . ALA A 1 701 ? -18.109 -46.688 -9.602 1 98.31 701 ALA A N 1
ATOM 5656 C CA . ALA A 1 701 ? -18.938 -47.75 -10.188 1 98.31 701 ALA A CA 1
ATOM 5657 C C . ALA A 1 701 ? -18.562 -47.969 -11.656 1 98.31 701 ALA A C 1
ATOM 5659 O O . ALA A 1 701 ? -18.453 -49.125 -12.094 1 98.31 701 ALA A O 1
ATOM 5660 N N . MET A 1 702 ? -18.391 -46.906 -12.383 1 98.38 702 MET A N 1
ATOM 5661 C CA . MET A 1 702 ? -18.078 -47 -13.805 1 98.38 702 MET A CA 1
ATOM 5662 C C . MET A 1 702 ? -16.688 -47.594 -14.016 1 98.38 702 MET A C 1
ATOM 5664 O O . MET A 1 702 ? -16.453 -48.281 -15 1 98.38 702 MET A O 1
ATOM 5668 N N . SER A 1 703 ? -15.805 -47.344 -13.109 1 98.25 703 SER A N 1
ATOM 5669 C CA . SER A 1 703 ? -14.43 -47.812 -13.242 1 98.25 703 SER A CA 1
ATOM 5670 C C . SER A 1 703 ? -14.359 -49.344 -13.102 1 98.25 703 SER A C 1
ATOM 5672 O O . SER A 1 703 ? -13.43 -49.969 -13.602 1 98.25 703 SER A O 1
ATOM 5674 N N . GLN A 1 704 ? -15.383 -49.938 -12.539 1 97.5 704 GLN A N 1
ATOM 5675 C CA . GLN A 1 704 ? -15.383 -51.375 -12.258 1 97.5 704 GLN A CA 1
ATOM 5676 C C . GLN A 1 704 ? -16.359 -52.125 -13.156 1 97.5 704 GLN A C 1
ATOM 5678 O O . GLN A 1 704 ? -16.484 -53.344 -13.086 1 97.5 704 GLN A O 1
ATOM 5683 N N . ASP A 1 705 ? -17.016 -51.375 -13.961 1 97.38 705 ASP A N 1
ATOM 5684 C CA . ASP A 1 705 ? -18.062 -51.969 -14.797 1 97.38 705 ASP A CA 1
ATOM 5685 C C . ASP A 1 705 ? -17.531 -52.312 -16.188 1 97.38 705 ASP A C 1
ATOM 5687 O O . ASP A 1 705 ? -17.234 -51.406 -16.984 1 97.38 705 ASP A O 1
ATOM 5691 N N . SER A 1 706 ? -17.5 -53.531 -16.594 1 95.81 706 SER A N 1
ATOM 5692 C CA . SER A 1 706 ? -16.906 -54.031 -17.828 1 95.81 706 SER A CA 1
ATOM 5693 C C . SER A 1 706 ? -17.766 -53.656 -19.031 1 95.81 706 SER A C 1
ATOM 5695 O O . SER A 1 706 ? -17.328 -53.812 -20.172 1 95.81 706 SER A O 1
ATOM 5697 N N . ARG A 1 707 ? -18.906 -53.062 -18.75 1 95.81 707 ARG A N 1
ATOM 5698 C CA . ARG A 1 707 ? -19.75 -52.625 -19.859 1 95.81 707 ARG A CA 1
ATOM 5699 C C . ARG A 1 707 ? -19.156 -51.406 -20.547 1 95.81 707 ARG A C 1
ATOM 5701 O O . ARG A 1 707 ? -19.453 -51.125 -21.719 1 95.81 707 ARG A O 1
ATOM 5708 N N . TYR A 1 708 ? -18.375 -50.688 -19.828 1 97.44 708 TYR A N 1
ATOM 5709 C CA . TYR A 1 708 ? -17.734 -49.5 -20.391 1 97.44 708 TYR A CA 1
ATOM 5710 C C . TYR A 1 708 ? -16.391 -49.875 -21.016 1 97.44 708 TYR A C 1
ATOM 5712 O O . TYR A 1 708 ? -15.766 -50.844 -20.641 1 97.44 708 TYR A O 1
ATOM 5720 N N . SER A 1 709 ? -16 -49.094 -22 1 97.44 709 SER A N 1
ATOM 5721 C CA . SER A 1 709 ? -14.695 -49.312 -22.641 1 97.44 709 SER A CA 1
ATOM 5722 C C . SER A 1 709 ? -13.562 -49.094 -21.641 1 97.44 709 SER A C 1
ATOM 5724 O O . SER A 1 709 ? -13.766 -48.5 -20.578 1 97.44 709 SER A O 1
ATOM 5726 N N . GLN A 1 710 ? -12.406 -49.594 -21.953 1 97.25 710 GLN A N 1
ATOM 5727 C CA . GLN A 1 710 ? -11.258 -49.438 -21.062 1 97.25 710 GLN A CA 1
ATOM 5728 C C . GLN A 1 710 ? -10.922 -47.969 -20.844 1 97.25 710 GLN A C 1
ATOM 5730 O O . GLN A 1 710 ? -10.555 -47.562 -19.734 1 97.25 710 GLN A O 1
ATOM 5735 N N . ALA A 1 711 ? -10.992 -47.188 -21.875 1 97.44 711 ALA A N 1
ATOM 5736 C CA . ALA A 1 711 ? -10.711 -45.75 -21.781 1 97.44 711 ALA A CA 1
ATOM 5737 C C . ALA A 1 711 ? -11.633 -45.062 -20.766 1 97.44 711 ALA A C 1
ATOM 5739 O O . ALA A 1 711 ? -11.203 -44.219 -20 1 97.44 711 ALA A O 1
ATOM 5740 N N . VAL A 1 712 ? -12.914 -45.438 -20.812 1 98.5 712 VAL A N 1
ATOM 5741 C CA . VAL A 1 712 ? -13.906 -44.875 -19.891 1 98.5 712 VAL A CA 1
ATOM 5742 C C . VAL A 1 712 ? -13.609 -45.344 -18.469 1 98.5 712 VAL A C 1
ATOM 5744 O O . VAL A 1 712 ? -13.633 -44.531 -17.531 1 98.5 712 VAL A O 1
ATOM 5747 N N . ARG A 1 713 ? -13.305 -46.594 -18.312 1 98.44 713 ARG A N 1
ATOM 5748 C CA . ARG A 1 713 ? -13.016 -47.125 -16.984 1 98.44 713 ARG A CA 1
ATOM 5749 C C . ARG A 1 713 ? -11.758 -46.5 -16.406 1 98.44 713 ARG A C 1
ATOM 5751 O O . ARG A 1 713 ? -11.711 -46.188 -15.211 1 98.44 713 ARG A O 1
ATOM 5758 N N . ASP A 1 714 ? -10.781 -46.312 -17.234 1 98.12 714 ASP A N 1
ATOM 5759 C CA . ASP A 1 714 ? -9.539 -45.688 -16.797 1 98.12 714 ASP A CA 1
ATOM 5760 C C . ASP A 1 714 ? -9.789 -44.25 -16.328 1 98.12 714 ASP A C 1
ATOM 5762 O O . ASP A 1 714 ? -9.305 -43.844 -15.281 1 98.12 714 ASP A O 1
ATOM 5766 N N . GLU A 1 715 ? -10.523 -43.469 -17.125 1 98.25 715 GLU A N 1
ATOM 5767 C CA . GLU A 1 715 ? -10.797 -42.094 -16.75 1 98.25 715 GLU A CA 1
ATOM 5768 C C . GLU A 1 715 ? -11.695 -42.031 -15.516 1 98.25 715 GLU A C 1
ATOM 5770 O O . GLU A 1 715 ? -11.555 -41.125 -14.703 1 98.25 715 GLU A O 1
ATOM 5775 N N . ALA A 1 716 ? -12.625 -42.906 -15.422 1 98.56 716 ALA A N 1
ATOM 5776 C CA . ALA A 1 716 ? -13.469 -43 -14.234 1 98.56 716 ALA A CA 1
ATOM 5777 C C . ALA A 1 716 ? -12.633 -43.219 -12.984 1 98.56 716 ALA A C 1
ATOM 5779 O O . ALA A 1 716 ? -12.867 -42.594 -11.945 1 98.56 716 ALA A O 1
ATOM 5780 N N . LEU A 1 717 ? -11.695 -44.125 -13.078 1 97.94 717 LEU A N 1
ATOM 5781 C CA . LEU A 1 717 ? -10.805 -44.375 -11.953 1 97.94 717 LEU A CA 1
ATOM 5782 C C . LEU A 1 717 ? -9.992 -43.125 -11.609 1 97.94 717 LEU A C 1
ATOM 5784 O O . LEU A 1 717 ? -9.812 -42.812 -10.43 1 97.94 717 LEU A O 1
ATOM 5788 N N . LYS A 1 718 ? -9.469 -42.469 -12.586 1 97.38 718 LYS A N 1
ATOM 5789 C CA . LYS A 1 718 ? -8.727 -41.219 -12.367 1 97.38 718 LYS A CA 1
ATOM 5790 C C . LYS A 1 718 ? -9.586 -40.188 -11.641 1 97.38 718 LYS A C 1
ATOM 5792 O O . LYS A 1 718 ? -9.125 -39.531 -10.711 1 97.38 718 LYS A O 1
ATOM 5797 N N . THR A 1 719 ? -10.805 -40.031 -12.125 1 97.62 719 THR A N 1
ATOM 5798 C CA . THR A 1 719 ? -11.727 -39.094 -11.531 1 97.62 719 THR A CA 1
ATOM 5799 C C . THR A 1 719 ? -12.008 -39.438 -10.07 1 97.62 719 THR A C 1
ATOM 5801 O O . THR A 1 719 ? -12.016 -38.562 -9.203 1 97.62 719 THR A O 1
ATOM 5804 N N . TYR A 1 720 ? -12.219 -40.719 -9.828 1 96.88 720 TYR A N 1
ATOM 5805 C CA . TYR A 1 720 ? -12.406 -41.156 -8.453 1 96.88 720 TYR A CA 1
ATOM 5806 C C . TYR A 1 720 ? -11.211 -40.781 -7.586 1 96.88 720 TYR A C 1
ATOM 5808 O O . TYR A 1 720 ? -11.375 -40.25 -6.488 1 96.88 720 TYR A O 1
ATOM 5816 N N . ASN A 1 721 ? -10.023 -41 -8.062 1 96 721 ASN A N 1
ATOM 5817 C CA . ASN A 1 721 ? -8.805 -40.719 -7.32 1 96 721 ASN A CA 1
ATOM 5818 C C . ASN A 1 721 ? -8.578 -39.219 -7.156 1 96 721 ASN A C 1
ATOM 5820 O O . ASN A 1 721 ? -8.031 -38.781 -6.145 1 96 721 ASN A O 1
ATOM 5824 N N . ARG A 1 722 ? -8.969 -38.406 -8.172 1 95.81 722 ARG A N 1
ATOM 5825 C CA . ARG A 1 722 ? -8.875 -36.938 -8.07 1 95.81 722 ARG A CA 1
ATOM 5826 C C . ARG A 1 722 ? -9.742 -36.438 -6.922 1 95.81 722 ARG A C 1
ATOM 5828 O O . ARG A 1 722 ? -9.344 -35.5 -6.219 1 95.81 722 ARG A O 1
ATOM 5835 N N . ILE A 1 723 ? -10.844 -37 -6.758 1 94.06 723 ILE A N 1
ATOM 5836 C CA . ILE A 1 723 ? -11.828 -36.5 -5.801 1 94.06 723 ILE A CA 1
ATOM 5837 C C . ILE A 1 723 ? -11.508 -37.031 -4.41 1 94.06 723 ILE A C 1
ATOM 5839 O O . ILE A 1 723 ? -11.586 -36.312 -3.42 1 94.06 723 ILE A O 1
ATOM 5843 N N . MET A 1 724 ? -11.086 -38.281 -4.219 1 87.38 724 MET A N 1
ATOM 5844 C CA . MET A 1 724 ? -11.016 -38.938 -2.918 1 87.38 724 MET A CA 1
ATOM 5845 C C . MET A 1 724 ? -9.617 -38.812 -2.32 1 87.38 724 MET A C 1
ATOM 5847 O O . MET A 1 724 ? -9.453 -38.875 -1.101 1 87.38 724 MET A O 1
ATOM 5851 N N . ASN A 1 725 ? -8.602 -38.719 -2.986 1 69.88 725 ASN A N 1
ATOM 5852 C CA . ASN A 1 725 ? -7.246 -38.75 -2.453 1 69.88 725 ASN A CA 1
ATOM 5853 C C . ASN A 1 725 ? -6.855 -37.406 -1.82 1 69.88 725 ASN A C 1
ATOM 5855 O O . ASN A 1 725 ? -5.801 -37.281 -1.195 1 69.88 725 ASN A O 1
ATOM 5859 N N . HIS A 1 726 ? -7.613 -36.438 -1.735 1 65.12 726 HIS A N 1
ATOM 5860 C CA . HIS A 1 726 ? -7.094 -35.156 -1.336 1 65.12 726 HIS A CA 1
ATOM 5861 C C . HIS A 1 726 ? -7.703 -34.688 -0.015 1 65.12 726 HIS A C 1
ATOM 5863 O O . HIS A 1 726 ? -7.16 -33.812 0.651 1 65.12 726 HIS A O 1
ATOM 5869 N N . ARG A 1 727 ? -8.703 -35.219 0.448 1 66.44 727 ARG A N 1
ATOM 5870 C CA . ARG A 1 727 ? -9.367 -34.625 1.596 1 66.44 727 ARG A CA 1
ATOM 5871 C C . ARG A 1 727 ? -9.484 -35.625 2.748 1 66.44 727 ARG A C 1
ATOM 5873 O O . ARG A 1 727 ? -9.57 -36.812 2.525 1 66.44 727 ARG A O 1
ATOM 5880 N N . LYS A 1 728 ? -9.039 -35 3.879 1 69.62 728 LYS A N 1
ATOM 5881 C CA . LYS A 1 728 ? -9.125 -35.719 5.152 1 69.62 728 LYS A CA 1
ATOM 5882 C C . LYS A 1 728 ? -10.562 -35.75 5.672 1 69.62 728 LYS A C 1
ATOM 5884 O O . LYS A 1 728 ? -11.344 -34.844 5.402 1 69.62 728 LYS A O 1
ATOM 5889 N N . MET B 1 1 ? -47.719 -35.469 65.5 1 23.55 1 MET B N 1
ATOM 5890 C CA . MET B 1 1 ? -46.375 -34.938 65.5 1 23.55 1 MET B CA 1
ATOM 5891 C C . MET B 1 1 ? -46.25 -33.719 64.625 1 23.55 1 MET B C 1
ATOM 5893 O O . MET B 1 1 ? -46.625 -33.781 63.438 1 23.55 1 MET B O 1
ATOM 5897 N N . ILE B 1 2 ? -46.25 -32.375 65.125 1 22.5 2 ILE B N 1
ATOM 5898 C CA . ILE B 1 2 ? -46.344 -30.938 64.938 1 22.5 2 ILE B CA 1
ATOM 5899 C C . ILE B 1 2 ? -45.094 -30.469 64.188 1 22.5 2 ILE B C 1
ATOM 5901 O O . ILE B 1 2 ? -44 -30.484 64.75 1 22.5 2 ILE B O 1
ATOM 5905 N N . LYS B 1 3 ? -45 -31.094 62.906 1 24.58 3 LYS B N 1
ATOM 5906 C CA . LYS B 1 3 ? -43.875 -30.984 62 1 24.58 3 LYS B CA 1
ATOM 5907 C C . LYS B 1 3 ? -43.5 -29.516 61.75 1 24.58 3 LYS B C 1
ATOM 5909 O O . LYS B 1 3 ? -44.281 -28.766 61.156 1 24.58 3 LYS B O 1
ATOM 5914 N N . ARG B 1 4 ? -42.688 -28.938 62.75 1 24.38 4 ARG B N 1
ATOM 5915 C CA . ARG B 1 4 ? -42.219 -27.562 63 1 24.38 4 ARG B CA 1
ATOM 5916 C C . ARG B 1 4 ? -41.438 -27.031 61.781 1 24.38 4 ARG B C 1
ATOM 5918 O O . ARG B 1 4 ? -40.344 -27.531 61.5 1 24.38 4 ARG B O 1
ATOM 5925 N N . ILE B 1 5 ? -42.094 -26.688 60.719 1 27.14 5 ILE B N 1
ATOM 5926 C CA . ILE B 1 5 ? -41.562 -26.25 59.438 1 27.14 5 ILE B CA 1
ATOM 5927 C C . ILE B 1 5 ? -40.75 -24.953 59.594 1 27.14 5 ILE B C 1
ATOM 5929 O O . ILE B 1 5 ? -41.312 -23.938 60 1 27.14 5 ILE B O 1
ATOM 5933 N N . VAL B 1 6 ? -39.531 -25.016 60.188 1 27.3 6 VAL B N 1
ATOM 5934 C CA . VAL B 1 6 ? -38.688 -23.859 60.469 1 27.3 6 VAL B CA 1
ATOM 5935 C C . VAL B 1 6 ? -38.375 -23.109 59.188 1 27.3 6 VAL B C 1
ATOM 5937 O O . VAL B 1 6 ? -37.844 -23.688 58.219 1 27.3 6 VAL B O 1
ATOM 5940 N N . SER B 1 7 ? -39.219 -22.125 58.875 1 24.45 7 SER B N 1
ATOM 5941 C CA . SER B 1 7 ? -39.188 -21.219 57.719 1 24.45 7 SER B CA 1
ATOM 5942 C C . SER B 1 7 ? -37.875 -20.422 57.719 1 24.45 7 SER B C 1
ATOM 5944 O O . SER B 1 7 ? -37.594 -19.688 58.656 1 24.45 7 SER B O 1
ATOM 5946 N N . LEU B 1 8 ? -36.75 -21.062 57.344 1 27.27 8 LEU B N 1
ATOM 5947 C CA . LEU B 1 8 ? -35.469 -20.359 57.281 1 27.27 8 LEU B CA 1
ATOM 5948 C C . LEU B 1 8 ? -35.594 -19.141 56.344 1 27.27 8 LEU B C 1
ATOM 5950 O O . LEU B 1 8 ? -35.906 -19.297 55.156 1 27.27 8 LEU B O 1
ATOM 5954 N N . LEU B 1 9 ? -36 -17.984 56.906 1 25.2 9 LEU B N 1
ATOM 5955 C CA . LEU B 1 9 ? -36.031 -16.672 56.281 1 25.2 9 LEU B CA 1
ATOM 5956 C C . LEU B 1 9 ? -34.656 -16.266 55.75 1 25.2 9 LEU B C 1
ATOM 5958 O O . LEU B 1 9 ? -33.719 -16.141 56.5 1 25.2 9 LEU B O 1
ATOM 5962 N N . ILE B 1 10 ? -34.25 -16.828 54.625 1 27.16 10 ILE B N 1
ATOM 5963 C CA . ILE B 1 10 ? -32.969 -16.438 54 1 27.16 10 ILE B CA 1
ATOM 5964 C C . ILE B 1 10 ? -32.969 -14.938 53.719 1 27.16 10 ILE B C 1
ATOM 5966 O O . ILE B 1 10 ? -33.844 -14.43 53 1 27.16 10 ILE B O 1
ATOM 5970 N N . LEU B 1 11 ? -32.531 -14.102 54.656 1 24.98 11 LEU B N 1
ATOM 5971 C CA . LEU B 1 11 ? -32.312 -12.664 54.562 1 24.98 11 LEU B CA 1
ATOM 5972 C C . LEU B 1 11 ? -31.359 -12.344 53.406 1 24.98 11 LEU B C 1
ATOM 5974 O O . LEU B 1 11 ? -30.203 -12.758 53.406 1 24.98 11 LEU B O 1
ATOM 5978 N N . ALA B 1 12 ? -31.812 -12.352 52.188 1 27.14 12 ALA B N 1
ATOM 5979 C CA . ALA B 1 12 ? -31.062 -11.93 51 1 27.14 12 ALA B CA 1
ATOM 5980 C C . ALA B 1 12 ? -30.578 -10.492 51.125 1 27.14 12 ALA B C 1
ATOM 5982 O O . ALA B 1 12 ? -31.391 -9.555 51.156 1 27.14 12 ALA B O 1
ATOM 5983 N N . GLY B 1 13 ? -29.641 -10.266 52 1 25.95 13 GLY B N 1
ATOM 5984 C CA . GLY B 1 13 ? -29.031 -8.945 52.062 1 25.95 13 GLY B CA 1
ATOM 5985 C C . GLY B 1 13 ? -28.578 -8.43 50.719 1 25.95 13 GLY B C 1
ATOM 5986 O O . GLY B 1 13 ? -27.844 -9.117 50 1 25.95 13 GLY B O 1
ATOM 5987 N N . THR B 1 14 ? -29.422 -7.762 50.062 1 27.22 14 THR B N 1
ATOM 5988 C CA . THR B 1 14 ? -29.109 -7.059 48.812 1 27.22 14 THR B CA 1
ATOM 5989 C C . THR B 1 14 ? -27.953 -6.094 49.031 1 27.22 14 THR B C 1
ATOM 5991 O O . THR B 1 14 ? -28.031 -5.188 49.844 1 27.22 14 THR B O 1
ATOM 5994 N N . ILE B 1 15 ? -26.703 -6.559 48.969 1 28.81 15 ILE B N 1
ATOM 5995 C CA . ILE B 1 15 ? -25.562 -5.66 49 1 28.81 15 ILE B CA 1
ATOM 5996 C C . ILE B 1 15 ? -25.688 -4.641 47.875 1 28.81 15 ILE B C 1
ATOM 5998 O O . ILE B 1 15 ? -25.719 -5.008 46.688 1 28.81 15 ILE B O 1
ATOM 6002 N N . THR B 1 16 ? -26.453 -3.648 48.094 1 27.7 16 THR B N 1
ATOM 6003 C CA . THR B 1 16 ? -26.406 -2.51 47.188 1 27.7 16 THR B CA 1
ATOM 6004 C C . THR B 1 16 ? -24.984 -2.012 47 1 27.7 16 THR B C 1
ATOM 6006 O O . THR B 1 16 ? -24.297 -1.697 48 1 27.7 16 THR B O 1
ATOM 6009 N N . SER B 1 17 ? -24.266 -2.574 46.125 1 29.28 17 SER B N 1
ATOM 6010 C CA . SER B 1 17 ? -22.984 -2.01 45.719 1 29.28 17 SER B CA 1
ATOM 6011 C C . SER B 1 17 ? -23.078 -0.497 45.531 1 29.28 17 SER B C 1
ATOM 6013 O O . SER B 1 17 ? -23.781 -0.012 44.656 1 29.28 17 SER B O 1
ATOM 6015 N N . VAL B 1 18 ? -23.188 0.227 46.594 1 31.97 18 VAL B N 1
ATOM 6016 C CA . VAL B 1 18 ? -22.969 1.663 46.469 1 31.97 18 VAL B CA 1
ATOM 6017 C C . VAL B 1 18 ? -21.688 1.919 45.656 1 31.97 18 VAL B C 1
ATOM 6019 O O . VAL B 1 18 ? -20.594 1.51 46.062 1 31.97 18 VAL B O 1
ATOM 6022 N N . ALA B 1 19 ? -21.766 2.016 44.406 1 33.91 19 ALA B N 1
ATOM 6023 C CA . ALA B 1 19 ? -20.672 2.627 43.656 1 33.91 19 ALA B CA 1
ATOM 6024 C C . ALA B 1 19 ? -20.109 3.846 44.406 1 33.91 19 ALA B C 1
ATOM 6026 O O . ALA B 1 19 ? -20.828 4.824 44.625 1 33.91 19 ALA B O 1
ATOM 6027 N N . LEU B 1 20 ? -19.391 3.74 45.375 1 35.72 20 LEU B N 1
ATOM 6028 C CA . LEU B 1 20 ? -18.625 4.879 45.875 1 35.72 20 LEU B CA 1
ATOM 6029 C C . LEU B 1 20 ? -18.344 5.863 44.75 1 35.72 20 LEU B C 1
ATOM 6031 O O . LEU B 1 20 ? -17.719 5.504 43.75 1 35.72 20 LEU B O 1
ATOM 6035 N N . ALA B 1 21 ? -19.172 6.801 44.531 1 41.25 21 ALA B N 1
ATOM 6036 C CA . ALA B 1 21 ? -18.875 7.938 43.656 1 41.25 21 ALA B CA 1
ATOM 6037 C C . ALA B 1 21 ? -17.422 8.375 43.812 1 41.25 21 ALA B C 1
ATOM 6039 O O . ALA B 1 21 ? -17.016 8.852 44.875 1 41.25 21 ALA B O 1
ATOM 6040 N N . ALA B 1 22 ? -16.406 7.863 43.281 1 47.44 22 ALA B N 1
ATOM 6041 C CA . ALA B 1 22 ? -14.992 8.242 43.25 1 47.44 22 ALA B CA 1
ATOM 6042 C C . ALA B 1 22 ? -14.836 9.758 43.156 1 47.44 22 ALA B C 1
ATOM 6044 O O . ALA B 1 22 ? -15.562 10.422 42.438 1 47.44 22 ALA B O 1
ATOM 6045 N N . LYS B 1 23 ? -14.344 10.453 44.188 1 61.09 23 LYS B N 1
ATOM 6046 C CA . LYS B 1 23 ? -14.008 11.875 44.25 1 61.09 23 LYS B CA 1
ATOM 6047 C C . LYS B 1 23 ? -13.344 12.336 42.938 1 61.09 23 LYS B C 1
ATOM 6049 O O . LYS B 1 23 ? -12.336 11.766 42.531 1 61.09 23 LYS B O 1
ATOM 6054 N N . LEU B 1 24 ? -14.133 13.125 42.094 1 71 24 LEU B N 1
ATOM 6055 C CA . LEU B 1 24 ? -13.609 13.703 40.844 1 71 24 LEU B CA 1
ATOM 6056 C C . LEU B 1 24 ? -12.328 14.492 41.125 1 71 24 LEU B C 1
ATOM 6058 O O . LEU B 1 24 ? -12.273 15.281 42.062 1 71 24 LEU B O 1
ATOM 6062 N N . GLN B 1 25 ? -11.305 14.141 40.5 1 82.12 25 GLN B N 1
ATOM 6063 C CA . GLN B 1 25 ? -10.008 14.766 40.75 1 82.12 25 GLN B CA 1
ATOM 6064 C C . GLN B 1 25 ? -9.727 15.859 39.719 1 82.12 25 GLN B C 1
ATOM 6066 O O . GLN B 1 25 ? -8.953 16.781 40 1 82.12 25 GLN B O 1
ATOM 6071 N N . ARG B 1 26 ? -10.422 15.844 38.562 1 94.06 26 ARG B N 1
ATOM 6072 C CA . ARG B 1 26 ? -10.172 16.812 37.5 1 94.06 26 ARG B CA 1
ATOM 6073 C C . ARG B 1 26 ? -11.477 17.438 37 1 94.06 26 ARG B C 1
ATOM 6075 O O . ARG B 1 26 ? -12.562 16.922 37.281 1 94.06 26 ARG B O 1
ATOM 6082 N N . GLY B 1 27 ? -11.289 18.594 36.344 1 97.25 27 GLY B N 1
ATOM 6083 C CA . GLY B 1 27 ? -12.461 19.328 35.875 1 97.25 27 GLY B CA 1
ATOM 6084 C C . GLY B 1 27 ? -12.477 19.547 34.375 1 97.25 27 GLY B C 1
ATOM 6085 O O . GLY B 1 27 ? -11.508 19.234 33.688 1 97.25 27 GLY B O 1
ATOM 6086 N N . PHE B 1 28 ? -13.641 20.016 33.906 1 98.5 28 PHE B N 1
ATOM 6087 C CA . PHE B 1 28 ? -13.883 20.312 32.5 1 98.5 28 PHE B CA 1
ATOM 6088 C C . PHE B 1 28 ? -14.781 21.531 32.375 1 98.5 28 PHE B C 1
ATOM 6090 O O . PHE B 1 28 ? -15.859 21.594 32.969 1 98.5 28 PHE B O 1
ATOM 6097 N N . ALA B 1 29 ? -14.297 22.484 31.547 1 98.88 29 ALA B N 1
ATOM 6098 C CA . ALA B 1 29 ? -15.055 23.719 31.391 1 98.88 29 ALA B CA 1
ATOM 6099 C C . ALA B 1 29 ? -15.914 23.672 30.125 1 98.88 29 ALA B C 1
ATOM 6101 O O . ALA B 1 29 ? -15.453 23.219 29.078 1 98.88 29 ALA B O 1
ATOM 6102 N N . ILE B 1 30 ? -17.172 24.031 30.25 1 98.88 30 ILE B N 1
ATOM 6103 C CA . ILE B 1 30 ? -18.078 24.219 29.125 1 98.88 30 ILE B CA 1
ATOM 6104 C C . ILE B 1 30 ? -18.391 25.703 28.969 1 98.88 30 ILE B C 1
ATOM 6106 O O . ILE B 1 30 ? -19.203 26.266 29.734 1 98.88 30 ILE B O 1
ATOM 6110 N N . VAL B 1 31 ? -17.75 26.375 28 1 98.88 31 VAL B N 1
ATOM 6111 C CA . VAL B 1 31 ? -17.984 27.781 27.719 1 98.88 31 VAL B CA 1
ATOM 6112 C C . VAL B 1 31 ? -19.047 27.938 26.641 1 98.88 31 VAL B C 1
ATOM 6114 O O . VAL B 1 31 ? -18.922 27.375 25.547 1 98.88 31 VAL B O 1
ATOM 6117 N N . VAL B 1 32 ? -20.125 28.672 26.938 1 98.69 32 VAL B N 1
ATOM 6118 C CA . VAL B 1 32 ? -21.25 28.766 26.016 1 98.69 32 VAL B CA 1
ATOM 6119 C C . VAL B 1 32 ? -21.719 30.219 25.906 1 98.69 32 VAL B C 1
ATOM 6121 O O . VAL B 1 32 ? -21.688 30.953 26.891 1 98.69 32 VAL B O 1
ATOM 6124 N N . ASP B 1 33 ? -22.031 30.672 24.719 1 97.62 33 ASP B N 1
ATOM 6125 C CA . ASP B 1 33 ? -22.594 32.031 24.578 1 97.62 33 ASP B CA 1
ATOM 6126 C C . ASP B 1 33 ? -24.016 32.094 25.125 1 97.62 33 ASP B C 1
ATOM 6128 O O . ASP B 1 33 ? -24.719 31.078 25.172 1 97.62 33 ASP B O 1
ATOM 6132 N N . PRO B 1 34 ? -24.469 33.281 25.453 1 97.38 34 PRO B N 1
ATOM 6133 C CA . PRO B 1 34 ? -25.75 33.406 26.156 1 97.38 34 PRO B CA 1
ATOM 6134 C C . PRO B 1 34 ? -26.938 32.906 25.328 1 97.38 34 PRO B C 1
ATOM 6136 O O . PRO B 1 34 ? -27.859 32.281 25.875 1 97.38 34 PRO B O 1
ATOM 6139 N N . VAL B 1 35 ? -26.969 33.188 24.125 1 97.31 35 VAL B N 1
ATOM 6140 C CA . VAL B 1 35 ? -28.109 32.812 23.281 1 97.31 35 VAL B CA 1
ATOM 6141 C C . VAL B 1 35 ? -28.172 31.312 23.109 1 97.31 35 VAL B C 1
ATOM 6143 O O . VAL B 1 35 ? -29.234 30.703 23.25 1 97.31 35 VAL B O 1
ATOM 6146 N N . SER B 1 36 ? -27.031 30.703 22.828 1 97.88 36 SER B N 1
ATOM 6147 C CA . SER B 1 36 ? -26.984 29.25 22.688 1 97.88 36 SER B CA 1
ATOM 6148 C C . SER B 1 36 ? -27.375 28.562 24 1 97.88 36 SER B C 1
ATOM 6150 O O . SER B 1 36 ? -28.031 27.516 23.969 1 97.88 36 SER B O 1
ATOM 6152 N N . TYR B 1 37 ? -26.938 29.094 25.094 1 97.88 37 TYR B N 1
ATOM 6153 C CA . TYR B 1 37 ? -27.297 28.516 26.391 1 97.88 37 TYR B CA 1
ATOM 6154 C C . TYR B 1 37 ? -28.812 28.562 26.594 1 97.88 37 TYR B C 1
ATOM 6156 O O . TYR B 1 37 ? -29.406 27.609 27.094 1 97.88 37 TYR B O 1
ATOM 6164 N N . LYS B 1 38 ? -29.359 29.672 26.266 1 97.5 38 LYS B N 1
ATOM 6165 C CA . LYS B 1 38 ? -30.797 29.812 26.406 1 97.5 38 LYS B CA 1
ATOM 6166 C C . LYS B 1 38 ? -31.547 28.844 25.5 1 97.5 38 LYS B C 1
ATOM 6168 O O . LYS B 1 38 ? -32.5 28.203 25.906 1 97.5 38 LYS B O 1
ATOM 6173 N N . GLU B 1 39 ? -31.125 28.766 24.281 1 97.69 39 GLU B N 1
ATOM 6174 C CA . GLU B 1 39 ? -31.797 27.969 23.266 1 97.69 39 GLU B CA 1
ATOM 6175 C C . GLU B 1 39 ? -31.609 26.469 23.516 1 97.69 39 GLU B C 1
ATOM 6177 O O . GLU B 1 39 ? -32.438 25.656 23.078 1 97.69 39 GLU B O 1
ATOM 6182 N N . ALA B 1 40 ? -30.531 26.094 24.234 1 98.25 40 ALA B N 1
ATOM 6183 C CA . ALA B 1 40 ? -30.203 24.672 24.375 1 98.25 40 ALA B CA 1
ATOM 6184 C C . ALA B 1 40 ? -29.875 24.328 25.828 1 98.25 40 ALA B C 1
ATOM 6186 O O . ALA B 1 40 ? -29.047 23.469 26.094 1 98.25 40 ALA B O 1
ATOM 6187 N N . ARG B 1 41 ? -30.438 24.906 26.766 1 97.81 41 ARG B N 1
ATOM 6188 C CA . ARG B 1 41 ? -30.078 24.812 28.188 1 97.81 41 ARG B CA 1
ATOM 6189 C C . ARG B 1 41 ? -30.141 23.359 28.672 1 97.81 41 ARG B C 1
ATOM 6191 O O . ARG B 1 41 ? -29.188 22.844 29.25 1 97.81 41 ARG B O 1
ATOM 6198 N N . THR B 1 42 ? -31.219 22.703 28.422 1 98.25 42 THR B N 1
ATOM 6199 C CA . THR B 1 42 ? -31.406 21.344 28.875 1 98.25 42 THR B CA 1
ATOM 6200 C C . THR B 1 42 ? -30.359 20.406 28.281 1 98.25 42 THR B C 1
ATOM 6202 O O . THR B 1 42 ? -29.812 19.547 28.969 1 98.25 42 THR B O 1
ATOM 6205 N N . ASP B 1 43 ? -30.172 20.578 27.031 1 98.5 43 ASP B N 1
ATOM 6206 C CA . ASP B 1 43 ? -29.219 19.734 26.328 1 98.5 43 ASP B CA 1
ATOM 6207 C C . ASP B 1 43 ? -27.797 19.969 26.844 1 98.5 43 ASP B C 1
ATOM 6209 O O . ASP B 1 43 ? -27 19.047 26.938 1 98.5 43 ASP B O 1
ATOM 6213 N N . ILE B 1 44 ? -27.406 21.156 27.141 1 98.62 44 ILE B N 1
ATOM 6214 C CA . ILE B 1 44 ? -26.094 21.5 27.688 1 98.62 44 ILE B CA 1
ATOM 6215 C C . ILE B 1 44 ? -25.938 20.891 29.078 1 98.62 44 ILE B C 1
ATOM 6217 O O . ILE B 1 44 ? -24.891 20.344 29.422 1 98.62 44 ILE B O 1
ATOM 6221 N N . ASP B 1 45 ? -27 20.938 29.875 1 98.25 45 ASP B N 1
ATOM 6222 C CA . ASP B 1 45 ? -26.969 20.344 31.219 1 98.25 45 ASP B CA 1
ATOM 6223 C C . ASP B 1 45 ? -26.812 18.828 31.141 1 98.25 45 ASP B C 1
ATOM 6225 O O . ASP B 1 45 ? -26.062 18.234 31.922 1 98.25 45 ASP B O 1
ATOM 6229 N N . ASN B 1 46 ? -27.531 18.266 30.219 1 98.5 46 ASN B N 1
ATOM 6230 C CA . ASN B 1 46 ? -27.391 16.828 30.016 1 98.5 46 ASN B CA 1
ATOM 6231 C C . ASN B 1 46 ? -25.984 16.453 29.562 1 98.5 46 ASN B C 1
ATOM 6233 O O . ASN B 1 46 ? -25.438 15.43 29.984 1 98.5 46 ASN B O 1
ATOM 6237 N N . TYR B 1 47 ? -25.516 17.25 28.641 1 98.5 47 TYR B N 1
ATOM 6238 C CA . TYR B 1 47 ? -24.141 17.047 28.188 1 98.5 47 TYR B CA 1
ATOM 6239 C C . TYR B 1 47 ? -23.156 17.156 29.359 1 98.5 47 TYR B C 1
ATOM 6241 O O . TYR B 1 47 ? -22.266 16.328 29.5 1 98.5 47 TYR B O 1
ATOM 6249 N N . ALA B 1 48 ? -23.281 18.109 30.203 1 98.56 48 ALA B N 1
ATOM 6250 C CA . ALA B 1 48 ? -22.453 18.266 31.391 1 98.56 48 ALA B CA 1
ATOM 6251 C C . ALA B 1 48 ? -22.531 17.031 32.281 1 98.56 48 ALA B C 1
ATOM 6253 O O . ALA B 1 48 ? -21.516 16.547 32.781 1 98.56 48 ALA B O 1
ATOM 6254 N N . LYS B 1 49 ? -23.656 16.547 32.469 1 97.88 49 LYS B N 1
ATOM 6255 C CA . LYS B 1 49 ? -23.859 15.359 33.312 1 97.88 49 LYS B CA 1
ATOM 6256 C C . LYS B 1 49 ? -23.156 14.148 32.688 1 97.88 49 LYS B C 1
ATOM 6258 O O . LYS B 1 49 ? -22.578 13.328 33.406 1 97.88 49 LYS B O 1
ATOM 6263 N N . ALA B 1 50 ? -23.297 14.047 31.391 1 98 50 ALA B N 1
ATOM 6264 C CA . ALA B 1 50 ? -22.625 12.945 30.703 1 98 50 ALA B CA 1
ATOM 6265 C C . ALA B 1 50 ? -21.109 13.016 30.906 1 98 50 ALA B C 1
ATOM 6267 O O . ALA B 1 50 ? -20.453 11.984 31.062 1 98 50 ALA B O 1
ATOM 6268 N N . VAL B 1 51 ? -20.547 14.188 30.844 1 97.88 51 VAL B N 1
ATOM 6269 C CA . VAL B 1 51 ? -19.109 14.398 31.062 1 97.88 51 VAL B CA 1
ATOM 6270 C C . VAL B 1 51 ? -18.75 14.055 32.5 1 97.88 51 VAL B C 1
ATOM 6272 O O . VAL B 1 51 ? -17.703 13.453 32.781 1 97.88 51 VAL B O 1
ATOM 6275 N N . GLU B 1 52 ? -19.594 14.359 33.469 1 97.19 52 GLU B N 1
ATOM 6276 C CA . GLU B 1 52 ? -19.375 14.031 34.875 1 97.19 52 GLU B CA 1
ATOM 6277 C C . GLU B 1 52 ? -19.422 12.523 35.094 1 97.19 52 GLU B C 1
ATOM 6279 O O . GLU B 1 52 ? -18.625 11.984 35.875 1 97.19 52 GLU B O 1
ATOM 6284 N N . ASN B 1 53 ? -20.297 11.906 34.406 1 95.31 53 ASN B N 1
ATOM 6285 C CA . ASN B 1 53 ? -20.375 10.453 34.469 1 95.31 53 ASN B CA 1
ATOM 6286 C C . ASN B 1 53 ? -19.094 9.797 33.969 1 95.31 53 ASN B C 1
ATOM 6288 O O . ASN B 1 53 ? -18.797 8.656 34.312 1 95.31 53 ASN B O 1
ATOM 6292 N N . ASP B 1 54 ? -18.438 10.602 33.188 1 92.75 54 ASP B N 1
ATOM 6293 C CA . ASP B 1 54 ? -17.188 10.102 32.625 1 92.75 54 ASP B CA 1
ATOM 6294 C C . ASP B 1 54 ? -16 10.477 33.531 1 92.75 54 ASP B C 1
ATOM 6296 O O . ASP B 1 54 ? -14.844 10.281 33.156 1 92.75 54 ASP B O 1
ATOM 6300 N N . GLY B 1 55 ? -16.203 11.07 34.625 1 92.5 55 GLY B N 1
ATOM 6301 C CA . GLY B 1 55 ? -15.188 11.219 35.656 1 92.5 55 GLY B CA 1
ATOM 6302 C C . GLY B 1 55 ? -14.648 12.633 35.75 1 92.5 55 GLY B C 1
ATOM 6303 O O . GLY B 1 55 ? -13.625 12.867 36.375 1 92.5 55 GLY B O 1
ATOM 6304 N N . LEU B 1 56 ? -15.297 13.68 35.125 1 96.69 56 LEU B N 1
ATOM 6305 C CA . LEU B 1 56 ? -14.82 15.055 35.188 1 96.69 56 LEU B CA 1
ATOM 6306 C C . LEU B 1 56 ? -15.875 15.969 35.812 1 96.69 56 LEU B C 1
ATOM 6308 O O . LEU B 1 56 ? -17.047 15.898 35.469 1 96.69 56 LEU B O 1
ATOM 6312 N N . LYS B 1 57 ? -15.43 16.766 36.75 1 97.69 57 LYS B N 1
ATOM 6313 C CA . LYS B 1 57 ? -16.312 17.812 37.25 1 97.69 57 LYS B CA 1
ATOM 6314 C C . LYS B 1 57 ? -16.531 18.906 36.219 1 97.69 57 LYS B C 1
ATOM 6316 O O . LYS B 1 57 ? -15.562 19.422 35.656 1 97.69 57 LYS B O 1
ATOM 6321 N N . THR B 1 58 ? -17.797 19.297 35.938 1 98.25 58 THR B N 1
ATOM 6322 C CA . THR B 1 58 ? -18.031 20.266 34.875 1 98.25 58 THR B CA 1
ATOM 6323 C C . THR B 1 58 ? -18.25 21.656 35.469 1 98.25 58 THR B C 1
ATOM 6325 O O . THR B 1 58 ? -18.812 21.812 36.562 1 98.25 58 THR B O 1
ATOM 6328 N N . TYR B 1 59 ? -17.75 22.641 34.844 1 98.56 59 TYR B N 1
ATOM 6329 C CA . TYR B 1 59 ? -17.984 24.062 35.094 1 98.56 59 TYR B CA 1
ATOM 6330 C C . TYR B 1 59 ? -18.625 24.719 33.875 1 98.56 59 TYR B C 1
ATOM 6332 O O . TYR B 1 59 ? -17.969 24.906 32.844 1 98.56 59 TYR B O 1
ATOM 6340 N N . ILE B 1 60 ? -19.891 25.094 33.969 1 98.5 60 ILE B N 1
ATOM 6341 C CA . ILE B 1 60 ? -20.562 25.781 32.875 1 98.5 60 ILE B CA 1
ATOM 6342 C C . ILE B 1 60 ? -20.328 27.281 32.969 1 98.5 60 ILE B C 1
ATOM 6344 O O . ILE B 1 60 ? -20.703 27.906 34 1 98.5 60 ILE B O 1
ATOM 6348 N N . ILE B 1 61 ? -19.703 27.844 32 1 98.44 61 ILE B N 1
ATOM 6349 C CA . ILE B 1 61 ? -19.391 29.266 31.953 1 98.44 61 ILE B CA 1
ATOM 6350 C C . ILE B 1 61 ? -20.203 29.922 30.828 1 98.44 61 ILE B C 1
ATOM 6352 O O . ILE B 1 61 ? -19.938 29.688 29.656 1 98.44 61 ILE B O 1
ATOM 6356 N N . VAL B 1 62 ? -21.141 30.75 31.141 1 98.12 62 VAL B N 1
ATOM 6357 C CA . VAL B 1 62 ? -21.875 31.516 30.141 1 98.12 62 VAL B CA 1
ATOM 6358 C C . VAL B 1 62 ? -21.109 32.781 29.812 1 98.12 62 VAL B C 1
ATOM 6360 O O . VAL B 1 62 ? -20.906 33.656 30.672 1 98.12 62 VAL B O 1
ATOM 6363 N N . ASP B 1 63 ? -20.688 32.938 28.625 1 97.06 63 ASP B N 1
ATOM 6364 C CA . ASP B 1 63 ? -19.859 34.062 28.188 1 97.06 63 ASP B CA 1
ATOM 6365 C C . ASP B 1 63 ? -20.672 35.344 28.031 1 97.06 63 ASP B C 1
ATOM 6367 O O . ASP B 1 63 ? -21.016 35.75 26.922 1 97.06 63 ASP B O 1
ATOM 6371 N N . ARG B 1 64 ? -20.828 36 29.047 1 94.56 64 ARG B N 1
ATOM 6372 C CA . ARG B 1 64 ? -21.578 37.25 29.047 1 94.56 64 ARG B CA 1
ATOM 6373 C C . ARG B 1 64 ? -20.688 38.438 28.672 1 94.56 64 ARG B C 1
ATOM 6375 O O . ARG B 1 64 ? -21.172 39.531 28.391 1 94.56 64 ARG B O 1
ATOM 6382 N N . TRP B 1 65 ? -19.438 38.219 28.641 1 93.56 65 TRP B N 1
ATOM 6383 C CA . TRP B 1 65 ? -18.484 39.281 28.344 1 93.56 65 TRP B CA 1
ATOM 6384 C C . TRP B 1 65 ? -18.391 39.531 26.844 1 93.56 65 TRP B C 1
ATOM 6386 O O . TRP B 1 65 ? -18.328 40.656 26.391 1 93.56 65 TRP B O 1
ATOM 6396 N N . GLY B 1 66 ? -18.344 38.469 26.109 1 93.81 66 GLY B N 1
ATOM 6397 C CA . GLY B 1 66 ? -18.219 38.562 24.656 1 93.81 66 GLY B CA 1
ATOM 6398 C C . GLY B 1 66 ? -16.828 38.938 24.188 1 93.81 66 GLY B C 1
ATOM 6399 O O . GLY B 1 66 ? -16.656 39.406 23.062 1 93.81 66 GLY B O 1
ATOM 6400 N N . VAL B 1 67 ? -15.852 38.781 25.062 1 95.94 67 VAL B N 1
ATOM 6401 C CA . VAL B 1 67 ? -14.469 39.125 24.734 1 95.94 67 VAL B CA 1
ATOM 6402 C C . VAL B 1 67 ? -13.547 37.969 25.078 1 95.94 67 VAL B C 1
ATOM 6404 O O . VAL B 1 67 ? -13.672 37.344 26.141 1 95.94 67 VAL B O 1
ATOM 6407 N N . PRO B 1 68 ? -12.586 37.625 24.203 1 98.44 68 PRO B N 1
ATOM 6408 C CA . PRO B 1 68 ? -11.711 36.469 24.391 1 98.44 68 PRO B CA 1
ATOM 6409 C C . PRO B 1 68 ? -10.906 36.531 25.688 1 98.44 68 PRO B C 1
ATOM 6411 O O . PRO B 1 68 ? -10.742 35.531 26.375 1 98.44 68 PRO B O 1
ATOM 6414 N N . ASP B 1 69 ? -10.438 37.719 26.078 1 98.25 69 ASP B N 1
ATOM 6415 C CA . ASP B 1 69 ? -9.57 37.875 27.234 1 98.25 69 ASP B CA 1
ATOM 6416 C C . ASP B 1 69 ? -10.273 37.438 28.516 1 98.25 69 ASP B C 1
ATOM 6418 O O . ASP B 1 69 ? -9.656 36.875 29.406 1 98.25 69 ASP B O 1
ATOM 6422 N N . SER B 1 70 ? -11.523 37.75 28.578 1 98.19 70 SER B N 1
ATOM 6423 C CA . SER B 1 70 ? -12.289 37.375 29.766 1 98.19 70 SER B CA 1
ATOM 6424 C C . SER B 1 70 ? -12.453 35.844 29.859 1 98.19 70 SER B C 1
ATOM 6426 O O . SER B 1 70 ? -12.375 35.281 30.953 1 98.19 70 SER B O 1
ATOM 6428 N N . ILE B 1 71 ? -12.711 35.281 28.766 1 98.5 71 ILE B N 1
ATOM 6429 C CA . ILE B 1 71 ? -12.836 33.812 28.719 1 98.5 71 ILE B CA 1
ATOM 6430 C C . ILE B 1 71 ? -11.508 33.156 29.125 1 98.5 71 ILE B C 1
ATOM 6432 O O . ILE B 1 71 ? -11.484 32.25 29.938 1 98.5 71 ILE B O 1
ATOM 6436 N N . ARG B 1 72 ? -10.422 33.625 28.453 1 98.56 72 ARG B N 1
ATOM 6437 C CA . ARG B 1 72 ? -9.086 33.094 28.75 1 98.56 72 ARG B CA 1
ATOM 6438 C C . ARG B 1 72 ? -8.773 33.219 30.234 1 98.56 72 ARG B C 1
ATOM 6440 O O . ARG B 1 72 ? -8.25 32.281 30.844 1 98.56 72 ARG B O 1
ATOM 6447 N N . PHE B 1 73 ? -9.109 34.375 30.828 1 98 73 PHE B N 1
ATOM 6448 C CA . PHE B 1 73 ? -8.867 34.625 32.25 1 98 73 PHE B CA 1
ATOM 6449 C C . PHE B 1 73 ? -9.625 33.625 33.094 1 98 73 PHE B C 1
ATOM 6451 O O . PHE B 1 73 ? -9.078 33.062 34.062 1 98 73 PHE B O 1
ATOM 6458 N N . GLN B 1 74 ? -10.844 33.406 32.781 1 98.19 74 GLN B N 1
ATOM 6459 C CA . GLN B 1 74 ? -11.664 32.469 33.531 1 98.19 74 GLN B CA 1
ATOM 6460 C C . GLN B 1 74 ? -11.109 31.047 33.438 1 98.19 74 GLN B C 1
ATOM 6462 O O . GLN B 1 74 ? -11.102 30.297 34.406 1 98.19 74 GLN B O 1
ATOM 6467 N N . LEU B 1 75 ? -10.734 30.625 32.281 1 98.69 75 LEU B N 1
ATOM 6468 C CA . LEU B 1 75 ? -10.156 29.297 32.094 1 98.69 75 LEU B CA 1
ATOM 6469 C C . LEU B 1 75 ? -8.867 29.156 32.906 1 98.69 75 LEU B C 1
ATOM 6471 O O . LEU B 1 75 ? -8.609 28.094 33.469 1 98.69 75 LEU B O 1
ATOM 6475 N N . GLN B 1 76 ? -8.031 30.203 32.938 1 98.44 76 GLN B N 1
ATOM 6476 C CA . GLN B 1 76 ? -6.805 30.172 33.719 1 98.44 76 GLN B CA 1
ATOM 6477 C C . GLN B 1 76 ? -7.109 30 35.219 1 98.44 76 GLN B C 1
ATOM 6479 O O . GLN B 1 76 ? -6.445 29.234 35.906 1 98.44 76 GLN B O 1
ATOM 6484 N N . GLN B 1 77 ? -8.125 30.672 35.656 1 98.19 77 GLN B N 1
ATOM 6485 C CA . GLN B 1 77 ? -8.516 30.547 37.062 1 98.19 77 GLN B CA 1
ATOM 6486 C C . GLN B 1 77 ? -8.93 29.109 37.375 1 98.19 77 GLN B C 1
ATOM 6488 O O . GLN B 1 77 ? -8.531 28.562 38.406 1 98.19 77 GLN B O 1
ATOM 6493 N N . LEU B 1 78 ? -9.656 28.547 36.469 1 98.31 78 LEU B N 1
ATOM 6494 C CA . LEU B 1 78 ? -10.141 27.188 36.688 1 98.31 78 LEU B CA 1
ATOM 6495 C C . LEU B 1 78 ? -8.992 26.188 36.594 1 98.31 78 LEU B C 1
ATOM 6497 O O . LEU B 1 78 ? -9.008 25.156 37.281 1 98.31 78 LEU B O 1
ATOM 6501 N N . TYR B 1 79 ? -8.023 26.469 35.781 1 97.88 79 TYR B N 1
ATOM 6502 C CA . TYR B 1 79 ? -6.871 25.578 35.656 1 97.88 79 TYR B CA 1
ATOM 6503 C C . TYR B 1 79 ? -5.992 25.609 36.875 1 97.88 79 TYR B C 1
ATOM 6505 O O . TYR B 1 79 ? -5.453 24.578 37.312 1 97.88 79 TYR B O 1
ATOM 6513 N N . PHE B 1 80 ? -5.855 26.781 37.5 1 96.75 80 PHE B N 1
ATOM 6514 C CA . PHE B 1 80 ? -4.902 26.953 38.594 1 96.75 80 PHE B CA 1
ATOM 6515 C C . PHE B 1 80 ? -5.574 26.703 39.938 1 96.75 80 PHE B C 1
ATOM 6517 O O . PHE B 1 80 ? -4.898 26.641 40.969 1 96.75 80 PHE B O 1
ATOM 6524 N N . GLN B 1 81 ? -6.852 26.516 39.906 1 96.69 81 GLN B N 1
ATOM 6525 C CA . GLN B 1 81 ? -7.523 26.297 41.188 1 96.69 81 GLN B CA 1
ATOM 6526 C C . GLN B 1 81 ? -7.133 24.938 41.781 1 96.69 81 GLN B C 1
ATOM 6528 O O . GLN B 1 81 ? -6.703 24.047 41.062 1 96.69 81 GLN B O 1
ATOM 6533 N N . LYS B 1 82 ? -7.312 24.75 43.094 1 93.94 82 LYS B N 1
ATOM 6534 C CA . LYS B 1 82 ? -6.871 23.562 43.812 1 93.94 82 LYS B CA 1
ATOM 6535 C C . LYS B 1 82 ? -7.867 22.422 43.625 1 93.94 82 LYS B C 1
ATOM 6537 O O . LYS B 1 82 ? -7.473 21.266 43.406 1 93.94 82 LYS B O 1
ATOM 6542 N N . GLU B 1 83 ? -9.094 22.844 43.688 1 93.94 83 GLU B N 1
ATOM 6543 C CA . GLU B 1 83 ? -10.125 21.812 43.625 1 93.94 83 GLU B CA 1
ATOM 6544 C C . GLU B 1 83 ? -10.539 21.531 42.188 1 93.94 83 GLU B C 1
ATOM 6546 O O . GLU B 1 83 ? -11.062 22.422 41.5 1 93.94 83 GLU B O 1
ATOM 6551 N N . CYS B 1 84 ? -10.367 20.344 41.719 1 95.88 84 CYS B N 1
ATOM 6552 C CA . CYS B 1 84 ? -10.781 19.844 40.406 1 95.88 84 CYS B CA 1
ATOM 6553 C C . CYS B 1 84 ? -10.328 20.797 39.312 1 95.88 84 CYS B C 1
ATOM 6555 O O . CYS B 1 84 ? -11.141 21.281 38.531 1 95.88 84 CYS B O 1
ATOM 6557 N N . PRO B 1 85 ? -9.039 21.078 39.25 1 96.69 85 PRO B N 1
ATOM 6558 C CA . PRO B 1 85 ? -8.555 21.891 38.125 1 96.69 85 PRO B CA 1
ATOM 6559 C C . PRO B 1 85 ? -8.953 21.312 36.781 1 96.69 85 PRO B C 1
ATOM 6561 O O . PRO B 1 85 ? -8.961 20.078 36.625 1 96.69 85 PRO B O 1
ATOM 6564 N N . ILE B 1 86 ? -9.211 22.172 35.844 1 97.94 86 ILE B N 1
ATOM 6565 C CA . ILE B 1 86 ? -9.703 21.688 34.562 1 97.94 86 ILE B CA 1
ATOM 6566 C C . ILE B 1 86 ? -8.555 21.062 33.781 1 97.94 86 ILE B C 1
ATOM 6568 O O . ILE B 1 86 ? -7.418 21.531 33.844 1 97.94 86 ILE B O 1
ATOM 6572 N N . GLU B 1 87 ? -8.844 19.969 33.094 1 96.94 87 GLU B N 1
ATOM 6573 C CA . GLU B 1 87 ? -7.895 19.359 32.156 1 96.94 87 GLU B CA 1
ATOM 6574 C C . GLU B 1 87 ? -8.266 19.688 30.703 1 96.94 87 GLU B C 1
ATOM 6576 O O . GLU B 1 87 ? -7.469 19.469 29.781 1 96.94 87 GLU B O 1
ATOM 6581 N N . GLY B 1 88 ? -9.477 20.234 30.484 1 98.38 88 GLY B N 1
ATOM 6582 C CA . GLY B 1 88 ? -9.93 20.578 29.141 1 98.38 88 GLY B CA 1
ATOM 6583 C C . GLY B 1 88 ? -11.109 21.531 29.141 1 98.38 88 GLY B C 1
ATOM 6584 O O . GLY B 1 88 ? -11.617 21.891 30.203 1 98.38 88 GLY B O 1
ATOM 6585 N N . ALA B 1 89 ? -11.453 21.984 27.953 1 98.88 89 ALA B N 1
ATOM 6586 C CA . ALA B 1 89 ? -12.578 22.891 27.766 1 98.88 89 ALA B CA 1
ATOM 6587 C C . ALA B 1 89 ? -13.227 22.703 26.406 1 98.88 89 ALA B C 1
ATOM 6589 O O . ALA B 1 89 ? -12.609 22.156 25.484 1 98.88 89 ALA B O 1
ATOM 6590 N N . VAL B 1 90 ? -14.508 23.078 26.359 1 98.88 90 VAL B N 1
ATOM 6591 C CA . VAL B 1 90 ? -15.203 23.094 25.078 1 98.88 90 VAL B CA 1
ATOM 6592 C C . VAL B 1 90 ? -15.898 24.438 24.891 1 98.88 90 VAL B C 1
ATOM 6594 O O . VAL B 1 90 ? -16.406 25.031 25.859 1 98.88 90 VAL B O 1
ATOM 6597 N N . PHE B 1 91 ? -15.82 24.984 23.688 1 98.88 91 PHE B N 1
ATOM 6598 C CA . PHE B 1 91 ? -16.453 26.234 23.328 1 98.88 91 PHE B CA 1
ATOM 6599 C C . PHE B 1 91 ? -17.719 25.984 22.5 1 98.88 91 PHE B C 1
ATOM 6601 O O . PHE B 1 91 ? -17.625 25.516 21.359 1 98.88 91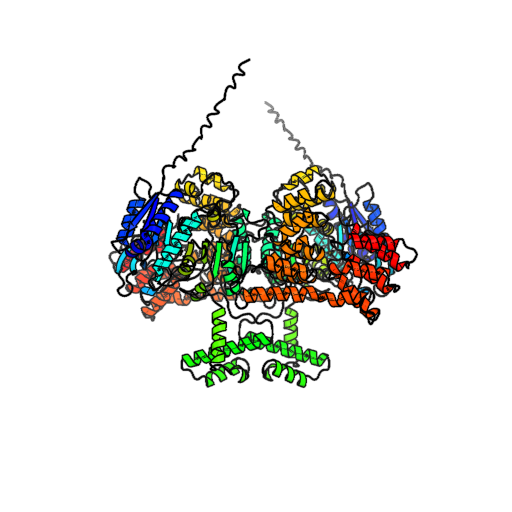 PHE B O 1
ATOM 6608 N N . VAL B 1 92 ? -18.875 26.391 22.984 1 98.75 92 VAL B N 1
ATOM 6609 C CA . VAL B 1 92 ? -20.156 26.016 22.375 1 98.75 92 VAL B CA 1
ATOM 6610 C C . VAL B 1 92 ? -20.844 27.266 21.844 1 98.75 92 VAL B C 1
ATOM 6612 O O . VAL B 1 92 ? -21.062 28.234 22.578 1 98.75 92 VAL B O 1
ATOM 6615 N N . GLY B 1 93 ? -21.172 27.203 20.578 1 97.75 93 GLY B N 1
ATOM 6616 C CA . GLY B 1 93 ? -21.922 28.297 19.969 1 97.75 93 GLY B CA 1
ATOM 6617 C C . GLY B 1 93 ? -21.047 29.406 19.438 1 97.75 93 GLY B C 1
ATOM 6618 O O . GLY B 1 93 ? -19.984 29.156 18.859 1 97.75 93 GLY B O 1
ATOM 6619 N N . ASP B 1 94 ? -21.531 30.641 19.594 1 96.81 94 ASP B N 1
ATOM 6620 C CA . ASP B 1 94 ? -20.859 31.812 19.016 1 96.81 94 ASP B CA 1
ATOM 6621 C C . ASP B 1 94 ? -19.859 32.406 20 1 96.81 94 ASP B C 1
ATOM 6623 O O . ASP B 1 94 ? -20 33.562 20.422 1 96.81 94 ASP B O 1
ATOM 6627 N N . ILE B 1 95 ? -18.859 31.625 20.266 1 98.44 95 ILE B N 1
ATOM 6628 C CA . ILE B 1 95 ? -17.75 32.062 21.109 1 98.44 95 ILE B CA 1
ATOM 6629 C C . ILE B 1 95 ? -16.766 32.906 20.281 1 98.44 95 ILE B C 1
ATOM 6631 O O . ILE B 1 95 ? -16.438 32.531 19.141 1 98.44 95 ILE B O 1
ATOM 6635 N N . PRO B 1 96 ? -16.281 34 20.812 1 98.44 96 PRO B N 1
ATOM 6636 C CA . PRO B 1 96 ? -15.352 34.844 20.062 1 98.44 96 PRO B CA 1
ATOM 6637 C C . PRO B 1 96 ? -14.172 34.062 19.5 1 98.44 96 PRO B C 1
ATOM 6639 O O . PRO B 1 96 ? -13.672 33.125 20.156 1 98.44 96 PRO B O 1
ATOM 6642 N N . VAL B 1 97 ? -13.758 34.469 18.281 1 98.69 97 VAL B N 1
ATOM 6643 C CA . VAL B 1 97 ? -12.68 33.781 17.578 1 98.69 97 VAL B CA 1
ATOM 6644 C C . VAL B 1 97 ? -11.43 34.656 17.562 1 98.69 97 VAL B C 1
ATOM 6646 O O . VAL B 1 97 ? -11.391 35.688 16.906 1 98.69 97 VAL B O 1
ATOM 6649 N N . PRO B 1 98 ? -10.414 34.25 18.328 1 98.81 98 PRO B N 1
ATOM 6650 C CA . PRO B 1 98 ? -9.148 34.969 18.188 1 98.81 98 PRO B CA 1
ATOM 6651 C C . PRO B 1 98 ? -8.531 34.812 16.797 1 98.81 98 PRO B C 1
ATOM 6653 O O . PRO B 1 98 ? -8.281 33.688 16.375 1 98.81 98 PRO B O 1
ATOM 6656 N N . MET B 1 99 ? -8.367 35.875 16.109 1 98.75 99 MET B N 1
ATOM 6657 C CA . MET B 1 99 ? -7.66 35.969 14.828 1 98.75 99 MET B CA 1
ATOM 6658 C C . MET B 1 99 ? -6.203 36.375 15.039 1 98.75 99 MET B C 1
ATOM 6660 O O . MET B 1 99 ? -5.883 37.562 15.078 1 98.75 99 MET B O 1
ATOM 6664 N N . ILE B 1 100 ? -5.328 35.406 15.023 1 98.81 100 ILE B N 1
ATOM 6665 C CA . ILE B 1 100 ? -3.967 35.594 15.516 1 98.81 100 ILE B CA 1
ATOM 6666 C C . ILE B 1 100 ? -3.074 36.094 14.375 1 98.81 100 ILE B C 1
ATOM 6668 O O . ILE B 1 100 ? -3.053 35.5 13.297 1 98.81 100 ILE B O 1
ATOM 6672 N N . ARG B 1 101 ? -2.377 37.156 14.617 1 98.19 101 ARG B N 1
ATOM 6673 C CA . ARG B 1 101 ? -1.419 37.75 13.688 1 98.19 101 ARG B CA 1
ATOM 6674 C C . ARG B 1 101 ? 0.001 37.656 14.234 1 98.19 101 ARG B C 1
ATOM 6676 O O . ARG B 1 101 ? 0.195 37.469 15.438 1 98.19 101 ARG B O 1
ATOM 6683 N N . ASP B 1 102 ? 1.024 37.719 13.328 1 97.5 102 ASP B N 1
ATOM 6684 C CA . ASP B 1 102 ? 2.449 37.75 13.641 1 97.5 102 ASP B CA 1
ATOM 6685 C C . ASP B 1 102 ? 2.881 36.469 14.328 1 97.5 102 ASP B C 1
ATOM 6687 O O . ASP B 1 102 ? 3.773 36.469 15.18 1 97.5 102 ASP B O 1
ATOM 6691 N N . ALA B 1 103 ? 2.223 35.312 14.031 1 97.88 103 ALA B N 1
ATOM 6692 C CA . ALA B 1 103 ? 2.508 34.031 14.648 1 97.88 103 ALA B CA 1
ATOM 6693 C C . ALA B 1 103 ? 2.477 32.906 13.609 1 97.88 103 ALA B C 1
ATOM 6695 O O . ALA B 1 103 ? 2.281 31.734 13.953 1 97.88 103 ALA B O 1
ATOM 6696 N N . GLN B 1 104 ? 2.664 33.25 12.383 1 97.19 104 GLN B N 1
ATOM 6697 C CA . GLN B 1 104 ? 2.512 32.281 11.305 1 97.19 104 GLN B CA 1
ATOM 6698 C C . GLN B 1 104 ? 3.582 31.203 11.391 1 97.19 104 GLN B C 1
ATOM 6700 O O . GLN B 1 104 ? 3.406 30.109 10.859 1 97.19 104 GLN B O 1
ATOM 6705 N N . HIS B 1 105 ? 4.758 31.438 12.094 1 96.12 105 HIS B N 1
ATOM 6706 C CA . HIS B 1 105 ? 5.793 30.422 12.297 1 96.12 105 HIS B CA 1
ATOM 6707 C C . HIS B 1 105 ? 5.289 29.281 13.172 1 96.12 105 HIS B C 1
ATOM 6709 O O . HIS B 1 105 ? 5.918 28.219 13.234 1 96.12 105 HIS B O 1
ATOM 6715 N N . LEU B 1 106 ? 4.113 29.406 13.828 1 97.06 106 LEU B N 1
ATOM 6716 C CA . LEU B 1 106 ? 3.516 28.391 14.672 1 97.06 106 LEU B CA 1
ATOM 6717 C C . LEU B 1 106 ? 2.572 27.5 13.867 1 97.06 106 LEU B C 1
ATOM 6719 O O . LEU B 1 106 ? 2.049 26.516 14.391 1 97.06 106 LEU B O 1
ATOM 6723 N N . THR B 1 107 ? 2.297 27.844 12.609 1 97.44 107 THR B N 1
ATOM 6724 C CA . THR B 1 107 ? 1.513 27.016 11.711 1 97.44 107 THR B CA 1
ATOM 6725 C C . THR B 1 107 ? 2.41 26.031 10.961 1 97.44 107 THR B C 1
ATOM 6727 O O . THR B 1 107 ? 3.637 26.141 11.016 1 97.44 107 THR B O 1
ATOM 6730 N N . SER B 1 108 ? 1.756 25.125 10.281 1 95.94 108 SER B N 1
ATOM 6731 C CA . SER B 1 108 ? 2.529 24.125 9.539 1 95.94 108 SER B CA 1
ATOM 6732 C C . SER B 1 108 ? 2.965 24.672 8.18 1 95.94 108 SER B C 1
ATOM 6734 O O . SER B 1 108 ? 4.004 24.266 7.652 1 95.94 108 SER B O 1
ATOM 6736 N N . ALA B 1 109 ? 2.121 25.562 7.621 1 95.38 109 ALA B N 1
ATOM 6737 C CA . ALA B 1 109 ? 2.434 25.906 6.238 1 95.38 109 ALA B CA 1
ATOM 6738 C C . ALA B 1 109 ? 1.97 27.328 5.91 1 95.38 109 ALA B C 1
ATOM 6740 O O . ALA B 1 109 ? 2.359 27.891 4.887 1 95.38 109 ALA B O 1
ATOM 6741 N N . PHE B 1 110 ? 1.201 28.031 6.695 1 96.88 110 PHE B N 1
ATOM 6742 C CA . PHE B 1 110 ? 0.534 29.281 6.363 1 96.88 110 PHE B CA 1
ATOM 6743 C C . PHE B 1 110 ? 1.518 30.438 6.398 1 96.88 110 PHE B C 1
ATOM 6745 O O . PHE B 1 110 ? 2.102 30.734 7.441 1 96.88 110 PHE B O 1
ATOM 6752 N N . LYS B 1 111 ? 1.713 31.172 5.223 1 96.5 111 LYS B N 1
ATOM 6753 C CA . LYS B 1 111 ? 2.695 32.25 5.121 1 96.5 111 LYS B CA 1
ATOM 6754 C C . LYS B 1 111 ? 2.162 33.406 4.277 1 96.5 111 LYS B C 1
ATOM 6756 O O . LYS B 1 111 ? 2.887 33.969 3.455 1 96.5 111 LYS B O 1
ATOM 6761 N N . MET B 1 112 ? 0.971 33.719 4.488 1 95.69 112 MET B N 1
ATOM 6762 C CA . MET B 1 112 ? 0.339 34.812 3.717 1 95.69 112 MET B CA 1
ATOM 6763 C C . MET B 1 112 ? 0.845 36.156 4.164 1 95.69 112 MET B C 1
ATOM 6765 O O . MET B 1 112 ? 1.031 36.406 5.359 1 95.69 112 MET B O 1
ATOM 6769 N N . ASN B 1 113 ? 1.109 37.062 3.229 1 95.31 113 ASN B N 1
ATOM 6770 C CA . ASN B 1 113 ? 1.557 38.406 3.527 1 95.31 113 ASN B CA 1
ATOM 6771 C C . ASN B 1 113 ? 0.497 39.188 4.297 1 95.31 113 ASN B C 1
ATOM 6773 O O . ASN B 1 113 ? -0.571 39.5 3.76 1 95.31 113 ASN B O 1
ATOM 6777 N N . GLN B 1 114 ? 0.792 39.594 5.504 1 94.81 114 GLN B N 1
ATOM 6778 C CA . GLN B 1 114 ? -0.187 40.219 6.395 1 94.81 114 GLN B CA 1
ATOM 6779 C C . GLN B 1 114 ? -0.382 41.688 6.055 1 94.81 114 GLN B C 1
ATOM 6781 O O . GLN B 1 114 ? -1.352 42.312 6.496 1 94.81 114 GLN B O 1
ATOM 6786 N N . GLU B 1 115 ? 0.495 42.219 5.27 1 91.31 115 GLU B N 1
ATOM 6787 C CA . GLU B 1 115 ? 0.395 43.625 4.867 1 91.31 115 GLU B CA 1
ATOM 6788 C C . GLU B 1 115 ? -0.421 43.781 3.588 1 91.31 115 GLU B C 1
ATOM 6790 O O . GLU B 1 115 ? -1.173 44.75 3.436 1 91.31 115 GLU B O 1
ATOM 6795 N N . THR B 1 116 ? -0.232 42.812 2.727 1 92.88 116 THR B N 1
ATOM 6796 C CA . THR B 1 116 ? -0.839 42.906 1.404 1 92.88 116 THR B CA 1
ATOM 6797 C C . THR B 1 116 ? -2.264 42.375 1.422 1 92.88 116 THR B C 1
ATOM 6799 O O . THR B 1 116 ? -3.135 42.875 0.706 1 92.88 116 THR B O 1
ATOM 6802 N N . PHE B 1 117 ? -2.518 41.406 2.205 1 95.88 117 PHE B N 1
ATOM 6803 C CA . PHE B 1 117 ? -3.824 40.75 2.201 1 95.88 117 PHE B CA 1
ATOM 6804 C C . PHE B 1 117 ? -4.676 41.25 3.363 1 95.88 117 PHE B C 1
ATOM 6806 O O . PHE B 1 117 ? -4.148 41.625 4.406 1 95.88 117 PHE B O 1
ATOM 6813 N N . PRO B 1 118 ? -5.984 41.188 3.154 1 96.44 118 PRO B N 1
ATOM 6814 C CA . PRO B 1 118 ? -6.871 41.594 4.246 1 96.44 118 PRO B CA 1
ATOM 6815 C C . PRO B 1 118 ? -6.664 40.75 5.516 1 96.44 118 PRO B C 1
ATOM 6817 O O . PRO B 1 118 ? -6.348 39.562 5.438 1 96.44 118 PRO B O 1
ATOM 6820 N N . ARG B 1 119 ? -6.867 41.344 6.664 1 96.19 119 ARG B N 1
ATOM 6821 C CA . ARG B 1 119 ? -6.664 40.719 7.953 1 96.19 119 ARG B CA 1
ATOM 6822 C C . ARG B 1 119 ? -7.586 39.5 8.109 1 96.19 119 ARG B C 1
ATOM 6824 O O . ARG B 1 119 ? -7.242 38.531 8.797 1 96.19 119 ARG B O 1
ATOM 6831 N N . THR B 1 120 ? -8.734 39.531 7.43 1 96.69 120 THR B N 1
ATOM 6832 C CA . THR B 1 120 ? -9.68 38.438 7.52 1 96.69 120 THR B CA 1
ATOM 6833 C C . THR B 1 120 ? -9.117 37.188 6.855 1 96.69 120 THR B C 1
ATOM 6835 O O . THR B 1 120 ? -9.555 36.062 7.156 1 96.69 120 THR B O 1
ATOM 6838 N N . GLU B 1 121 ? -8.133 37.375 6 1 96.5 121 GLU B N 1
ATOM 6839 C CA . GLU B 1 121 ? -7.566 36.25 5.254 1 96.5 121 GLU B CA 1
ATOM 6840 C C . GLU B 1 121 ? -6.16 35.938 5.746 1 96.5 121 GLU B C 1
ATOM 6842 O O . GLU B 1 121 ? -5.75 34.75 5.727 1 96.5 121 GLU B O 1
ATOM 6847 N N . SER B 1 122 ? -5.453 36.938 6.18 1 97.69 122 SER B N 1
ATOM 6848 C CA . SER B 1 122 ? -4.035 36.75 6.465 1 97.69 122 SER B CA 1
ATOM 6849 C C . SER B 1 122 ? -3.801 36.438 7.938 1 97.69 122 SER B C 1
ATOM 6851 O O . SER B 1 122 ? -2.656 36.281 8.375 1 97.69 122 SER B O 1
ATOM 6853 N N . SER B 1 123 ? -4.848 36.375 8.797 1 98.5 123 SER B N 1
ATOM 6854 C CA . SER B 1 123 ? -4.766 35.969 10.203 1 98.5 123 SER B CA 1
ATOM 6855 C C . SER B 1 123 ? -5.117 34.469 10.367 1 98.5 123 SER B C 1
ATOM 6857 O O . SER B 1 123 ? -5.742 33.875 9.492 1 98.5 123 SER B O 1
ATOM 6859 N N . VAL B 1 124 ? -4.68 33.906 11.461 1 98.75 124 VAL B N 1
ATOM 6860 C CA . VAL B 1 124 ? -4.965 32.5 11.727 1 98.75 124 VAL B CA 1
ATOM 6861 C C . VAL B 1 124 ? -6.023 32.406 12.82 1 98.75 124 VAL B C 1
ATOM 6863 O O . VAL B 1 124 ? -5.766 32.719 13.984 1 98.75 124 VAL B O 1
ATOM 6866 N N . PRO B 1 125 ? -7.25 31.969 12.5 1 98.81 125 PRO B N 1
ATOM 6867 C CA . PRO B 1 125 ? -8.188 31.656 13.578 1 98.81 125 PRO B CA 1
ATOM 6868 C C . PRO B 1 125 ? -7.699 30.516 14.477 1 98.81 125 PRO B C 1
ATOM 6870 O O . PRO B 1 125 ? -7.402 29.422 13.992 1 98.81 125 PRO B O 1
ATOM 6873 N N . SER B 1 126 ? -7.605 30.797 15.805 1 98.81 126 SER B N 1
ATOM 6874 C CA . SER B 1 126 ? -6.973 29.75 16.594 1 98.81 126 SER B CA 1
ATOM 6875 C C . SER B 1 126 ? -7.48 29.766 18.047 1 98.81 126 SER B C 1
ATOM 6877 O O . SER B 1 126 ? -7.484 30.828 18.688 1 98.81 126 SER B O 1
ATOM 6879 N N . ASP B 1 127 ? -7.867 28.625 18.484 1 98.62 127 ASP B N 1
ATOM 6880 C CA . ASP B 1 127 ? -8.266 28.453 19.891 1 98.62 127 ASP B CA 1
ATOM 6881 C C . ASP B 1 127 ? -7.047 28.203 20.781 1 98.62 127 ASP B C 1
ATOM 6883 O O . ASP B 1 127 ? -7.188 28 21.984 1 98.62 127 ASP B O 1
ATOM 6887 N N . ARG B 1 128 ? -5.832 28.219 20.188 1 98.69 128 ARG B N 1
ATOM 6888 C CA . ARG B 1 128 ? -4.625 28.156 21 1 98.69 128 ARG B CA 1
ATOM 6889 C C . ARG B 1 128 ? -4.547 29.344 21.953 1 98.69 128 ARG B C 1
ATOM 6891 O O . ARG B 1 128 ? -3.918 29.266 23.016 1 98.69 128 ARG B O 1
ATOM 6898 N N . PHE B 1 129 ? -5.219 30.422 21.578 1 98.75 129 PHE B N 1
ATOM 6899 C CA . PHE B 1 129 ? -5.375 31.562 22.469 1 98.75 129 PHE B CA 1
ATOM 6900 C C . PHE B 1 129 ? -5.965 31.125 23.812 1 98.75 129 PHE B C 1
ATOM 6902 O O . PHE B 1 129 ? -5.57 31.641 24.859 1 98.75 129 PHE B O 1
ATOM 6909 N N . TYR B 1 130 ? -6.879 30.219 23.797 1 98.75 130 TYR B N 1
ATOM 6910 C CA . TYR B 1 130 ? -7.664 29.844 24.969 1 98.75 130 TYR B CA 1
ATOM 6911 C C . TYR B 1 130 ? -6.988 28.719 25.75 1 98.75 130 TYR B C 1
ATOM 6913 O O . TYR B 1 130 ? -7.199 28.562 26.953 1 98.75 130 TYR B O 1
ATOM 6921 N N . ASP B 1 131 ? -6.219 27.875 25.047 1 98.5 131 ASP B N 1
ATOM 6922 C CA . ASP B 1 131 ? -5.809 26.656 25.734 1 98.5 131 ASP B CA 1
ATOM 6923 C C . ASP B 1 131 ? -4.301 26.625 25.953 1 98.5 131 ASP B C 1
ATOM 6925 O O . ASP B 1 131 ? -3.789 25.766 26.672 1 98.5 131 ASP B O 1
ATOM 6929 N N . ASP B 1 132 ? -3.531 27.516 25.391 1 98.5 132 ASP B N 1
ATOM 6930 C CA . ASP B 1 132 ? -2.119 27.734 25.688 1 98.5 132 ASP B CA 1
ATOM 6931 C C . ASP B 1 132 ? -1.918 28.969 26.562 1 98.5 132 ASP B C 1
ATOM 6933 O O . ASP B 1 132 ? -1.845 30.078 26.047 1 98.5 132 ASP B O 1
ATOM 6937 N N . PHE B 1 133 ? -1.678 28.781 27.812 1 98 133 PHE B N 1
ATOM 6938 C CA . PHE B 1 133 ? -1.681 29.875 28.781 1 98 133 PHE B CA 1
ATOM 6939 C C . PHE B 1 133 ? -0.317 30.562 28.828 1 98 133 PHE B C 1
ATOM 6941 O O . PHE B 1 133 ? -0.183 31.641 29.391 1 98 133 PHE B O 1
ATOM 6948 N N . ASP B 1 134 ? 0.685 29.953 28.25 1 96.06 134 ASP B N 1
ATOM 6949 C CA . ASP B 1 134 ? 2.023 30.531 28.234 1 96.06 134 ASP B CA 1
ATOM 6950 C C . ASP B 1 134 ? 2.115 31.672 27.203 1 96.06 134 ASP B C 1
ATOM 6952 O O . ASP B 1 134 ? 2.957 32.562 27.328 1 96.06 134 ASP B O 1
ATOM 6956 N N . LEU B 1 135 ? 1.335 31.625 26.172 1 97.88 135 LEU B N 1
ATOM 6957 C CA . LEU B 1 135 ? 1.396 32.625 25.094 1 97.88 135 LEU B CA 1
ATOM 6958 C C . LEU B 1 135 ? 0.905 33.969 25.594 1 97.88 135 LEU B C 1
ATOM 6960 O O . LEU B 1 135 ? 0 34.031 26.422 1 97.88 135 LEU B O 1
ATOM 6964 N N . LYS B 1 136 ? 1.549 35 25.094 1 98.19 136 LYS B N 1
ATOM 6965 C CA . LYS B 1 136 ? 1.173 36.375 25.375 1 98.19 136 LYS B CA 1
ATOM 6966 C C . LYS B 1 136 ? 0.768 37.125 24.109 1 98.19 136 LYS B C 1
ATOM 6968 O O . LYS B 1 136 ? 1.415 36.969 23.062 1 98.19 136 LYS B O 1
ATOM 6973 N N . PHE B 1 137 ? -0.299 37.938 24.25 1 98.31 137 PHE B N 1
ATOM 6974 C CA . PHE B 1 137 ? -0.844 38.594 23.078 1 98.31 137 PHE B CA 1
ATOM 6975 C C . PHE B 1 137 ? -1.098 40.062 23.344 1 98.31 137 PHE B C 1
ATOM 6977 O O . PHE B 1 137 ? -1.345 40.469 24.484 1 98.31 137 PHE B O 1
ATOM 6984 N N . ASN B 1 138 ? -0.991 40.875 22.281 1 98.06 138 ASN B N 1
ATOM 6985 C CA . ASN B 1 138 ? -1.469 42.25 22.281 1 98.06 138 ASN B CA 1
ATOM 6986 C C . ASN B 1 138 ? -2.775 42.375 21.5 1 98.06 138 ASN B C 1
ATOM 6988 O O . ASN B 1 138 ? -2.852 42 20.328 1 98.06 138 ASN B O 1
ATOM 6992 N N . PHE B 1 139 ? -3.762 42.875 22.203 1 98.25 139 PHE B N 1
ATOM 6993 C CA . PHE B 1 139 ? -5.035 43.125 21.531 1 98.25 139 PHE B CA 1
ATOM 6994 C C . PHE B 1 139 ? -4.902 44.25 20.5 1 98.25 139 PHE B C 1
ATOM 6996 O O . PHE B 1 139 ? -4.305 45.281 20.781 1 98.25 139 PHE B O 1
ATOM 7003 N N . LEU B 1 140 ? -5.379 44.031 19.328 1 97.75 140 LEU B N 1
ATOM 7004 C CA . LEU B 1 140 ? -5.375 45.031 18.281 1 97.75 140 LEU B CA 1
ATOM 7005 C C . LEU B 1 140 ? -6.746 45.688 18.156 1 97.75 140 LEU B C 1
ATOM 7007 O O . LEU B 1 140 ? -6.902 46.875 18.484 1 97.75 140 LEU B O 1
ATOM 7011 N N . ASP B 1 141 ? -7.707 44.969 17.688 1 96.44 141 ASP B N 1
ATOM 7012 C CA . ASP B 1 141 ? -9.07 45.469 17.625 1 96.44 141 ASP B CA 1
ATOM 7013 C C . ASP B 1 141 ? -10.07 44.375 17.344 1 96.44 141 ASP B C 1
ATOM 7015 O O . ASP B 1 141 ? -9.688 43.188 17.234 1 96.44 141 ASP B O 1
ATOM 7019 N N . LYS B 1 142 ? -11.289 44.688 17.422 1 97.25 142 LYS B N 1
ATOM 7020 C CA . LYS B 1 142 ? -12.406 43.812 17.047 1 97.25 142 LYS B CA 1
ATOM 7021 C C . LYS B 1 142 ? -12.867 44.125 15.625 1 97.25 142 LYS B C 1
ATOM 7023 O O . LYS B 1 142 ? -12.93 45.312 15.227 1 97.25 142 LYS B O 1
ATOM 7028 N N . ASP B 1 143 ? -13.141 43.125 14.898 1 96.88 143 ASP B N 1
ATOM 7029 C CA . ASP B 1 143 ? -13.578 43.344 13.516 1 96.88 143 ASP B CA 1
ATOM 7030 C C . ASP B 1 143 ? -14.953 44 13.469 1 96.88 143 ASP B C 1
ATOM 7032 O O . ASP B 1 143 ? -15.859 43.625 14.219 1 96.88 143 ASP B O 1
ATOM 7036 N N . GLU B 1 144 ? -15.156 44.906 12.539 1 94.25 144 GLU B N 1
ATOM 7037 C CA . GLU B 1 144 ? -16.406 45.656 12.445 1 94.25 144 GLU B CA 1
ATOM 7038 C C . GLU B 1 144 ? -17.453 44.875 11.664 1 94.25 144 GLU B C 1
ATOM 7040 O O . GLU B 1 144 ? -18.656 44.938 11.977 1 94.25 144 GLU B O 1
ATOM 7045 N N . GLN B 1 145 ? -17.062 44.188 10.742 1 94.69 145 GLN B N 1
ATOM 7046 C CA . GLN B 1 145 ? -17.969 43.438 9.867 1 94.69 145 GLN B CA 1
ATOM 7047 C C . GLN B 1 145 ? -18.281 42.062 10.438 1 94.69 145 GLN B C 1
ATOM 7049 O O . GLN B 1 145 ? -19.391 41.562 10.242 1 94.69 145 GLN B O 1
ATOM 7054 N N . TYR B 1 146 ? -17.312 41.469 11.055 1 96 146 TYR B N 1
ATOM 7055 C CA . TYR B 1 146 ? -17.469 40.125 11.656 1 96 146 TYR B CA 1
ATOM 7056 C C . TYR B 1 146 ? -17.391 40.219 13.18 1 96 146 TYR B C 1
ATOM 7058 O O . TYR B 1 146 ? -16.312 40.156 13.758 1 96 146 TYR B O 1
ATOM 7066 N N . PRO B 1 147 ? -18.469 40.125 13.789 1 92.81 147 PRO B N 1
ATOM 7067 C CA . PRO B 1 147 ? -18.547 40.438 15.219 1 92.81 147 PRO B CA 1
ATOM 7068 C C . PRO B 1 147 ? -17.797 39.406 16.078 1 92.81 147 PRO B C 1
ATOM 7070 O O . PRO B 1 147 ? -17.438 39.719 17.234 1 92.81 147 PRO B O 1
ATOM 7073 N N . LEU B 1 148 ? -17.516 38.281 15.617 1 96.12 148 LEU B N 1
ATOM 7074 C CA . LEU B 1 148 ? -16.828 37.25 16.422 1 96.12 148 LEU B CA 1
ATOM 7075 C C . LEU B 1 148 ? -15.32 37.406 16.297 1 96.12 148 LEU B C 1
ATOM 7077 O O . LEU B 1 148 ? -14.57 36.812 17.078 1 96.12 148 LEU B O 1
ATOM 7081 N N . TYR B 1 149 ? -14.82 38.156 15.328 1 98.25 149 TYR B N 1
ATOM 7082 C CA . TYR B 1 149 ? -13.391 38.219 15.047 1 98.25 149 TYR B CA 1
ATOM 7083 C C . TYR B 1 149 ? -12.695 39.219 15.961 1 98.25 149 TYR B C 1
ATOM 7085 O O . TYR B 1 149 ? -13.039 40.406 15.977 1 98.25 149 TYR B O 1
ATOM 7093 N N . TYR B 1 150 ? -11.812 38.781 16.719 1 98.62 150 TYR B N 1
ATOM 7094 C CA . TYR B 1 150 ? -10.938 39.625 17.531 1 98.62 150 TYR B CA 1
ATOM 7095 C C . TYR B 1 150 ? -9.484 39.438 17.109 1 98.62 150 TYR B C 1
ATOM 7097 O O . TYR B 1 150 ? -8.938 38.344 17.188 1 98.62 150 TYR B O 1
ATOM 7105 N N . TYR B 1 151 ? -8.852 40.5 16.75 1 98.56 151 TYR B N 1
ATOM 7106 C CA . TYR B 1 151 ? -7.488 40.438 16.234 1 98.56 151 TYR B CA 1
ATOM 7107 C C . TYR B 1 151 ? -6.469 40.625 17.359 1 98.56 151 TYR B C 1
ATOM 7109 O O . TYR B 1 151 ? -6.594 41.531 18.172 1 98.56 151 TYR B O 1
ATOM 7117 N N . TYR B 1 152 ? -5.562 39.688 17.438 1 98.69 152 TYR B N 1
ATOM 7118 C CA . TYR B 1 152 ? -4.473 39.719 18.406 1 98.69 152 TYR B CA 1
ATOM 7119 C C . TYR B 1 152 ? -3.125 39.562 17.703 1 98.69 152 TYR B C 1
ATOM 7121 O O . TYR B 1 152 ? -3.014 38.844 16.719 1 98.69 152 TYR B O 1
ATOM 7129 N N . SER B 1 153 ? -2.117 40.25 18.188 1 98.31 153 SER B N 1
ATOM 7130 C CA . SER B 1 153 ? -0.735 40.062 17.766 1 98.31 153 SER B CA 1
ATOM 7131 C C . SER B 1 153 ? 0.072 39.281 18.812 1 98.31 153 SER B C 1
ATOM 7133 O O . SER B 1 153 ? -0.06 39.562 20.016 1 98.31 153 SER B O 1
ATOM 7135 N N . LEU B 1 154 ? 0.817 38.312 18.422 1 98.44 154 LEU B N 1
ATOM 7136 C CA . LEU B 1 154 ? 1.7 37.594 19.344 1 98.44 154 LEU B CA 1
ATOM 7137 C C . LEU B 1 154 ? 2.791 38.531 19.859 1 98.44 154 LEU B C 1
ATOM 7139 O O . LEU B 1 154 ? 3.531 39.125 19.078 1 98.44 154 LEU B O 1
ATOM 7143 N N . SER B 1 155 ? 2.957 38.625 21.109 1 97.81 155 SER B N 1
ATOM 7144 C CA . SER B 1 155 ? 3.881 39.562 21.719 1 97.81 155 SER B CA 1
ATOM 7145 C C . SER B 1 155 ? 5.328 39.125 21.547 1 97.81 155 SER B C 1
ATOM 7147 O O . SER B 1 155 ? 5.613 37.938 21.484 1 97.81 155 SER B O 1
ATOM 7149 N N . PRO B 1 156 ? 6.266 40.094 21.438 1 96.69 156 PRO B N 1
ATOM 7150 C CA . PRO B 1 156 ? 7.68 39.75 21.297 1 96.69 156 PRO B CA 1
ATOM 7151 C C . PRO B 1 156 ? 8.219 38.938 22.469 1 96.69 156 PRO B C 1
ATOM 7153 O O . PRO B 1 156 ? 9.102 38.094 22.297 1 96.69 156 PRO B O 1
ATOM 7156 N N . ASP B 1 157 ? 7.711 39.188 23.672 1 95.06 157 ASP B N 1
ATOM 7157 C CA . ASP B 1 157 ? 8.227 38.5 24.859 1 95.06 157 ASP B CA 1
ATOM 7158 C C . ASP B 1 157 ? 7.496 37.188 25.109 1 95.06 157 ASP B C 1
ATOM 7160 O O . ASP B 1 157 ? 7.766 36.5 26.109 1 95.06 157 ASP B O 1
ATOM 7164 N N . SER B 1 158 ? 6.527 36.875 24.266 1 96.69 158 SER B N 1
ATOM 7165 C CA . SER B 1 158 ? 5.844 35.594 24.344 1 96.69 158 SER B CA 1
ATOM 7166 C C . SER B 1 158 ? 6.773 34.438 23.969 1 96.69 158 SER B C 1
ATOM 7168 O O . SER B 1 158 ? 7.672 34.594 23.141 1 96.69 158 SER B O 1
ATOM 7170 N N . PRO B 1 159 ? 6.551 33.25 24.609 1 94.88 159 PRO B N 1
ATOM 7171 C CA . PRO B 1 159 ? 7.148 32.062 23.969 1 94.88 159 PRO B CA 1
ATOM 7172 C C . PRO B 1 159 ? 6.754 31.922 22.5 1 94.88 159 PRO B C 1
ATOM 7174 O O . PRO B 1 159 ? 5.617 32.219 22.141 1 94.88 159 PRO B O 1
ATOM 7177 N N . GLN B 1 160 ? 7.609 31.516 21.672 1 96.06 160 GLN B N 1
ATOM 7178 C CA . GLN B 1 160 ? 7.379 31.406 20.234 1 96.06 160 GLN B CA 1
ATOM 7179 C C . GLN B 1 160 ? 7.215 29.953 19.828 1 96.06 160 GLN B C 1
ATOM 7181 O O . GLN B 1 160 ? 7.727 29.531 18.781 1 96.06 160 GLN B O 1
ATOM 7186 N N . PHE B 1 161 ? 6.668 29.094 20.672 1 94.44 161 PHE B N 1
ATOM 7187 C CA . PHE B 1 161 ? 6.281 27.719 20.406 1 94.44 161 PHE B CA 1
ATOM 7188 C C . PHE B 1 161 ? 4.984 27.375 21.141 1 94.44 161 PHE B C 1
ATOM 7190 O O . PHE B 1 161 ? 4.582 28.078 22.062 1 94.44 161 PHE B O 1
ATOM 7197 N N . LEU B 1 162 ? 4.309 26.328 20.703 1 96.19 162 LEU B N 1
ATOM 7198 C CA . LEU B 1 162 ? 3.023 25.938 21.281 1 96.19 162 LEU B CA 1
ATOM 7199 C C . LEU B 1 162 ? 3.209 24.875 22.359 1 96.19 162 LEU B C 1
ATOM 7201 O O . LEU B 1 162 ? 4.02 23.953 22.188 1 96.19 162 LEU B O 1
ATOM 7205 N N . SER B 1 163 ? 2.533 24.984 23.422 1 95.25 163 SER B N 1
ATOM 7206 C CA . SER B 1 163 ? 2.469 24.016 24.516 1 95.25 163 SER B CA 1
ATOM 7207 C C . SER B 1 163 ? 1.168 24.156 25.297 1 95.25 163 SER B C 1
ATOM 7209 O O . SER B 1 163 ? 1.181 24.547 26.469 1 95.25 163 SER B O 1
ATOM 7211 N N . PRO B 1 164 ? 0.096 23.781 24.703 1 97.69 164 PRO B N 1
ATOM 7212 C CA . PRO B 1 164 ? -1.186 23.938 25.391 1 97.69 164 PRO B CA 1
ATOM 7213 C C . PRO B 1 164 ? -1.214 23.234 26.75 1 97.69 164 PRO B C 1
ATOM 7215 O O . PRO B 1 164 ? -0.684 22.125 26.891 1 97.69 164 PRO B O 1
ATOM 7218 N N . GLU B 1 165 ? -1.876 23.859 27.766 1 97 165 GLU B N 1
ATOM 7219 C CA . GLU B 1 165 ? -2.004 23.312 29.109 1 97 165 GLU B CA 1
ATOM 7220 C C . GLU B 1 165 ? -3.232 22.406 29.219 1 97 165 GLU B C 1
ATOM 7222 O O . GLU B 1 165 ? -3.254 21.469 30.031 1 97 165 GLU B O 1
ATOM 7227 N N . ILE B 1 166 ? -4.223 22.719 28.469 1 98.19 166 ILE B N 1
ATOM 7228 C CA . ILE B 1 166 ? -5.449 21.922 28.469 1 98.19 166 ILE B CA 1
ATOM 7229 C C . ILE B 1 166 ? -5.832 21.562 27.047 1 98.19 166 ILE B C 1
ATOM 7231 O O . ILE B 1 166 ? -5.391 22.203 26.094 1 98.19 166 ILE B O 1
ATOM 7235 N N . TYR B 1 167 ? -6.578 20.422 26.906 1 98.38 167 TYR B N 1
ATOM 7236 C CA . TYR B 1 167 ? -7.145 20.156 25.594 1 98.38 167 TYR B CA 1
ATOM 7237 C C . TYR B 1 167 ? -8.445 20.922 25.391 1 98.38 167 TYR B C 1
ATOM 7239 O O . TYR B 1 167 ? -9.125 21.266 26.359 1 98.38 167 TYR B O 1
ATOM 7247 N N . SER B 1 168 ? -8.766 21.281 24.172 1 98.62 168 SER B N 1
ATOM 7248 C CA . SER B 1 168 ? -9.984 22.047 23.906 1 98.62 168 SER B CA 1
ATOM 7249 C C . SER B 1 168 ? -10.68 21.547 22.641 1 98.62 168 SER B C 1
ATOM 7251 O O . SER B 1 168 ? -10.078 20.828 21.844 1 98.62 168 SER B O 1
ATOM 7253 N N . GLY B 1 169 ? -11.961 21.75 22.531 1 98.62 169 GLY B N 1
ATOM 7254 C CA . GLY B 1 169 ? -12.805 21.531 21.359 1 98.62 169 GLY B CA 1
ATOM 7255 C C . GLY B 1 169 ? -13.781 22.672 21.109 1 98.62 169 GLY B C 1
ATOM 7256 O O . GLY B 1 169 ? -14.023 23.5 22 1 98.62 169 GLY B O 1
ATOM 7257 N N . ARG B 1 170 ? -14.203 22.766 19.953 1 98.38 170 ARG B N 1
ATOM 7258 C CA . ARG B 1 170 ? -15.18 23.781 19.562 1 98.38 170 ARG B CA 1
ATOM 7259 C C . ARG B 1 170 ? -16.422 23.141 18.953 1 98.38 170 ARG B C 1
ATOM 7261 O O . ARG B 1 170 ? -16.328 22.297 18.062 1 98.38 170 ARG B O 1
ATOM 7268 N N . ILE B 1 171 ? -17.578 23.438 19.516 1 98.56 171 ILE B N 1
ATOM 7269 C CA . ILE B 1 171 ? -18.875 23.016 18.984 1 98.56 171 ILE B CA 1
ATOM 7270 C C . ILE B 1 171 ? -19.594 24.203 18.359 1 98.56 171 ILE B C 1
ATOM 7272 O O . ILE B 1 171 ? -20.359 24.891 19.031 1 98.56 171 ILE B O 1
ATOM 7276 N N . LYS B 1 172 ? -19.312 24.406 17.156 1 97.88 172 LYS B N 1
ATOM 7277 C CA . LYS B 1 172 ? -19.984 25.422 16.344 1 97.88 172 LYS B CA 1
ATOM 7278 C C . LYS B 1 172 ? -20.641 24.797 15.125 1 97.88 172 LYS B C 1
ATOM 7280 O O . LYS B 1 172 ? -19.953 24.234 14.266 1 97.88 172 LYS B O 1
ATOM 7285 N N . MET B 1 173 ? -21.906 24.938 15.047 1 96 173 MET B N 1
ATOM 7286 C CA . MET B 1 173 ? -22.656 24.266 13.984 1 96 173 MET B CA 1
ATOM 7287 C C . MET B 1 173 ? -22.5 25 12.656 1 96 173 MET B C 1
ATOM 7289 O O . MET B 1 173 ? -22.359 26.219 12.633 1 96 173 MET B O 1
ATOM 7293 N N . SER B 1 174 ? -22.453 24.234 11.617 1 92.19 174 SER B N 1
ATOM 7294 C CA . SER B 1 174 ? -22.391 24.797 10.266 1 92.19 174 SER B CA 1
ATOM 7295 C C . SER B 1 174 ? -23.75 25.25 9.781 1 92.19 174 SER B C 1
ATOM 7297 O O . SER B 1 174 ? -24.516 24.453 9.234 1 92.19 174 SER B O 1
ATOM 7299 N N . ALA B 1 175 ? -24.047 26.453 9.891 1 88.56 175 ALA B N 1
ATOM 7300 C CA . ALA B 1 175 ? -25.312 27.078 9.508 1 88.56 175 ALA B CA 1
ATOM 7301 C C . ALA B 1 175 ? -25.203 28.609 9.523 1 88.56 175 ALA B C 1
ATOM 7303 O O . ALA B 1 175 ? -24.406 29.172 10.289 1 88.56 175 ALA B O 1
ATOM 7304 N N . ASP B 1 176 ? -26.031 29.172 8.641 1 85.69 176 ASP B N 1
ATOM 7305 C CA . ASP B 1 176 ? -26.016 30.625 8.594 1 85.69 176 ASP B CA 1
ATOM 7306 C C . ASP B 1 176 ? -27.359 31.203 9.039 1 85.69 176 ASP B C 1
ATOM 7308 O O . ASP B 1 176 ? -27.641 32.375 8.836 1 85.69 176 ASP B O 1
ATOM 7312 N N . ASP B 1 177 ? -28.203 30.328 9.586 1 89.44 177 ASP B N 1
ATOM 7313 C CA . ASP B 1 177 ? -29.516 30.766 10.047 1 89.44 177 ASP B CA 1
ATOM 7314 C C . ASP B 1 177 ? -29.859 30.156 11.398 1 89.44 177 ASP B C 1
ATOM 7316 O O . ASP B 1 177 ? -28.984 29.609 12.078 1 89.44 177 ASP B O 1
ATOM 7320 N N . ALA B 1 178 ? -31.031 30.328 11.859 1 87.75 178 ALA B N 1
ATOM 7321 C CA . ALA B 1 178 ? -31.453 29.953 13.203 1 87.75 178 ALA B CA 1
ATOM 7322 C C . ALA B 1 178 ? -31.516 28.422 13.359 1 87.75 178 ALA B C 1
ATOM 7324 O O . ALA B 1 178 ? -31.594 27.906 14.477 1 87.75 178 ALA B O 1
ATOM 7325 N N . SER B 1 179 ? -31.297 27.797 12.312 1 92.56 179 SER B N 1
ATOM 7326 C CA . SER B 1 179 ? -31.281 26.328 12.383 1 92.56 179 SER B CA 1
ATOM 7327 C C . SER B 1 179 ? -30.078 25.828 13.18 1 92.56 179 SER B C 1
ATOM 7329 O O . SER B 1 179 ? -30.047 24.672 13.602 1 92.56 179 SER B O 1
ATOM 7331 N N . LYS B 1 180 ? -29.109 26.688 13.383 1 95.44 180 LYS B N 1
ATOM 7332 C CA . LYS B 1 180 ? -27.906 26.328 14.125 1 95.44 180 LYS B CA 1
ATOM 7333 C C . LYS B 1 180 ? -28.266 25.859 15.531 1 95.44 180 LYS B C 1
ATOM 7335 O O . LYS B 1 180 ? -27.594 24.984 16.094 1 95.44 180 LYS B O 1
ATOM 7340 N N . TYR B 1 181 ? -29.375 26.375 16.156 1 97.31 181 TYR B N 1
ATOM 7341 C CA . TYR B 1 181 ? -29.734 26 17.516 1 97.31 181 TYR B CA 1
ATOM 7342 C C . TYR B 1 181 ? -30.375 24.625 17.547 1 97.31 181 TYR B C 1
ATOM 7344 O O . TYR B 1 181 ? -30.156 23.844 18.484 1 97.31 181 TYR B O 1
ATOM 7352 N N . ASP B 1 182 ? -31.172 24.344 16.547 1 97.31 182 ASP B N 1
ATOM 7353 C CA . ASP B 1 182 ? -31.719 22.984 16.406 1 97.31 182 ASP B CA 1
ATOM 7354 C C . ASP B 1 182 ? -30.594 21.969 16.219 1 97.31 182 ASP B C 1
ATOM 7356 O O . ASP B 1 182 ? -30.625 20.875 16.797 1 97.31 182 ASP B O 1
ATOM 7360 N N . LYS B 1 183 ? -29.672 22.328 15.391 1 97.5 183 LYS B N 1
ATOM 7361 C CA . LYS B 1 183 ? -28.516 21.469 15.133 1 97.5 183 LYS B CA 1
ATOM 7362 C C . LYS B 1 183 ? -27.688 21.25 16.391 1 97.5 183 LYS B C 1
ATOM 7364 O O . LYS B 1 183 ? -27.188 20.156 16.641 1 97.5 183 LYS B O 1
ATOM 7369 N N . LEU B 1 184 ? -27.547 22.297 17.156 1 98.44 184 LEU B N 1
ATOM 7370 C CA . LEU B 1 184 ? -26.797 22.203 18.406 1 98.44 184 LEU B CA 1
ATOM 7371 C C . LEU B 1 184 ? -27.469 21.234 19.375 1 98.44 184 LEU B C 1
ATOM 7373 O O . LEU B 1 184 ? -26.812 20.375 19.953 1 98.44 184 LEU B O 1
ATOM 7377 N N . ARG B 1 185 ? -28.812 21.391 19.547 1 98.38 185 ARG B N 1
ATOM 7378 C CA . ARG B 1 185 ? -29.547 20.484 20.422 1 98.38 185 ARG B CA 1
ATOM 7379 C C . ARG B 1 185 ? -29.422 19.031 19.969 1 98.38 185 ARG B C 1
ATOM 7381 O O . ARG B 1 185 ? -29.125 18.141 20.766 1 98.38 185 ARG B O 1
ATOM 7388 N N . ALA B 1 186 ? -29.578 18.859 18.688 1 98.06 186 ALA B N 1
ATOM 7389 C CA . ALA B 1 186 ? -29.5 17.516 18.125 1 98.06 186 ALA B CA 1
ATOM 7390 C C . ALA B 1 186 ? -28.109 16.922 18.344 1 98.06 186 ALA B C 1
ATOM 7392 O O . ALA B 1 186 ? -27.984 15.727 18.656 1 98.06 186 ALA B O 1
ATOM 7393 N N . TYR B 1 187 ? -27.094 17.688 18.156 1 98.25 187 TYR B N 1
ATOM 7394 C CA . TYR B 1 187 ? -25.719 17.234 18.328 1 98.25 187 TYR B CA 1
ATOM 7395 C C . TYR B 1 187 ? -25.469 16.828 19.781 1 98.25 187 TYR B C 1
ATOM 7397 O O . TYR B 1 187 ? -24.891 15.781 20.047 1 98.25 187 TYR B O 1
ATOM 7405 N N . LEU B 1 188 ? -25.859 17.656 20.703 1 98.62 188 LEU B N 1
ATOM 7406 C CA . LEU B 1 188 ? -25.625 17.375 22.109 1 98.62 188 LEU B CA 1
ATOM 7407 C C . LEU B 1 188 ? -26.391 16.141 22.547 1 98.62 188 LEU B C 1
ATOM 7409 O O . LEU B 1 188 ? -25.891 15.352 23.359 1 98.62 188 LEU B O 1
ATOM 7413 N N . GLN B 1 189 ? -27.547 15.984 22.016 1 98.25 189 GLN B N 1
ATOM 7414 C CA . GLN B 1 189 ? -28.312 14.781 22.312 1 98.25 189 GLN B CA 1
ATOM 7415 C C . GLN B 1 189 ? -27.609 13.531 21.797 1 98.25 189 GLN B C 1
ATOM 7417 O O . GLN B 1 189 ? -27.531 12.516 22.5 1 98.25 189 GLN B O 1
ATOM 7422 N N . LYS B 1 190 ? -27.094 13.664 20.625 1 97.19 190 LYS B N 1
ATOM 7423 C CA . LYS B 1 190 ? -26.328 12.578 20.031 1 97.19 190 LYS B CA 1
ATOM 7424 C C . LYS B 1 190 ? -25.094 12.234 20.875 1 97.19 190 LYS B C 1
ATOM 7426 O O . LYS B 1 190 ? -24.812 11.062 21.094 1 97.19 190 LYS B O 1
ATOM 7431 N N . VAL B 1 191 ? -24.391 13.195 21.297 1 97.88 191 VAL B N 1
ATOM 7432 C CA . VAL B 1 191 ? -23.172 13.008 22.078 1 97.88 191 VAL B CA 1
ATOM 7433 C C . VAL B 1 191 ? -23.5 12.297 23.391 1 97.88 191 VAL B C 1
ATOM 7435 O O . VAL B 1 191 ? -22.812 11.359 23.781 1 97.88 191 VAL B O 1
ATOM 7438 N N . VAL B 1 192 ? -24.578 12.719 24.078 1 97.88 192 VAL B N 1
ATOM 7439 C CA . VAL B 1 192 ? -25 12.125 25.344 1 97.88 192 VAL B CA 1
ATOM 7440 C C . VAL B 1 192 ? -25.375 10.656 25.125 1 97.88 192 VAL B C 1
ATOM 7442 O O . VAL B 1 192 ? -24.984 9.789 25.906 1 97.88 192 VAL B O 1
ATOM 7445 N N . ALA B 1 193 ? -26.062 10.43 24.078 1 97.12 193 ALA B N 1
ATOM 7446 C CA . ALA B 1 193 ? -26.5 9.07 23.766 1 97.12 193 ALA B CA 1
ATOM 7447 C C . ALA B 1 193 ? -25.312 8.164 23.469 1 97.12 193 ALA B C 1
ATOM 7449 O O . ALA B 1 193 ? -25.25 7.035 23.969 1 97.12 193 ALA B O 1
ATOM 7450 N N . LEU B 1 194 ? -24.406 8.617 22.688 1 96.44 194 LEU B N 1
ATOM 7451 C CA . LEU B 1 194 ? -23.281 7.801 22.234 1 96.44 194 LEU B CA 1
ATOM 7452 C C . LEU B 1 194 ? -22.297 7.574 23.375 1 96.44 194 LEU B C 1
ATOM 7454 O O . LEU B 1 194 ? -21.578 6.566 23.391 1 96.44 194 LEU B O 1
ATOM 7458 N N . LYS B 1 195 ? -22.172 8.484 24.344 1 95.62 195 LYS B N 1
ATOM 7459 C CA . LYS B 1 195 ? -21.297 8.328 25.484 1 95.62 195 LYS B CA 1
ATOM 7460 C C . LYS B 1 195 ? -21.75 7.172 26.375 1 95.62 195 LYS B C 1
ATOM 7462 O O . LYS B 1 195 ? -20.953 6.625 27.141 1 95.62 195 LYS B O 1
ATOM 7467 N N . GLN B 1 196 ? -22.938 6.727 26.219 1 92.69 196 GLN B N 1
ATOM 7468 C CA . GLN B 1 196 ? -23.469 5.629 27.016 1 92.69 196 GLN B CA 1
ATOM 7469 C C . GLN B 1 196 ? -23.172 4.281 26.359 1 92.69 196 GLN B C 1
ATOM 7471 O O . GLN B 1 196 ? -23.281 3.236 27 1 92.69 196 GLN B O 1
ATOM 7476 N N . ASN B 1 197 ? -22.719 4.383 25.156 1 90.62 197 ASN B N 1
ATOM 7477 C CA . ASN B 1 197 ? -22.453 3.158 24.406 1 90.62 197 ASN B CA 1
ATOM 7478 C C . ASN B 1 197 ? -21 2.73 24.531 1 90.62 197 ASN B C 1
ATOM 7480 O O . ASN B 1 197 ? -20.094 3.574 24.594 1 90.62 197 ASN B O 1
ATOM 7484 N N . THR B 1 198 ? -20.797 1.409 24.625 1 91.81 198 THR B N 1
ATOM 7485 C CA . THR B 1 198 ? -19.453 0.847 24.562 1 91.81 198 THR B CA 1
ATOM 7486 C C . THR B 1 198 ? -19.078 0.527 23.125 1 91.81 198 THR B C 1
ATOM 7488 O O . THR B 1 198 ? -19.672 -0.356 22.5 1 91.81 198 THR B O 1
ATOM 7491 N N . ASN B 1 199 ? -18.141 1.284 22.594 1 96.19 199 ASN B N 1
ATOM 7492 C CA . ASN B 1 199 ? -17.734 1.112 21.188 1 96.19 199 ASN B CA 1
ATOM 7493 C C . ASN B 1 199 ? -16.219 1.202 21.031 1 96.19 199 ASN B C 1
ATOM 7495 O O . ASN B 1 199 ? -15.648 2.289 21.109 1 96.19 199 ASN B O 1
ATOM 7499 N N . PRO B 1 200 ? -15.531 0.062 20.797 1 97 200 PRO B N 1
ATOM 7500 C CA . PRO B 1 200 ? -14.094 0.103 20.531 1 97 200 PRO B CA 1
ATOM 7501 C C . PRO B 1 200 ? -13.773 0.582 19.109 1 97 200 PRO B C 1
ATOM 7503 O O . PRO B 1 200 ? -14.617 0.473 18.219 1 97 200 PRO B O 1
ATOM 7506 N N . ALA B 1 201 ? -12.625 1.146 18.938 1 97.56 201 ALA B N 1
ATOM 7507 C CA . ALA B 1 201 ? -12.164 1.521 17.609 1 97.56 201 ALA B CA 1
ATOM 7508 C C . ALA B 1 201 ? -11.609 0.315 16.859 1 97.56 201 ALA B C 1
ATOM 7510 O O . ALA B 1 201 ? -10.414 0.021 16.938 1 97.56 201 ALA B O 1
ATOM 7511 N N . ASP B 1 202 ? -12.414 -0.323 16.078 1 96.88 202 ASP B N 1
ATOM 7512 C CA . ASP B 1 202 ? -11.969 -1.529 15.391 1 96.88 202 ASP B CA 1
ATOM 7513 C C . ASP B 1 202 ? -12.328 -1.479 13.906 1 96.88 202 ASP B C 1
ATOM 7515 O O . ASP B 1 202 ? -12.055 -2.422 13.156 1 96.88 202 ASP B O 1
ATOM 7519 N N . GLN B 1 203 ? -12.992 -0.423 13.438 1 97.5 203 GLN B N 1
ATOM 7520 C CA . GLN B 1 203 ? -13.258 -0.164 12.031 1 97.5 203 GLN B CA 1
ATOM 7521 C C . GLN B 1 203 ? -12.695 1.186 11.602 1 97.5 203 GLN B C 1
ATOM 7523 O O . GLN B 1 203 ? -13.195 2.234 12.008 1 97.5 203 GLN B O 1
ATOM 7528 N N . LEU B 1 204 ? -11.688 1.155 10.75 1 98.25 204 LEU B N 1
ATOM 7529 C CA . LEU B 1 204 ? -10.992 2.363 10.312 1 98.25 204 LEU B CA 1
ATOM 7530 C C . LEU B 1 204 ? -10.977 2.457 8.789 1 98.25 204 LEU B C 1
ATOM 7532 O O . LEU B 1 204 ? -10.961 1.436 8.102 1 98.25 204 LEU B O 1
ATOM 7536 N N . LEU B 1 205 ? -11 3.654 8.289 1 98.19 205 LEU B N 1
ATOM 7537 C CA . LEU B 1 205 ? -10.867 3.979 6.875 1 98.19 205 LEU B CA 1
ATOM 7538 C C . LEU B 1 205 ? -9.852 5.094 6.668 1 98.19 205 LEU B C 1
ATOM 7540 O O . LEU B 1 205 ? -9.867 6.098 7.383 1 98.19 205 LEU B O 1
ATOM 7544 N N . TYR B 1 206 ? -8.883 4.922 5.836 1 98.06 206 TYR B N 1
ATOM 7545 C CA . TYR B 1 206 ? -8.078 6.059 5.395 1 98.06 206 TYR B CA 1
ATOM 7546 C C . TYR B 1 206 ? -8.18 6.246 3.887 1 98.06 206 TYR B C 1
ATOM 7548 O O . TYR B 1 206 ? -8.461 5.293 3.154 1 98.06 206 TYR B O 1
ATOM 7556 N N . PHE B 1 207 ? -8.133 7.441 3.471 1 97.88 207 PHE B N 1
ATOM 7557 C CA . PHE B 1 207 ? -8.414 7.867 2.105 1 97.88 207 PHE B CA 1
ATOM 7558 C C . PHE B 1 207 ? -7.312 8.781 1.587 1 97.88 207 PHE B C 1
ATOM 7560 O O . PHE B 1 207 ? -6.75 9.578 2.344 1 97.88 207 PHE B O 1
ATOM 7567 N N . SER B 1 208 ? -7.012 8.672 0.248 1 97.12 208 SER B N 1
ATOM 7568 C CA . SER B 1 208 ? -6.066 9.57 -0.399 1 97.12 208 SER B CA 1
ATOM 7569 C C . SER B 1 208 ? -6.688 10.242 -1.62 1 97.12 208 SER B C 1
ATOM 7571 O O . SER B 1 208 ? -7.105 9.562 -2.561 1 97.12 208 SER B O 1
ATOM 7573 N N . GLY B 1 209 ? -6.695 11.586 -1.61 1 97.31 209 GLY B N 1
ATOM 7574 C CA . GLY B 1 209 ? -7.172 12.375 -2.736 1 97.31 209 GLY B CA 1
ATOM 7575 C C . GLY B 1 209 ? -6.09 12.672 -3.756 1 97.31 209 GLY B C 1
ATOM 7576 O O . GLY B 1 209 ? -4.918 12.375 -3.527 1 97.31 209 GLY B O 1
ATOM 7577 N N . GLN B 1 210 ? -6.48 13.266 -4.84 1 95.12 210 GLN B N 1
ATOM 7578 C CA . GLN B 1 210 ? -5.586 13.562 -5.953 1 95.12 210 GLN B CA 1
ATOM 7579 C C . GLN B 1 210 ? -4.469 14.508 -5.527 1 95.12 210 GLN B C 1
ATOM 7581 O O . GLN B 1 210 ? -4.711 15.469 -4.789 1 95.12 210 GLN B O 1
ATOM 7586 N N . GLY B 1 211 ? -3.246 14.125 -5.945 1 93.06 211 GLY B N 1
ATOM 7587 C CA . GLY B 1 211 ? -2.119 15.031 -5.809 1 93.06 211 GLY B CA 1
ATOM 7588 C C . GLY B 1 211 ? -1.57 15.094 -4.395 1 93.06 211 GLY B C 1
ATOM 7589 O O . GLY B 1 211 ? -0.61 15.82 -4.125 1 93.06 211 GLY B O 1
ATOM 7590 N N . TYR B 1 212 ? -2.117 14.367 -3.5 1 93.5 212 TYR B N 1
ATOM 7591 C CA . TYR B 1 212 ? -1.67 14.453 -2.113 1 93.5 212 TYR B CA 1
ATOM 7592 C C . TYR B 1 212 ? -0.449 13.57 -1.88 1 93.5 212 TYR B C 1
ATOM 7594 O O . TYR B 1 212 ? -0.427 12.406 -2.287 1 93.5 212 TYR B O 1
ATOM 7602 N N . VAL B 1 213 ? 0.628 14.094 -1.267 1 94.62 213 VAL B N 1
ATOM 7603 C CA . VAL B 1 213 ? 1.894 13.43 -0.97 1 94.62 213 VAL B CA 1
ATOM 7604 C C . VAL B 1 213 ? 2.455 12.797 -2.24 1 94.62 213 VAL B C 1
ATOM 7606 O O . VAL B 1 213 ? 2.809 11.617 -2.248 1 94.62 213 VAL B O 1
ATOM 7609 N N . SER B 1 214 ? 2.369 13.5 -3.35 1 93 214 SER B N 1
ATOM 7610 C CA . SER B 1 214 ? 2.869 13.086 -4.656 1 93 214 SER B CA 1
ATOM 7611 C C . SER B 1 214 ? 2.232 11.773 -5.094 1 93 214 SER B C 1
ATOM 7613 O O . SER B 1 214 ? 2.846 10.992 -5.832 1 93 214 SER B O 1
ATOM 7615 N N . GLU B 1 215 ? 1.055 11.453 -4.469 1 92.94 215 GLU B N 1
ATOM 7616 C CA . GLU B 1 215 ? 0.352 10.203 -4.746 1 92.94 215 GLU B CA 1
ATOM 7617 C C . GLU B 1 215 ? 1.282 9 -4.598 1 92.94 215 GLU B C 1
ATOM 7619 O O . GLU B 1 215 ? 1.257 8.086 -5.422 1 92.94 215 GLU B O 1
ATOM 7624 N N . SER B 1 216 ? 2.166 9.07 -3.619 1 95.19 216 SER B N 1
ATOM 7625 C CA . SER B 1 216 ? 3.152 8.023 -3.363 1 95.19 216 SER B CA 1
ATOM 7626 C C . SER B 1 216 ? 2.486 6.746 -2.863 1 95.19 216 SER B C 1
ATOM 7628 O O . SER B 1 216 ? 1.87 6.734 -1.797 1 95.19 216 SER B O 1
ATOM 7630 N N . MET B 1 217 ? 2.672 5.656 -3.598 1 93.88 217 MET B N 1
ATOM 7631 C CA . MET B 1 217 ? 2.117 4.371 -3.18 1 93.88 217 MET B CA 1
ATOM 7632 C C . MET B 1 217 ? 2.814 3.859 -1.924 1 93.88 217 MET B C 1
ATOM 7634 O O . MET B 1 217 ? 2.17 3.295 -1.038 1 93.88 217 MET B O 1
ATOM 7638 N N . MET B 1 218 ? 4.094 4.105 -1.836 1 95.81 218 MET B N 1
ATOM 7639 C CA . MET B 1 218 ? 4.859 3.637 -0.683 1 95.81 218 MET B CA 1
ATOM 7640 C C . MET B 1 218 ? 4.395 4.328 0.595 1 95.81 218 MET B C 1
ATOM 7642 O O . MET B 1 218 ? 4.391 3.723 1.667 1 95.81 218 MET B O 1
ATOM 7646 N N . ALA B 1 219 ? 4.047 5.59 0.47 1 96.75 219 ALA B N 1
ATOM 7647 C CA . ALA B 1 219 ? 3.531 6.305 1.636 1 96.75 219 ALA B CA 1
ATOM 7648 C C . ALA B 1 219 ? 2.26 5.648 2.162 1 96.75 219 ALA B C 1
ATOM 7650 O O . ALA B 1 219 ? 2.088 5.496 3.375 1 96.75 219 ALA B O 1
ATOM 7651 N N . ARG B 1 220 ? 1.353 5.207 1.271 1 97.12 220 ARG B N 1
ATOM 7652 C CA . ARG B 1 220 ? 0.079 4.609 1.661 1 97.12 220 ARG B CA 1
ATOM 7653 C C . ARG B 1 220 ? 0.275 3.18 2.154 1 97.12 220 ARG B C 1
ATOM 7655 O O . ARG B 1 220 ? -0.433 2.727 3.057 1 97.12 220 ARG B O 1
ATOM 7662 N N . ILE B 1 221 ? 1.269 2.488 1.55 1 97.88 221 ILE B N 1
ATOM 7663 C CA . ILE B 1 221 ? 1.604 1.138 1.987 1 97.88 221 ILE B CA 1
ATOM 7664 C C . ILE B 1 221 ? 2.111 1.173 3.428 1 97.88 221 ILE B C 1
ATOM 7666 O O . ILE B 1 221 ? 1.626 0.426 4.281 1 97.88 221 ILE B O 1
ATOM 7670 N N . ASP B 1 222 ? 3.018 2.072 3.711 1 97.5 222 ASP B N 1
ATOM 7671 C CA . ASP B 1 222 ? 3.621 2.131 5.039 1 97.5 222 ASP B CA 1
ATOM 7672 C C . ASP B 1 222 ? 2.654 2.734 6.055 1 97.5 222 ASP B C 1
ATOM 7674 O O . ASP B 1 222 ? 2.752 2.457 7.254 1 97.5 222 ASP B O 1
ATOM 7678 N N . GLU B 1 223 ? 1.725 3.57 5.566 1 97.62 223 GLU B N 1
ATOM 7679 C CA . GLU B 1 223 ? 0.693 4.074 6.473 1 97.62 223 GLU B CA 1
ATOM 7680 C C . GLU B 1 223 ? -0.144 2.932 7.043 1 97.62 223 GLU B C 1
ATOM 7682 O O . GLU B 1 223 ? -0.506 2.949 8.219 1 97.62 223 GLU B O 1
ATOM 7687 N N . LYS B 1 224 ? -0.501 1.924 6.215 1 97.81 224 LYS B N 1
ATOM 7688 C CA . LYS B 1 224 ? -1.21 0.746 6.711 1 97.81 224 LYS B CA 1
ATOM 7689 C C . LYS B 1 224 ? -0.415 0.045 7.809 1 97.81 224 LYS B C 1
ATOM 7691 O O . LYS B 1 224 ? -0.98 -0.372 8.82 1 97.81 224 LYS B O 1
ATOM 7696 N N . LEU B 1 225 ? 0.895 -0.063 7.648 1 97.5 225 LEU B N 1
ATOM 7697 C CA . LEU B 1 225 ? 1.754 -0.684 8.648 1 97.5 225 LEU B CA 1
ATOM 7698 C C . LEU B 1 225 ? 1.689 0.079 9.969 1 97.5 225 LEU B C 1
ATOM 7700 O O . LEU B 1 225 ? 1.587 -0.528 11.039 1 97.5 225 LEU B O 1
ATOM 7704 N N . ALA B 1 226 ? 1.732 1.373 9.852 1 98 226 ALA B N 1
ATOM 7705 C CA . ALA B 1 226 ? 1.683 2.209 11.047 1 98 226 ALA B CA 1
ATOM 7706 C C . ALA B 1 226 ? 0.327 2.1 11.734 1 98 226 ALA B C 1
ATOM 7708 O O . ALA B 1 226 ? 0.249 2.088 12.969 1 98 226 ALA B O 1
ATOM 7709 N N . LEU B 1 227 ? -0.787 2.025 10.977 1 98.19 227 LEU B N 1
ATOM 7710 C CA . LEU B 1 227 ? -2.123 1.9 11.547 1 98.19 227 LEU B CA 1
ATOM 7711 C C . LEU B 1 227 ? -2.289 0.56 12.258 1 98.19 227 LEU B C 1
ATOM 7713 O O . LEU B 1 227 ? -2.928 0.483 13.305 1 98.19 227 LEU B O 1
ATOM 7717 N N . VAL B 1 228 ? -1.679 -0.462 11.68 1 97.56 228 VAL B N 1
ATOM 7718 C CA . VAL B 1 228 ? -1.725 -1.777 12.312 1 97.56 228 VAL B CA 1
ATOM 7719 C C . VAL B 1 228 ? -0.977 -1.74 13.641 1 97.56 228 VAL B C 1
ATOM 7721 O O . VAL B 1 228 ? -1.384 -2.389 14.609 1 97.56 228 VAL B O 1
ATOM 7724 N N . GLU B 1 229 ? 0.125 -0.961 13.711 1 97.12 229 GLU B N 1
ATOM 7725 C CA . GLU B 1 229 ? 0.842 -0.795 14.977 1 97.12 229 GLU B CA 1
ATOM 7726 C C . GLU B 1 229 ? -0.001 -0.034 15.992 1 97.12 229 GLU B C 1
ATOM 7728 O O . GLU B 1 229 ? 0.051 -0.324 17.188 1 97.12 229 GLU B O 1
ATOM 7733 N N . ASN B 1 230 ? -0.778 0.879 15.508 1 97.94 230 ASN B N 1
ATOM 7734 C CA . ASN B 1 230 ? -1.653 1.668 16.375 1 97.94 230 ASN B CA 1
ATOM 7735 C C . ASN B 1 230 ? -2.842 0.848 16.859 1 97.94 230 ASN B C 1
ATOM 7737 O O . ASN B 1 230 ? -3.303 1.032 17.984 1 97.94 230 ASN B O 1
ATOM 7741 N N . PHE B 1 231 ? -3.338 -0.086 15.984 1 97.56 231 PHE B N 1
ATOM 7742 C CA . PHE B 1 231 ? -4.543 -0.847 16.297 1 97.56 231 PHE B CA 1
ATOM 7743 C C . PHE B 1 231 ? -4.312 -2.338 16.078 1 97.56 231 PHE B C 1
ATOM 7745 O O . PHE B 1 231 ? -4.977 -2.965 15.258 1 97.56 231 PHE B O 1
ATOM 7752 N N . PRO B 1 232 ? -3.457 -2.938 16.859 1 95.12 232 PRO B N 1
ATOM 7753 C CA . PRO B 1 232 ? -3.084 -4.336 16.625 1 95.12 232 PRO B CA 1
ATOM 7754 C C . PRO B 1 232 ? -4.258 -5.297 16.797 1 95.12 232 PRO B C 1
ATOM 7756 O O . PRO B 1 232 ? -4.234 -6.406 16.266 1 95.12 232 PRO B O 1
ATOM 7759 N N . TRP B 1 233 ? -5.344 -4.922 17.453 1 95.31 233 TRP B N 1
ATOM 7760 C CA . TRP B 1 233 ? -6.48 -5.801 17.719 1 95.31 233 TRP B CA 1
ATOM 7761 C C . TRP B 1 233 ? -7.379 -5.902 16.484 1 95.31 233 TRP B C 1
ATOM 7763 O O . TRP B 1 233 ? -8.336 -6.68 16.469 1 95.31 233 TRP B O 1
ATOM 7773 N N . THR B 1 234 ? -7.07 -5.141 15.406 1 95.56 234 THR B N 1
ATOM 7774 C CA . THR B 1 234 ? -7.898 -5.156 14.203 1 95.56 234 THR B CA 1
ATOM 7775 C C . THR B 1 234 ? -7.473 -6.285 13.273 1 95.56 234 THR B C 1
ATOM 7777 O O . THR B 1 234 ? -8.133 -6.547 12.266 1 95.56 234 THR B O 1
ATOM 7780 N N . ARG B 1 235 ? -6.434 -7.031 13.5 1 92.94 235 ARG B N 1
ATOM 7781 C CA . ARG B 1 235 ? -5.875 -8.047 12.617 1 92.94 235 ARG B CA 1
ATOM 7782 C C . ARG B 1 235 ? -6.574 -9.391 12.82 1 92.94 235 ARG B C 1
ATOM 7784 O O . ARG B 1 235 ? -5.945 -10.367 13.227 1 92.94 235 ARG B O 1
ATOM 7791 N N . ILE B 1 236 ? -7.824 -9.477 12.539 1 91.5 236 ILE B N 1
ATOM 7792 C CA . ILE B 1 236 ? -8.664 -10.672 12.633 1 91.5 236 ILE B CA 1
ATOM 7793 C C . ILE B 1 236 ? -9.68 -10.672 11.492 1 91.5 236 ILE B C 1
ATOM 7795 O O . ILE B 1 236 ? -9.43 -10.109 10.43 1 91.5 236 ILE B O 1
ATOM 7799 N N . GLN B 1 237 ? -10.789 -11.344 11.68 1 93.88 237 GLN B N 1
ATOM 7800 C CA . GLN B 1 237 ? -11.727 -11.555 10.578 1 93.88 237 GLN B CA 1
ATOM 7801 C C . GLN B 1 237 ? -12.82 -10.492 10.57 1 93.88 237 GLN B C 1
ATOM 7803 O O . GLN B 1 237 ? -14.008 -10.812 10.508 1 93.88 237 GLN B O 1
ATOM 7808 N N . GLN B 1 238 ? -12.359 -9.219 10.492 1 90.75 238 GLN B N 1
ATOM 7809 C CA . GLN B 1 238 ? -13.344 -8.148 10.492 1 90.75 238 GLN B CA 1
ATOM 7810 C C . GLN B 1 238 ? -12.992 -7.074 9.469 1 90.75 238 GLN B C 1
ATOM 7812 O O . GLN B 1 238 ? -13.68 -6.055 9.367 1 90.75 238 GLN B O 1
ATOM 7817 N N . ASN B 1 239 ? -11.859 -7.289 8.75 1 92.25 239 ASN B N 1
ATOM 7818 C CA . ASN B 1 239 ? -11.453 -6.277 7.781 1 92.25 239 ASN B CA 1
ATOM 7819 C C . ASN B 1 239 ? -11.453 -4.879 8.398 1 92.25 239 ASN B C 1
ATOM 7821 O O . ASN B 1 239 ? -12.102 -3.969 7.871 1 92.25 239 ASN B O 1
ATOM 7825 N N . GLY B 1 240 ? -10.711 -4.711 9.43 1 95 240 GLY B N 1
ATOM 7826 C CA . GLY B 1 240 ? -10.844 -3.576 10.328 1 95 240 GLY B CA 1
ATOM 7827 C C . GLY B 1 240 ? -10.234 -2.303 9.773 1 95 240 GLY B C 1
ATOM 7828 O O . GLY B 1 240 ? -10.578 -1.203 10.211 1 95 240 GLY B O 1
ATOM 7829 N N . ILE B 1 241 ? -9.289 -2.379 8.859 1 97.25 241 ILE B N 1
ATOM 7830 C CA . ILE B 1 241 ? -8.656 -1.194 8.289 1 97.25 241 ILE B CA 1
ATOM 7831 C C . ILE B 1 241 ? -8.789 -1.222 6.77 1 97.25 241 ILE B C 1
ATOM 7833 O O . ILE B 1 241 ? -8.211 -2.086 6.109 1 97.25 241 ILE B O 1
ATOM 7837 N N . GLU B 1 242 ? -9.547 -0.279 6.219 1 96.06 242 GLU B N 1
ATOM 7838 C CA . GLU B 1 242 ? -9.789 -0.197 4.781 1 96.06 242 GLU B CA 1
ATOM 7839 C C . GLU B 1 242 ? -9.125 1.04 4.18 1 96.06 242 GLU B C 1
ATOM 7841 O O . GLU B 1 242 ? -8.867 2.018 4.887 1 96.06 242 GLU B O 1
ATOM 7846 N N . TYR B 1 243 ? -8.797 0.959 2.889 1 97.25 243 TYR B N 1
ATOM 7847 C CA . TYR B 1 243 ? -8.188 2.062 2.154 1 97.25 243 TYR B CA 1
ATOM 7848 C C . TYR B 1 243 ? -8.953 2.355 0.871 1 97.25 243 TYR B C 1
ATOM 7850 O O . TYR B 1 243 ? -9.391 1.433 0.181 1 97.25 243 TYR B O 1
ATOM 7858 N N . ILE B 1 244 ? -9.164 3.633 0.562 1 97.56 244 ILE B N 1
ATOM 7859 C CA . ILE B 1 244 ? -9.719 4.062 -0.716 1 97.56 244 ILE B CA 1
ATOM 7860 C C . ILE B 1 244 ? -8.758 5.039 -1.395 1 97.56 244 ILE B C 1
ATOM 7862 O O . ILE B 1 244 ? -8.336 6.023 -0.786 1 97.56 244 ILE B O 1
ATOM 7866 N N . ASP B 1 245 ? -8.406 4.75 -2.582 1 96.44 245 ASP B N 1
ATOM 7867 C CA . ASP B 1 245 ? -7.656 5.664 -3.438 1 96.44 245 ASP B CA 1
ATOM 7868 C C . ASP B 1 245 ? -8.586 6.453 -4.352 1 96.44 245 ASP B C 1
ATOM 7870 O O . ASP B 1 245 ? -9.562 5.91 -4.875 1 96.44 245 ASP B O 1
ATOM 7874 N N . HIS B 1 246 ? -8.266 7.707 -4.637 1 96.75 246 HIS B N 1
ATOM 7875 C CA . HIS B 1 246 ? -9.117 8.547 -5.469 1 96.75 246 HIS B CA 1
ATOM 7876 C C . HIS B 1 246 ? -9.266 7.961 -6.871 1 96.75 246 HIS B C 1
ATOM 7878 O O . HIS B 1 246 ? -10.242 8.242 -7.566 1 96.75 246 HIS B O 1
ATOM 7884 N N . LYS B 1 247 ? -8.391 7.145 -7.324 1 92.88 247 LYS B N 1
ATOM 7885 C CA . LYS B 1 247 ? -8.406 6.613 -8.688 1 92.88 247 LYS B CA 1
ATOM 7886 C C . LYS B 1 247 ? -9.328 5.406 -8.797 1 92.88 247 LYS B C 1
ATOM 7888 O O . LYS B 1 247 ? -9.562 4.891 -9.891 1 92.88 247 LYS B O 1
ATOM 7893 N N . ARG B 1 248 ? -9.844 4.949 -7.691 1 93.81 248 ARG B N 1
ATOM 7894 C CA . ARG B 1 248 ? -10.719 3.783 -7.684 1 93.81 248 ARG B CA 1
ATOM 7895 C C . ARG B 1 248 ? -11.938 4.008 -8.57 1 93.81 248 ARG B C 1
ATOM 7897 O O . ARG B 1 248 ? -12.477 3.062 -9.148 1 93.81 248 ARG B O 1
ATOM 7904 N N . ASP B 1 249 ? -12.422 5.281 -8.562 1 93.75 249 ASP B N 1
ATOM 7905 C CA . ASP B 1 249 ? -13.594 5.645 -9.359 1 93.75 249 ASP B CA 1
ATOM 7906 C C . ASP B 1 249 ? -13.383 6.977 -10.07 1 93.75 249 ASP B C 1
ATOM 7908 O O . ASP B 1 249 ? -12.578 7.805 -9.633 1 93.75 249 ASP B O 1
ATOM 7912 N N . ALA B 1 250 ? -14.117 7.121 -11.172 1 92.31 250 ALA B N 1
ATOM 7913 C CA . ALA B 1 250 ? -14.109 8.43 -11.836 1 92.31 250 ALA B CA 1
ATOM 7914 C C . ALA B 1 250 ? -14.578 9.523 -10.883 1 92.31 250 ALA B C 1
ATOM 7916 O O . ALA B 1 250 ? -13.984 10.609 -10.836 1 92.31 250 ALA B O 1
ATOM 7917 N N . ALA B 1 251 ? -15.625 9.242 -10.148 1 95.56 251 ALA B N 1
ATOM 7918 C CA . ALA B 1 251 ? -16.125 10.07 -9.055 1 95.56 251 ALA B CA 1
ATOM 7919 C C . ALA B 1 251 ? -16.125 9.297 -7.742 1 95.56 251 ALA B C 1
ATOM 7921 O O . ALA B 1 251 ? -17.125 8.695 -7.371 1 95.56 251 ALA B O 1
ATOM 7922 N N . VAL B 1 252 ? -15.086 9.469 -6.984 1 96.81 252 VAL B N 1
ATOM 7923 C CA . VAL B 1 252 ? -14.852 8.625 -5.816 1 96.81 252 VAL B CA 1
ATOM 7924 C C . VAL B 1 252 ? -15.711 9.102 -4.648 1 96.81 252 VAL B C 1
ATOM 7926 O O . VAL B 1 252 ? -15.922 8.367 -3.682 1 96.81 252 VAL B O 1
ATOM 7929 N N . LYS B 1 253 ? -16.266 10.344 -4.734 1 96.62 253 LYS B N 1
ATOM 7930 C CA . LYS B 1 253 ? -17.016 10.906 -3.607 1 96.62 253 LYS B CA 1
ATOM 7931 C C . LYS B 1 253 ? -18.172 10.008 -3.209 1 96.62 253 LYS B C 1
ATOM 7933 O O . LYS B 1 253 ? -18.484 9.867 -2.023 1 96.62 253 LYS B O 1
ATOM 7938 N N . TYR B 1 254 ? -18.844 9.328 -4.191 1 96.12 254 TYR B N 1
ATOM 7939 C CA . TYR B 1 254 ? -20 8.508 -3.879 1 96.12 254 TYR B CA 1
ATOM 7940 C C . TYR B 1 254 ? -19.594 7.27 -3.086 1 96.12 254 TYR B C 1
ATOM 7942 O O . TYR B 1 254 ? -20.297 6.863 -2.156 1 96.12 254 TYR B O 1
ATOM 7950 N N . ARG B 1 255 ? -18.484 6.68 -3.441 1 95.94 255 ARG B N 1
ATOM 7951 C CA . ARG B 1 255 ? -17.953 5.559 -2.672 1 95.94 255 ARG B CA 1
ATOM 7952 C C . ARG B 1 255 ? -17.547 6 -1.27 1 95.94 255 ARG B C 1
ATOM 7954 O O . ARG B 1 255 ? -17.859 5.324 -0.287 1 95.94 255 ARG B O 1
ATOM 7961 N N . LEU B 1 256 ? -16.828 7.137 -1.218 1 97.62 256 LEU B N 1
ATOM 7962 C CA . LEU B 1 256 ? -16.375 7.637 0.073 1 97.62 256 LEU B CA 1
ATOM 7963 C C . LEU B 1 256 ? -17.547 7.977 0.976 1 97.62 256 LEU B C 1
ATOM 7965 O O . LEU B 1 256 ? -17.562 7.602 2.15 1 97.62 256 LEU B O 1
ATOM 7969 N N . MET B 1 257 ? -18.516 8.656 0.402 1 97.56 257 MET B N 1
ATOM 7970 C CA . MET B 1 257 ? -19.703 9.023 1.168 1 97.56 257 MET B CA 1
ATOM 7971 C C . MET B 1 257 ? -20.422 7.785 1.691 1 97.56 257 MET B C 1
ATOM 7973 O O . MET B 1 257 ? -20.875 7.758 2.84 1 97.56 257 MET B O 1
ATOM 7977 N N . SER B 1 258 ? -20.531 6.77 0.903 1 96.88 258 SER B N 1
ATOM 7978 C CA . SER B 1 258 ? -21.172 5.523 1.32 1 96.88 258 SER B CA 1
ATOM 7979 C C . SER B 1 258 ? -20.406 4.875 2.475 1 96.88 258 SER B C 1
ATOM 7981 O O . SER B 1 258 ? -21.016 4.391 3.43 1 96.88 258 SER B O 1
ATOM 7983 N N . GLU B 1 259 ? -19.094 4.848 2.408 1 96.81 259 GLU B N 1
ATOM 7984 C CA . GLU B 1 259 ? -18.297 4.285 3.492 1 96.81 259 GLU B CA 1
ATOM 7985 C C . GLU B 1 259 ? -18.453 5.102 4.773 1 96.81 259 GLU B C 1
ATOM 7987 O O . GLU B 1 259 ? -18.531 4.539 5.867 1 96.81 259 GLU B O 1
ATOM 7992 N N . LEU B 1 260 ? -18.484 6.375 4.633 1 97.38 260 LEU B N 1
ATOM 7993 C CA . LEU B 1 260 ? -18.609 7.262 5.785 1 97.38 260 LEU B CA 1
ATOM 7994 C C . LEU B 1 260 ? -19.969 7.121 6.441 1 97.38 260 LEU B C 1
ATOM 7996 O O . LEU B 1 260 ? -20.156 7.527 7.59 1 97.38 260 LEU B O 1
ATOM 8000 N N . GLN B 1 261 ? -20.922 6.52 5.742 1 94.94 261 GLN B N 1
ATOM 8001 C CA . GLN B 1 261 ? -22.281 6.344 6.262 1 94.94 261 GLN B CA 1
ATOM 8002 C C . GLN B 1 261 ? -22.391 5.047 7.055 1 94.94 261 GLN B C 1
ATOM 8004 O O . GLN B 1 261 ? -23.391 4.824 7.746 1 94.94 261 GLN B O 1
ATOM 8009 N N . ARG B 1 262 ? -21.406 4.176 6.918 1 94.56 262 ARG B N 1
ATOM 8010 C CA . ARG B 1 262 ? -21.453 2.926 7.672 1 94.56 262 ARG B CA 1
ATOM 8011 C C . ARG B 1 262 ? -21.594 3.191 9.164 1 94.56 262 ARG B C 1
ATOM 8013 O O . ARG B 1 262 ? -20.797 3.943 9.742 1 94.56 262 ARG B O 1
ATOM 8020 N N . ASN B 1 263 ? -22.516 2.506 9.75 1 93.75 263 ASN B N 1
ATOM 8021 C CA . ASN B 1 263 ? -22.781 2.717 11.172 1 93.75 263 ASN B CA 1
ATOM 8022 C C . ASN B 1 263 ? -21.656 2.16 12.039 1 93.75 263 ASN B C 1
ATOM 8024 O O . ASN B 1 263 ? -21.438 2.625 13.164 1 93.75 263 ASN B O 1
ATOM 8028 N N . ASP B 1 264 ? -20.906 1.227 11.508 1 94 264 ASP B N 1
ATOM 8029 C CA . ASP B 1 264 ? -19.875 0.576 12.32 1 94 264 ASP B CA 1
ATOM 8030 C C . ASP B 1 264 ? -18.531 1.26 12.148 1 94 264 ASP B C 1
ATOM 8032 O O . ASP B 1 264 ? -17.547 0.871 12.781 1 94 264 ASP B O 1
ATOM 8036 N N . LEU B 1 265 ? -18.406 2.293 11.258 1 97.12 265 LEU B N 1
ATOM 8037 C CA . LEU B 1 265 ? -17.125 2.967 11.039 1 97.12 265 LEU B CA 1
ATOM 8038 C C . LEU B 1 265 ? -16.766 3.826 12.25 1 97.12 265 LEU B C 1
ATOM 8040 O O . LEU B 1 265 ? -17.562 4.641 12.703 1 97.12 265 LEU B O 1
ATOM 8044 N N . ASP B 1 266 ? -15.562 3.684 12.734 1 98.44 266 ASP B N 1
ATOM 8045 C CA . ASP B 1 266 ? -15.164 4.352 13.969 1 98.44 266 ASP B CA 1
ATOM 8046 C C . ASP B 1 266 ? -14.289 5.566 13.672 1 98.44 266 ASP B C 1
ATOM 8048 O O . ASP B 1 266 ? -14.523 6.652 14.211 1 98.44 266 ASP B O 1
ATOM 8052 N N . ILE B 1 267 ? -13.258 5.352 12.859 1 98.75 267 ILE B N 1
ATOM 8053 C CA . ILE B 1 267 ? -12.297 6.422 12.578 1 98.75 267 ILE B CA 1
ATOM 8054 C C . ILE B 1 267 ? -12.086 6.547 11.078 1 98.75 267 ILE B C 1
ATOM 8056 O O . ILE B 1 267 ? -11.953 5.539 10.375 1 98.75 267 ILE B O 1
ATOM 8060 N N . ALA B 1 268 ? -12.102 7.695 10.547 1 98.75 268 ALA B N 1
ATOM 8061 C CA . ALA B 1 268 ? -11.758 7.984 9.156 1 98.75 268 ALA B CA 1
ATOM 8062 C C . ALA B 1 268 ? -10.625 9.008 9.078 1 98.75 268 ALA B C 1
ATOM 8064 O O . ALA B 1 268 ? -10.672 10.047 9.734 1 98.75 268 ALA B O 1
ATOM 8065 N N . ILE B 1 269 ? -9.586 8.703 8.414 1 98.62 269 ILE B N 1
ATOM 8066 C CA . ILE B 1 269 ? -8.492 9.609 8.125 1 98.62 269 ILE B CA 1
ATOM 8067 C C . ILE B 1 269 ? -8.516 9.992 6.645 1 98.62 269 ILE B C 1
ATOM 8069 O O . ILE B 1 269 ? -8.32 9.141 5.773 1 98.62 269 ILE B O 1
ATOM 8073 N N . LEU B 1 270 ? -8.703 11.219 6.34 1 98.56 270 LEU B N 1
ATOM 8074 C CA . LEU B 1 270 ? -8.922 11.648 4.961 1 98.56 270 LEU B CA 1
ATOM 8075 C C . LEU B 1 270 ? -7.832 12.609 4.508 1 98.56 270 LEU B C 1
ATOM 8077 O O . LEU B 1 270 ? -7.793 13.758 4.953 1 98.56 270 LEU B O 1
ATOM 8081 N N . HIS B 1 271 ? -6.938 12.164 3.609 1 98.19 271 HIS B N 1
ATOM 8082 C CA . HIS B 1 271 ? -5.871 12.969 3.029 1 98.19 271 HIS B CA 1
ATOM 8083 C C . HIS B 1 271 ? -6.301 13.578 1.697 1 98.19 271 HIS B C 1
ATOM 8085 O O . HIS B 1 271 ? -6.418 12.867 0.696 1 98.19 271 HIS B O 1
ATOM 8091 N N . HIS B 1 272 ? -6.488 14.828 1.647 1 97.81 272 HIS B N 1
ATOM 8092 C CA . HIS B 1 272 ? -6.887 15.469 0.399 1 97.81 272 HIS B CA 1
ATOM 8093 C C . HIS B 1 272 ? -6.676 16.984 0.46 1 97.81 272 HIS B C 1
ATOM 8095 O O . HIS B 1 272 ? -6.426 17.531 1.534 1 97.81 272 HIS B O 1
ATOM 8101 N N . HIS B 1 273 ? -6.668 17.625 -0.629 1 97.19 273 HIS B N 1
ATOM 8102 C CA . HIS B 1 273 ? -6.75 19.078 -0.667 1 97.19 273 HIS B CA 1
ATOM 8103 C C . HIS B 1 273 ? -8.133 19.562 -0.254 1 97.19 273 HIS B C 1
ATOM 8105 O O . HIS B 1 273 ? -9.102 18.797 -0.275 1 97.19 273 HIS B O 1
ATOM 8111 N N . GLY B 1 274 ? -8.148 20.812 0.207 1 97.38 274 GLY B N 1
ATOM 8112 C CA . GLY B 1 274 ? -9.445 21.266 0.689 1 97.38 274 GLY B CA 1
ATOM 8113 C C . GLY B 1 274 ? -9.562 22.766 0.733 1 97.38 274 GLY B C 1
ATOM 8114 O O . GLY B 1 274 ? -8.578 23.484 0.532 1 97.38 274 GLY B O 1
ATOM 8115 N N . ASP B 1 275 ? -10.742 23.172 0.817 1 98 275 ASP B N 1
ATOM 8116 C CA . ASP B 1 275 ? -11.164 24.547 1.068 1 98 275 ASP B CA 1
ATOM 8117 C C . ASP B 1 275 ? -12.242 24.594 2.145 1 98 275 ASP B C 1
ATOM 8119 O O . ASP B 1 275 ? -12.602 23.562 2.727 1 98 275 ASP B O 1
ATOM 8123 N N . VAL B 1 276 ? -12.719 25.781 2.43 1 98.38 276 VAL B N 1
ATOM 8124 C CA . VAL B 1 276 ? -13.633 26.016 3.537 1 98.38 276 VAL B CA 1
ATOM 8125 C C . VAL B 1 276 ? -14.859 25.125 3.395 1 98.38 276 VAL B C 1
ATOM 8127 O O . VAL B 1 276 ? -15.344 24.547 4.375 1 98.38 276 VAL B O 1
ATOM 8130 N N . GLU B 1 277 ? -15.367 24.969 2.135 1 98.31 277 GLU B N 1
ATOM 8131 C CA . GLU B 1 277 ? -16.625 24.266 1.921 1 98.31 277 GLU B CA 1
ATOM 8132 C C . GLU B 1 277 ? -16.453 23.125 0.927 1 98.31 277 GLU B C 1
ATOM 8134 O O . GLU B 1 277 ? -17.438 22.641 0.35 1 98.31 277 GLU B O 1
ATOM 8139 N N . IL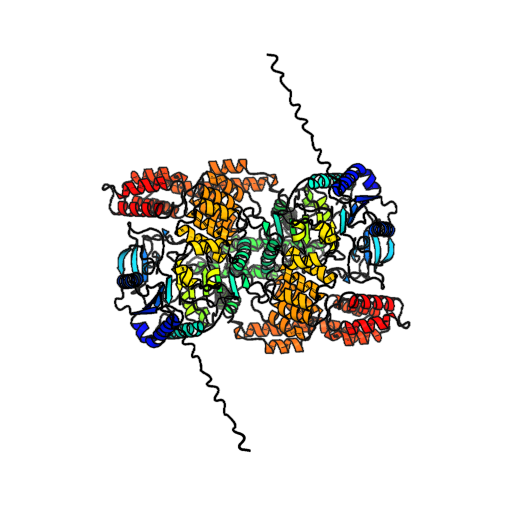E B 1 278 ? -15.211 22.734 0.694 1 98.12 278 ILE B N 1
ATOM 8140 C CA . ILE B 1 278 ? -14.969 21.75 -0.348 1 98.12 278 ILE B CA 1
ATOM 8141 C C . ILE B 1 278 ? -13.875 20.781 0.099 1 98.12 278 ILE B C 1
ATOM 8143 O O . ILE B 1 278 ? -12.883 21.203 0.71 1 98.12 278 ILE B O 1
ATOM 8147 N N . GLU B 1 279 ? -14.023 19.516 -0.087 1 98.31 279 GLU B N 1
ATOM 8148 C CA . GLU B 1 279 ? -12.984 18.5 -0.075 1 98.31 279 GLU B CA 1
ATOM 8149 C C . GLU B 1 279 ? -12.617 18.062 -1.492 1 98.31 279 GLU B C 1
ATOM 8151 O O . GLU B 1 279 ? -13.438 17.453 -2.188 1 98.31 279 GLU B O 1
ATOM 8156 N N . TYR B 1 280 ? -11.445 18.312 -1.953 1 97.56 280 TYR B N 1
ATOM 8157 C CA . TYR B 1 280 ? -11.016 17.953 -3.299 1 97.56 280 TYR B CA 1
ATOM 8158 C C . TYR B 1 280 ? -10.617 16.484 -3.365 1 97.56 280 TYR B C 1
ATOM 8160 O O . TYR B 1 280 ? -9.727 16.047 -2.633 1 97.56 280 TYR B O 1
ATOM 8168 N N . MET B 1 281 ? -11.227 15.789 -4.25 1 97.25 281 MET B N 1
ATOM 8169 C CA . MET B 1 281 ? -11.047 14.344 -4.223 1 97.25 281 MET B CA 1
ATOM 8170 C C . MET B 1 281 ? -10.375 13.859 -5.504 1 97.25 281 MET B C 1
ATOM 8172 O O . MET B 1 281 ? -9.305 13.242 -5.453 1 97.25 281 MET B O 1
ATOM 8176 N N . ASN B 1 282 ? -10.945 14.109 -6.672 1 96 282 ASN B N 1
ATOM 8177 C CA . ASN B 1 282 ? -10.469 13.539 -7.926 1 96 282 ASN B CA 1
ATOM 8178 C C . ASN B 1 282 ? -9.852 14.602 -8.828 1 96 282 ASN B C 1
ATOM 8180 O O . ASN B 1 282 ? -10.156 15.789 -8.695 1 96 282 ASN B O 1
ATOM 8184 N N . ASP B 1 283 ? -8.938 14.117 -9.617 1 91.31 283 ASP B N 1
ATOM 8185 C CA . ASP B 1 283 ? -8.648 14.797 -10.875 1 91.31 283 ASP B CA 1
ATOM 8186 C C . ASP B 1 283 ? -9.516 14.258 -12.008 1 91.31 283 ASP B C 1
ATOM 8188 O O . ASP B 1 283 ? -10.414 13.445 -11.773 1 91.31 283 ASP B O 1
ATOM 8192 N N . LEU B 1 284 ? -9.32 14.75 -13.195 1 88.38 284 LEU B N 1
ATOM 8193 C CA . LEU B 1 284 ? -10.023 14.148 -14.32 1 88.38 284 LEU B CA 1
ATOM 8194 C C . LEU B 1 284 ? -9.703 12.656 -14.43 1 88.38 284 LEU B C 1
ATOM 8196 O O . LEU B 1 284 ? -8.562 12.25 -14.203 1 88.38 284 LEU B O 1
ATOM 8200 N N . PRO B 1 285 ? -10.727 11.852 -14.609 1 87 285 PRO B N 1
ATOM 8201 C CA . PRO B 1 285 ? -10.492 10.406 -14.703 1 87 285 PRO B CA 1
ATOM 8202 C C . PRO B 1 285 ? -9.492 10.039 -15.797 1 87 285 PRO B C 1
ATOM 8204 O O . PRO B 1 285 ? -9.5 10.648 -16.875 1 87 285 PRO B O 1
ATOM 8207 N N . GLU B 1 286 ? -8.734 8.992 -15.539 1 82.81 286 GLU B N 1
ATOM 8208 C CA . GLU B 1 286 ? -7.824 8.469 -16.547 1 82.81 286 GLU B CA 1
ATOM 8209 C C . GLU B 1 286 ? -8.578 7.754 -17.672 1 82.81 286 GLU B C 1
ATOM 8211 O O . GLU B 1 286 ? -9.414 6.887 -17.406 1 82.81 286 GLU B O 1
ATOM 8216 N N . PRO B 1 287 ? -8.273 8.125 -18.859 1 85.62 287 PRO B N 1
ATOM 8217 C CA . PRO B 1 287 ? -8.969 7.445 -19.969 1 85.62 287 PRO B CA 1
ATOM 8218 C C . PRO B 1 287 ? -8.578 5.973 -20.078 1 85.62 287 PRO B C 1
ATOM 8220 O O . PRO B 1 287 ? -7.402 5.629 -19.953 1 85.62 287 PRO B O 1
ATOM 8223 N N . GLN B 1 288 ? -9.508 5.121 -20.297 1 80.62 288 GLN B N 1
ATOM 8224 C CA . GLN B 1 288 ? -9.266 3.689 -20.438 1 80.62 288 GLN B CA 1
ATOM 8225 C C . GLN B 1 288 ? -9.273 3.27 -21.906 1 80.62 288 GLN B C 1
ATOM 8227 O O . GLN B 1 288 ? -8.719 2.229 -22.266 1 80.62 288 GLN B O 1
ATOM 8232 N N . THR B 1 289 ? -10.008 4.039 -22.734 1 85.94 289 THR B N 1
ATOM 8233 C CA . THR B 1 289 ? -10.125 3.752 -24.156 1 85.94 289 THR B CA 1
ATOM 8234 C C . THR B 1 289 ? -9.797 4.988 -24.984 1 85.94 289 THR B C 1
ATOM 8236 O O . THR B 1 289 ? -9.688 6.094 -24.453 1 85.94 289 THR B O 1
ATOM 8239 N N . THR B 1 290 ? -9.711 4.727 -26.188 1 87.38 290 THR B N 1
ATOM 8240 C CA . THR B 1 290 ? -9.484 5.84 -27.109 1 87.38 290 THR B CA 1
ATOM 8241 C C . THR B 1 290 ? -10.68 6.789 -27.109 1 87.38 290 THR B C 1
ATOM 8243 O O . THR B 1 290 ? -10.516 8 -27.234 1 87.38 290 THR B O 1
ATOM 8246 N N . LYS B 1 291 ? -11.773 6.203 -26.984 1 88.88 291 LYS B N 1
ATOM 8247 C CA . LYS B 1 291 ? -12.977 7.027 -26.906 1 88.88 291 LYS B CA 1
ATOM 8248 C C . LYS B 1 291 ? -12.938 7.941 -25.672 1 88.88 291 LYS B C 1
ATOM 8250 O O . LYS B 1 291 ? -13.336 9.109 -25.766 1 88.88 291 LYS B O 1
ATOM 8255 N N . ASP B 1 292 ? -12.461 7.398 -24.562 1 89.19 292 ASP B N 1
ATOM 8256 C CA . ASP B 1 292 ? -12.312 8.195 -23.344 1 89.19 292 ASP B CA 1
ATOM 8257 C C . ASP B 1 292 ? -11.32 9.336 -23.562 1 89.19 292 ASP B C 1
ATOM 8259 O O . ASP B 1 292 ? -11.508 10.438 -23.031 1 89.19 292 ASP B O 1
ATOM 8263 N N . GLN B 1 293 ? -10.336 9.062 -24.297 1 88.69 293 GLN B N 1
ATOM 8264 C CA . GLN B 1 293 ? -9.312 10.07 -24.578 1 88.69 293 GLN B CA 1
ATOM 8265 C C . GLN B 1 293 ? -9.891 11.234 -25.375 1 88.69 293 GLN B C 1
ATOM 8267 O O . GLN B 1 293 ? -9.641 12.398 -25.062 1 88.69 293 GLN B O 1
ATOM 8272 N N . VAL B 1 294 ? -10.625 10.852 -26.344 1 91.25 294 VAL B N 1
ATOM 8273 C CA . VAL B 1 294 ? -11.242 11.859 -27.203 1 91.25 294 VAL B CA 1
ATOM 8274 C C . VAL B 1 294 ? -12.195 12.719 -26.375 1 91.25 294 VAL B C 1
ATOM 8276 O O . VAL B 1 294 ? -12.18 13.953 -26.484 1 91.25 294 VAL B O 1
ATOM 8279 N N . GLU B 1 295 ? -12.938 12.039 -25.562 1 90.38 295 GLU B N 1
ATOM 8280 C CA . GLU B 1 295 ? -13.891 12.766 -24.734 1 90.38 295 GLU B CA 1
ATOM 8281 C C . GLU B 1 295 ? -13.172 13.68 -23.734 1 90.38 295 GLU B C 1
ATOM 8283 O O . GLU B 1 295 ? -13.656 14.766 -23.422 1 90.38 295 GLU B O 1
ATOM 8288 N N . GLY B 1 296 ? -12.086 13.172 -23.234 1 89.5 296 GLY B N 1
ATOM 8289 C CA . GLY B 1 296 ? -11.289 13.992 -22.328 1 89.5 296 GLY B CA 1
ATOM 8290 C C . GLY B 1 296 ? -10.75 15.25 -22.984 1 89.5 296 GLY B C 1
ATOM 8291 O O . GLY B 1 296 ? -10.758 16.328 -22.375 1 89.5 296 GLY B O 1
ATOM 8292 N N . ILE B 1 297 ? -10.32 15.156 -24.188 1 91.69 297 ILE B N 1
ATOM 8293 C CA . ILE B 1 297 ? -9.812 16.312 -24.938 1 91.69 297 ILE B CA 1
ATOM 8294 C C . ILE B 1 297 ? -10.945 17.297 -25.203 1 91.69 297 ILE B C 1
ATOM 8296 O O . ILE B 1 297 ? -10.773 18.5 -25.047 1 91.69 297 ILE B O 1
ATOM 8300 N N . LYS B 1 298 ? -12.047 16.75 -25.562 1 93 298 LYS B N 1
ATOM 8301 C CA . LYS B 1 298 ? -13.203 17.594 -25.844 1 93 298 LYS B CA 1
ATOM 8302 C C . LYS B 1 298 ? -13.617 18.391 -24.609 1 93 298 LYS B C 1
ATOM 8304 O O . LYS B 1 298 ? -13.93 19.578 -24.719 1 93 298 LYS B O 1
ATOM 8309 N N . LEU B 1 299 ? -13.641 17.734 -23.562 1 92.69 299 LEU B N 1
ATOM 8310 C CA . LEU B 1 299 ? -13.992 18.406 -22.312 1 92.69 299 LEU B CA 1
ATOM 8311 C C . LEU B 1 299 ? -13.023 19.547 -22.016 1 92.69 299 LEU B C 1
ATOM 8313 O O . LEU B 1 299 ? -13.438 20.641 -21.641 1 92.69 299 LEU B O 1
ATOM 8317 N N . TYR B 1 300 ? -11.766 19.297 -22.141 1 91.31 300 TYR B N 1
ATOM 8318 C CA . TYR B 1 300 ? -10.734 20.312 -21.938 1 91.31 300 TYR B CA 1
ATOM 8319 C C . TYR B 1 300 ? -10.953 21.5 -22.859 1 91.31 300 TYR B C 1
ATOM 8321 O O . TYR B 1 300 ? -10.836 22.656 -22.422 1 91.31 300 TYR B O 1
ATOM 8329 N N . LEU B 1 301 ? -11.258 21.203 -24.047 1 93.56 301 LEU B N 1
ATOM 8330 C CA . LEU B 1 301 ? -11.461 22.266 -25.031 1 93.56 301 LEU B CA 1
ATOM 8331 C C . LEU B 1 301 ? -12.68 23.109 -24.688 1 93.56 301 LEU B C 1
ATOM 8333 O O . LEU B 1 301 ? -12.617 24.344 -24.734 1 93.56 301 LEU B O 1
ATOM 8337 N N . ARG B 1 302 ? -13.711 22.438 -24.359 1 94.19 302 ARG B N 1
ATOM 8338 C CA . ARG B 1 302 ? -14.93 23.156 -24.016 1 94.19 302 ARG B CA 1
ATOM 8339 C C . ARG B 1 302 ? -14.711 24.062 -22.812 1 94.19 302 ARG B C 1
ATOM 8341 O O . ARG B 1 302 ? -15.125 25.219 -22.812 1 94.19 302 ARG B O 1
ATOM 8348 N N . GLU B 1 303 ? -14.047 23.578 -21.828 1 92.69 303 GLU B N 1
ATOM 8349 C CA . GLU B 1 303 ? -13.773 24.359 -20.625 1 92.69 303 GLU B CA 1
ATOM 8350 C C . GLU B 1 303 ? -12.875 25.547 -20.938 1 92.69 303 GLU B C 1
ATOM 8352 O O . GLU B 1 303 ? -13.086 26.641 -20.391 1 92.69 303 GLU B O 1
ATOM 8357 N N . THR B 1 304 ? -11.883 25.312 -21.734 1 92.81 304 THR B N 1
ATOM 8358 C CA . THR B 1 304 ? -10.969 26.375 -22.109 1 92.81 304 THR B CA 1
ATOM 8359 C C . THR B 1 304 ? -11.703 27.484 -22.875 1 92.81 304 THR B C 1
ATOM 8361 O O . THR B 1 304 ? -11.461 28.672 -22.641 1 92.81 304 THR B O 1
ATOM 8364 N N . MET B 1 305 ? -12.602 27.062 -23.703 1 94.5 305 MET B N 1
ATOM 8365 C CA . MET B 1 305 ? -13.383 28.031 -24.484 1 94.5 305 MET B CA 1
ATOM 8366 C C . MET B 1 305 ? -14.273 28.859 -23.578 1 94.5 305 MET B C 1
ATOM 8368 O O . MET B 1 305 ? -14.383 30.078 -23.766 1 94.5 305 MET B O 1
ATOM 8372 N N . ARG B 1 306 ? -14.828 28.25 -22.641 1 94.38 306 ARG B N 1
ATOM 8373 C CA . ARG B 1 306 ? -15.711 28.953 -21.719 1 94.38 306 ARG B CA 1
ATOM 8374 C C . ARG B 1 306 ? -14.922 29.938 -20.859 1 94.38 306 ARG B C 1
ATOM 8376 O O . ARG B 1 306 ? -15.359 31.062 -20.641 1 94.38 306 ARG B O 1
ATOM 8383 N N . HIS B 1 307 ? -13.828 29.547 -20.391 1 93.06 307 HIS B N 1
ATOM 8384 C CA . HIS B 1 307 ? -12.977 30.422 -19.594 1 93.06 307 HIS B CA 1
ATOM 8385 C C . HIS B 1 307 ? -12.508 31.625 -20.406 1 93.06 307 HIS B C 1
ATOM 8387 O O . HIS B 1 307 ? -12.406 32.719 -19.875 1 93.06 307 HIS B O 1
ATOM 8393 N N . ALA B 1 308 ? -12.148 31.344 -21.609 1 92.81 308 ALA B N 1
ATOM 8394 C CA . ALA B 1 308 ? -11.711 32.438 -22.5 1 92.81 308 ALA B CA 1
ATOM 8395 C C . ALA B 1 308 ? -12.82 33.469 -22.688 1 92.81 308 ALA B C 1
ATOM 8397 O O . ALA B 1 308 ? -12.562 34.656 -22.672 1 92.81 308 ALA B O 1
ATOM 8398 N N . ARG B 1 309 ? -13.961 32.969 -22.891 1 92.81 309 ARG B N 1
ATOM 8399 C CA . ARG B 1 309 ? -15.102 33.844 -23.047 1 92.81 309 ARG B CA 1
ATOM 8400 C C . ARG B 1 309 ? -15.344 34.688 -21.781 1 92.81 309 ARG B C 1
ATOM 8402 O O . ARG B 1 309 ? -15.633 35.875 -21.859 1 92.81 309 ARG B O 1
ATOM 8409 N N . GLU B 1 310 ? -15.289 34.031 -20.625 1 92.12 310 GLU B N 1
ATOM 8410 C CA . GLU B 1 310 ? -15.492 34.719 -19.344 1 92.12 310 GLU B CA 1
ATOM 8411 C C . GLU B 1 310 ? -14.453 35.812 -19.125 1 92.12 310 GLU B C 1
ATOM 8413 O O . GLU B 1 310 ? -14.742 36.844 -18.5 1 92.12 310 GLU B O 1
ATOM 8418 N N . LYS B 1 311 ? -13.273 35.594 -19.672 1 93.12 311 LYS B N 1
ATOM 8419 C CA . LYS B 1 311 ? -12.188 36.562 -19.516 1 93.12 311 LYS B CA 1
ATOM 8420 C C . LYS B 1 311 ? -12.227 37.625 -20.609 1 93.12 311 LYS B C 1
ATOM 8422 O O . LYS B 1 311 ? -11.352 38.469 -20.688 1 93.12 311 LYS B O 1
ATOM 8427 N N . GLY B 1 312 ? -13.109 37.438 -21.609 1 92.06 312 GLY B N 1
ATOM 8428 C CA . GLY B 1 312 ? -13.297 38.438 -22.672 1 92.06 312 GLY B CA 1
ATOM 8429 C C . GLY B 1 312 ? -12.352 38.25 -23.844 1 92.06 312 GLY B C 1
ATOM 8430 O O . GLY B 1 312 ? -12.133 39.156 -24.625 1 92.06 312 GLY B O 1
ATOM 8431 N N . LYS B 1 313 ? -11.82 37.062 -23.984 1 92.62 313 LYS B N 1
ATOM 8432 C CA . LYS B 1 313 ? -10.914 36.812 -25.109 1 92.62 313 LYS B CA 1
ATOM 8433 C C . LYS B 1 313 ? -11.695 36.375 -26.344 1 92.62 313 LYS B C 1
ATOM 8435 O O . LYS B 1 313 ? -12.844 35.969 -26.25 1 92.62 313 LYS B O 1
ATOM 8440 N N . ASN B 1 314 ? -11.008 36.469 -27.469 1 92.88 314 ASN B N 1
ATOM 8441 C CA . ASN B 1 314 ? -11.617 36.062 -28.734 1 92.88 314 ASN B CA 1
ATOM 8442 C C . ASN B 1 314 ? -11.609 34.531 -28.859 1 92.88 314 ASN B C 1
ATOM 8444 O O . ASN B 1 314 ? -10.555 33.938 -29.078 1 92.88 314 ASN B O 1
ATOM 8448 N N . THR B 1 315 ? -12.734 33.969 -28.812 1 92.5 315 THR B N 1
ATOM 8449 C CA . THR B 1 315 ? -12.859 32.5 -28.781 1 92.5 315 THR B CA 1
ATOM 8450 C C . THR B 1 315 ? -12.43 31.906 -30.125 1 92.5 315 THR B C 1
ATOM 8452 O O . THR B 1 315 ? -11.914 30.781 -30.156 1 92.5 315 THR B O 1
ATOM 8455 N N . ASP B 1 316 ? -12.633 32.562 -31.234 1 91.94 316 ASP B N 1
ATOM 8456 C CA . ASP B 1 316 ? -12.203 32.062 -32.531 1 91.94 316 ASP B CA 1
ATOM 8457 C C . ASP B 1 316 ? -10.68 31.969 -32.625 1 91.94 316 ASP B C 1
ATOM 8459 O O . ASP B 1 316 ? -10.133 31 -33.156 1 91.94 316 ASP B O 1
ATOM 8463 N N . SER B 1 317 ? -10.086 32.938 -32.094 1 93 317 SER B N 1
ATOM 8464 C CA . SER B 1 317 ? -8.625 32.938 -32.062 1 93 317 SER B CA 1
ATOM 8465 C C . SER B 1 317 ? -8.094 31.828 -31.188 1 93 317 SER B C 1
ATOM 8467 O O . SER B 1 317 ? -7.105 31.172 -31.516 1 93 317 SER B O 1
ATOM 8469 N N . ILE B 1 318 ? -8.75 31.719 -30.078 1 93.38 318 ILE B N 1
ATOM 8470 C CA . ILE B 1 318 ? -8.32 30.688 -29.141 1 93.38 318 ILE B CA 1
ATOM 8471 C C . ILE B 1 318 ? -8.508 29.297 -29.781 1 93.38 318 ILE B C 1
ATOM 8473 O O . ILE B 1 318 ? -7.664 28.422 -29.609 1 93.38 318 ILE B O 1
ATOM 8477 N N . GLN B 1 319 ? -9.617 29.125 -30.422 1 93.88 319 GLN B N 1
ATOM 8478 C CA . GLN B 1 319 ? -9.875 27.844 -31.094 1 93.88 319 GLN B CA 1
ATOM 8479 C C . GLN B 1 319 ? -8.781 27.531 -32.094 1 93.88 319 GLN B C 1
ATOM 8481 O O . GLN B 1 319 ? -8.336 26.375 -32.188 1 93.88 319 GLN B O 1
ATOM 8486 N N . LEU B 1 320 ? -8.406 28.453 -32.875 1 92.12 320 LEU B N 1
ATOM 8487 C CA . LEU B 1 320 ? -7.367 28.25 -33.875 1 92.12 320 LEU B CA 1
ATOM 8488 C C . LEU B 1 320 ? -6.035 27.906 -33.219 1 92.12 320 LEU B C 1
ATOM 8490 O O . LEU B 1 320 ? -5.305 27.047 -33.688 1 92.12 320 LEU B O 1
ATOM 8494 N N . VAL B 1 321 ? -5.742 28.594 -32.156 1 92.19 321 VAL B N 1
ATOM 8495 C CA . VAL B 1 321 ? -4.484 28.375 -31.438 1 92.19 321 VAL B CA 1
ATOM 8496 C C . VAL B 1 321 ? -4.457 26.953 -30.875 1 92.19 321 VAL B C 1
ATOM 8498 O O . VAL B 1 321 ? -3.451 26.266 -30.984 1 92.19 321 VAL B O 1
ATOM 8501 N N . LEU B 1 322 ? -5.52 26.594 -30.25 1 92.38 322 LEU B N 1
ATOM 8502 C CA . LEU B 1 322 ? -5.598 25.266 -29.641 1 92.38 322 LEU B CA 1
ATOM 8503 C C . LEU B 1 322 ? -5.559 24.188 -30.703 1 92.38 322 LEU B C 1
ATOM 8505 O O . LEU B 1 322 ? -4.945 23.125 -30.516 1 92.38 322 LEU B O 1
ATOM 8509 N N . SER B 1 323 ? -6.305 24.406 -31.75 1 91.88 323 SER B N 1
ATOM 8510 C CA . SER B 1 323 ? -6.312 23.438 -32.844 1 91.88 323 SER B CA 1
ATOM 8511 C C . SER B 1 323 ? -4.906 23.203 -33.375 1 91.88 323 SER B C 1
ATOM 8513 O O . SER B 1 323 ? -4.504 22.062 -33.594 1 91.88 323 SER B O 1
ATOM 8515 N N . LYS B 1 324 ? -4.176 24.203 -33.531 1 90.19 324 LYS B N 1
ATOM 8516 C CA . LYS B 1 324 ? -2.814 24.109 -34.062 1 90.19 324 LYS B CA 1
ATOM 8517 C C . LYS B 1 324 ? -1.874 23.5 -33.031 1 90.19 324 LYS B C 1
ATOM 8519 O O . LYS B 1 324 ? -0.984 22.719 -33.375 1 90.19 324 LYS B O 1
ATOM 8524 N N . ARG B 1 325 ? -2.094 23.891 -31.812 1 89.38 325 ARG B N 1
ATOM 8525 C CA . ARG B 1 325 ? -1.251 23.422 -30.719 1 89.38 325 ARG B CA 1
ATOM 8526 C C . ARG B 1 325 ? -1.309 21.906 -30.594 1 89.38 325 ARG B C 1
ATOM 8528 O O . ARG B 1 325 ? -0.308 21.266 -30.266 1 89.38 325 ARG B O 1
ATOM 8535 N N . PHE B 1 326 ? -2.473 21.406 -30.875 1 91.12 326 PHE B N 1
ATOM 8536 C CA . PHE B 1 326 ? -2.652 19.969 -30.672 1 91.12 326 PHE B CA 1
ATOM 8537 C C . PHE B 1 326 ? -2.826 19.25 -32 1 91.12 326 PHE B C 1
ATOM 8539 O O . PHE B 1 326 ? -3.666 18.359 -32.125 1 91.12 326 PHE B O 1
ATOM 8546 N N . ASP B 1 327 ? -2.139 19.703 -33.031 1 87.31 327 ASP B N 1
ATOM 8547 C CA . ASP B 1 327 ? -1.947 19.031 -34.281 1 87.31 327 ASP B CA 1
ATOM 8548 C C . ASP B 1 327 ? -3.252 18.969 -35.094 1 87.31 327 ASP B C 1
ATOM 8550 O O . ASP B 1 327 ? -3.688 17.891 -35.5 1 87.31 327 ASP B O 1
ATOM 8554 N N . ASP B 1 328 ? -3.941 20.016 -35.156 1 86.69 328 ASP B N 1
ATOM 8555 C CA . ASP B 1 328 ? -5.059 20.25 -36.062 1 86.69 328 ASP B CA 1
ATOM 8556 C C . ASP B 1 328 ? -6.316 19.516 -35.562 1 86.69 328 ASP B C 1
ATOM 8558 O O . ASP B 1 328 ? -6.91 18.734 -36.312 1 86.69 328 ASP B O 1
ATOM 8562 N N . LEU B 1 329 ? -6.742 19.828 -34.469 1 91.12 329 LEU B N 1
ATOM 8563 C CA . LEU B 1 329 ? -7.98 19.281 -33.906 1 91.12 329 LEU B CA 1
ATOM 8564 C C . LEU B 1 329 ? -9.172 19.672 -34.781 1 91.12 329 LEU B C 1
ATOM 8566 O O . LEU B 1 329 ? -9.25 20.812 -35.25 1 91.12 329 LEU B O 1
ATOM 8570 N N . PRO B 1 330 ? -10.031 18.766 -34.969 1 90.81 330 PRO B N 1
ATOM 8571 C CA . PRO B 1 330 ? -11.219 19.109 -35.781 1 90.81 330 PRO B CA 1
ATOM 8572 C C . PRO B 1 330 ? -12.102 20.141 -35.062 1 90.81 330 PRO B C 1
ATOM 8574 O O . PRO B 1 330 ? -12.242 20.109 -33.844 1 90.81 330 PRO B O 1
ATOM 8577 N N . ALA B 1 331 ? -12.75 20.922 -35.875 1 89.5 331 ALA B N 1
ATOM 8578 C CA . ALA B 1 331 ? -13.625 21.953 -35.375 1 89.5 331 ALA B CA 1
ATOM 8579 C C . ALA B 1 331 ? -14.797 21.359 -34.594 1 89.5 331 ALA B C 1
ATOM 8581 O O . ALA B 1 331 ? -15.266 21.953 -33.625 1 89.5 331 ALA B O 1
ATOM 8582 N N . SER B 1 332 ? -15.133 20.188 -34.938 1 91.06 332 SER B N 1
ATOM 8583 C CA . SER B 1 332 ? -16.266 19.531 -34.312 1 91.06 332 SER B CA 1
ATOM 8584 C C . SER B 1 332 ? -16 19.234 -32.844 1 91.06 332 SER B C 1
ATOM 8586 O O . SER B 1 332 ? -16.938 19.078 -32.062 1 91.06 332 SER B O 1
ATOM 8588 N N . TRP B 1 333 ? -14.781 19.188 -32.406 1 93.38 333 TRP B N 1
ATOM 8589 C CA . TRP B 1 333 ? -14.422 18.859 -31.031 1 93.38 333 TRP B CA 1
ATOM 8590 C C . TRP B 1 333 ? -14.695 20.031 -30.094 1 93.38 333 TRP B C 1
ATOM 8592 O O . TRP B 1 333 ? -14.766 19.875 -28.875 1 93.38 333 TRP B O 1
ATOM 8602 N N . PHE B 1 334 ? -14.844 21.172 -30.719 1 93.88 334 PHE B N 1
ATOM 8603 C CA . PHE B 1 334 ? -15.141 22.359 -29.938 1 93.88 334 PHE B CA 1
ATOM 8604 C C . PHE B 1 334 ? -16.641 22.594 -29.859 1 93.88 334 PHE B C 1
ATOM 8606 O O . PHE B 1 334 ? -17.109 23.422 -29.062 1 93.88 334 PHE B O 1
ATOM 8613 N N . GLU B 1 335 ? -17.312 21.812 -30.609 1 90.19 335 GLU B N 1
ATOM 8614 C CA . GLU B 1 335 ? -18.766 22.016 -30.688 1 90.19 335 GLU B CA 1
ATOM 8615 C C . GLU B 1 335 ? -19.422 21.781 -29.328 1 90.19 335 GLU B C 1
ATOM 8617 O O . GLU B 1 335 ? -19.016 20.875 -28.578 1 90.19 335 GLU B O 1
ATOM 8622 N N . GLY B 1 336 ? -20.359 22.609 -29 1 91.06 336 GLY B N 1
ATOM 8623 C CA . GLY B 1 336 ? -21.094 22.469 -27.766 1 91.06 336 GLY B CA 1
ATOM 8624 C C . GLY B 1 336 ? -20.484 23.234 -26.609 1 91.06 336 GLY B C 1
ATOM 8625 O O . GLY B 1 336 ? -21 23.219 -25.5 1 91.06 336 GLY B O 1
ATOM 8626 N N . SER B 1 337 ? -19.422 24.016 -26.859 1 94.12 337 SER B N 1
ATOM 8627 C CA . SER B 1 337 ? -18.719 24.734 -25.797 1 94.12 337 SER B CA 1
ATOM 8628 C C . SER B 1 337 ? -19.656 25.703 -25.094 1 94.12 337 SER B C 1
ATOM 8630 O O . SER B 1 337 ? -19.484 25.969 -23.891 1 94.12 337 SER B O 1
ATOM 8632 N N . PHE B 1 338 ? -20.562 26.156 -25.922 1 94.5 338 PHE B N 1
ATOM 8633 C CA . PHE B 1 338 ? -21.422 27.188 -25.344 1 94.5 338 PHE B CA 1
ATOM 8634 C C . PHE B 1 338 ? -22.875 26.75 -25.359 1 94.5 338 PHE B C 1
ATOM 8636 O O . PHE B 1 338 ? -23.781 27.562 -25.141 1 94.5 338 PHE B O 1
ATOM 8643 N N . ASP B 1 339 ? -23.078 25.531 -25.688 1 95.25 339 ASP B N 1
ATOM 8644 C CA . ASP B 1 339 ? -24.422 24.938 -25.609 1 95.25 339 ASP B CA 1
ATOM 8645 C C . ASP B 1 339 ? -24.844 24.75 -24.156 1 95.25 339 ASP B C 1
ATOM 8647 O O . ASP B 1 339 ? -24.125 24.109 -23.375 1 95.25 339 ASP B O 1
ATOM 8651 N N . PRO B 1 340 ? -25.953 25.219 -23.812 1 94.69 340 PRO B N 1
ATOM 8652 C CA . PRO B 1 340 ? -26.375 25.188 -22.406 1 94.69 340 PRO B CA 1
ATOM 8653 C C . PRO B 1 340 ? -26.484 23.766 -21.859 1 94.69 340 PRO B C 1
ATOM 8655 O O . PRO B 1 340 ? -26.156 23.516 -20.688 1 94.69 340 PRO B O 1
ATOM 8658 N N . GLU B 1 341 ? -27.016 22.953 -22.625 1 95.38 341 GLU B N 1
ATOM 8659 C CA . GLU B 1 341 ? -27.172 21.562 -22.172 1 95.38 341 GLU B CA 1
ATOM 8660 C C . GLU B 1 341 ? -25.828 20.906 -21.938 1 95.38 341 GLU B C 1
ATOM 8662 O O . GLU B 1 341 ? -25.641 20.188 -20.938 1 95.38 341 GLU B O 1
ATOM 8667 N N . ILE B 1 342 ? -24.938 21.109 -22.781 1 94.75 342 ILE B N 1
ATOM 8668 C CA . ILE B 1 342 ? -23.609 20.531 -22.672 1 94.75 342 ILE B CA 1
ATOM 8669 C C . ILE B 1 342 ? -22.844 21.203 -21.531 1 94.75 342 ILE B C 1
ATOM 8671 O O . ILE B 1 342 ? -22.109 20.531 -20.781 1 94.75 342 ILE B O 1
ATOM 8675 N N . THR B 1 343 ? -23.031 22.422 -21.438 1 94.44 343 THR B N 1
ATOM 8676 C CA . THR B 1 343 ? -22.406 23.172 -20.344 1 94.44 343 THR B CA 1
ATOM 8677 C C . THR B 1 343 ? -22.875 22.625 -19 1 94.44 343 THR B C 1
ATOM 8679 O O . THR B 1 343 ? -22.062 22.453 -18.078 1 94.44 343 THR B O 1
ATOM 8682 N N . GLN B 1 344 ? -24.141 22.391 -18.938 1 94.5 344 GLN B N 1
ATOM 8683 C CA . GLN B 1 344 ? -24.688 21.859 -17.703 1 94.5 344 GLN B CA 1
ATOM 8684 C C . GLN B 1 344 ? -24.156 20.469 -17.406 1 94.5 344 GLN B C 1
ATOM 8686 O O . GLN B 1 344 ? -23.797 20.141 -16.266 1 94.5 344 GLN B O 1
ATOM 8691 N N . LYS B 1 345 ? -24.141 19.734 -18.391 1 94.31 345 LYS B N 1
ATOM 8692 C CA . LYS B 1 345 ? -23.625 18.375 -18.234 1 94.31 345 LYS B CA 1
ATOM 8693 C C . LYS B 1 345 ? -22.156 18.391 -17.781 1 94.31 345 LYS B C 1
ATOM 8695 O O . LYS B 1 345 ? -21.781 17.625 -16.891 1 94.31 345 LYS B O 1
ATOM 8700 N N . ASP B 1 346 ? -21.344 19.203 -18.375 1 93.56 346 ASP B N 1
ATOM 8701 C CA . ASP B 1 346 ? -19.938 19.328 -18 1 93.56 346 ASP B CA 1
ATOM 8702 C C . ASP B 1 346 ? -19.781 19.812 -16.562 1 93.56 346 ASP B C 1
ATOM 8704 O O . ASP B 1 346 ? -18.938 19.312 -15.812 1 93.56 346 ASP B O 1
ATOM 8708 N N . SER B 1 347 ? -20.594 20.719 -16.25 1 93.44 347 SER B N 1
ATOM 8709 C CA . SER B 1 347 ? -20.547 21.297 -14.914 1 93.44 347 SER B CA 1
ATOM 8710 C C . SER B 1 347 ? -20.906 20.266 -13.852 1 93.44 347 SER B C 1
ATOM 8712 O O . SER B 1 347 ? -20.312 20.234 -12.781 1 93.44 347 SER B O 1
ATOM 8714 N N . LEU B 1 348 ? -21.922 19.562 -14.234 1 93.69 348 LEU B N 1
ATOM 8715 C CA . LEU B 1 348 ? -22.344 18.531 -13.297 1 93.69 348 LEU B CA 1
ATOM 8716 C C . LEU B 1 348 ? -21.281 17.453 -13.141 1 93.69 348 LEU B C 1
ATOM 8718 O O . LEU B 1 348 ? -21.047 16.953 -12.039 1 93.69 348 LEU B O 1
ATOM 8722 N N . PHE B 1 349 ? -20.703 17.094 -14.211 1 93.06 349 PHE B N 1
ATOM 8723 C CA . PHE B 1 349 ? -19.625 16.125 -14.156 1 93.06 349 PHE B CA 1
ATOM 8724 C C . PHE B 1 349 ? -18.469 16.625 -13.289 1 93.06 349 PHE B C 1
ATOM 8726 O O . PHE B 1 349 ? -17.984 15.914 -12.422 1 93.06 349 PHE B O 1
ATOM 8733 N N . LEU B 1 350 ? -18.062 17.844 -13.461 1 93.81 350 LEU B N 1
ATOM 8734 C CA . LEU B 1 350 ? -16.953 18.422 -12.703 1 93.81 350 LEU B CA 1
ATOM 8735 C C . LEU B 1 350 ? -17.312 18.531 -11.227 1 93.81 350 LEU B C 1
ATOM 8737 O O . LEU B 1 350 ? -16.453 18.328 -10.359 1 93.81 350 LEU B O 1
ATOM 8741 N N . ARG B 1 351 ? -18.531 18.844 -10.953 1 94.88 351 ARG B N 1
ATOM 8742 C CA . ARG B 1 351 ? -19 18.938 -9.578 1 94.88 351 ARG B CA 1
ATOM 8743 C C . ARG B 1 351 ? -18.938 17.562 -8.898 1 94.88 351 ARG B C 1
ATOM 8745 O O . ARG B 1 351 ? -18.719 17.484 -7.688 1 94.88 351 ARG B O 1
ATOM 8752 N N . SER B 1 352 ? -19.109 16.531 -9.672 1 95.75 352 SER B N 1
ATOM 8753 C CA . SER B 1 352 ? -19.141 15.188 -9.117 1 95.75 352 SER B CA 1
ATOM 8754 C C . SER B 1 352 ? -17.75 14.742 -8.68 1 95.75 352 SER B C 1
ATOM 8756 O O . SER B 1 352 ? -17.609 13.766 -7.938 1 95.75 352 SER B O 1
ATOM 8758 N N . LEU B 1 353 ? -16.688 15.461 -9.039 1 96.5 353 LEU B N 1
ATOM 8759 C CA . LEU B 1 353 ? -15.312 15.055 -8.789 1 96.5 353 LEU B CA 1
ATOM 8760 C C . LEU B 1 353 ? -14.898 15.391 -7.359 1 96.5 353 LEU B C 1
ATOM 8762 O O . LEU B 1 353 ? -13.906 14.852 -6.855 1 96.5 353 LEU B O 1
ATOM 8766 N N . ASP B 1 354 ? -15.633 16.281 -6.68 1 97.88 354 ASP B N 1
ATOM 8767 C CA . ASP B 1 354 ? -15.281 16.734 -5.34 1 97.88 354 ASP B CA 1
ATOM 8768 C C . ASP B 1 354 ? -16.484 16.688 -4.406 1 97.88 354 ASP B C 1
ATOM 8770 O O . ASP B 1 354 ? -17.625 16.531 -4.859 1 97.88 354 ASP B O 1
ATOM 8774 N N . LEU B 1 355 ? -16.25 16.719 -3.162 1 97.94 355 LEU B N 1
ATOM 8775 C CA . LEU B 1 355 ? -17.312 16.734 -2.156 1 97.94 355 LEU B CA 1
ATOM 8776 C C . LEU B 1 355 ? -17.547 18.156 -1.644 1 97.94 355 LEU B C 1
ATOM 8778 O O . LEU B 1 355 ? -16.656 18.766 -1.061 1 97.94 355 LEU B O 1
ATOM 8782 N N . TYR B 1 356 ? -18.734 18.672 -1.89 1 97.62 356 TYR B N 1
ATOM 8783 C CA . TYR B 1 356 ? -19.109 20.016 -1.482 1 97.62 356 TYR B CA 1
ATOM 8784 C C . TYR B 1 356 ? -19.984 19.984 -0.228 1 97.62 356 TYR B C 1
ATOM 8786 O O . TYR B 1 356 ? -20.625 18.969 0.065 1 97.62 356 TYR B O 1
ATOM 8794 N N . ILE B 1 357 ? -20 21.062 0.5 1 97.25 357 ILE B N 1
ATOM 8795 C CA . ILE B 1 357 ? -20.719 21.141 1.765 1 97.25 357 ILE B CA 1
ATOM 8796 C C . ILE B 1 357 ? -22.188 20.828 1.54 1 97.25 357 ILE B C 1
ATOM 8798 O O . ILE B 1 357 ? -22.859 20.266 2.414 1 97.25 357 ILE B O 1
ATOM 8802 N N . GLU B 1 358 ? -22.75 21.062 0.315 1 95.69 358 GLU B N 1
ATOM 8803 C CA . GLU B 1 358 ? -24.141 20.766 -0.015 1 95.69 358 GLU B CA 1
ATOM 8804 C C . GLU B 1 358 ? -24.391 19.266 -0.072 1 95.69 358 GLU B C 1
ATOM 8806 O O . GLU B 1 358 ? -25.531 18.812 0.095 1 95.69 358 GLU B O 1
ATOM 8811 N N . ASP B 1 359 ? -23.359 18.562 -0.314 1 96 359 ASP B N 1
ATOM 8812 C CA . ASP B 1 359 ? -23.5 17.109 -0.406 1 96 359 ASP B CA 1
ATOM 8813 C C . ASP B 1 359 ? -23.891 16.5 0.942 1 96 359 ASP B C 1
ATOM 8815 O O . ASP B 1 359 ? -24.422 15.398 1.002 1 96 359 ASP B O 1
ATOM 8819 N N . PHE B 1 360 ? -23.656 17.172 2.082 1 96.25 360 PHE B N 1
ATOM 8820 C CA . PHE B 1 360 ? -23.922 16.672 3.426 1 96.25 360 PHE B CA 1
ATOM 8821 C C . PHE B 1 360 ? -25.422 16.562 3.672 1 96.25 360 PHE B C 1
ATOM 8823 O O . PHE B 1 360 ? -25.859 15.883 4.609 1 96.25 360 PHE B O 1
ATOM 8830 N N . ASP B 1 361 ? -26.188 17.172 2.828 1 93.31 361 ASP B N 1
ATOM 8831 C CA . ASP B 1 361 ? -27.641 17.062 2.934 1 93.31 361 ASP B CA 1
ATOM 8832 C C . ASP B 1 361 ? -28.125 15.719 2.387 1 93.31 361 ASP B C 1
ATOM 8834 O O . ASP B 1 361 ? -29.266 15.312 2.656 1 93.31 361 ASP B O 1
ATOM 8838 N N . ASN B 1 362 ? -27.219 15.07 1.716 1 91.56 362 ASN B N 1
ATOM 8839 C CA . ASN B 1 362 ? -27.672 13.898 0.971 1 91.56 362 ASN B CA 1
ATOM 8840 C C . ASN B 1 362 ? -27.094 12.609 1.559 1 91.56 362 ASN B C 1
ATOM 8842 O O . ASN B 1 362 ? -27.266 11.531 0.981 1 91.56 362 ASN B O 1
ATOM 8846 N N . TYR B 1 363 ? -26.359 12.664 2.664 1 93.19 363 TYR B N 1
ATOM 8847 C CA . TYR B 1 363 ? -25.906 11.445 3.307 1 93.19 363 TYR B CA 1
ATOM 8848 C C . TYR B 1 363 ? -25.672 11.664 4.797 1 93.19 363 TYR B C 1
ATOM 8850 O O . TYR B 1 363 ? -25.828 12.781 5.297 1 93.19 363 TYR B O 1
ATOM 8858 N N . THR B 1 364 ? -25.406 10.617 5.52 1 94.88 364 THR B N 1
ATOM 8859 C CA . THR B 1 364 ? -25.297 10.641 6.977 1 94.88 364 THR B CA 1
ATOM 8860 C C . THR B 1 364 ? -23.953 10.07 7.426 1 94.88 364 THR B C 1
ATOM 8862 O O . THR B 1 364 ? -23.844 8.883 7.711 1 94.88 364 THR B O 1
ATOM 8865 N N . PRO B 1 365 ? -22.969 10.961 7.578 1 95.88 365 PRO B N 1
ATOM 8866 C CA . PRO B 1 365 ? -21.672 10.461 8.055 1 95.88 365 PRO B CA 1
ATOM 8867 C C . PRO B 1 365 ? -21.75 9.875 9.469 1 95.88 365 PRO B C 1
ATOM 8869 O O . PRO B 1 365 ? -22.297 10.516 10.375 1 95.88 365 PRO B O 1
ATOM 8872 N N . ASN B 1 366 ? -21.172 8.688 9.625 1 96.81 366 ASN B N 1
ATOM 8873 C CA . ASN B 1 366 ? -21.328 7.98 10.891 1 96.81 366 ASN B CA 1
ATOM 8874 C C . ASN B 1 366 ? -19.984 7.762 11.578 1 96.81 366 ASN B C 1
ATOM 8876 O O . ASN B 1 366 ? -19.938 7.32 12.727 1 96.81 366 ASN B O 1
ATOM 8880 N N . ALA B 1 367 ? -18.859 8.023 10.867 1 97.88 367 ALA B N 1
ATOM 8881 C CA . ALA B 1 367 ? -17.578 7.871 11.555 1 97.88 367 ALA B CA 1
ATOM 8882 C C . ALA B 1 367 ? -17.531 8.703 12.836 1 97.88 367 ALA B C 1
ATOM 8884 O O . ALA B 1 367 ? -17.734 9.914 12.797 1 97.88 367 ALA B O 1
ATOM 8885 N N . ARG B 1 368 ? -17.25 8.102 13.898 1 98.44 368 ARG B N 1
ATOM 8886 C CA . ARG B 1 368 ? -17.328 8.781 15.188 1 98.44 368 ARG B CA 1
ATOM 8887 C C . ARG B 1 368 ? -16.219 9.828 15.32 1 98.44 368 ARG B C 1
ATOM 8889 O O . ARG B 1 368 ? -16.422 10.875 15.93 1 98.44 368 ARG B O 1
ATOM 8896 N N . PHE B 1 369 ? -15.086 9.531 14.828 1 98.62 369 PHE B N 1
ATOM 8897 C CA . PHE B 1 369 ? -13.953 10.453 14.844 1 98.62 369 PHE B CA 1
ATOM 8898 C C . PHE B 1 369 ? -13.336 10.578 13.453 1 98.62 369 PHE B C 1
ATOM 8900 O O . PHE B 1 369 ? -12.969 9.57 12.836 1 98.62 369 PHE B O 1
ATOM 8907 N N . ILE B 1 370 ? -13.219 11.766 12.945 1 98.75 370 ILE B N 1
ATOM 8908 C CA . ILE B 1 370 ? -12.672 12.008 11.609 1 98.75 370 ILE B CA 1
ATOM 8909 C C . ILE B 1 370 ? -11.453 12.922 11.711 1 98.75 370 ILE B C 1
ATOM 8911 O O . ILE B 1 370 ? -11.477 13.922 12.43 1 98.75 370 ILE B O 1
ATOM 8915 N N . VAL B 1 371 ? -10.391 12.539 11.086 1 98.62 371 VAL B N 1
ATOM 8916 C CA . VAL B 1 371 ? -9.195 13.367 10.945 1 98.62 371 VAL B CA 1
ATOM 8917 C C . VAL B 1 371 ? -9.094 13.891 9.516 1 98.62 371 VAL B C 1
ATOM 8919 O O . VAL B 1 371 ? -8.875 13.125 8.578 1 98.62 371 VAL B O 1
ATOM 8922 N N . LEU B 1 372 ? -9.25 15.18 9.375 1 98.31 372 LEU B N 1
ATOM 8923 C CA . LEU B 1 372 ? -9.102 15.82 8.078 1 98.31 372 LEU B CA 1
ATOM 8924 C C . LEU B 1 372 ? -7.691 16.359 7.895 1 98.31 372 LEU B C 1
ATOM 8926 O O . LEU B 1 372 ? -7.34 17.391 8.469 1 98.31 372 LEU B O 1
ATOM 8930 N N . ASP B 1 373 ? -6.902 15.672 7.125 1 97.75 373 ASP B N 1
ATOM 8931 C CA . ASP B 1 373 ? -5.598 16.141 6.672 1 97.75 373 ASP B CA 1
ATOM 8932 C C . ASP B 1 373 ? -5.734 17 5.414 1 97.75 373 ASP B C 1
ATOM 8934 O O . ASP B 1 373 ? -5.336 16.578 4.324 1 97.75 373 ASP B O 1
ATOM 8938 N N . ALA B 1 374 ? -6.359 18.203 5.609 1 97.5 374 ALA B N 1
ATOM 8939 C CA . ALA B 1 374 ? -6.762 19.047 4.484 1 97.5 374 ALA B CA 1
ATOM 8940 C C . ALA B 1 374 ? -6.773 20.516 4.879 1 97.5 374 ALA B C 1
ATOM 8942 O O . ALA B 1 374 ? -7.055 20.859 6.031 1 97.5 374 ALA B O 1
ATOM 8943 N N . CYS B 1 375 ? -6.57 21.312 3.947 1 97.38 375 CYS B N 1
ATOM 8944 C CA . CYS B 1 375 ? -6.562 22.766 4.137 1 97.38 375 CYS B CA 1
ATOM 8945 C C . CYS B 1 375 ? -7.977 23.297 4.359 1 97.38 375 CYS B C 1
ATOM 8947 O O . CYS B 1 375 ? -8.914 22.859 3.695 1 97.38 375 CYS B O 1
ATOM 8949 N N . PHE B 1 376 ? -8.18 24.156 5.344 1 98.38 376 PHE B N 1
ATOM 8950 C CA . PHE B 1 376 ? -9.281 25.094 5.523 1 98.38 376 PHE B CA 1
ATOM 8951 C C . PHE B 1 376 ? -10.555 24.375 5.934 1 98.38 376 PHE B C 1
ATOM 8953 O O . PHE B 1 376 ? -11.57 25 6.227 1 98.38 376 PHE B O 1
ATOM 8960 N N . ASN B 1 377 ? -10.57 23.062 6.027 1 98.56 377 ASN B N 1
ATOM 8961 C CA . ASN B 1 377 ? -11.781 22.297 6.328 1 98.56 377 ASN B CA 1
ATOM 8962 C C . ASN B 1 377 ? -12.266 22.562 7.75 1 98.56 377 ASN B C 1
ATOM 8964 O O . ASN B 1 377 ? -13.406 22.234 8.094 1 98.56 377 ASN B O 1
ATOM 8968 N N . GLY B 1 378 ? -11.398 23.078 8.602 1 98.5 378 GLY B N 1
ATOM 8969 C CA . GLY B 1 378 ? -11.742 23.422 9.977 1 98.5 378 GLY B CA 1
ATOM 8970 C C . GLY B 1 378 ? -11.898 24.906 10.195 1 98.5 378 GLY B C 1
ATOM 8971 O O . GLY B 1 378 ? -11.664 25.406 11.305 1 98.5 378 GLY B O 1
ATOM 8972 N N . SER B 1 379 ? -12.289 25.641 9.164 1 98.5 379 SER B N 1
ATOM 8973 C CA . SER B 1 379 ? -12.461 27.094 9.242 1 98.5 379 SER B CA 1
ATOM 8974 C C . SER B 1 379 ? -13.688 27.453 10.07 1 98.5 379 SER B C 1
ATOM 8976 O O . SER B 1 379 ? -14.641 28.047 9.555 1 98.5 379 SER B O 1
ATOM 8978 N N . PHE B 1 380 ? -13.562 27.281 11.359 1 97.94 380 PHE B N 1
ATOM 8979 C CA . PHE B 1 380 ? -14.695 27.406 12.266 1 97.94 380 PHE B CA 1
ATOM 8980 C C . PHE B 1 380 ? -15.102 28.859 12.438 1 97.94 380 PHE B C 1
ATOM 8982 O O . PHE B 1 380 ? -16.172 29.141 12.992 1 97.94 380 PHE B O 1
ATOM 8989 N N . HIS B 1 381 ? -14.242 29.812 12.008 1 97.75 381 HIS B N 1
ATOM 8990 C CA . HIS B 1 381 ? -14.617 31.219 12.07 1 97.75 381 HIS B CA 1
ATOM 8991 C C . HIS B 1 381 ? -15.68 31.562 11.031 1 97.75 381 HIS B C 1
ATOM 8993 O O . HIS B 1 381 ? -16.312 32.625 11.117 1 97.75 381 HIS B O 1
ATOM 8999 N N . LYS B 1 382 ? -15.844 30.688 10.078 1 97.56 382 LYS B N 1
ATOM 9000 C CA . LYS B 1 382 ? -16.875 30.859 9.062 1 97.56 382 LYS B CA 1
ATOM 9001 C C . LYS B 1 382 ? -18.203 30.25 9.516 1 97.56 382 LYS B C 1
ATOM 9003 O O . LYS B 1 382 ? -18.219 29.406 10.422 1 97.56 382 LYS B O 1
ATOM 9008 N N . ASP B 1 383 ? -19.266 30.656 8.867 1 95.88 383 ASP B N 1
ATOM 9009 C CA . ASP B 1 383 ? -20.594 30.141 9.227 1 95.88 383 ASP B CA 1
ATOM 9010 C C . ASP B 1 383 ? -20.766 28.703 8.75 1 95.88 383 ASP B C 1
ATOM 9012 O O . ASP B 1 383 ? -21.328 27.875 9.461 1 95.88 383 ASP B O 1
ATOM 9016 N N . LYS B 1 384 ? -20.281 28.5 7.562 1 97 384 LYS B N 1
ATOM 9017 C CA . LYS B 1 384 ? -20.328 27.156 6.996 1 97 384 LYS B CA 1
ATOM 9018 C C . LYS B 1 384 ? -18.922 26.625 6.711 1 97 384 LYS B C 1
ATOM 9020 O O . LYS B 1 384 ? -18.109 27.328 6.105 1 97 384 LYS B O 1
ATOM 9025 N N . TYR B 1 385 ? -18.625 25.469 7.156 1 98.19 385 TYR B N 1
ATOM 9026 C CA . TYR B 1 385 ? -17.328 24.828 6.953 1 98.19 385 TYR B CA 1
ATOM 9027 C C . TYR B 1 385 ? -17.438 23.312 7.086 1 98.19 385 TYR B C 1
ATOM 9029 O O . TYR B 1 385 ? -18.359 22.812 7.73 1 98.19 385 TYR B O 1
ATOM 9037 N N . ILE B 1 386 ? -16.594 22.562 6.512 1 98.56 386 ILE B N 1
ATOM 9038 C CA . ILE B 1 386 ? -16.688 21.125 6.301 1 98.56 386 ILE B CA 1
ATOM 9039 C C . ILE B 1 386 ? -16.734 20.406 7.645 1 98.56 386 ILE B C 1
ATOM 9041 O O . ILE B 1 386 ? -17.625 19.578 7.883 1 98.56 386 ILE B O 1
ATOM 9045 N N . ALA B 1 387 ? -15.797 20.656 8.539 1 98.75 387 ALA B N 1
ATOM 9046 C CA . ALA B 1 387 ? -15.766 19.969 9.82 1 98.75 387 ALA B CA 1
ATOM 9047 C C . ALA B 1 387 ? -17.062 20.172 10.594 1 98.75 387 ALA B C 1
ATOM 9049 O O . ALA B 1 387 ? -17.562 19.25 11.25 1 98.75 387 ALA B O 1
ATOM 9050 N N . GLY B 1 388 ? -17.594 21.375 10.539 1 98.38 388 GLY B N 1
ATOM 9051 C CA . GLY B 1 388 ? -18.875 21.656 11.172 1 98.38 388 GLY B CA 1
ATOM 9052 C C . GLY B 1 388 ? -20.031 20.891 10.555 1 98.38 388 GLY B C 1
ATOM 9053 O O . GLY B 1 388 ? -20.969 20.5 11.258 1 98.38 388 GLY B O 1
ATOM 9054 N N . ALA B 1 389 ? -19.938 20.688 9.234 1 98.12 389 ALA B N 1
ATOM 9055 C CA . ALA B 1 389 ? -20.984 19.922 8.547 1 98.12 389 ALA B CA 1
ATOM 9056 C C . ALA B 1 389 ? -21 18.469 9.016 1 98.12 389 ALA B C 1
ATOM 9058 O O . ALA B 1 389 ? -22.062 17.875 9.156 1 98.12 389 ALA B O 1
ATOM 9059 N N . TYR B 1 390 ? -19.891 17.891 9.281 1 98.38 390 TYR B N 1
ATOM 9060 C CA . TYR B 1 390 ? -19.812 16.516 9.758 1 98.38 390 TYR B CA 1
ATOM 9061 C C . TYR B 1 390 ? -20.531 16.359 11.094 1 98.38 390 TYR B C 1
ATOM 9063 O O . TYR B 1 390 ? -21.312 15.414 11.281 1 98.38 390 TYR B O 1
ATOM 9071 N N . ILE B 1 391 ? -20.297 17.25 12.047 1 97.88 391 ILE B N 1
ATOM 9072 C CA . ILE B 1 391 ? -20.859 17.062 13.375 1 97.88 391 ILE B CA 1
ATOM 9073 C C . ILE B 1 391 ? -22.312 17.531 13.398 1 97.88 391 ILE B C 1
ATOM 9075 O O . ILE B 1 391 ? -23.094 17.125 14.266 1 97.88 391 ILE B O 1
ATOM 9079 N N . SER B 1 392 ? -22.734 18.391 12.461 1 96.06 392 SER B N 1
ATOM 9080 C CA . SER B 1 392 ? -24.094 18.891 12.406 1 96.06 392 SER B CA 1
ATOM 9081 C C . SER B 1 392 ? -25.047 17.875 11.812 1 96.06 392 SER B C 1
ATOM 9083 O O . SER B 1 392 ? -26.266 18.016 11.922 1 96.06 392 SER B O 1
ATOM 9085 N N . GLY B 1 393 ? -24.484 16.906 11.211 1 93 393 GLY B N 1
ATOM 9086 C CA . GLY B 1 393 ? -25.297 15.883 10.578 1 93 393 GLY B CA 1
ATOM 9087 C C . GLY B 1 393 ? -25.969 14.961 11.578 1 93 393 GLY B C 1
ATOM 9088 O O . GLY B 1 393 ? -25.656 14.984 12.766 1 93 393 GLY B O 1
ATOM 9089 N N . LYS B 1 394 ? -26.859 14.125 11.094 1 93.25 394 LYS B N 1
ATOM 9090 C CA . LYS B 1 394 ? -27.672 13.242 11.93 1 93.25 394 LYS B CA 1
ATOM 9091 C C . LYS B 1 394 ? -26.891 11.977 12.297 1 93.25 394 LYS B C 1
ATOM 9093 O O . LYS B 1 394 ? -27.312 11.219 13.172 1 93.25 394 LYS B O 1
ATOM 9098 N N . GLY B 1 395 ? -25.812 11.852 11.695 1 95.88 395 GLY B N 1
ATOM 9099 C CA . GLY B 1 395 ? -25.031 10.641 11.93 1 95.88 395 GLY B CA 1
ATOM 9100 C C . GLY B 1 395 ? -24.281 10.664 13.242 1 95.88 395 GLY B C 1
ATOM 9101 O O . GLY B 1 395 ? -24.531 11.508 14.094 1 95.88 395 GLY B O 1
ATOM 9102 N N . ASN B 1 396 ? -23.312 9.758 13.414 1 97.12 396 ASN B N 1
ATOM 9103 C CA . ASN B 1 396 ? -22.703 9.477 14.719 1 97.12 396 ASN B CA 1
ATOM 9104 C C . ASN B 1 396 ? -21.406 10.242 14.906 1 97.12 396 ASN B C 1
ATOM 9106 O O . ASN B 1 396 ? -20.641 9.953 15.828 1 97.12 396 ASN B O 1
ATOM 9110 N N . THR B 1 397 ? -21.078 11.211 14.031 1 98.31 397 THR B N 1
ATOM 9111 C CA . THR B 1 397 ? -19.797 11.906 14.141 1 98.31 397 THR B CA 1
ATOM 9112 C C . THR B 1 397 ? -19.75 12.75 15.414 1 98.31 397 THR B C 1
ATOM 9114 O O . THR B 1 397 ? -20.562 13.664 15.586 1 98.31 397 THR B O 1
ATOM 9117 N N . MET B 1 398 ? -18.781 12.461 16.25 1 97.69 398 MET B N 1
ATOM 9118 C CA . MET B 1 398 ? -18.656 13.117 17.547 1 97.69 398 MET B CA 1
ATOM 9119 C C . MET B 1 398 ? -17.609 14.227 17.5 1 97.69 398 MET B C 1
ATOM 9121 O O . MET B 1 398 ? -17.75 15.258 18.172 1 97.69 398 MET B O 1
ATOM 9125 N N . ALA B 1 399 ? -16.578 13.969 16.766 1 98.62 399 ALA B N 1
ATOM 9126 C CA . ALA B 1 399 ? -15.453 14.898 16.75 1 98.62 399 ALA B CA 1
ATOM 9127 C C . ALA B 1 399 ? -14.703 14.836 15.422 1 98.62 399 ALA B C 1
ATOM 9129 O O . ALA B 1 399 ? -14.633 13.781 14.789 1 98.62 399 ALA B O 1
ATOM 9130 N N . VAL B 1 400 ? -14.172 15.969 14.977 1 98.81 400 VAL B N 1
ATOM 9131 C CA . VAL B 1 400 ? -13.383 16.094 13.75 1 98.81 400 VAL B CA 1
ATOM 9132 C C . VAL B 1 400 ? -12.125 16.922 14.023 1 98.81 400 VAL B C 1
ATOM 9134 O O . VAL B 1 400 ? -12.211 18.031 14.539 1 98.81 400 VAL B O 1
ATOM 9137 N N . LEU B 1 401 ? -10.992 16.344 13.82 1 98.62 401 LEU B N 1
ATOM 9138 C CA . LEU B 1 401 ? -9.75 17.109 13.828 1 98.62 401 LEU B CA 1
ATOM 9139 C C . LEU B 1 401 ? -9.508 17.766 12.469 1 98.62 401 LEU B C 1
ATOM 9141 O O . LEU B 1 401 ? -9.445 17.078 11.445 1 98.62 401 LEU B O 1
ATOM 9145 N N . ALA B 1 402 ? -9.438 19.078 12.422 1 98.44 402 ALA B N 1
ATOM 9146 C CA . ALA B 1 402 ? -9.359 19.812 11.156 1 98.44 402 ALA B CA 1
ATOM 9147 C C . ALA B 1 402 ? -8.523 21.078 11.305 1 98.44 402 ALA B C 1
ATOM 9149 O O . ALA B 1 402 ? -8.055 21.391 12.398 1 98.44 402 ALA B O 1
ATOM 9150 N N . ASN B 1 403 ? -8.352 21.797 10.148 1 98.56 403 ASN B N 1
ATOM 9151 C CA . ASN B 1 403 ? -7.445 22.938 10.125 1 98.56 403 ASN B CA 1
ATOM 9152 C C . ASN B 1 403 ? -8.164 24.219 9.688 1 98.56 403 ASN B C 1
ATOM 9154 O O . ASN B 1 403 ? -8.961 24.188 8.742 1 98.56 403 ASN B O 1
ATOM 9158 N N . SER B 1 404 ? -7.848 25.297 10.336 1 98.5 404 SER B N 1
ATOM 9159 C CA . SER B 1 404 ? -8.547 26.547 10.078 1 98.5 404 SER B CA 1
ATOM 9160 C C . SER B 1 404 ? -8.016 27.25 8.828 1 98.5 404 SER B C 1
ATOM 9162 O O . SER B 1 404 ? -8.727 28.016 8.188 1 98.5 404 SER B O 1
ATOM 9164 N N . VAL B 1 405 ? -6.699 27.016 8.5 1 98.19 405 VAL B N 1
ATOM 9165 C CA . VAL B 1 405 ? -6.059 27.531 7.293 1 98.19 405 VAL B CA 1
ATOM 9166 C C . VAL B 1 405 ? -5.312 26.406 6.582 1 98.19 405 VAL B C 1
ATOM 9168 O O . VAL B 1 405 ? -5.641 25.219 6.75 1 98.19 405 VAL B O 1
ATOM 9171 N N . ASN B 1 406 ? -4.426 26.781 5.656 1 95.81 406 ASN B N 1
ATOM 9172 C CA . ASN B 1 406 ? -3.738 25.734 4.898 1 95.81 406 ASN B CA 1
ATOM 9173 C C . ASN B 1 406 ? -2.746 24.984 5.773 1 95.81 406 ASN B C 1
ATOM 9175 O O . ASN B 1 406 ? -2.258 25.5 6.773 1 95.81 406 ASN B O 1
ATOM 9179 N N . VAL B 1 407 ? -2.523 23.75 5.426 1 94.31 407 VAL B N 1
ATOM 9180 C CA . VAL B 1 407 ? -1.682 22.859 6.211 1 94.31 407 VAL B CA 1
ATOM 9181 C C . VAL B 1 407 ? -0.623 22.219 5.312 1 94.31 407 VAL B C 1
ATOM 9183 O O . VAL B 1 407 ? -0.82 22.109 4.102 1 94.31 407 VAL B O 1
ATOM 9186 N N . LEU B 1 408 ? 0.486 21.844 5.941 1 91.5 408 LEU B N 1
ATOM 9187 C CA . LEU B 1 408 ? 1.556 21.141 5.254 1 91.5 408 LEU B CA 1
ATOM 9188 C C . LEU B 1 408 ? 1.184 19.672 5.047 1 91.5 408 LEU B C 1
ATOM 9190 O O . LEU B 1 408 ? 0.64 19.031 5.953 1 91.5 408 LEU B O 1
ATOM 9194 N N . GLN B 1 409 ? 1.452 19.109 3.879 1 88.06 409 GLN B N 1
ATOM 9195 C CA . GLN B 1 409 ? 1.157 17.719 3.588 1 88.06 409 GLN B CA 1
ATOM 9196 C C . GLN B 1 409 ? 2.051 16.781 4.402 1 88.06 409 GLN B C 1
ATOM 9198 O O . GLN B 1 409 ? 1.698 15.625 4.641 1 88.06 409 GLN B O 1
ATOM 9203 N N . GLU B 1 410 ? 3.182 17.25 4.879 1 87.81 410 GLU B N 1
ATOM 9204 C CA . GLU B 1 410 ? 4.168 16.422 5.57 1 87.81 410 GLU B CA 1
ATOM 9205 C C . GLU B 1 410 ? 3.953 16.469 7.082 1 87.81 410 GLU B C 1
ATOM 9207 O O . GLU B 1 410 ? 4.918 16.531 7.848 1 87.81 410 GLU B O 1
ATOM 9212 N N . LYS B 1 411 ? 2.812 16.422 7.562 1 93.12 411 LYS B N 1
ATOM 9213 C CA . LYS B 1 411 ? 2.521 16.344 8.992 1 93.12 411 LYS B CA 1
ATOM 9214 C C . LYS B 1 411 ? 2.297 14.891 9.414 1 93.12 411 LYS B C 1
ATOM 9216 O O . LYS B 1 411 ? 1.801 14.078 8.633 1 93.12 411 LYS B O 1
ATOM 9221 N N . TRP B 1 412 ? 2.797 14.562 10.617 1 95.56 412 TRP B N 1
ATOM 9222 C CA . TRP B 1 412 ? 2.432 13.281 11.211 1 95.56 412 TRP B CA 1
ATOM 9223 C C . TRP B 1 412 ? 1.014 13.328 11.773 1 95.56 412 TRP B C 1
ATOM 9225 O O . TRP B 1 412 ? 0.823 13.438 12.984 1 95.56 412 TRP B O 1
ATOM 9235 N N . THR B 1 413 ? 0.023 13.117 10.961 1 92.75 413 THR B N 1
ATOM 9236 C CA . THR B 1 413 ? -1.383 13.406 11.219 1 92.75 413 THR B CA 1
ATOM 9237 C C . THR B 1 413 ? -1.969 12.406 12.211 1 92.75 413 THR B C 1
ATOM 9239 O O . THR B 1 413 ? -2.877 12.742 12.977 1 92.75 413 THR B O 1
ATOM 9242 N N . ASP B 1 414 ? -1.466 11.195 12.211 1 94.62 414 ASP B N 1
ATOM 9243 C CA . ASP B 1 414 ? -2.068 10.172 13.062 1 94.62 414 ASP B CA 1
ATOM 9244 C C . ASP B 1 414 ? -1.185 9.867 14.266 1 94.62 414 ASP B C 1
ATOM 9246 O O . ASP B 1 414 ? -1.205 8.75 14.797 1 94.62 414 ASP B O 1
ATOM 9250 N N . ARG B 1 415 ? -0.316 10.844 14.688 1 97.75 415 ARG B N 1
ATOM 9251 C CA . ARG B 1 415 ? 0.478 10.703 15.906 1 97.75 415 ARG B CA 1
ATOM 9252 C C . ARG B 1 415 ? -0.417 10.492 17.125 1 97.75 415 ARG B C 1
ATOM 9254 O O . ARG B 1 415 ? -1.315 11.297 17.375 1 97.75 415 ARG B O 1
ATOM 9261 N N . TYR B 1 416 ? -0.293 9.367 17.875 1 98.25 416 TYR B N 1
ATOM 9262 C CA . TYR B 1 416 ? -0.956 8.961 19.125 1 98.25 416 TYR B CA 1
ATOM 9263 C C . TYR B 1 416 ? -2.381 8.492 18.844 1 98.25 416 TYR B C 1
ATOM 9265 O O . TYR B 1 416 ? -3.188 8.375 19.766 1 98.25 416 TYR B O 1
ATOM 9273 N N . LEU B 1 417 ? -2.758 8.258 17.594 1 98.38 417 LEU B N 1
ATOM 9274 C CA . LEU B 1 417 ? -4.078 7.742 17.266 1 98.38 417 LEU B CA 1
ATOM 9275 C C . LEU B 1 417 ? -4.32 6.395 17.938 1 98.38 417 LEU B C 1
ATOM 9277 O O . LEU B 1 417 ? -5.453 6.074 18.297 1 98.38 417 LEU B O 1
ATOM 9281 N N . GLY B 1 418 ? -3.246 5.605 18.109 1 98.31 418 GLY B N 1
ATOM 9282 C CA . GLY B 1 418 ? -3.357 4.332 18.812 1 98.31 418 GLY B CA 1
ATOM 9283 C C . GLY B 1 418 ? -3.816 4.48 20.25 1 98.31 418 GLY B C 1
ATOM 9284 O O . GLY B 1 418 ? -4.516 3.611 20.766 1 98.31 418 GLY B O 1
ATOM 9285 N N . LEU B 1 419 ? -3.412 5.586 20.891 1 98.31 419 LEU B N 1
ATOM 9286 C CA . LEU B 1 419 ? -3.838 5.836 22.266 1 98.31 419 LEU B CA 1
ATOM 9287 C C . LEU B 1 419 ? -5.324 6.184 22.328 1 98.31 419 LEU B C 1
ATOM 9289 O O . LEU B 1 419 ? -6.008 5.848 23.297 1 98.31 419 LEU B O 1
ATOM 9293 N N . VAL B 1 420 ? -5.805 6.875 21.297 1 98.31 420 VAL B N 1
ATOM 9294 C CA . VAL B 1 420 ? -7.238 7.113 21.172 1 98.31 420 VAL B CA 1
ATOM 9295 C C . VAL B 1 420 ? -7.984 5.781 21.141 1 98.31 420 VAL B C 1
ATOM 9297 O O . VAL B 1 420 ? -9.031 5.625 21.766 1 98.31 420 VAL B O 1
ATOM 9300 N N . GLY B 1 421 ? -7.414 4.82 20.422 1 97.75 421 GLY B N 1
ATOM 9301 C CA . GLY B 1 421 ? -7.984 3.482 20.406 1 97.75 421 GLY B CA 1
ATOM 9302 C C . GLY B 1 421 ? -7.922 2.783 21.75 1 97.75 421 GLY B C 1
ATOM 9303 O O . GLY B 1 421 ? -8.727 1.896 22.031 1 97.75 421 GLY B O 1
ATOM 9304 N N . LEU B 1 422 ? -6.977 3.248 22.578 1 97.5 422 LEU B N 1
ATOM 9305 C CA . LEU B 1 422 ? -6.793 2.645 23.891 1 97.5 422 LEU B CA 1
ATOM 9306 C C . LEU B 1 422 ? -7.512 3.453 24.969 1 97.5 422 LEU B C 1
ATOM 9308 O O . LEU B 1 422 ? -7.238 3.295 26.156 1 97.5 422 LEU B O 1
ATOM 9312 N N . GLY B 1 423 ? -8.375 4.406 24.547 1 97.19 423 GLY B N 1
ATOM 9313 C CA . GLY B 1 423 ? -9.266 5.059 25.5 1 97.19 423 GLY B CA 1
ATOM 9314 C C . GLY B 1 423 ? -8.898 6.508 25.766 1 97.19 423 GLY B C 1
ATOM 9315 O O . GLY B 1 423 ? -9.578 7.191 26.531 1 97.19 423 GLY B O 1
ATOM 9316 N N . MET B 1 424 ? -7.859 7.004 25.109 1 97.88 424 MET B N 1
ATOM 9317 C CA . MET B 1 424 ? -7.492 8.406 25.297 1 97.88 424 MET B CA 1
ATOM 9318 C C . MET B 1 424 ? -8.547 9.328 24.688 1 97.88 424 MET B C 1
ATOM 9320 O O . MET B 1 424 ? -9.086 9.039 23.625 1 97.88 424 MET B O 1
ATOM 9324 N N . ARG B 1 425 ? -8.828 10.406 25.391 1 98.06 425 ARG B N 1
ATOM 9325 C CA . ARG B 1 425 ? -9.758 11.398 24.859 1 98.06 425 ARG B CA 1
ATOM 9326 C C . ARG B 1 425 ? -9.195 12.055 23.609 1 98.06 425 ARG B C 1
ATOM 9328 O O . ARG B 1 425 ? -8 12.352 23.531 1 98.06 425 ARG B O 1
ATOM 9335 N N . VAL B 1 426 ? -10.031 12.289 22.578 1 98.38 426 VAL B N 1
ATOM 9336 C CA . VAL B 1 426 ? -9.578 12.805 21.297 1 98.38 426 VAL B CA 1
ATOM 9337 C C . VAL B 1 426 ? -9.016 14.219 21.469 1 98.38 426 VAL B C 1
ATOM 9339 O O . VAL B 1 426 ? -8.148 14.648 20.703 1 98.38 426 VAL B O 1
ATOM 9342 N N . GLY B 1 427 ? -9.555 14.953 22.469 1 98.5 427 GLY B N 1
ATOM 9343 C CA . GLY B 1 427 ? -9 16.266 22.75 1 98.5 427 GLY B CA 1
ATOM 9344 C C . GLY B 1 427 ? -7.543 16.234 23.156 1 98.5 427 GLY B C 1
ATOM 9345 O O . GLY B 1 427 ? -6.773 17.141 22.828 1 98.5 427 GLY B O 1
ATOM 9346 N N . ARG B 1 428 ? -7.176 15.219 23.906 1 97.56 428 ARG B N 1
ATOM 9347 C CA . ARG B 1 428 ? -5.793 15.07 24.328 1 97.56 428 ARG B CA 1
ATOM 9348 C C . ARG B 1 428 ? -4.863 14.836 23.141 1 97.56 428 ARG B C 1
ATOM 9350 O O . ARG B 1 428 ? -3.738 15.336 23.125 1 97.56 428 ARG B O 1
ATOM 9357 N N . MET B 1 429 ? -5.301 14.086 22.188 1 97.81 429 MET B N 1
ATOM 9358 C CA . MET B 1 429 ? -4.512 13.891 20.969 1 97.81 429 MET B CA 1
ATOM 9359 C C . MET B 1 429 ? -4.223 15.219 20.281 1 97.81 429 MET B C 1
ATOM 9361 O O . MET B 1 429 ? -3.09 15.477 19.875 1 97.81 429 MET B O 1
ATOM 9365 N N . ALA B 1 430 ? -5.27 16 20.188 1 97.38 430 ALA B N 1
ATOM 9366 C CA . ALA B 1 430 ? -5.121 17.328 19.562 1 97.38 430 ALA B CA 1
ATOM 9367 C C . ALA B 1 430 ? -4.16 18.203 20.375 1 97.38 430 ALA B C 1
ATOM 9369 O O . ALA B 1 430 ? -3.375 18.953 19.797 1 97.38 430 ALA B O 1
ATOM 9370 N N . MET B 1 431 ? -4.238 18.094 21.641 1 97.62 431 MET B N 1
ATOM 9371 C CA . MET B 1 431 ? -3.396 18.875 22.547 1 97.62 431 MET B CA 1
ATOM 9372 C C . MET B 1 431 ? -1.926 18.5 22.375 1 97.62 431 MET B C 1
ATOM 9374 O O . MET B 1 431 ? -1.056 19.375 22.391 1 97.62 431 MET B O 1
ATOM 9378 N N . GLU B 1 432 ? -1.639 17.234 22.156 1 95.88 432 GLU B N 1
ATOM 9379 C CA . GLU B 1 432 ? -0.275 16.719 22.094 1 95.88 432 GLU B CA 1
ATOM 9380 C C . GLU B 1 432 ? 0.361 17 20.734 1 95.88 432 GLU B C 1
ATOM 9382 O O . GLU B 1 432 ? 1.577 16.875 20.578 1 95.88 432 GLU B O 1
ATOM 9387 N N . ASN B 1 433 ? -0.444 17.375 19.781 1 95.94 433 ASN B N 1
ATOM 9388 C CA . ASN B 1 433 ? 0.041 17.688 18.453 1 95.94 433 ASN B CA 1
ATOM 9389 C C . ASN B 1 433 ? -0.387 19.078 18.016 1 95.94 433 ASN B C 1
ATOM 9391 O O . ASN B 1 433 ? -1.102 19.234 17.016 1 95.94 433 ASN B O 1
ATOM 9395 N N . PRO B 1 434 ? 0.16 20.047 18.672 1 96.06 434 PRO B N 1
ATOM 9396 C CA . PRO B 1 434 ? -0.397 21.391 18.469 1 96.06 434 PRO B CA 1
ATOM 9397 C C . PRO B 1 434 ? 0.176 22.094 17.234 1 96.06 434 PRO B C 1
ATOM 9399 O O . PRO B 1 434 ? 1.382 22.016 16.984 1 96.06 434 PRO B O 1
ATOM 9402 N N . TYR B 1 435 ? -0.612 22.625 16.453 1 97.5 435 TYR B N 1
ATOM 9403 C CA . TYR B 1 435 ? -0.39 23.656 15.438 1 97.5 435 TYR B CA 1
ATOM 9404 C C . TYR B 1 435 ? -1.36 24.812 15.617 1 97.5 435 TYR B C 1
ATOM 9406 O O . TYR B 1 435 ? -2.443 24.641 16.188 1 97.5 435 TYR B O 1
ATOM 9414 N N . LEU B 1 436 ? -0.894 25.953 15.211 1 98.31 436 LEU B N 1
ATOM 9415 C CA . LEU B 1 436 ? -1.759 27.109 15.391 1 98.31 436 LEU B CA 1
ATOM 9416 C C . LEU B 1 436 ? -3.078 26.922 14.648 1 98.31 436 LEU B C 1
ATOM 9418 O O . LEU B 1 436 ? -4.125 27.391 15.109 1 98.31 436 LEU B O 1
ATOM 9422 N N . GLU B 1 437 ? -3.084 26.188 13.57 1 98.19 437 GLU B N 1
ATOM 9423 C CA . GLU B 1 437 ? -4.254 26.062 12.703 1 98.19 437 GLU B CA 1
ATOM 9424 C C . GLU B 1 437 ? -5.062 24.812 13.031 1 98.19 437 GLU B C 1
ATOM 9426 O O . GLU B 1 437 ? -6.199 24.672 12.578 1 98.19 437 GLU B O 1
ATOM 9431 N N . GLY B 1 438 ? -4.535 23.859 13.812 1 97.88 438 GLY B N 1
ATOM 9432 C CA . GLY B 1 438 ? -5.184 22.578 14.039 1 97.88 438 GLY B CA 1
ATOM 9433 C C . GLY B 1 438 ? -6.094 22.578 15.258 1 97.88 438 GLY B C 1
ATOM 9434 O O . GLY B 1 438 ? -5.652 22.859 16.375 1 97.88 438 GLY B O 1
ATOM 9435 N N . HIS B 1 439 ? -7.363 22.188 15.07 1 98.44 439 HIS B N 1
ATOM 9436 C CA . HIS B 1 439 ? -8.32 22.234 16.172 1 98.44 439 HIS B CA 1
ATOM 9437 C C . HIS B 1 439 ? -9.297 21.078 16.109 1 98.44 439 HIS B C 1
ATOM 9439 O O . HIS B 1 439 ? -9.547 20.516 15.031 1 98.44 439 HIS B O 1
ATOM 9445 N N . LEU B 1 440 ? -9.773 20.688 17.25 1 98.69 440 LEU B N 1
ATOM 9446 C CA . LEU B 1 440 ? -10.812 19.688 17.344 1 98.69 440 LEU B CA 1
ATOM 9447 C C . LEU B 1 440 ? -12.195 20.312 17.297 1 98.69 440 LEU B C 1
ATOM 9449 O O . LEU B 1 440 ? -12.516 21.188 18.109 1 98.69 440 LEU B O 1
ATOM 9453 N N . ILE B 1 441 ? -12.969 19.922 16.328 1 98.88 441 ILE B N 1
ATOM 9454 C CA . ILE B 1 441 ? -14.359 20.344 16.203 1 98.88 441 ILE B CA 1
ATOM 9455 C C . ILE B 1 441 ? -15.281 19.266 16.766 1 98.88 441 ILE B C 1
ATOM 9457 O O . ILE B 1 441 ? -15.242 18.109 16.328 1 98.88 441 ILE B O 1
ATOM 9461 N N . GLY B 1 442 ? -16.078 19.609 17.719 1 98.75 442 GLY B N 1
ATOM 9462 C CA . GLY B 1 442 ? -16.906 18.641 18.422 1 98.75 442 GLY B CA 1
ATOM 9463 C C . GLY B 1 442 ? -16.484 18.422 19.859 1 98.75 442 GLY B C 1
ATOM 9464 O O . GLY B 1 442 ? -15.875 19.297 20.469 1 98.75 442 GLY B O 1
ATOM 9465 N N . ASP B 1 443 ? -16.875 17.328 20.516 1 98.69 443 ASP B N 1
ATOM 9466 C CA . ASP B 1 443 ? -16.656 17.016 21.922 1 98.69 443 ASP B CA 1
ATOM 9467 C C . ASP B 1 443 ? -15.234 16.531 22.172 1 98.69 443 ASP B C 1
ATOM 9469 O O . ASP B 1 443 ? -14.875 15.414 21.781 1 98.69 443 ASP B O 1
ATOM 9473 N N . PRO B 1 444 ? -14.414 17.266 22.875 1 98.69 444 PRO B N 1
ATOM 9474 C CA . PRO B 1 444 ? -13.023 16.844 23.078 1 98.69 444 PRO B CA 1
ATOM 9475 C C . PRO B 1 444 ? -12.883 15.75 24.125 1 98.69 444 PRO B C 1
ATOM 9477 O O . PRO B 1 444 ? -11.812 15.156 24.266 1 98.69 444 PRO B O 1
ATOM 9480 N N . THR B 1 445 ? -13.945 15.422 24.859 1 98.31 445 THR B N 1
ATOM 9481 C CA . THR B 1 445 ? -13.867 14.406 25.891 1 98.31 445 THR B CA 1
ATOM 9482 C C . THR B 1 445 ? -14.234 13.039 25.344 1 98.31 445 THR B C 1
ATOM 9484 O O . THR B 1 445 ? -14.156 12.031 26.062 1 98.31 445 THR B O 1
ATOM 9487 N N . PHE B 1 446 ? -14.641 13.031 24.094 1 97.69 446 PHE B N 1
ATOM 9488 C CA . PHE B 1 446 ? -14.992 11.758 23.484 1 97.69 446 PHE B CA 1
ATOM 9489 C C . PHE B 1 446 ? -13.82 10.789 23.516 1 97.69 446 PHE B C 1
ATOM 9491 O O . PHE B 1 446 ? -12.672 11.195 23.344 1 97.69 446 PHE B O 1
ATOM 9498 N N . HIS B 1 447 ? -14.062 9.516 23.812 1 97.56 447 HIS B N 1
ATOM 9499 C CA . HIS B 1 447 ? -13.078 8.445 23.766 1 97.56 447 HIS B CA 1
ATOM 9500 C C . HIS B 1 447 ? -13.727 7.109 23.406 1 97.56 447 HIS B C 1
ATOM 9502 O O . HIS B 1 447 ? -14.914 6.914 23.672 1 97.56 447 HIS B O 1
ATOM 9508 N N . PHE B 1 448 ? -13.023 6.254 22.844 1 97.81 448 PHE B N 1
ATOM 9509 C CA . PHE B 1 448 ? -13.484 4.914 22.5 1 97.81 448 PHE B CA 1
ATOM 9510 C C . PHE B 1 448 ? -13.344 3.979 23.703 1 97.81 448 PHE B C 1
ATOM 9512 O O . PHE B 1 448 ? -12.578 4.254 24.625 1 97.81 448 PHE B O 1
ATOM 9519 N N . ALA B 1 449 ? -14.141 2.904 23.656 1 96.56 449 ALA B N 1
ATOM 9520 C CA . ALA B 1 449 ? -13.961 1.821 24.609 1 96.56 449 ALA B CA 1
ATOM 9521 C C . ALA B 1 449 ? -12.648 1.08 24.359 1 96.56 449 ALA B C 1
ATOM 9523 O O . ALA B 1 449 ? -12.203 0.963 23.219 1 96.56 449 ALA B O 1
ATOM 9524 N N . VAL B 1 450 ? -12.031 0.609 25.391 1 94.44 450 VAL B N 1
ATOM 9525 C CA . VAL B 1 450 ? -10.773 -0.123 25.281 1 94.44 450 VAL B CA 1
ATOM 9526 C C . VAL B 1 450 ? -11.047 -1.567 24.875 1 94.44 450 VAL B C 1
ATOM 9528 O O . VAL B 1 450 ? -11.758 -2.295 25.562 1 94.44 450 VAL B O 1
ATOM 9531 N N . PRO B 1 451 ? -10.453 -1.988 23.812 1 91.25 451 PRO B N 1
ATOM 9532 C CA . PRO B 1 451 ? -10.773 -3.32 23.297 1 91.25 451 PRO B CA 1
ATOM 9533 C C . PRO B 1 451 ? -10.016 -4.434 24.016 1 91.25 451 PRO B C 1
ATOM 9535 O O . PRO B 1 451 ? -10.336 -5.613 23.844 1 91.25 451 PRO B O 1
ATOM 9538 N N . VAL B 1 452 ? -9.023 -4.098 24.812 1 86.75 452 VAL B N 1
ATOM 9539 C CA . VAL B 1 452 ? -8.164 -5.078 25.469 1 86.75 452 VAL B CA 1
ATOM 9540 C C . VAL B 1 452 ? -8.109 -4.793 26.969 1 86.75 452 VAL B C 1
ATOM 9542 O O . VAL B 1 452 ? -8.547 -3.732 27.422 1 86.75 452 VAL B O 1
ATOM 9545 N N . SER B 1 453 ? -7.602 -5.734 27.688 1 87.25 453 SER B N 1
ATOM 9546 C CA . SER B 1 453 ? -7.395 -5.504 29.125 1 87.25 453 SER B CA 1
ATOM 9547 C C . SER B 1 453 ? -6.055 -4.828 29.391 1 87.25 453 SER B C 1
ATOM 9549 O O . SER B 1 453 ? -5.031 -5.496 29.516 1 87.25 453 SER B O 1
ATOM 9551 N N . LEU B 1 454 ? -6.062 -3.547 29.516 1 88.06 454 LEU B N 1
ATOM 9552 C CA . LEU B 1 454 ? -4.836 -2.777 29.703 1 88.06 454 LEU B CA 1
ATOM 9553 C C . LEU B 1 454 ? -4.414 -2.775 31.172 1 88.06 454 LEU B C 1
ATOM 9555 O O . LEU B 1 454 ? -3.221 -2.723 31.484 1 88.06 454 LEU B O 1
ATOM 9559 N N . GLY B 1 455 ? -5.379 -2.771 32.125 1 90.56 455 GLY B N 1
ATOM 9560 C CA . GLY B 1 455 ? -5.117 -2.744 33.531 1 90.56 455 GLY B CA 1
ATOM 9561 C C . GLY B 1 455 ? -4.988 -1.341 34.094 1 90.56 455 GLY B C 1
ATOM 9562 O O . GLY B 1 455 ? -4.652 -1.161 35.281 1 90.56 455 GLY B O 1
ATOM 9563 N N . PHE B 1 456 ? -5.098 -0.288 33.312 1 93.12 456 PHE B N 1
ATOM 9564 C CA . PHE B 1 456 ? -5.059 1.102 33.75 1 93.12 456 PHE B CA 1
ATOM 9565 C C . PHE B 1 456 ? -5.887 1.985 32.812 1 93.12 456 PHE B C 1
ATOM 9567 O O . PHE B 1 456 ? -6.316 1.544 31.75 1 93.12 456 PHE B O 1
ATOM 9574 N N . ASP B 1 457 ? -6.164 3.182 33.312 1 93.69 457 ASP B N 1
ATOM 9575 C CA . ASP B 1 457 ? -6.824 4.211 32.531 1 93.69 457 ASP B CA 1
ATOM 9576 C C . ASP B 1 457 ? -5.812 5.203 31.969 1 93.69 457 ASP B C 1
ATOM 9578 O O . ASP B 1 457 ? -5.156 5.926 32.719 1 93.69 457 ASP B O 1
ATOM 9582 N N . ILE B 1 458 ? -5.727 5.293 30.625 1 95.06 458 ILE B N 1
ATOM 9583 C CA . ILE B 1 458 ? -4.719 6.098 29.953 1 95.06 458 ILE B CA 1
ATOM 9584 C C . ILE B 1 458 ? -4.902 7.57 30.312 1 95.06 458 ILE B C 1
ATOM 9586 O O . ILE B 1 458 ? -3.924 8.312 30.438 1 95.06 458 ILE B O 1
ATOM 9590 N N . ASN B 1 459 ? -6.102 8.055 30.5 1 94.75 459 ASN B N 1
ATOM 9591 C CA . ASN B 1 459 ? -6.359 9.453 30.844 1 94.75 459 ASN B CA 1
ATOM 9592 C C . ASN B 1 459 ? -5.875 9.781 32.25 1 94.75 459 ASN B C 1
ATOM 9594 O O . ASN B 1 459 ? -5.391 10.883 32.5 1 94.75 459 ASN B O 1
ATOM 9598 N N . GLU B 1 460 ? -5.918 8.844 33.125 1 92.06 460 GLU B N 1
ATOM 9599 C CA . GLU B 1 460 ? -5.438 9.031 34.469 1 92.06 460 GLU B CA 1
ATOM 9600 C C . GLU B 1 460 ? -3.912 9.078 34.531 1 92.06 460 GLU B C 1
ATOM 9602 O O . GLU B 1 460 ? -3.334 9.938 35.188 1 92.06 460 GLU B O 1
ATOM 9607 N N . VAL B 1 461 ? -3.309 8.172 33.781 1 92.44 461 VAL B N 1
ATOM 9608 C CA . VAL B 1 461 ? -1.853 8.086 33.844 1 92.44 461 VAL B CA 1
ATOM 9609 C C . VAL B 1 461 ? -1.232 9.305 33.188 1 92.44 461 VAL B C 1
ATOM 9611 O O . VAL B 1 461 ? -0.123 9.719 33.531 1 92.44 461 VAL B O 1
ATOM 9614 N N . LEU B 1 462 ? -1.85 9.867 32.219 1 91.75 462 LEU B N 1
ATOM 9615 C CA . LEU B 1 462 ? -1.359 11.055 31.547 1 91.75 462 LEU B CA 1
ATOM 9616 C C . LEU B 1 462 ? -1.44 12.273 32.438 1 91.75 462 LEU B C 1
ATOM 9618 O O . LEU B 1 462 ? -0.673 13.227 32.281 1 91.75 462 LEU B O 1
ATOM 9622 N N . SER B 1 463 ? -2.244 12.227 33.438 1 85.25 463 SER B N 1
ATOM 9623 C CA . SER B 1 463 ? -2.434 13.352 34.375 1 85.25 463 SER B CA 1
ATOM 9624 C C . SER B 1 463 ? -1.446 13.297 35.531 1 85.25 463 SER B C 1
ATOM 9626 O O . SER B 1 463 ? -1.12 14.328 36.125 1 85.25 463 SER B O 1
ATOM 9628 N N . THR B 1 464 ? -0.96 12.156 36 1 82.25 464 THR B N 1
ATOM 9629 C CA . THR B 1 464 ? -0.138 12.016 37.188 1 82.25 464 THR B CA 1
ATOM 9630 C C . THR B 1 464 ? 1.345 12.094 36.844 1 82.25 464 THR B C 1
ATOM 9632 O O . THR B 1 464 ? 2.178 12.383 37.719 1 82.25 464 THR B O 1
ATOM 9635 N N . LYS B 1 465 ? 1.812 12.227 35.75 1 80.25 465 LYS B N 1
ATOM 9636 C CA . LYS B 1 465 ? 3.186 12.328 35.281 1 80.25 465 LYS B CA 1
ATOM 9637 C C . LYS B 1 465 ? 4.129 11.469 36.094 1 80.25 465 LYS B C 1
ATOM 9639 O O . LYS B 1 465 ? 5.141 11.961 36.625 1 80.25 465 LYS B O 1
ATOM 9644 N N . ASN B 1 466 ? 4.039 10.227 36.25 1 91.5 466 ASN B N 1
ATOM 9645 C CA . ASN B 1 466 ? 4.859 9.273 36.969 1 91.5 466 ASN B CA 1
ATOM 9646 C C . ASN B 1 466 ? 5.961 8.688 36.094 1 91.5 466 ASN B C 1
ATOM 9648 O O . ASN B 1 466 ? 5.723 7.734 35.344 1 91.5 466 ASN B O 1
ATOM 9652 N N . ALA B 1 467 ? 7.125 9.133 36.312 1 95.25 467 ALA B N 1
ATOM 9653 C CA . ALA B 1 467 ? 8.25 8.758 35.469 1 95.25 467 ALA B CA 1
ATOM 9654 C C . ALA B 1 467 ? 8.539 7.266 35.562 1 95.25 467 ALA B C 1
ATOM 9656 O O . ALA B 1 467 ? 8.875 6.629 34.531 1 95.25 467 ALA B O 1
ATOM 9657 N N . ALA B 1 468 ? 8.477 6.719 36.719 1 95.94 468 ALA B N 1
ATOM 9658 C CA . ALA B 1 468 ? 8.758 5.301 36.906 1 95.94 468 ALA B CA 1
ATOM 9659 C C . ALA B 1 468 ? 7.754 4.434 36.156 1 95.94 468 ALA B C 1
ATOM 9661 O O . ALA B 1 468 ? 8.125 3.412 35.562 1 95.94 468 ALA B O 1
ATOM 9662 N N . TRP B 1 469 ? 6.582 4.844 36.25 1 95.5 469 TRP B N 1
ATOM 9663 C CA . TRP B 1 469 ? 5.539 4.117 35.531 1 95.5 469 TRP B CA 1
ATOM 9664 C C . TRP B 1 469 ? 5.777 4.168 34.031 1 95.5 469 TRP B C 1
ATOM 9666 O O . TRP B 1 469 ? 5.676 3.146 33.344 1 95.5 469 TRP B O 1
ATOM 9676 N N . TRP B 1 470 ? 6.07 5.293 33.531 1 96.75 470 TRP B N 1
ATOM 9677 C CA . TRP B 1 470 ? 6.277 5.48 32.094 1 96.75 470 TRP B CA 1
ATOM 9678 C C . TRP B 1 470 ? 7.52 4.73 31.609 1 96.75 470 TRP B C 1
ATOM 9680 O O . TRP B 1 470 ? 7.57 4.258 30.484 1 96.75 470 TRP B O 1
ATOM 9690 N N . LYS B 1 471 ? 8.531 4.621 32.406 1 97.38 471 LYS B N 1
ATOM 9691 C CA . LYS B 1 471 ? 9.727 3.861 32.062 1 97.38 471 LYS B CA 1
ATOM 9692 C C . LYS B 1 471 ? 9.383 2.402 31.766 1 97.38 471 LYS B C 1
ATOM 9694 O O . LYS B 1 471 ? 9.961 1.796 30.859 1 97.38 471 LYS B O 1
ATOM 9699 N N . LYS B 1 472 ? 8.445 1.923 32.5 1 96.62 472 LYS B N 1
ATOM 9700 C CA . LYS B 1 472 ? 8.016 0.546 32.281 1 96.62 472 LYS B CA 1
ATOM 9701 C C . LYS B 1 472 ? 7.324 0.398 30.938 1 96.62 472 LYS B C 1
ATOM 9703 O O . LYS B 1 472 ? 7.41 -0.655 30.297 1 96.62 472 LYS B O 1
ATOM 9708 N N . GLN B 1 473 ? 6.645 1.445 30.5 1 96.69 473 GLN B N 1
ATOM 9709 C CA . GLN B 1 473 ? 5.855 1.394 29.281 1 96.69 473 GLN B CA 1
ATOM 9710 C C . GLN B 1 473 ? 6.75 1.436 28.047 1 96.69 473 GLN B C 1
ATOM 9712 O O . GLN B 1 473 ? 6.297 1.17 26.938 1 96.69 473 GLN B O 1
ATOM 9717 N N . LEU B 1 474 ? 8.07 1.665 28.172 1 97.69 474 LEU B N 1
ATOM 9718 C CA . LEU B 1 474 ? 9.008 1.624 27.062 1 97.69 474 LEU B CA 1
ATOM 9719 C C . LEU B 1 474 ? 9.047 0.236 26.422 1 97.69 474 LEU B C 1
ATOM 9721 O O . LEU B 1 474 ? 9.5 0.076 25.297 1 97.69 474 LEU B O 1
ATOM 9725 N N . ASN B 1 475 ? 8.5 -0.737 27.156 1 95.31 475 ASN B N 1
ATOM 9726 C CA . ASN B 1 475 ? 8.484 -2.113 26.672 1 95.31 475 ASN B CA 1
ATOM 9727 C C . ASN B 1 475 ? 7.059 -2.641 26.531 1 95.31 475 ASN B C 1
ATOM 9729 O O . ASN B 1 475 ? 6.836 -3.852 26.562 1 95.31 475 ASN B O 1
ATOM 9733 N N . SER B 1 476 ? 6.156 -1.734 26.438 1 95.81 476 SER B N 1
ATOM 9734 C CA . SER B 1 476 ? 4.758 -2.119 26.266 1 95.81 476 SER B CA 1
ATOM 9735 C C . SER B 1 476 ? 4.551 -2.869 24.953 1 95.81 476 SER B C 1
ATOM 9737 O O . SER B 1 476 ? 5.285 -2.65 23.984 1 95.81 476 SER B O 1
ATOM 9739 N N . SER B 1 477 ? 3.508 -3.816 24.953 1 94 477 SER B N 1
ATOM 9740 C CA . SER B 1 477 ? 3.145 -4.516 23.719 1 94 477 SER B CA 1
ATOM 9741 C C . SER B 1 477 ? 2.43 -3.586 22.75 1 94 477 SER B C 1
ATOM 9743 O O . SER B 1 477 ? 2.223 -3.939 21.578 1 94 477 SER B O 1
ATOM 9745 N N . TYR B 1 478 ? 2.123 -2.379 23.203 1 96.44 478 TYR B N 1
ATOM 9746 C CA . TYR B 1 478 ? 1.458 -1.394 22.359 1 96.44 478 TYR B CA 1
ATOM 9747 C C . TYR B 1 478 ? 2.414 -0.269 21.969 1 96.44 478 TYR B C 1
ATOM 9749 O O . TYR B 1 478 ? 2.701 0.613 22.781 1 96.44 478 TYR B O 1
ATOM 9757 N N . PRO B 1 479 ? 2.805 -0.224 20.688 1 97.75 479 PRO B N 1
ATOM 9758 C CA . PRO B 1 479 ? 3.781 0.769 20.234 1 97.75 479 PRO B CA 1
ATOM 9759 C C . PRO B 1 479 ? 3.348 2.203 20.531 1 97.75 479 PRO B C 1
ATOM 9761 O O . PRO B 1 479 ? 4.188 3.059 20.828 1 97.75 479 PRO B O 1
ATOM 9764 N N . ALA B 1 480 ? 2.062 2.486 20.5 1 97.75 480 ALA B N 1
ATOM 9765 C CA . ALA B 1 480 ? 1.572 3.83 20.797 1 97.75 480 ALA B CA 1
ATOM 9766 C C . ALA B 1 480 ? 1.903 4.227 22.234 1 97.75 480 ALA B C 1
ATOM 9768 O O . ALA B 1 480 ? 2.215 5.391 22.516 1 97.75 480 ALA B O 1
ATOM 9769 N N . LEU B 1 481 ? 1.836 3.283 23.141 1 97.56 481 LEU B N 1
ATOM 9770 C CA . LEU B 1 481 ? 2.186 3.537 24.531 1 97.56 481 LEU B CA 1
ATOM 9771 C C . LEU B 1 481 ? 3.686 3.758 24.688 1 97.56 481 LEU B C 1
ATOM 9773 O O . LEU B 1 481 ? 4.117 4.59 25.484 1 97.56 481 LEU B O 1
ATOM 9777 N N . GLN B 1 482 ? 4.488 2.998 23.938 1 98.38 482 GLN B N 1
ATOM 9778 C CA . GLN B 1 482 ? 5.934 3.207 23.953 1 98.38 482 GLN B CA 1
ATOM 9779 C C . GLN B 1 482 ? 6.285 4.621 23.5 1 98.38 482 GLN B C 1
ATOM 9781 O O . GLN B 1 482 ? 7.125 5.285 24.109 1 98.38 482 GLN B O 1
ATOM 9786 N N . ALA B 1 483 ? 5.633 5.07 22.422 1 98.5 483 ALA B N 1
ATOM 9787 C CA . ALA B 1 483 ? 5.879 6.406 21.875 1 98.5 483 ALA B CA 1
ATOM 9788 C C . ALA B 1 483 ? 5.559 7.48 22.922 1 98.5 483 ALA B C 1
ATOM 9790 O O . ALA B 1 483 ? 6.34 8.414 23.109 1 98.5 483 ALA B O 1
ATOM 9791 N N . MET B 1 484 ? 4.438 7.324 23.594 1 98.06 484 MET B N 1
ATOM 9792 C CA . MET B 1 484 ? 4.051 8.289 24.609 1 98.06 484 MET B CA 1
ATOM 9793 C C . MET B 1 484 ? 5.016 8.234 25.797 1 98.06 484 MET B C 1
ATOM 9795 O O . MET B 1 484 ? 5.32 9.266 26.391 1 98.06 484 MET B O 1
ATOM 9799 N N . ALA B 1 485 ? 5.465 7.039 26.125 1 98.12 485 ALA B N 1
ATOM 9800 C CA . ALA B 1 485 ? 6.445 6.906 27.203 1 98.12 485 ALA B CA 1
ATOM 9801 C C . ALA B 1 485 ? 7.711 7.699 26.875 1 98.12 485 ALA B C 1
ATOM 9803 O O . ALA B 1 485 ? 8.258 8.375 27.75 1 98.12 485 ALA B O 1
ATOM 9804 N N . LEU B 1 486 ? 8.172 7.641 25.641 1 98.31 486 LEU B N 1
ATOM 9805 C CA . LEU B 1 486 ? 9.336 8.406 25.219 1 98.31 486 LEU B CA 1
ATOM 9806 C C . LEU B 1 486 ? 9.102 9.898 25.391 1 98.31 486 LEU B C 1
ATOM 9808 O O . LEU B 1 486 ? 9.969 10.609 25.891 1 98.31 486 LEU B O 1
ATOM 9812 N N . ARG B 1 487 ? 7.926 10.375 25 1 96.75 487 ARG B N 1
ATOM 9813 C CA . ARG B 1 487 ? 7.574 11.781 25.125 1 96.75 487 ARG B CA 1
ATOM 9814 C C . ARG B 1 487 ? 7.562 12.227 26.578 1 96.75 487 ARG B C 1
ATOM 9816 O O . ARG B 1 487 ? 8.188 13.227 26.938 1 96.75 487 ARG B O 1
ATOM 9823 N N . GLN B 1 488 ? 6.918 11.445 27.438 1 96.25 488 GLN B N 1
ATOM 9824 C CA . GLN B 1 488 ? 6.793 11.781 28.844 1 96.25 488 GLN B CA 1
ATOM 9825 C C . GLN B 1 488 ? 8.164 11.812 29.531 1 96.25 488 GLN B C 1
ATOM 9827 O O . GLN B 1 488 ? 8.453 12.727 30.297 1 96.25 488 GLN B O 1
ATOM 9832 N N . LEU B 1 489 ? 8.969 10.867 29.234 1 97.06 489 LEU B N 1
ATOM 9833 C CA . LEU B 1 489 ? 10.281 10.766 29.859 1 97.06 489 LEU B CA 1
ATOM 9834 C C . LEU B 1 489 ? 11.219 11.852 29.344 1 97.06 489 LEU B C 1
ATOM 9836 O O . LEU B 1 489 ? 12.039 12.375 30.094 1 97.06 489 LEU B O 1
ATOM 9840 N N . SER B 1 490 ? 11.117 12.164 28.031 1 95.19 490 SER B N 1
ATOM 9841 C CA . SER B 1 490 ? 11.914 13.25 27.469 1 95.19 490 SER B CA 1
ATOM 9842 C C . SER B 1 490 ? 11.531 14.594 28.078 1 95.19 490 SER B C 1
ATOM 9844 O O . SER B 1 490 ? 12.406 15.375 28.469 1 95.19 490 SER B O 1
ATOM 9846 N N . ASP B 1 491 ? 10.258 14.852 28.203 1 92.06 491 ASP B N 1
ATOM 9847 C CA . ASP B 1 491 ? 9.766 16.109 28.766 1 92.06 491 ASP B CA 1
ATOM 9848 C C . ASP B 1 491 ? 10.156 16.234 30.234 1 92.06 491 ASP B C 1
ATOM 9850 O O . ASP B 1 491 ? 10.406 17.344 30.719 1 92.06 491 ASP B O 1
ATOM 9854 N N . GLY B 1 492 ? 10.227 15.094 30.906 1 91.69 492 GLY B N 1
ATOM 9855 C CA . GLY B 1 492 ? 10.562 15.102 32.312 1 91.69 492 GLY B CA 1
ATOM 9856 C C . GLY B 1 492 ? 12.055 15.102 32.562 1 91.69 492 GLY B C 1
ATOM 9857 O O . GLY B 1 492 ? 12.492 15.195 33.719 1 91.69 492 GLY B O 1
ATOM 9858 N N . GLY B 1 493 ? 12.836 14.945 31.547 1 92.69 493 GLY B N 1
ATOM 9859 C CA . GLY B 1 493 ? 14.281 14.984 31.688 1 92.69 493 GLY B CA 1
ATOM 9860 C C . GLY B 1 493 ? 14.883 13.633 32 1 92.69 493 GLY B C 1
ATOM 9861 O O . GLY B 1 493 ? 16.078 13.531 32.344 1 92.69 493 GLY B O 1
ATOM 9862 N N . GLN B 1 494 ? 14.086 12.578 31.891 1 94.88 494 GLN B N 1
ATOM 9863 C CA . GLN B 1 494 ? 14.562 11.25 32.25 1 94.88 494 GLN B CA 1
ATOM 9864 C C . GLN B 1 494 ? 15.07 10.5 31.016 1 94.88 494 GLN B C 1
ATOM 9866 O O . GLN B 1 494 ? 15.484 9.344 31.109 1 94.88 494 GLN B O 1
ATOM 9871 N N . MET B 1 495 ? 15.039 11.117 29.922 1 94.94 495 MET B N 1
ATOM 9872 C CA . MET B 1 495 ? 15.539 10.562 28.672 1 94.94 495 MET B CA 1
ATOM 9873 C C . MET B 1 495 ? 16.391 11.586 27.922 1 94.94 495 MET B C 1
ATOM 9875 O O . MET B 1 495 ? 15.953 12.711 27.672 1 94.94 495 MET B O 1
ATOM 9879 N N . ASN B 1 496 ? 17.594 11.18 27.609 1 95.81 496 ASN B N 1
ATOM 9880 C CA . ASN B 1 496 ? 18.484 12.102 26.906 1 95.81 496 ASN B CA 1
ATOM 9881 C C . ASN B 1 496 ? 18.594 11.742 25.438 1 95.81 496 ASN B C 1
ATOM 9883 O O . ASN B 1 496 ? 18 10.766 24.969 1 95.81 496 ASN B O 1
ATOM 9887 N N . SER B 1 497 ? 19.297 12.57 24.688 1 97.38 497 SER B N 1
ATOM 9888 C CA . SER B 1 497 ? 19.375 12.43 23.25 1 97.38 497 SER B CA 1
ATOM 9889 C C . SER B 1 497 ? 20.078 11.133 22.859 1 97.38 497 SER B C 1
ATOM 9891 O O . SER B 1 497 ? 19.719 10.508 21.844 1 97.38 497 SER B O 1
ATOM 9893 N N . LYS B 1 498 ? 21.062 10.656 23.594 1 98.31 498 LYS B N 1
ATOM 9894 C CA . LYS B 1 498 ? 21.75 9.406 23.312 1 98.31 498 LYS B CA 1
ATOM 9895 C C . LYS B 1 498 ? 20.828 8.211 23.469 1 98.31 498 LYS B C 1
ATOM 9897 O O . LYS B 1 498 ? 20.828 7.297 22.625 1 98.31 498 LYS B O 1
ATOM 9902 N N . GLN B 1 499 ? 20.047 8.242 24.547 1 98.19 499 GLN B N 1
ATOM 9903 C CA . GLN B 1 499 ? 19.078 7.172 24.781 1 98.19 499 GLN B CA 1
ATOM 9904 C C . GLN B 1 499 ? 18.031 7.129 23.688 1 98.19 499 GLN B C 1
ATOM 9906 O O . GLN B 1 499 ? 17.609 6.051 23.266 1 98.19 499 GLN B O 1
ATOM 9911 N N . LEU B 1 500 ? 17.578 8.297 23.25 1 98.5 500 LEU B N 1
ATOM 9912 C CA . LEU B 1 500 ? 16.625 8.375 22.156 1 98.5 500 LEU B CA 1
ATOM 9913 C C . LEU B 1 500 ? 17.219 7.801 20.875 1 98.5 500 LEU B C 1
ATOM 9915 O O . LEU B 1 500 ? 16.547 7.066 20.141 1 98.5 500 LEU B O 1
ATOM 9919 N N . LEU B 1 501 ? 18.5 8.125 20.562 1 98.69 501 LEU B N 1
ATOM 9920 C CA . LEU B 1 501 ? 19.172 7.598 19.375 1 98.69 501 LEU B CA 1
ATOM 9921 C C . LEU B 1 501 ? 19.297 6.078 19.469 1 98.69 501 LEU B C 1
ATOM 9923 O O . LEU B 1 501 ? 19.094 5.383 18.469 1 98.69 501 LEU B O 1
ATOM 9927 N N . ASP B 1 502 ? 19.625 5.617 20.672 1 98.44 502 ASP B N 1
ATOM 9928 C CA . ASP B 1 502 ? 19.734 4.176 20.859 1 98.44 502 ASP B CA 1
ATOM 9929 C C . ASP B 1 502 ? 18.406 3.477 20.578 1 98.44 502 ASP B C 1
ATOM 9931 O O . ASP B 1 502 ? 18.375 2.426 19.938 1 98.44 502 ASP B O 1
ATOM 9935 N N . LYS B 1 503 ? 17.328 4.047 21.078 1 98.19 503 LYS B N 1
ATOM 9936 C CA . LYS B 1 503 ? 16 3.49 20.844 1 98.19 503 LYS B CA 1
ATOM 9937 C C . LYS B 1 503 ? 15.648 3.564 19.359 1 98.19 503 LYS B C 1
ATOM 9939 O O . LYS B 1 503 ? 15.047 2.637 18.812 1 98.19 503 LYS B O 1
ATOM 9944 N N . PHE B 1 504 ? 16.016 4.629 18.703 1 98.38 504 PHE B N 1
ATOM 9945 C CA . PHE B 1 504 ? 15.789 4.785 17.266 1 98.38 504 PHE B CA 1
ATOM 9946 C C . PHE B 1 504 ? 16.484 3.672 16.484 1 98.38 504 PHE B C 1
ATOM 9948 O O . PHE B 1 504 ? 15.898 3.111 15.555 1 98.38 504 PHE B O 1
ATOM 9955 N N . MET B 1 505 ? 17.656 3.316 16.859 1 97.88 505 MET B N 1
ATOM 9956 C CA . MET B 1 505 ? 18.484 2.363 16.125 1 97.88 505 MET B CA 1
ATOM 9957 C C . MET B 1 505 ? 18 0.934 16.359 1 97.88 505 MET B C 1
ATOM 9959 O O . MET B 1 505 ? 18.188 0.062 15.516 1 97.88 505 MET B O 1
ATOM 9963 N N . SER B 1 506 ? 17.25 0.727 17.484 1 95.94 506 SER B N 1
ATOM 9964 C CA . SER B 1 506 ? 17.047 -0.663 17.875 1 95.94 506 SER B CA 1
ATOM 9965 C C . SER B 1 506 ? 15.57 -1.048 17.766 1 95.94 506 SER B C 1
ATOM 9967 O O . SER B 1 506 ? 15.234 -2.23 17.672 1 95.94 506 SER B O 1
ATOM 9969 N N . SER B 1 507 ? 14.648 -0.076 17.766 1 97.25 507 SER B N 1
ATOM 9970 C CA . SER B 1 507 ? 13.234 -0.404 17.812 1 97.25 507 SER B CA 1
ATOM 9971 C C . SER B 1 507 ? 12.742 -0.962 16.484 1 97.25 507 SER B C 1
ATOM 9973 O O . SER B 1 507 ? 13.016 -0.386 15.43 1 97.25 507 SER B O 1
ATOM 9975 N N . PRO B 1 508 ? 11.969 -2.041 16.5 1 94.88 508 PRO B N 1
ATOM 9976 C CA . PRO B 1 508 ? 11.383 -2.559 15.266 1 94.88 508 PRO B CA 1
ATOM 9977 C C . PRO B 1 508 ? 10.094 -1.843 14.875 1 94.88 508 PRO B C 1
ATOM 9979 O O . PRO B 1 508 ? 9.492 -2.162 13.844 1 94.88 508 PRO B O 1
ATOM 9982 N N . SER B 1 509 ? 9.625 -0.93 15.719 1 97.5 509 SER B N 1
ATOM 9983 C CA . SER B 1 509 ? 8.352 -0.258 15.484 1 97.5 509 SER B CA 1
ATOM 9984 C C . SER B 1 509 ? 8.547 1.044 14.719 1 97.5 509 SER B C 1
ATOM 9986 O O . SER B 1 509 ? 9.352 1.892 15.109 1 97.5 509 SER B O 1
ATOM 9988 N N . ASP B 1 510 ? 7.793 1.18 13.633 1 97.81 510 ASP B N 1
ATOM 9989 C CA . ASP B 1 510 ? 7.84 2.379 12.797 1 97.81 510 ASP B CA 1
ATOM 9990 C C . ASP B 1 510 ? 7.465 3.621 13.609 1 97.81 510 ASP B C 1
ATOM 9992 O O . ASP B 1 510 ? 8.164 4.633 13.562 1 97.81 510 ASP B O 1
ATOM 9996 N N . ILE B 1 511 ? 6.406 3.537 14.398 1 98.25 511 ILE B N 1
ATOM 9997 C CA . ILE B 1 511 ? 5.875 4.719 15.062 1 98.25 511 ILE B CA 1
ATOM 9998 C C . ILE B 1 511 ? 6.75 5.074 16.266 1 98.25 511 ILE B C 1
ATOM 10000 O O . ILE B 1 511 ? 6.891 6.25 16.609 1 98.25 511 ILE B O 1
ATOM 10004 N N . VAL B 1 512 ? 7.422 4.105 16.828 1 98.69 512 VAL B N 1
ATOM 10005 C CA . VAL B 1 512 ? 8.344 4.375 17.938 1 98.69 512 VAL B CA 1
ATOM 10006 C C . VAL B 1 512 ? 9.586 5.078 17.406 1 98.69 512 VAL B C 1
ATOM 10008 O O . VAL B 1 512 ? 10.047 6.062 17.984 1 98.69 512 VAL B O 1
ATOM 10011 N N . ARG B 1 513 ? 10.156 4.582 16.312 1 98.56 513 ARG B N 1
ATOM 10012 C CA . ARG B 1 513 ? 11.297 5.246 15.695 1 98.56 513 ARG B CA 1
ATOM 10013 C C . ARG B 1 513 ? 10.945 6.664 15.258 1 98.56 513 ARG B C 1
ATOM 10015 O O . ARG B 1 513 ? 11.75 7.586 15.398 1 98.56 513 ARG B O 1
ATOM 10022 N N . MET B 1 514 ? 9.711 6.84 14.719 1 98.62 514 MET B N 1
ATOM 10023 C CA . MET B 1 514 ? 9.25 8.164 14.32 1 98.62 514 MET B CA 1
ATOM 10024 C C . MET B 1 514 ? 9.219 9.109 15.516 1 98.62 514 MET B C 1
ATOM 10026 O O . MET B 1 514 ? 9.617 10.273 15.406 1 98.62 514 MET B O 1
ATOM 10030 N N . GLU B 1 515 ? 8.742 8.594 16.656 1 98.69 515 GLU B N 1
ATOM 10031 C CA . GLU B 1 515 ? 8.734 9.398 17.875 1 98.69 515 GLU B CA 1
ATOM 10032 C C . GLU B 1 515 ? 10.148 9.805 18.281 1 98.69 515 GLU B C 1
ATOM 10034 O O . GLU B 1 515 ? 10.383 10.953 18.656 1 98.69 515 GLU B O 1
ATOM 10039 N N . CYS B 1 516 ? 11.062 8.906 18.188 1 98.69 516 CYS B N 1
ATOM 10040 C CA . CYS B 1 516 ? 12.453 9.203 18.516 1 98.69 516 CYS B CA 1
ATOM 10041 C C . CYS B 1 516 ? 13 10.32 17.641 1 98.69 516 CYS B C 1
ATOM 10043 O O . CYS B 1 516 ? 13.664 11.234 18.125 1 98.69 516 CYS B O 1
ATOM 10045 N N . LEU B 1 517 ? 12.711 10.219 16.344 1 98.5 517 LEU B N 1
ATOM 10046 C CA . LEU B 1 517 ? 13.18 11.227 15.398 1 98.5 517 LEU B CA 1
ATOM 10047 C C . LEU B 1 517 ? 12.633 12.602 15.773 1 98.5 517 LEU B C 1
ATOM 10049 O O . LEU B 1 517 ? 13.383 13.586 15.805 1 98.5 517 LEU B O 1
ATOM 10053 N N . VAL B 1 518 ? 11.344 12.672 16.062 1 97.44 518 VAL B N 1
ATOM 10054 C CA . VAL B 1 518 ? 10.695 13.938 16.391 1 97.44 518 VAL B CA 1
ATOM 10055 C C . VAL B 1 518 ? 11.281 14.5 17.688 1 97.44 518 VAL B C 1
ATOM 10057 O O . VAL B 1 518 ? 11.578 15.695 17.781 1 97.44 518 VAL B O 1
ATOM 10060 N N . LEU B 1 519 ? 11.5 13.648 18.672 1 97.19 519 LEU B N 1
ATOM 10061 C CA . LEU B 1 519 ? 12.047 14.102 19.938 1 97.19 519 LEU B CA 1
ATOM 10062 C C . LEU B 1 519 ? 13.5 14.531 19.781 1 97.19 519 LEU B C 1
ATOM 10064 O O . LEU B 1 519 ? 13.938 15.516 20.391 1 97.19 519 LEU B O 1
ATOM 10068 N N . LEU B 1 520 ? 14.266 13.844 18.969 1 97.62 520 LEU B N 1
ATOM 10069 C CA . LEU B 1 520 ? 15.664 14.18 18.719 1 97.62 520 LEU B CA 1
ATOM 10070 C C . LEU B 1 520 ? 15.773 15.523 18.016 1 97.62 520 LEU B C 1
ATOM 10072 O O . LEU B 1 520 ? 16.766 16.234 18.172 1 97.62 520 LEU B O 1
ATOM 10076 N N . SER B 1 521 ? 14.758 15.891 17.25 1 95.88 521 SER B N 1
ATOM 10077 C CA . SER B 1 521 ? 14.781 17.156 16.531 1 95.88 521 SER B CA 1
ATOM 10078 C C . SER B 1 521 ? 14.727 18.344 17.5 1 95.88 521 SER B C 1
ATOM 10080 O O . SER B 1 521 ? 15.023 19.469 17.125 1 95.88 521 SER B O 1
ATOM 10082 N N . GLU B 1 522 ? 14.43 18.078 18.734 1 93.62 522 GLU B N 1
ATOM 10083 C CA . GLU B 1 522 ? 14.398 19.125 19.766 1 93.62 522 GLU B CA 1
ATOM 10084 C C . GLU B 1 522 ? 15.789 19.375 20.344 1 93.62 522 GLU B C 1
ATOM 10086 O O . GLU B 1 522 ? 15.977 20.297 21.141 1 93.62 522 GLU B O 1
ATOM 10091 N N . TYR B 1 523 ? 16.75 18.562 19.875 1 93.06 523 TYR B N 1
ATOM 10092 C CA . TYR B 1 523 ? 18.125 18.703 20.328 1 93.06 523 TYR B CA 1
ATOM 10093 C C . TYR B 1 523 ? 19 19.266 19.219 1 93.06 523 TYR B C 1
ATOM 10095 O O . TYR B 1 523 ? 18.719 19.062 18.031 1 93.06 523 TYR B O 1
ATOM 10103 N N . ASP B 1 524 ? 19.969 20.031 19.594 1 91.38 524 ASP B N 1
ATOM 10104 C CA . ASP B 1 524 ? 21.016 20.5 18.688 1 91.38 524 ASP B CA 1
ATOM 10105 C C . ASP B 1 524 ? 22.359 19.859 19.047 1 91.38 524 ASP B C 1
ATOM 10107 O O . ASP B 1 524 ? 23.234 20.531 19.609 1 91.38 524 ASP B O 1
ATOM 10111 N N . ASP B 1 525 ? 22.531 18.578 18.734 1 94.81 525 ASP B N 1
ATOM 10112 C CA . ASP B 1 525 ? 23.766 17.875 19.094 1 94.81 525 ASP B CA 1
ATOM 10113 C C . ASP B 1 525 ? 24.094 16.781 18.078 1 94.81 525 ASP B C 1
ATOM 10115 O O . ASP B 1 525 ? 23.406 16.656 17.047 1 94.81 525 ASP B O 1
ATOM 10119 N N . ASP B 1 526 ? 25.156 16.094 18.266 1 97.44 526 ASP B N 1
ATOM 10120 C CA . ASP B 1 526 ? 25.672 15.109 17.328 1 97.44 526 ASP B CA 1
ATOM 10121 C C . ASP B 1 526 ? 24.719 13.914 17.203 1 97.44 526 ASP B C 1
ATOM 10123 O O . ASP B 1 526 ? 24.672 13.258 16.172 1 97.44 526 ASP B O 1
ATOM 10127 N N . ASN B 1 527 ? 23.953 13.625 18.266 1 98.25 527 ASN B N 1
ATOM 10128 C CA . ASN B 1 527 ? 23.016 12.516 18.203 1 98.25 527 ASN B CA 1
ATOM 10129 C C . ASN B 1 527 ? 21.891 12.766 17.203 1 98.25 527 ASN B C 1
ATOM 10131 O O . ASN B 1 527 ? 21.469 11.844 16.5 1 98.25 527 ASN B O 1
ATOM 10135 N N . PHE B 1 528 ? 21.484 14.039 17.172 1 97.62 528 PHE B N 1
ATOM 10136 C CA . PHE B 1 528 ? 20.469 14.406 16.188 1 97.62 528 PHE B CA 1
ATOM 10137 C C . PHE B 1 528 ? 21.031 14.273 14.773 1 97.62 528 PHE B C 1
ATOM 10139 O O . PHE B 1 528 ? 20.359 13.742 13.891 1 97.62 528 PHE B O 1
ATOM 10146 N N . ILE B 1 529 ? 22.219 14.703 14.531 1 98.31 529 ILE B N 1
ATOM 10147 C CA . ILE B 1 529 ? 22.875 14.617 13.227 1 98.31 529 ILE B CA 1
ATOM 10148 C C . ILE B 1 529 ? 23 13.156 12.812 1 98.31 529 ILE B C 1
ATOM 10150 O O . ILE B 1 529 ? 22.703 12.797 11.672 1 98.31 529 ILE B O 1
ATOM 10154 N N . ARG B 1 530 ? 23.406 12.328 13.773 1 98.56 530 ARG B N 1
ATOM 10155 C CA . ARG B 1 530 ? 23.547 10.906 13.5 1 98.56 530 ARG B CA 1
ATOM 10156 C C . ARG B 1 530 ? 22.188 10.281 13.164 1 98.56 530 ARG B C 1
ATOM 10158 O O . ARG B 1 530 ? 22.094 9.453 12.258 1 98.56 530 ARG B O 1
ATOM 10165 N N . CYS B 1 531 ? 21.203 10.672 13.859 1 98.62 531 CYS B N 1
ATOM 10166 C CA . CYS B 1 531 ? 19.859 10.164 13.609 1 98.62 531 CYS B CA 1
ATOM 10167 C C . CYS B 1 531 ? 19.391 10.508 12.195 1 98.62 531 CYS B C 1
ATOM 10169 O O . CYS B 1 531 ? 18.859 9.648 11.492 1 98.62 531 CYS B O 1
ATOM 10171 N N . LEU B 1 532 ? 19.625 11.75 11.781 1 98.62 532 LEU B N 1
ATOM 10172 C CA . LEU B 1 532 ? 19.219 12.172 10.445 1 98.62 532 LEU B CA 1
ATOM 10173 C C . LEU B 1 532 ? 19.953 11.367 9.375 1 98.62 532 LEU B C 1
ATOM 10175 O O . LEU B 1 532 ? 19.375 11 8.352 1 98.62 532 LEU B O 1
ATOM 10179 N N . ASP B 1 533 ? 21.219 11.125 9.656 1 98.44 533 ASP B N 1
ATOM 10180 C CA . ASP B 1 533 ? 22.016 10.336 8.734 1 98.44 533 ASP B CA 1
ATOM 10181 C C . ASP B 1 533 ? 21.422 8.945 8.531 1 98.44 533 ASP B C 1
ATOM 10183 O O . ASP B 1 533 ? 21.312 8.461 7.402 1 98.44 533 ASP B O 1
ATOM 10187 N N . LEU B 1 534 ? 21 8.336 9.602 1 98.38 534 LEU B N 1
ATOM 10188 C CA . LEU B 1 534 ? 20.438 6.988 9.555 1 98.38 534 LEU B CA 1
ATOM 10189 C C . LEU B 1 534 ? 19.016 7.008 9 1 98.38 534 LEU B C 1
ATOM 10191 O O . LEU B 1 534 ? 18.625 6.102 8.266 1 98.38 534 LEU B O 1
ATOM 10195 N N . ALA B 1 535 ? 18.25 8.055 9.289 1 98.56 535 ALA B N 1
ATOM 10196 C CA . ALA B 1 535 ? 16.812 8.141 9.031 1 98.56 535 ALA B CA 1
ATOM 10197 C C . ALA B 1 535 ? 16.531 8.188 7.531 1 98.56 535 ALA B C 1
ATOM 10199 O O . ALA B 1 535 ? 15.477 7.738 7.078 1 98.56 535 ALA B O 1
ATOM 10200 N N . VAL B 1 536 ? 17.5 8.602 6.73 1 97.81 536 VAL B N 1
ATOM 10201 C CA . VAL B 1 536 ? 17.297 8.758 5.293 1 97.81 536 VAL B CA 1
ATOM 10202 C C . VAL B 1 536 ? 17.094 7.383 4.648 1 97.81 536 VAL B C 1
ATOM 10204 O O . VAL B 1 536 ? 16.5 7.281 3.57 1 97.81 536 VAL B O 1
ATOM 10207 N N . SER B 1 537 ? 17.5 6.332 5.34 1 96.38 537 SER B N 1
ATOM 10208 C CA . SER B 1 537 ? 17.375 4.98 4.805 1 96.38 537 SER B CA 1
ATOM 10209 C C . SER B 1 537 ? 16.469 4.121 5.68 1 96.38 537 SER B C 1
ATOM 10211 O O . SER B 1 537 ? 16.578 2.891 5.668 1 96.38 537 SER B O 1
ATOM 10213 N N . ASP B 1 538 ? 15.664 4.75 6.508 1 97.88 538 ASP B N 1
ATOM 10214 C CA . ASP B 1 538 ? 14.789 4.012 7.406 1 97.88 538 ASP B CA 1
ATOM 10215 C C . ASP B 1 538 ? 13.75 3.209 6.625 1 97.88 538 ASP B C 1
ATOM 10217 O O . ASP B 1 538 ? 13.391 3.574 5.504 1 97.88 538 ASP B O 1
ATOM 10221 N N . SER B 1 539 ? 13.258 2.127 7.219 1 96.94 539 SER B N 1
ATOM 10222 C CA . SER B 1 539 ? 12.273 1.256 6.578 1 96.94 539 SER B CA 1
ATOM 10223 C C . SER B 1 539 ? 10.898 1.917 6.523 1 96.94 539 SER B C 1
ATOM 10225 O O . SER B 1 539 ? 10.039 1.502 5.746 1 96.94 539 SER B O 1
ATOM 10227 N N . TYR B 1 540 ? 10.617 2.875 7.348 1 97.38 540 TYR B N 1
ATOM 10228 C CA . TYR B 1 540 ? 9.367 3.619 7.348 1 97.38 540 TYR B CA 1
ATOM 10229 C C . TYR B 1 540 ? 9.461 4.852 6.457 1 97.38 540 TYR B C 1
ATOM 10231 O O . TYR B 1 540 ? 10.242 5.766 6.734 1 97.38 540 TYR B O 1
ATOM 10239 N N . GLU B 1 541 ? 8.75 4.859 5.332 1 97.38 541 GLU B N 1
ATOM 10240 C CA . GLU B 1 541 ? 8.797 5.906 4.316 1 97.38 541 GLU B CA 1
ATOM 10241 C C . GLU B 1 541 ? 8.641 7.289 4.941 1 97.38 541 GLU B C 1
ATOM 10243 O O . GLU B 1 541 ? 9.305 8.242 4.531 1 97.38 541 GLU B O 1
ATOM 10248 N N . MET B 1 542 ? 7.801 7.465 5.945 1 97.62 542 MET B N 1
ATOM 10249 C CA . MET B 1 542 ? 7.559 8.766 6.57 1 97.62 542 MET B CA 1
ATOM 10250 C C . MET B 1 542 ? 8.812 9.273 7.27 1 97.62 542 MET B C 1
ATOM 10252 O O . MET B 1 542 ? 9.086 10.477 7.273 1 97.62 542 MET B O 1
ATOM 10256 N N . ILE B 1 543 ? 9.555 8.414 7.91 1 98.12 543 ILE B N 1
ATOM 10257 C CA . ILE B 1 543 ? 10.789 8.805 8.57 1 98.12 543 ILE B CA 1
ATOM 10258 C C . ILE B 1 543 ? 11.781 9.352 7.539 1 98.12 543 ILE B C 1
ATOM 10260 O O . ILE B 1 543 ? 12.445 10.359 7.781 1 98.12 543 ILE B O 1
ATOM 10264 N N . GLN B 1 544 ? 11.883 8.703 6.41 1 97.75 544 GLN B N 1
ATOM 10265 C CA . GLN B 1 544 ? 12.766 9.18 5.352 1 97.75 544 GLN B CA 1
ATOM 10266 C C . GLN B 1 544 ? 12.367 10.586 4.902 1 97.75 544 GLN B C 1
ATOM 10268 O O . GLN B 1 544 ? 13.227 11.469 4.777 1 97.75 544 GLN B O 1
ATOM 10273 N N . ARG B 1 545 ? 11.062 10.805 4.699 1 96.31 545 ARG B N 1
ATOM 10274 C CA . ARG B 1 545 ? 10.539 12.094 4.246 1 96.31 545 ARG B CA 1
ATOM 10275 C C . ARG B 1 545 ? 10.852 13.195 5.25 1 96.31 545 ARG B C 1
ATOM 10277 O O . ARG B 1 545 ? 11.32 14.273 4.871 1 96.31 545 ARG B O 1
ATOM 10284 N N . PHE B 1 546 ? 10.602 12.859 6.492 1 97.62 546 PHE B N 1
ATOM 10285 C CA . PHE B 1 546 ? 10.852 13.836 7.547 1 97.62 546 PHE B CA 1
ATOM 10286 C C . PHE B 1 546 ? 12.344 14.141 7.656 1 97.62 546 PHE B C 1
ATOM 10288 O O . PHE B 1 546 ? 12.734 15.297 7.809 1 97.62 546 PHE B O 1
ATOM 10295 N N . ALA B 1 547 ? 13.125 13.133 7.547 1 98.19 547 ALA B N 1
ATOM 10296 C CA . ALA B 1 547 ? 14.57 13.305 7.68 1 98.19 547 ALA B CA 1
ATOM 10297 C C . ALA B 1 547 ? 15.117 14.219 6.59 1 98.19 547 ALA B C 1
ATOM 10299 O O . ALA B 1 547 ? 15.922 15.109 6.871 1 98.19 547 ALA B O 1
ATOM 10300 N N . ILE B 1 548 ? 14.695 14.039 5.379 1 98.06 548 ILE B N 1
ATOM 10301 C CA . ILE B 1 548 ? 15.188 14.836 4.262 1 98.06 548 ILE B CA 1
ATOM 10302 C C . ILE B 1 548 ? 14.773 16.297 4.438 1 98.06 548 ILE B C 1
ATOM 10304 O O . ILE B 1 548 ? 15.57 17.203 4.211 1 98.06 548 ILE B O 1
ATOM 10308 N N . ASN B 1 549 ? 13.531 16.484 4.883 1 97.06 549 ASN B N 1
ATOM 10309 C CA . ASN B 1 549 ? 13.07 17.844 5.156 1 97.06 549 ASN B CA 1
ATOM 10310 C C . ASN B 1 549 ? 13.875 18.5 6.273 1 97.06 549 ASN B C 1
ATOM 10312 O O . ASN B 1 549 ? 14.203 19.672 6.199 1 97.06 549 ASN B O 1
ATOM 10316 N N . MET B 1 550 ? 14.172 17.719 7.293 1 97.38 550 MET B N 1
ATOM 10317 C CA . MET B 1 550 ? 14.938 18.234 8.422 1 97.38 550 MET B CA 1
ATOM 10318 C C . MET B 1 550 ? 16.375 18.516 8.016 1 97.38 550 MET B C 1
ATOM 10320 O O . MET B 1 550 ? 16.984 19.469 8.5 1 97.38 550 MET B O 1
ATOM 10324 N N . ILE B 1 551 ? 16.922 17.688 7.113 1 98.12 551 ILE B N 1
ATOM 10325 C CA . ILE B 1 551 ? 18.25 17.922 6.578 1 98.12 551 ILE B CA 1
ATOM 10326 C C . ILE B 1 551 ? 18.297 19.266 5.848 1 98.12 551 ILE B C 1
ATOM 10328 O O . ILE B 1 551 ? 19.219 20.062 6.035 1 98.12 551 ILE B O 1
ATOM 10332 N N . ALA B 1 552 ? 17.266 19.5 5.078 1 97.31 552 ALA B N 1
ATOM 10333 C CA . ALA B 1 552 ? 17.141 20.75 4.328 1 97.31 552 ALA B CA 1
ATOM 10334 C C . ALA B 1 552 ? 17.078 21.953 5.27 1 97.31 552 ALA B C 1
ATOM 10336 O O . ALA B 1 552 ? 17.688 22.984 5.008 1 97.31 552 ALA B O 1
ATOM 10337 N N . ARG B 1 553 ? 16.375 21.844 6.324 1 96.31 553 ARG B N 1
ATOM 10338 C CA . ARG B 1 553 ? 16.172 22.938 7.27 1 96.31 553 ARG B CA 1
ATOM 10339 C C . ARG B 1 553 ? 17.406 23.125 8.148 1 96.31 553 ARG B C 1
ATOM 10341 O O . ARG B 1 553 ? 17.641 24.234 8.664 1 96.31 553 ARG B O 1
ATOM 10348 N N . ASN B 1 554 ? 18.156 22.094 8.336 1 97.06 554 ASN B N 1
ATOM 10349 C CA . ASN B 1 554 ? 19.344 22.141 9.18 1 97.06 554 ASN B CA 1
ATOM 10350 C C . ASN B 1 554 ? 20.547 22.734 8.438 1 97.06 554 ASN B C 1
ATOM 10352 O O . ASN B 1 554 ? 21.219 23.625 8.945 1 97.06 554 ASN B O 1
ATOM 10356 N N . GLY B 1 555 ? 20.844 22.203 7.312 1 96.81 555 GLY B N 1
ATOM 10357 C CA . GLY B 1 555 ? 21.859 22.75 6.434 1 96.81 555 GLY B CA 1
ATOM 10358 C C . GLY B 1 555 ? 23.281 22.375 6.852 1 96.81 555 GLY B C 1
ATOM 10359 O O . GLY B 1 555 ? 24.25 22.891 6.297 1 96.81 555 GLY B O 1
ATOM 10360 N N . ASP B 1 556 ? 23.422 21.453 7.812 1 96.88 556 ASP B N 1
ATOM 10361 C CA . ASP B 1 556 ? 24.734 21.016 8.258 1 96.88 556 ASP B CA 1
ATOM 10362 C C . ASP B 1 556 ? 25.453 20.234 7.152 1 96.88 556 ASP B C 1
ATOM 10364 O O . ASP B 1 556 ? 24.906 19.297 6.59 1 96.88 556 ASP B O 1
ATOM 10368 N N . ASP B 1 557 ? 26.703 20.594 6.922 1 96 557 ASP B N 1
ATOM 10369 C CA . ASP B 1 557 ? 27.484 19.969 5.863 1 96 557 ASP B CA 1
ATOM 10370 C C . ASP B 1 557 ? 27.688 18.484 6.129 1 96 557 ASP B C 1
ATOM 10372 O O . ASP B 1 557 ? 27.844 17.688 5.195 1 96 557 ASP B O 1
ATOM 10376 N N . ARG B 1 558 ? 27.797 18.078 7.414 1 97.25 558 ARG B N 1
ATOM 10377 C CA . ARG B 1 558 ? 27.984 16.672 7.785 1 97.25 558 ARG B CA 1
ATOM 10378 C C . ARG B 1 558 ? 26.859 15.812 7.234 1 97.25 558 ARG B C 1
ATOM 10380 O O . ARG B 1 558 ? 26.984 14.586 7.168 1 97.25 558 ARG B O 1
ATOM 10387 N N . LEU B 1 559 ? 25.641 16.375 6.75 1 98.5 559 LEU B N 1
ATOM 10388 C CA . LEU B 1 559 ? 24.453 15.641 6.309 1 98.5 559 LEU B CA 1
ATOM 10389 C C . LEU B 1 559 ? 24.391 15.57 4.785 1 98.5 559 LEU B C 1
ATOM 10391 O O . LEU B 1 559 ? 23.516 14.906 4.227 1 98.5 559 LEU B O 1
ATOM 10395 N N . VAL B 1 560 ? 25.297 16.25 4.09 1 98.5 560 VAL B N 1
ATOM 10396 C CA . VAL B 1 560 ? 25.344 16.25 2.633 1 98.5 560 VAL B CA 1
ATOM 10397 C C . VAL B 1 560 ? 25.484 14.828 2.111 1 98.5 560 VAL B C 1
ATOM 10399 O O . VAL B 1 560 ? 24.812 14.438 1.16 1 98.5 560 VAL B O 1
ATOM 10402 N N . PRO B 1 561 ? 26.344 13.961 2.729 1 98.44 561 PRO B N 1
ATOM 10403 C CA . PRO B 1 561 ? 26.453 12.586 2.244 1 98.44 561 PRO B CA 1
ATOM 10404 C C . PRO B 1 561 ? 25.125 11.836 2.314 1 98.44 561 PRO B C 1
ATOM 10406 O O . PRO B 1 561 ? 24.781 11.078 1.399 1 98.44 561 PRO B O 1
ATOM 10409 N N . ALA B 1 562 ? 24.359 12.008 3.385 1 98.19 562 ALA B N 1
ATOM 10410 C CA . ALA B 1 562 ? 23.062 11.359 3.52 1 98.19 562 ALA B CA 1
ATOM 10411 C C . ALA B 1 562 ? 22.109 11.805 2.414 1 98.19 562 ALA B C 1
ATOM 10413 O O . ALA B 1 562 ? 21.375 10.992 1.852 1 98.19 562 ALA B O 1
ATOM 10414 N N . LEU B 1 563 ? 22.078 13.086 2.137 1 98.38 563 LEU B N 1
ATOM 10415 C CA . LEU B 1 563 ? 21.203 13.617 1.104 1 98.38 563 LEU B CA 1
ATOM 10416 C C . LEU B 1 563 ? 21.562 13.062 -0.267 1 98.38 563 LEU B C 1
ATOM 10418 O O . LEU B 1 563 ? 20.688 12.703 -1.052 1 98.38 563 LEU B O 1
ATOM 10422 N N . ILE B 1 564 ? 22.859 13 -0.553 1 98.25 564 ILE B N 1
ATOM 10423 C CA . ILE B 1 564 ? 23.328 12.5 -1.844 1 98.25 564 ILE B CA 1
ATOM 10424 C C . ILE B 1 564 ? 23.031 11.008 -1.95 1 98.25 564 ILE B C 1
ATOM 10426 O O . ILE B 1 564 ? 22.688 10.508 -3.027 1 98.25 564 ILE B O 1
ATOM 10430 N N . ARG B 1 565 ? 23.156 10.281 -0.833 1 96.62 565 ARG B N 1
ATOM 10431 C CA . ARG B 1 565 ? 22.781 8.875 -0.837 1 96.62 565 ARG B CA 1
ATOM 10432 C C . ARG B 1 565 ? 21.328 8.703 -1.296 1 96.62 565 ARG B C 1
ATOM 10434 O O . ARG B 1 565 ? 21.031 7.809 -2.088 1 96.62 565 ARG B O 1
ATOM 10441 N N . ALA B 1 566 ? 20.469 9.555 -0.794 1 96.25 566 ALA B N 1
ATOM 10442 C CA . ALA B 1 566 ? 19.062 9.5 -1.188 1 96.25 566 ALA B CA 1
ATOM 10443 C C . ALA B 1 566 ? 18.891 9.898 -2.652 1 96.25 566 ALA B C 1
ATOM 10445 O O . ALA B 1 566 ? 18.062 9.32 -3.363 1 96.25 566 ALA B O 1
ATOM 10446 N N . ALA B 1 567 ? 19.641 10.82 -3.111 1 96.56 567 ALA B N 1
ATOM 10447 C CA . ALA B 1 567 ? 19.516 11.352 -4.465 1 96.56 567 ALA B CA 1
ATOM 10448 C C . ALA B 1 567 ? 19.938 10.312 -5.504 1 96.56 567 ALA B C 1
ATOM 10450 O O . ALA B 1 567 ? 19.391 10.281 -6.609 1 96.56 567 ALA B O 1
ATOM 10451 N N . ILE B 1 568 ? 20.891 9.469 -5.113 1 95.62 568 ILE B N 1
ATOM 10452 C CA . ILE B 1 568 ? 21.453 8.539 -6.078 1 95.62 568 ILE B CA 1
ATOM 10453 C C . ILE B 1 568 ? 20.625 7.25 -6.098 1 95.62 568 ILE B C 1
ATOM 10455 O O . ILE B 1 568 ? 20.734 6.449 -7.027 1 95.62 568 ILE B O 1
ATOM 10459 N N . ARG B 1 569 ? 19.766 7.02 -5.121 1 92.31 569 ARG B N 1
ATOM 10460 C CA . ARG B 1 569 ? 18.969 5.805 -5.062 1 92.31 569 ARG B CA 1
ATOM 10461 C C . ARG B 1 569 ? 18.031 5.715 -6.262 1 92.31 569 ARG B C 1
ATOM 10463 O O . ARG B 1 569 ? 17.344 6.688 -6.602 1 92.31 569 ARG B O 1
ATOM 10470 N N . ASN B 1 570 ? 17.938 4.547 -6.816 1 88.94 570 ASN B N 1
ATOM 10471 C CA . ASN B 1 570 ? 17.156 4.348 -8.039 1 88.94 570 ASN B CA 1
ATOM 10472 C C . ASN B 1 570 ? 15.672 4.215 -7.738 1 88.94 570 ASN B C 1
ATOM 10474 O O . ASN B 1 570 ? 14.836 4.555 -8.578 1 88.94 570 ASN B O 1
ATOM 10478 N N . ASN B 1 571 ? 15.352 3.557 -6.688 1 87.62 571 ASN B N 1
ATOM 10479 C CA . ASN B 1 571 ? 13.945 3.311 -6.375 1 87.62 571 ASN B CA 1
ATOM 10480 C C . ASN B 1 571 ? 13.516 4.051 -5.109 1 87.62 571 ASN B C 1
ATOM 10482 O O . ASN B 1 571 ? 13.289 3.432 -4.07 1 87.62 571 ASN B O 1
ATOM 10486 N N . THR B 1 572 ? 13.422 5.328 -5.25 1 89.31 572 THR B N 1
ATOM 10487 C CA . THR B 1 572 ? 12.961 6.199 -4.18 1 89.31 572 THR B CA 1
ATOM 10488 C C . THR B 1 572 ? 11.484 6.543 -4.355 1 89.31 572 THR B C 1
ATOM 10490 O O . THR B 1 572 ? 11.023 6.777 -5.473 1 89.31 572 THR B O 1
ATOM 10493 N N . ALA B 1 573 ? 10.766 6.527 -3.205 1 93.81 573 ALA B N 1
ATOM 10494 C CA . ALA B 1 573 ? 9.352 6.887 -3.258 1 93.81 573 ALA B CA 1
ATOM 10495 C C . ALA B 1 573 ? 9.156 8.273 -3.863 1 93.81 573 ALA B C 1
ATOM 10497 O O . ALA B 1 573 ? 10.023 9.141 -3.736 1 93.81 573 ALA B O 1
ATOM 10498 N N . GLU B 1 574 ? 8.047 8.508 -4.457 1 94 574 GLU B N 1
ATOM 10499 C CA . GLU B 1 574 ? 7.77 9.727 -5.211 1 94 574 GLU B CA 1
ATOM 10500 C C . GLU B 1 574 ? 7.941 10.969 -4.34 1 94 574 GLU B C 1
ATOM 10502 O O . GLU B 1 574 ? 8.57 11.945 -4.758 1 94 574 GLU B O 1
ATOM 10507 N N . ARG B 1 575 ? 7.371 10.922 -3.18 1 95.88 575 ARG B N 1
ATOM 10508 C CA . ARG B 1 575 ? 7.426 12.094 -2.32 1 95.88 575 ARG B CA 1
ATOM 10509 C C . ARG B 1 575 ? 8.836 12.32 -1.791 1 95.88 575 ARG B C 1
ATOM 10511 O O . ARG B 1 575 ? 9.258 13.469 -1.603 1 95.88 575 ARG B O 1
ATOM 10518 N N . ILE B 1 576 ? 9.625 11.312 -1.598 1 96.5 576 ILE B N 1
ATOM 10519 C CA . ILE B 1 576 ? 11.016 11.422 -1.166 1 96.5 576 ILE B CA 1
ATOM 10520 C C . ILE B 1 576 ? 11.852 12.062 -2.273 1 96.5 576 ILE B C 1
ATOM 10522 O O . ILE B 1 576 ? 12.68 12.93 -2.008 1 96.5 576 ILE B O 1
ATOM 10526 N N . GLU B 1 577 ? 11.594 11.625 -3.473 1 95.19 577 GLU B N 1
ATOM 10527 C CA . GLU B 1 577 ? 12.273 12.234 -4.609 1 95.19 577 GLU B CA 1
ATOM 10528 C C . GLU B 1 577 ? 12.016 13.734 -4.668 1 95.19 577 GLU B C 1
ATOM 10530 O O . GLU B 1 577 ? 12.93 14.523 -4.91 1 95.19 577 GLU B O 1
ATOM 10535 N N . PHE B 1 578 ? 10.758 14.094 -4.453 1 96.25 578 PHE B N 1
ATOM 10536 C CA . PHE B 1 578 ? 10.359 15.5 -4.43 1 96.25 578 PHE B CA 1
ATOM 10537 C C . PHE B 1 578 ? 11.109 16.25 -3.338 1 96.25 578 PHE B C 1
ATOM 10539 O O . PHE B 1 578 ? 11.672 17.328 -3.586 1 96.25 578 PHE B O 1
ATOM 10546 N N . ASN B 1 579 ? 11.172 15.695 -2.158 1 96.56 579 ASN B N 1
ATOM 10547 C CA . ASN B 1 579 ? 11.828 16.344 -1.023 1 96.56 579 ASN B CA 1
ATOM 10548 C C . ASN B 1 579 ? 13.336 16.453 -1.233 1 96.56 579 ASN B C 1
ATOM 10550 O O . ASN B 1 579 ? 13.953 17.422 -0.791 1 96.56 579 ASN B O 1
ATOM 10554 N N . VAL B 1 580 ? 13.898 15.438 -1.865 1 97.5 580 VAL B N 1
ATOM 10555 C CA . VAL B 1 580 ? 15.328 15.477 -2.162 1 97.5 580 VAL B CA 1
ATOM 10556 C C . VAL B 1 580 ? 15.633 16.656 -3.07 1 97.5 580 VAL B C 1
ATOM 10558 O O . VAL B 1 580 ? 16.562 17.422 -2.812 1 97.5 580 VAL B O 1
ATOM 10561 N N . LYS B 1 581 ? 14.859 16.875 -4.074 1 95.81 581 LYS B N 1
ATOM 10562 C CA . LYS B 1 581 ? 15.055 18 -4.984 1 95.81 581 LYS B CA 1
ATOM 10563 C C . LYS B 1 581 ? 14.938 19.328 -4.25 1 95.81 581 LYS B C 1
ATOM 10565 O O . LYS B 1 581 ? 15.727 20.25 -4.484 1 95.81 581 LYS B O 1
ATOM 10570 N N . GLN B 1 582 ? 13.953 19.375 -3.373 1 95.38 582 GLN B N 1
ATOM 10571 C CA . GLN B 1 582 ? 13.773 20.578 -2.582 1 95.38 582 GLN B CA 1
ATOM 10572 C C . GLN B 1 582 ? 14.969 20.828 -1.665 1 95.38 582 GLN B C 1
ATOM 10574 O O . GLN B 1 582 ? 15.398 21.969 -1.477 1 95.38 582 GLN B O 1
ATOM 10579 N N . ALA B 1 583 ? 15.5 19.75 -1.115 1 97.31 583 ALA B N 1
ATOM 10580 C CA . ALA B 1 583 ? 16.625 19.844 -0.184 1 97.31 583 ALA B CA 1
ATOM 10581 C C . ALA B 1 583 ? 17.906 20.266 -0.903 1 97.31 583 ALA B C 1
ATOM 10583 O O . ALA B 1 583 ? 18.703 21.016 -0.352 1 97.31 583 ALA B O 1
ATOM 10584 N N . LEU B 1 584 ? 18.078 19.812 -2.133 1 97.38 584 LEU B N 1
ATOM 10585 C CA . LEU B 1 584 ? 19.25 20.172 -2.922 1 97.38 584 LEU B CA 1
ATOM 10586 C C . LEU B 1 584 ? 19.344 21.688 -3.113 1 97.38 584 LEU B C 1
ATOM 10588 O O . LEU B 1 584 ? 20.438 22.234 -3.215 1 97.38 584 LEU B O 1
ATOM 10592 N N . ALA B 1 585 ? 18.234 22.312 -3.105 1 96.31 585 ALA B N 1
ATOM 10593 C CA . ALA B 1 585 ? 18.172 23.75 -3.363 1 96.31 585 ALA B CA 1
ATOM 10594 C C . ALA B 1 585 ? 18.688 24.547 -2.166 1 96.31 585 ALA B C 1
ATOM 10596 O O . ALA B 1 585 ? 18.969 25.75 -2.281 1 96.31 585 ALA B O 1
ATOM 10597 N N . LEU B 1 586 ? 18.875 23.922 -1.016 1 96.56 586 LEU B N 1
ATOM 10598 C CA . LEU B 1 586 ? 19.125 24.656 0.213 1 96.56 586 LEU B CA 1
ATOM 10599 C C . LEU B 1 586 ? 20.531 24.375 0.732 1 96.56 586 LEU B C 1
ATOM 10601 O O . LEU B 1 586 ? 20.953 24.969 1.729 1 96.56 586 LEU B O 1
ATOM 10605 N N . LEU B 1 587 ? 21.281 23.516 0.069 1 96.12 587 LEU B N 1
ATOM 10606 C CA . LEU B 1 587 ? 22.656 23.172 0.45 1 96.12 587 LEU B CA 1
ATOM 10607 C C . LEU B 1 587 ? 23.641 23.625 -0.613 1 96.12 587 LEU B C 1
ATOM 10609 O O . LEU B 1 587 ? 23.266 23.859 -1.764 1 96.12 587 LEU B O 1
ATOM 10613 N N . PRO B 1 588 ? 24.922 23.797 -0.238 1 95.12 588 PRO B N 1
ATOM 10614 C CA . PRO B 1 588 ? 25.891 24.375 -1.166 1 95.12 588 PRO B CA 1
ATOM 10615 C C . PRO B 1 588 ? 26.219 23.438 -2.326 1 95.12 588 PRO B C 1
ATOM 10617 O O . PRO B 1 588 ? 26.5 22.25 -2.109 1 95.12 588 PRO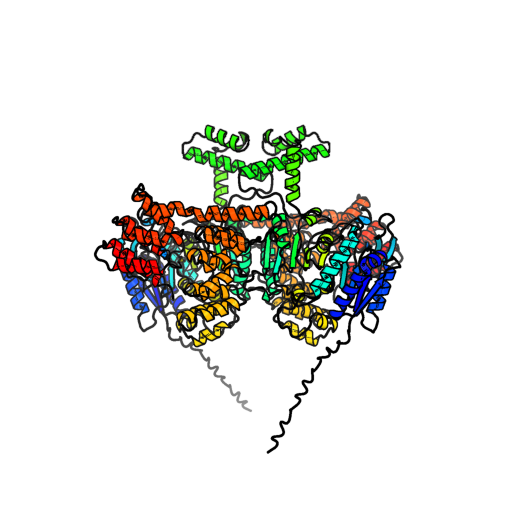 B O 1
ATOM 10620 N N . GLU B 1 589 ? 26.219 24.016 -3.504 1 96.19 589 GLU B N 1
ATOM 10621 C CA . GLU B 1 589 ? 26.469 23.25 -4.73 1 96.19 589 GLU B CA 1
ATOM 10622 C C . GLU B 1 589 ? 27.797 22.516 -4.672 1 96.19 589 GLU B C 1
ATOM 10624 O O . GLU B 1 589 ? 27.891 21.344 -5.051 1 96.19 589 GLU B O 1
ATOM 10629 N N . LYS B 1 590 ? 28.812 23.188 -4.238 1 96.5 590 LYS B N 1
ATOM 10630 C CA . LYS B 1 590 ? 30.156 22.625 -4.219 1 96.5 590 LYS B CA 1
ATOM 10631 C C . LYS B 1 590 ? 30.219 21.359 -3.377 1 96.5 590 LYS B C 1
ATOM 10633 O O . LYS B 1 590 ? 30.797 20.344 -3.793 1 96.5 590 LYS B O 1
ATOM 10638 N N . ALA B 1 591 ? 29.609 21.406 -2.211 1 97.31 591 ALA B N 1
ATOM 10639 C CA . ALA B 1 591 ? 29.594 20.25 -1.321 1 97.31 591 ALA B CA 1
ATOM 10640 C C . ALA B 1 591 ? 28.781 19.094 -1.925 1 97.31 591 ALA B C 1
ATOM 10642 O O . ALA B 1 591 ? 29.188 17.938 -1.85 1 97.31 591 ALA B O 1
ATOM 10643 N N . LEU B 1 592 ? 27.688 19.391 -2.52 1 98.19 592 LEU B N 1
ATOM 10644 C CA . LEU B 1 592 ? 26.797 18.406 -3.127 1 98.19 592 LEU B CA 1
ATOM 10645 C C . LEU B 1 592 ? 27.5 17.703 -4.289 1 98.19 592 LEU B C 1
ATOM 10647 O O . LEU B 1 592 ? 27.469 16.469 -4.391 1 98.19 592 LEU B O 1
ATOM 10651 N N . THR B 1 593 ? 28.094 18.547 -5.109 1 97.88 593 THR B N 1
ATOM 10652 C CA . THR B 1 593 ? 28.766 18.016 -6.293 1 97.88 593 THR B CA 1
ATOM 10653 C C . THR B 1 593 ? 29.938 17.125 -5.898 1 97.88 593 THR B C 1
ATOM 10655 O O . THR B 1 593 ? 30.125 16.047 -6.473 1 97.88 593 THR B O 1
ATOM 10658 N N . ALA B 1 594 ? 30.703 17.594 -4.957 1 98.12 594 ALA B N 1
ATOM 10659 C CA . ALA B 1 594 ? 31.844 16.812 -4.496 1 98.12 594 ALA B CA 1
ATOM 10660 C C . ALA B 1 594 ? 31.406 15.469 -3.928 1 98.12 594 ALA B C 1
ATOM 10662 O O . ALA B 1 594 ? 32.031 14.438 -4.199 1 98.12 594 ALA B O 1
ATOM 10663 N N . GLU B 1 595 ? 30.359 15.492 -3.141 1 98.31 595 GLU B N 1
ATOM 10664 C CA . GLU B 1 595 ? 29.859 14.266 -2.535 1 98.31 595 GLU B CA 1
ATOM 10665 C C . GLU B 1 595 ? 29.266 13.328 -3.59 1 98.31 595 GLU B C 1
ATOM 10667 O O . GLU B 1 595 ? 29.391 12.109 -3.48 1 98.31 595 GLU B O 1
ATOM 10672 N N . PHE B 1 596 ? 28.609 13.875 -4.578 1 97.81 596 PHE B N 1
ATOM 10673 C CA . PHE B 1 596 ? 28.047 13.086 -5.676 1 97.81 596 PHE B CA 1
ATOM 10674 C C . PHE B 1 596 ? 29.156 12.336 -6.414 1 97.81 596 PHE B C 1
ATOM 10676 O O . PHE B 1 596 ? 29.016 11.148 -6.711 1 97.81 596 PHE B O 1
ATOM 10683 N N . GLN B 1 597 ? 30.203 13.016 -6.66 1 97.25 597 GLN B N 1
ATOM 10684 C CA . GLN B 1 597 ? 31.328 12.398 -7.355 1 97.25 597 GLN B CA 1
ATOM 10685 C C . GLN B 1 597 ? 31.938 11.266 -6.539 1 97.25 597 GLN B C 1
ATOM 10687 O O . GLN B 1 597 ? 32.375 10.258 -7.094 1 97.25 597 GLN B O 1
ATOM 10692 N N . LYS B 1 598 ? 31.875 11.461 -5.297 1 97.5 598 LYS B N 1
ATOM 10693 C CA . LYS B 1 598 ? 32.438 10.461 -4.395 1 97.5 598 LYS B CA 1
ATOM 10694 C C . LYS B 1 598 ? 31.547 9.219 -4.336 1 97.5 598 LYS B C 1
ATOM 10696 O O . LYS B 1 598 ? 32.062 8.094 -4.289 1 97.5 598 LYS B O 1
ATOM 10701 N N . GLN B 1 599 ? 30.266 9.383 -4.344 1 96.62 599 GLN B N 1
ATOM 10702 C CA . GLN B 1 599 ? 29.344 8.297 -4.016 1 96.62 599 GLN B CA 1
ATOM 10703 C C . GLN B 1 599 ? 28.812 7.625 -5.281 1 96.62 599 GLN B C 1
ATOM 10705 O O . GLN B 1 599 ? 28.469 6.445 -5.262 1 96.62 599 GLN B O 1
ATOM 10710 N N . PHE B 1 600 ? 28.688 8.305 -6.355 1 96.38 600 PHE B N 1
ATOM 10711 C CA . PHE B 1 600 ? 28 7.773 -7.527 1 96.38 600 PHE B CA 1
ATOM 10712 C C . PHE B 1 600 ? 28.781 6.602 -8.117 1 96.38 600 PHE B C 1
ATOM 10714 O O . PHE B 1 600 ? 29.984 6.703 -8.352 1 96.38 600 PHE B O 1
ATOM 10721 N N . ASN B 1 601 ? 28.094 5.562 -8.234 1 93.06 601 ASN B N 1
ATOM 10722 C CA . ASN B 1 601 ? 28.594 4.352 -8.875 1 93.06 601 ASN B CA 1
ATOM 10723 C C . ASN B 1 601 ? 27.766 4 -10.117 1 93.06 601 ASN B C 1
ATOM 10725 O O . ASN B 1 601 ? 26.594 3.648 -10.016 1 93.06 601 ASN B O 1
ATOM 10729 N N . PRO B 1 602 ? 28.375 4.023 -11.227 1 90.75 602 PRO B N 1
ATOM 10730 C CA . PRO B 1 602 ? 27.641 3.752 -12.469 1 90.75 602 PRO B CA 1
ATOM 10731 C C . PRO B 1 602 ? 27 2.369 -12.484 1 90.75 602 PRO B C 1
ATOM 10733 O O . PRO B 1 602 ? 26.016 2.145 -13.203 1 90.75 602 PRO B O 1
ATOM 10736 N N . SER B 1 603 ? 27.469 1.46 -11.719 1 87.56 603 SER B N 1
ATOM 10737 C CA . SER B 1 603 ? 26.953 0.098 -11.711 1 87.56 603 SER B CA 1
ATOM 10738 C C . SER B 1 603 ? 25.547 0.047 -11.109 1 87.56 603 SER B C 1
ATOM 10740 O O . SER B 1 603 ? 24.844 -0.946 -11.266 1 87.56 603 SER B O 1
ATOM 10742 N N . LEU B 1 604 ? 25.125 1.085 -10.531 1 87.44 604 LEU B N 1
ATOM 10743 C CA . LEU B 1 604 ? 23.812 1.149 -9.891 1 87.44 604 LEU B CA 1
ATOM 10744 C C . LEU B 1 604 ? 22.719 1.297 -10.93 1 87.44 604 LEU B C 1
ATOM 10746 O O . LEU B 1 604 ? 21.547 1.046 -10.641 1 87.44 604 LEU B O 1
ATOM 10750 N N . TYR B 1 605 ? 23.125 1.762 -12.188 1 91.75 605 TYR B N 1
ATOM 10751 C CA . TYR B 1 605 ? 22.141 2.07 -13.211 1 91.75 605 TYR B CA 1
ATOM 10752 C C . TYR B 1 605 ? 22.469 1.353 -14.516 1 91.75 605 TYR B C 1
ATOM 10754 O O . TYR B 1 605 ? 23.641 1.259 -14.906 1 91.75 605 TYR B O 1
ATOM 10762 N N . VAL B 1 606 ? 21.438 0.835 -15.133 1 93.69 606 VAL B N 1
ATOM 10763 C CA . VAL B 1 606 ? 21.625 0.28 -16.469 1 93.69 606 VAL B CA 1
ATOM 10764 C C . VAL B 1 606 ? 21.922 1.402 -17.453 1 93.69 606 VAL B C 1
ATOM 10766 O O . VAL B 1 606 ? 22.781 1.253 -18.328 1 93.69 606 VAL B O 1
ATOM 10769 N N . GLU B 1 607 ? 21.219 2.506 -17.281 1 91.62 607 GLU B N 1
ATOM 10770 C CA . GLU B 1 607 ? 21.516 3.715 -18.047 1 91.62 607 GLU B CA 1
ATOM 10771 C C . GLU B 1 607 ? 22.312 4.715 -17.219 1 91.62 607 GLU B C 1
ATOM 10773 O O . GLU B 1 607 ? 21.844 5.828 -16.953 1 91.62 607 GLU B O 1
ATOM 10778 N N . SER B 1 608 ? 23.562 4.359 -16.953 1 93.81 608 SER B N 1
ATOM 10779 C CA . SER B 1 608 ? 24.359 5.059 -15.953 1 93.81 608 SER B CA 1
ATOM 10780 C C . SER B 1 608 ? 24.672 6.484 -16.391 1 93.81 608 SER B C 1
ATOM 10782 O O . SER B 1 608 ? 24.641 7.41 -15.578 1 93.81 608 SER B O 1
ATOM 10784 N N . GLU B 1 609 ? 24.953 6.723 -17.688 1 95 609 GLU B N 1
ATOM 10785 C CA . GLU B 1 609 ? 25.281 8.062 -18.172 1 95 609 GLU B CA 1
ATOM 10786 C C . GLU B 1 609 ? 24.078 9 -18.047 1 95 609 GLU B C 1
ATOM 10788 O O . GLU B 1 609 ? 24.234 10.148 -17.625 1 95 609 GLU B O 1
ATOM 10793 N N . LYS B 1 610 ? 23 8.438 -18.422 1 94.31 610 LYS B N 1
ATOM 10794 C CA . LYS B 1 610 ? 21.781 9.227 -18.312 1 94.31 610 LYS B CA 1
ATOM 10795 C C . LYS B 1 610 ? 21.484 9.57 -16.859 1 94.31 610 LYS B C 1
ATOM 10797 O O . LYS B 1 610 ? 21.109 10.703 -16.562 1 94.31 610 LYS B O 1
ATOM 10802 N N . ALA B 1 611 ? 21.609 8.617 -16 1 94.5 611 ALA B N 1
ATOM 10803 C CA . ALA B 1 611 ? 21.359 8.828 -14.578 1 94.5 611 ALA B CA 1
ATOM 10804 C C . ALA B 1 611 ? 22.344 9.836 -13.992 1 94.5 611 ALA B C 1
ATOM 10806 O O . ALA B 1 611 ? 21.953 10.727 -13.234 1 94.5 611 ALA B O 1
ATOM 10807 N N . GLU B 1 612 ? 23.594 9.688 -14.328 1 96.56 612 GLU B N 1
ATOM 10808 C CA . GLU B 1 612 ? 24.641 10.586 -13.844 1 96.56 612 GLU B CA 1
ATOM 10809 C C . GLU B 1 612 ? 24.359 12.023 -14.266 1 96.56 612 GLU B C 1
ATOM 10811 O O . GLU B 1 612 ? 24.406 12.938 -13.438 1 96.56 612 GLU B O 1
ATOM 10816 N N . GLN B 1 613 ? 24.078 12.195 -15.523 1 96.56 613 GLN B N 1
ATOM 10817 C CA . GLN B 1 613 ? 23.812 13.531 -16.047 1 96.56 613 GLN B CA 1
ATOM 10818 C C . GLN B 1 613 ? 22.547 14.125 -15.422 1 96.56 613 GLN B C 1
ATOM 10820 O O . GLN B 1 613 ? 22.5 15.32 -15.148 1 96.56 613 GLN B O 1
ATOM 10825 N N . GLY B 1 614 ? 21.578 13.227 -15.289 1 95.81 614 GLY B N 1
ATOM 10826 C CA . GLY B 1 614 ? 20.344 13.688 -14.688 1 95.81 614 GLY B CA 1
ATOM 10827 C C . GLY B 1 614 ? 20.516 14.203 -13.266 1 95.81 614 GLY B C 1
ATOM 10828 O O . GLY B 1 614 ? 20 15.258 -12.914 1 95.81 614 GLY B O 1
ATOM 10829 N N . ILE B 1 615 ? 21.25 13.516 -12.461 1 96.25 615 ILE B N 1
ATOM 10830 C CA . ILE B 1 615 ? 21.469 13.883 -11.062 1 96.25 615 ILE B CA 1
ATOM 10831 C C . ILE B 1 615 ? 22.359 15.117 -10.992 1 96.25 615 ILE B C 1
ATOM 10833 O O . ILE B 1 615 ? 22.125 16.016 -10.188 1 96.25 615 ILE B O 1
ATOM 10837 N N . LYS B 1 616 ? 23.406 15.141 -11.828 1 96.56 616 LYS B N 1
ATOM 10838 C CA . LYS B 1 616 ? 24.281 16.312 -11.891 1 96.56 616 LYS B CA 1
ATOM 10839 C C . LYS B 1 616 ? 23.484 17.578 -12.227 1 96.56 616 LYS B C 1
ATOM 10841 O O . LYS B 1 616 ? 23.672 18.609 -11.602 1 96.56 616 LYS B O 1
ATOM 10846 N N . ARG B 1 617 ? 22.656 17.406 -13.172 1 96.69 617 ARG B N 1
ATOM 10847 C CA . ARG B 1 617 ? 21.828 18.531 -13.586 1 96.69 617 ARG B CA 1
ATOM 10848 C C . ARG B 1 617 ? 20.891 18.953 -12.469 1 96.69 617 ARG B C 1
ATOM 10850 O O . ARG B 1 617 ? 20.672 20.156 -12.25 1 96.69 617 ARG B O 1
ATOM 10857 N N . ALA B 1 618 ? 20.328 18 -11.82 1 96.38 618 ALA B N 1
ATOM 10858 C CA . ALA B 1 618 ? 19.422 18.312 -10.711 1 96.38 618 ALA B CA 1
ATOM 10859 C C . ALA B 1 618 ? 20.156 19.094 -9.617 1 96.38 618 ALA B C 1
ATOM 10861 O O . ALA B 1 618 ? 19.594 20.047 -9.055 1 96.38 618 ALA B O 1
ATOM 10862 N N . ILE B 1 619 ? 21.359 18.688 -9.281 1 97.5 619 ILE B N 1
ATOM 10863 C CA . ILE B 1 619 ? 22.156 19.375 -8.273 1 97.5 619 ILE B CA 1
ATOM 10864 C C . ILE B 1 619 ? 22.422 20.812 -8.734 1 97.5 619 ILE B C 1
ATOM 10866 O O . ILE B 1 619 ? 22.203 21.75 -7.977 1 97.5 619 ILE B O 1
ATOM 10870 N N . GLU B 1 620 ? 22.812 20.953 -9.969 1 96.12 620 GLU B N 1
ATOM 10871 C CA . GLU B 1 620 ? 23.188 22.25 -10.516 1 96.12 620 GLU B CA 1
ATOM 10872 C C . GLU B 1 620 ? 21.984 23.188 -10.555 1 96.12 620 GLU B C 1
ATOM 10874 O O . GLU B 1 620 ? 22.062 24.328 -10.086 1 96.12 620 GLU B O 1
ATOM 10879 N N . VAL B 1 621 ? 20.938 22.672 -11.07 1 95.62 621 VAL B N 1
ATOM 10880 C CA . VAL B 1 621 ? 19.75 23.5 -11.273 1 95.62 621 VAL B CA 1
ATOM 10881 C C . VAL B 1 621 ? 19.141 23.859 -9.922 1 95.62 621 VAL B C 1
ATOM 10883 O O . VAL B 1 621 ? 18.812 25.031 -9.68 1 95.62 621 VAL B O 1
ATOM 10886 N N . ASN B 1 622 ? 19.078 22.969 -9.008 1 95.19 622 ASN B N 1
ATOM 10887 C CA . ASN B 1 622 ? 18.359 23.203 -7.754 1 95.19 622 ASN B CA 1
ATOM 10888 C C . ASN B 1 622 ? 19.219 24.016 -6.785 1 95.19 622 ASN B C 1
ATOM 10890 O O . ASN B 1 622 ? 18.703 24.906 -6.09 1 95.19 622 ASN B O 1
ATOM 10894 N N . SER B 1 623 ? 20.453 23.75 -6.711 1 92.88 623 SER B N 1
ATOM 10895 C CA . SER B 1 623 ? 21.312 24.438 -5.742 1 92.88 623 SER B CA 1
ATOM 10896 C C . SER B 1 623 ? 21.438 25.922 -6.059 1 92.88 623 SER B C 1
ATOM 10898 O O . SER B 1 623 ? 21.781 26.719 -5.188 1 92.88 623 SER B O 1
ATOM 10900 N N . ASN B 1 624 ? 21.078 26.328 -7.273 1 91.44 624 ASN B N 1
ATOM 10901 C CA . ASN B 1 624 ? 21.203 27.719 -7.672 1 91.44 624 ASN B CA 1
ATOM 10902 C C . ASN B 1 624 ? 19.828 28.375 -7.828 1 91.44 624 ASN B C 1
ATOM 10904 O O . ASN B 1 624 ? 19.734 29.562 -8.148 1 91.44 624 ASN B O 1
ATOM 10908 N N . ARG B 1 625 ? 18.875 27.641 -7.566 1 91.44 625 ARG B N 1
ATOM 10909 C CA . ARG B 1 625 ? 17.5 28.047 -7.844 1 91.44 625 ARG B CA 1
ATOM 10910 C C . ARG B 1 625 ? 17.172 29.344 -7.133 1 91.44 625 ARG B C 1
ATOM 10912 O O . ARG B 1 625 ? 16.547 30.234 -7.719 1 91.44 625 ARG B O 1
ATOM 10919 N N . TRP B 1 626 ? 17.609 29.516 -5.832 1 92.62 626 TRP B N 1
ATOM 10920 C CA . TRP B 1 626 ? 17.172 30.641 -5.02 1 92.62 626 TRP B CA 1
ATOM 10921 C C . TRP B 1 626 ? 18.328 31.609 -4.758 1 92.62 626 TRP B C 1
ATOM 10923 O O . TRP B 1 626 ? 18.125 32.688 -4.207 1 92.62 626 TRP B O 1
ATOM 10933 N N . LEU B 1 627 ? 19.531 31.281 -5.105 1 92.44 627 LEU B N 1
ATOM 10934 C CA . LEU B 1 627 ? 20.734 32.031 -4.742 1 92.44 627 LEU B CA 1
ATOM 10935 C C . LEU B 1 627 ? 20.688 33.438 -5.332 1 92.44 627 LEU B C 1
ATOM 10937 O O . LEU B 1 627 ? 21.047 34.406 -4.66 1 92.44 627 LEU B O 1
ATOM 10941 N N . LYS B 1 628 ? 20.281 33.469 -6.566 1 91.38 628 LYS B N 1
ATOM 10942 C CA . LYS B 1 628 ? 20.25 34.75 -7.215 1 91.38 628 LYS B CA 1
ATOM 10943 C C . LYS B 1 628 ? 19.25 35.688 -6.527 1 91.38 628 LYS B C 1
ATOM 10945 O O . LYS B 1 628 ? 19.562 36.844 -6.238 1 91.38 628 LYS B O 1
ATOM 10950 N N . ASP B 1 629 ? 18.094 35.25 -6.281 1 94.19 629 ASP B N 1
ATOM 10951 C CA . ASP B 1 629 ? 17.062 36.031 -5.625 1 94.19 629 ASP B CA 1
ATOM 10952 C C . ASP B 1 629 ? 17.484 36.438 -4.215 1 94.19 629 ASP B C 1
ATOM 10954 O O . ASP B 1 629 ? 17.344 37.594 -3.822 1 94.19 629 ASP B O 1
ATOM 10958 N N . ILE B 1 630 ? 18.094 35.562 -3.504 1 96.12 630 ILE B N 1
ATOM 10959 C CA . ILE B 1 630 ? 18.422 35.812 -2.104 1 96.12 630 ILE B CA 1
ATOM 10960 C C . ILE B 1 630 ? 19.625 36.719 -2.014 1 96.12 630 ILE B C 1
ATOM 10962 O O . ILE B 1 630 ? 19.656 37.656 -1.188 1 96.12 630 ILE B O 1
ATOM 10966 N N . SER B 1 631 ? 20.625 36.562 -2.875 1 95.81 631 SER B N 1
ATOM 10967 C CA . SER B 1 631 ? 21.797 37.406 -2.848 1 95.81 631 SER B CA 1
ATOM 10968 C C . SER B 1 631 ? 21.453 38.844 -3.25 1 95.81 631 SER B C 1
ATOM 10970 O O . SER B 1 631 ? 22.109 39.781 -2.82 1 95.81 631 SER B O 1
ATOM 10972 N N . SER B 1 632 ? 20.438 38.938 -4.066 1 96.69 632 SER B N 1
ATOM 10973 C CA . SER B 1 632 ? 20.031 40.281 -4.508 1 96.69 632 SER B CA 1
ATOM 10974 C C . SER B 1 632 ? 19.516 41.094 -3.348 1 96.69 632 SER B C 1
ATOM 10976 O O . SER B 1 632 ? 19.484 42.344 -3.424 1 96.69 632 SER B O 1
ATOM 10978 N N . ILE B 1 633 ? 19.078 40.5 -2.291 1 97.44 633 ILE B N 1
ATOM 10979 C CA . ILE B 1 633 ? 18.547 41.219 -1.131 1 97.44 633 ILE B CA 1
ATOM 10980 C C . ILE B 1 633 ? 19.594 42.188 -0.604 1 97.44 633 ILE B C 1
ATOM 10982 O O . ILE B 1 633 ? 19.266 43.344 -0.282 1 97.44 633 ILE B O 1
ATOM 10986 N N . TYR B 1 634 ? 20.875 41.844 -0.548 1 96.75 634 TYR B N 1
ATOM 10987 C CA . TYR B 1 634 ? 21.906 42.688 0.053 1 96.75 634 TYR B CA 1
ATOM 10988 C C . TYR B 1 634 ? 22.828 43.281 -1.014 1 96.75 634 TYR B C 1
ATOM 10990 O O . TYR B 1 634 ? 23.547 44.25 -0.763 1 96.75 634 TYR B O 1
ATOM 10998 N N . ALA B 1 635 ? 22.812 42.688 -2.217 1 95.94 635 ALA B N 1
ATOM 10999 C CA . ALA B 1 635 ? 23.844 43.031 -3.186 1 95.94 635 ALA B CA 1
ATOM 11000 C C . ALA B 1 635 ? 23.266 43.938 -4.281 1 95.94 635 ALA B C 1
ATOM 11002 O O . ALA B 1 635 ? 24.016 44.625 -4.977 1 95.94 635 ALA B O 1
ATOM 11003 N N . ASP B 1 636 ? 21.984 43.875 -4.48 1 95.88 636 ASP B N 1
ATOM 11004 C CA . ASP B 1 636 ? 21.391 44.625 -5.574 1 95.88 636 ASP B CA 1
ATOM 11005 C C . ASP B 1 636 ? 20.781 45.938 -5.07 1 95.88 636 ASP B C 1
ATOM 11007 O O . ASP B 1 636 ? 19.625 45.969 -4.629 1 95.88 636 ASP B O 1
ATOM 11011 N N . ASP B 1 637 ? 21.328 47.062 -5.352 1 93.25 637 ASP B N 1
ATOM 11012 C CA . ASP B 1 637 ? 20.891 48.375 -4.855 1 93.25 637 ASP B CA 1
ATOM 11013 C C . ASP B 1 637 ? 19.797 48.938 -5.742 1 93.25 637 ASP B C 1
ATOM 11015 O O . ASP B 1 637 ? 19.141 49.906 -5.359 1 93.25 637 ASP B O 1
ATOM 11019 N N . SER B 1 638 ? 19.562 48.344 -6.852 1 95.06 638 SER B N 1
ATOM 11020 C CA . SER B 1 638 ? 18.547 48.844 -7.77 1 95.06 638 SER B CA 1
ATOM 11021 C C . SER B 1 638 ? 17.141 48.406 -7.363 1 95.06 638 SER B C 1
ATOM 11023 O O . 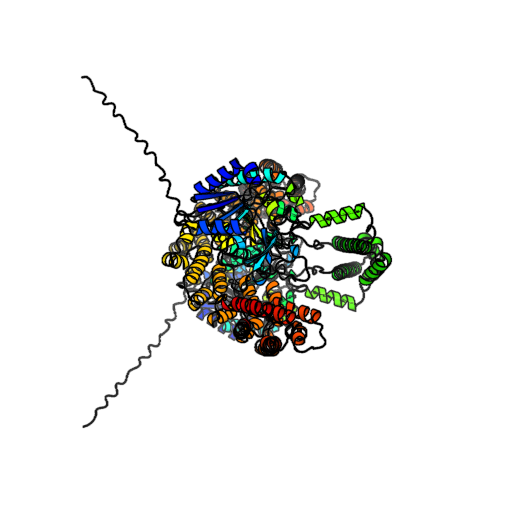SER B 1 638 ? 16.156 48.938 -7.84 1 95.06 638 SER B O 1
ATOM 11025 N N . LEU B 1 639 ? 17.047 47.469 -6.43 1 96.06 639 LEU B N 1
ATOM 11026 C CA . LEU B 1 639 ? 15.742 46.969 -6.004 1 96.06 639 LEU B CA 1
ATOM 11027 C C . LEU B 1 639 ? 14.977 48.031 -5.23 1 96.06 639 LEU B C 1
ATOM 11029 O O . LEU B 1 639 ? 15.562 48.75 -4.406 1 96.06 639 LEU B O 1
ATOM 11033 N N . THR B 1 640 ? 13.727 48.219 -5.57 1 96.31 640 THR B N 1
ATOM 11034 C CA . THR B 1 640 ? 12.844 49 -4.707 1 96.31 640 THR B CA 1
ATOM 11035 C C . THR B 1 640 ? 12.641 48.281 -3.367 1 96.31 640 THR B C 1
ATOM 11037 O O . THR B 1 640 ? 12.93 47.094 -3.229 1 96.31 640 THR B O 1
ATOM 11040 N N . VAL B 1 641 ? 12.156 49.031 -2.408 1 96.06 641 VAL B N 1
ATOM 11041 C CA . VAL B 1 641 ? 11.891 48.469 -1.089 1 96.06 641 VAL B CA 1
ATOM 11042 C C . VAL B 1 641 ? 10.891 47.312 -1.213 1 96.06 641 VAL B C 1
ATOM 11044 O O . VAL B 1 641 ? 11.086 46.25 -0.617 1 96.06 641 VAL B O 1
ATOM 11047 N N . ASN B 1 642 ? 9.898 47.5 -2.055 1 95.44 642 ASN B N 1
ATOM 11048 C CA . ASN B 1 642 ? 8.867 46.469 -2.223 1 95.44 642 ASN B CA 1
ATOM 11049 C C . ASN B 1 642 ? 9.43 45.219 -2.867 1 95.44 642 ASN B C 1
ATOM 11051 O O . ASN B 1 642 ? 9.055 44.094 -2.498 1 95.44 642 ASN B O 1
ATOM 11055 N N . GLN B 1 643 ? 10.281 45.438 -3.834 1 96.06 643 GLN B N 1
ATOM 11056 C CA . GLN B 1 643 ? 10.922 44.281 -4.477 1 96.06 643 GLN B CA 1
ATOM 11057 C C . GLN B 1 643 ? 11.812 43.531 -3.496 1 96.06 643 GLN B C 1
ATOM 11059 O O . GLN B 1 643 ? 11.836 42.312 -3.498 1 96.06 643 GLN B O 1
ATOM 11064 N N . ARG B 1 644 ? 12.516 44.25 -2.709 1 97.12 644 ARG B N 1
ATOM 11065 C CA . ARG B 1 644 ? 13.391 43.656 -1.707 1 97.12 644 ARG B CA 1
ATOM 11066 C C . ARG B 1 644 ? 12.586 42.875 -0.663 1 97.12 644 ARG B C 1
ATOM 11068 O O . ARG B 1 644 ? 12.961 41.781 -0.281 1 97.12 644 ARG B O 1
ATOM 11075 N N . LEU B 1 645 ? 11.469 43.5 -0.244 1 96.62 645 LEU B N 1
ATOM 11076 C CA . LEU B 1 645 ? 10.586 42.812 0.707 1 96.62 645 LEU B CA 1
ATOM 11077 C C . LEU B 1 645 ? 10.031 41.531 0.121 1 96.62 645 LEU B C 1
ATOM 11079 O O . LEU B 1 645 ? 9.898 40.531 0.83 1 96.62 645 LEU B O 1
ATOM 11083 N N . GLY B 1 646 ? 9.703 41.562 -1.155 1 95.12 646 GLY B N 1
ATOM 11084 C CA . GLY B 1 646 ? 9.234 40.344 -1.829 1 95.12 646 GLY B CA 1
ATOM 11085 C C . GLY B 1 646 ? 10.25 39.219 -1.814 1 95.12 646 GLY B C 1
ATOM 11086 O O . GLY B 1 646 ? 9.898 38.062 -1.595 1 95.12 646 GLY B O 1
ATOM 11087 N N . ARG B 1 647 ? 11.477 39.5 -2.021 1 96.06 647 ARG B N 1
ATOM 11088 C CA . ARG B 1 647 ? 12.539 38.5 -2.02 1 96.06 647 ARG B CA 1
ATOM 11089 C C . ARG B 1 647 ? 12.789 37.969 -0.611 1 96.06 647 ARG B C 1
ATOM 11091 O O . ARG B 1 647 ? 13.062 36.781 -0.427 1 96.06 647 ARG B O 1
ATOM 11098 N N . ILE B 1 648 ? 12.75 38.875 0.41 1 97.5 648 ILE B N 1
ATOM 11099 C CA . ILE B 1 648 ? 12.977 38.5 1.798 1 97.5 648 ILE B CA 1
ATOM 11100 C C . ILE B 1 648 ? 11.953 37.438 2.211 1 97.5 648 ILE B C 1
ATOM 11102 O O . ILE B 1 648 ? 12.273 36.5 2.945 1 97.5 648 ILE B O 1
ATOM 11106 N N . ARG B 1 649 ? 10.758 37.469 1.727 1 94.81 649 ARG B N 1
ATOM 11107 C CA . ARG B 1 649 ? 9.68 36.562 2.111 1 94.81 649 ARG B CA 1
ATOM 11108 C C . ARG B 1 649 ? 9.961 35.156 1.627 1 94.81 649 ARG B C 1
ATOM 11110 O O . ARG B 1 649 ? 9.492 34.188 2.229 1 94.81 649 ARG B O 1
ATOM 11117 N N . TYR B 1 650 ? 10.773 35 0.585 1 94.12 650 TYR B N 1
ATOM 11118 C CA . TYR B 1 650 ? 11.141 33.688 0.103 1 94.12 650 TYR B CA 1
ATOM 11119 C C . TYR B 1 650 ? 11.914 32.906 1.164 1 94.12 650 TYR B C 1
ATOM 11121 O O . TYR B 1 650 ? 11.859 31.688 1.213 1 94.12 650 TYR B O 1
ATOM 11129 N N . LEU B 1 651 ? 12.578 33.656 2.025 1 95.88 651 LEU B N 1
ATOM 11130 C CA . LEU B 1 651 ? 13.43 33.031 3.037 1 95.88 651 LEU B CA 1
ATOM 11131 C C . LEU B 1 651 ? 12.609 32.25 4.051 1 95.88 651 LEU B C 1
ATOM 11133 O O . LEU B 1 651 ? 13.133 31.375 4.738 1 95.88 651 LEU B O 1
ATOM 11137 N N . ARG B 1 652 ? 11.281 32.562 4.125 1 95.06 652 ARG B N 1
ATOM 11138 C CA . ARG B 1 652 ? 10.406 31.844 5.043 1 95.06 652 ARG B CA 1
ATOM 11139 C C . ARG B 1 652 ? 10.266 30.375 4.637 1 95.06 652 ARG B C 1
ATOM 11141 O O . ARG B 1 652 ? 10.156 29.5 5.492 1 95.06 652 ARG B O 1
ATOM 11148 N N . ASN B 1 653 ? 10.328 30.141 3.318 1 93.31 653 ASN B N 1
ATOM 11149 C CA . ASN B 1 653 ? 10.164 28.797 2.771 1 93.31 653 ASN B CA 1
ATOM 11150 C C . ASN B 1 653 ? 11.508 28.156 2.453 1 93.31 653 ASN B C 1
ATOM 11152 O O . ASN B 1 653 ? 11.656 26.938 2.549 1 93.31 653 ASN B O 1
ATOM 11156 N N . TYR B 1 654 ? 12.398 29.016 1.953 1 95.06 654 TYR B N 1
ATOM 11157 C CA . TYR B 1 654 ? 13.656 28.5 1.438 1 95.06 654 TYR B CA 1
ATOM 11158 C C . TYR B 1 654 ? 14.836 28.969 2.277 1 95.06 654 TYR B C 1
ATOM 11160 O O . TYR B 1 654 ? 15.438 30.016 1.983 1 95.06 654 TYR B O 1
ATOM 11168 N N . ASN B 1 655 ? 15.172 28.141 3.248 1 95.62 655 ASN B N 1
ATOM 11169 C CA . ASN B 1 655 ? 16.25 28.453 4.18 1 95.62 655 ASN B CA 1
ATOM 11170 C C . ASN B 1 655 ? 17.625 28.234 3.549 1 95.62 655 ASN B C 1
ATOM 11172 O O . ASN B 1 655 ? 18.266 27.203 3.789 1 95.62 655 ASN B O 1
ATOM 11176 N N . VAL B 1 656 ? 18.078 29.219 2.814 1 95.69 656 VAL B N 1
ATOM 11177 C CA . VAL B 1 656 ? 19.391 29.125 2.197 1 95.69 656 VAL B CA 1
ATOM 11178 C C . VAL B 1 656 ? 20.469 29.5 3.213 1 95.69 656 VAL B C 1
ATOM 11180 O O . VAL B 1 656 ? 20.922 30.656 3.256 1 95.69 656 VAL B O 1
ATOM 11183 N N . HIS B 1 657 ? 21.062 28.562 3.861 1 96.81 657 HIS B N 1
ATOM 11184 C CA . HIS B 1 657 ? 21.906 28.719 5.043 1 96.81 657 HIS B CA 1
ATOM 11185 C C . HIS B 1 657 ? 23.203 29.453 4.715 1 96.81 657 HIS B C 1
ATOM 11187 O O . HIS B 1 657 ? 23.703 30.234 5.527 1 96.81 657 HIS B O 1
ATOM 11193 N N . SER B 1 658 ? 23.766 29.25 3.514 1 95 658 SER B N 1
ATOM 11194 C CA . SER B 1 658 ? 25.047 29.797 3.113 1 95 658 SER B CA 1
ATOM 11195 C C . SER B 1 658 ? 25 31.312 3.023 1 95 658 SER B C 1
ATOM 11197 O O . SER B 1 658 ? 26.031 31.984 3.033 1 95 658 SER B O 1
ATOM 11199 N N . GLN B 1 659 ? 23.859 31.891 2.984 1 96.19 659 GLN B N 1
ATOM 11200 C CA . GLN B 1 659 ? 23.703 33.344 2.773 1 96.19 659 GLN B CA 1
ATOM 11201 C C . GLN B 1 659 ? 23.516 34.062 4.098 1 96.19 659 GLN B C 1
ATOM 11203 O O . GLN B 1 659 ? 23.5 35.281 4.133 1 96.19 659 GLN B O 1
ATOM 11208 N N . ILE B 1 660 ? 23.422 33.375 5.234 1 97.62 660 ILE B N 1
ATOM 11209 C CA . ILE B 1 660 ? 23.062 33.938 6.531 1 97.62 660 ILE B CA 1
ATOM 11210 C C . ILE B 1 660 ? 24.094 35 6.934 1 97.62 660 ILE B C 1
ATOM 11212 O O . ILE B 1 660 ? 23.719 36.094 7.352 1 97.62 660 ILE B O 1
ATOM 11216 N N . PRO B 1 661 ? 25.453 34.812 6.734 1 97.75 661 PRO B N 1
ATOM 11217 C CA . PRO B 1 661 ? 26.406 35.812 7.16 1 97.75 661 PRO B CA 1
ATOM 11218 C C . PRO B 1 661 ? 26.219 37.156 6.434 1 97.75 661 PRO B C 1
ATOM 11220 O O . PRO B 1 661 ? 26.203 38.219 7.066 1 97.75 661 PRO B O 1
ATOM 11223 N N . GLN B 1 662 ? 26 37.094 5.133 1 97.94 662 GLN B N 1
ATOM 11224 C CA . GLN B 1 662 ? 25.812 38.312 4.348 1 97.94 662 GLN B CA 1
ATOM 11225 C C . GLN B 1 662 ? 24.484 39 4.684 1 97.94 662 GLN B C 1
ATOM 11227 O O . GLN B 1 662 ? 24.406 40.219 4.719 1 97.94 662 GLN B O 1
ATOM 11232 N N . LEU B 1 663 ? 23.484 38.219 4.906 1 98.44 663 LEU B N 1
ATOM 11233 C CA . LEU B 1 663 ? 22.172 38.75 5.27 1 98.44 663 LEU B CA 1
ATOM 11234 C C . LEU B 1 663 ? 22.234 39.469 6.613 1 98.44 663 LEU B C 1
ATOM 11236 O O . LEU B 1 663 ? 21.625 40.531 6.785 1 98.44 663 LEU B O 1
ATOM 11240 N N . LEU B 1 664 ? 22.984 38.875 7.574 1 98.56 664 LEU B N 1
ATOM 11241 C CA . LEU B 1 664 ? 23.109 39.469 8.898 1 98.56 664 LEU B CA 1
ATOM 11242 C C . LEU B 1 664 ? 23.906 40.781 8.82 1 98.56 664 LEU B C 1
ATOM 11244 O O . LEU B 1 664 ? 23.594 41.75 9.516 1 98.56 664 LEU B O 1
ATOM 11248 N N . GLU B 1 665 ? 24.938 40.781 8.008 1 98.06 665 GLU B N 1
ATOM 11249 C CA . GLU B 1 665 ? 25.703 42 7.793 1 98.06 665 GLU B CA 1
ATOM 11250 C C . GLU B 1 665 ? 24.828 43.094 7.211 1 98.06 665 GLU B C 1
ATOM 11252 O O . GLU B 1 665 ? 24.859 44.25 7.676 1 98.06 665 GLU B O 1
ATOM 11257 N N . TYR B 1 666 ? 24.094 42.719 6.227 1 98.12 666 TYR B N 1
ATOM 11258 C CA . TYR B 1 666 ? 23.188 43.688 5.582 1 98.12 666 TYR B CA 1
ATOM 11259 C C . TYR B 1 666 ? 22.141 44.188 6.566 1 98.12 666 TYR B C 1
ATOM 11261 O O . TYR B 1 666 ? 21.812 45.375 6.57 1 98.12 666 TYR B O 1
ATOM 11269 N N . LEU B 1 667 ? 21.625 43.344 7.375 1 98.38 667 LEU B N 1
ATOM 11270 C CA . LEU B 1 667 ? 20.625 43.656 8.391 1 98.38 667 LEU B CA 1
ATOM 11271 C C . LEU B 1 667 ? 21.125 44.75 9.312 1 98.38 667 LEU B C 1
ATOM 11273 O O . LEU B 1 667 ? 20.375 45.656 9.664 1 98.38 667 LEU B O 1
ATOM 11277 N N . GLN B 1 668 ? 22.344 44.719 9.664 1 96.88 668 GLN B N 1
ATOM 11278 C CA . GLN B 1 668 ? 22.922 45.656 10.602 1 96.88 668 GLN B CA 1
ATOM 11279 C C . GLN B 1 668 ? 23.297 46.969 9.891 1 96.88 668 GLN B C 1
ATOM 11281 O O . GLN B 1 668 ? 23.344 48.031 10.516 1 96.88 668 GLN B O 1
ATOM 11286 N N . LYS B 1 669 ? 23.484 46.875 8.625 1 95.56 669 LYS B N 1
ATOM 11287 C CA . LYS B 1 669 ? 23.969 48.031 7.859 1 95.56 669 LYS B CA 1
ATOM 11288 C C . LYS B 1 669 ? 22.812 48.875 7.344 1 95.56 669 LYS B C 1
ATOM 11290 O O . LYS B 1 669 ? 22.891 50.094 7.305 1 95.56 669 LYS B O 1
ATOM 11295 N N . THR B 1 670 ? 21.781 48.219 6.91 1 96.31 670 THR B N 1
ATOM 11296 C CA . THR B 1 670 ? 20.656 48.969 6.305 1 96.31 670 THR B CA 1
ATOM 11297 C C . THR B 1 670 ? 19.938 49.812 7.352 1 96.31 670 THR B C 1
ATOM 11299 O O . THR B 1 670 ? 19.891 49.438 8.523 1 96.31 670 THR B O 1
ATOM 11302 N N . ASP B 1 671 ? 19.391 51 6.898 1 93.38 671 ASP B N 1
ATOM 11303 C CA . ASP B 1 671 ? 18.641 51.844 7.805 1 93.38 671 ASP B CA 1
ATOM 11304 C C . ASP B 1 671 ? 17.156 51.844 7.477 1 93.38 671 ASP B C 1
ATOM 11306 O O . ASP B 1 671 ? 16.391 52.688 7.98 1 93.38 671 ASP B O 1
ATOM 11310 N N . ASN B 1 672 ? 16.734 50.969 6.648 1 96.75 672 ASN B N 1
ATOM 11311 C CA . ASN B 1 672 ? 15.328 50.844 6.27 1 96.75 672 ASN B CA 1
ATOM 11312 C C . ASN B 1 672 ? 14.555 49.938 7.238 1 96.75 672 ASN B C 1
ATOM 11314 O O . ASN B 1 672 ? 14.734 48.719 7.246 1 96.75 672 ASN B O 1
ATOM 11318 N N . GLU B 1 673 ? 13.641 50.5 7.984 1 97.12 673 GLU B N 1
ATOM 11319 C CA . GLU B 1 673 ? 12.961 49.812 9.078 1 97.12 673 GLU B CA 1
ATOM 11320 C C . GLU B 1 673 ? 12.125 48.625 8.57 1 97.12 673 GLU B C 1
ATOM 11322 O O . GLU B 1 673 ? 12.234 47.531 9.078 1 97.12 673 GLU B O 1
ATOM 11327 N N . PRO B 1 674 ? 11.281 48.812 7.492 1 97 674 PRO B N 1
ATOM 11328 C CA . PRO B 1 674 ? 10.5 47.656 7 1 97 674 PRO B CA 1
ATOM 11329 C C . PRO B 1 674 ? 11.375 46.5 6.555 1 97 674 PRO B C 1
ATOM 11331 O O . PRO B 1 674 ? 11.008 45.344 6.754 1 97 674 PRO B O 1
ATOM 11334 N N . VAL B 1 675 ? 12.508 46.812 5.98 1 97.69 675 VAL B N 1
ATOM 11335 C CA . VAL B 1 675 ? 13.43 45.812 5.516 1 97.69 675 VAL B CA 1
ATOM 11336 C C . VAL B 1 675 ? 14.039 45.062 6.707 1 97.69 675 VAL B C 1
ATOM 11338 O O . VAL B 1 675 ? 14.148 43.844 6.711 1 97.69 675 VAL B O 1
ATOM 11341 N N . GLN B 1 676 ? 14.438 45.844 7.75 1 98.25 676 GLN B N 1
ATOM 11342 C CA . GLN B 1 676 ? 15.016 45.219 8.953 1 98.25 676 GLN B CA 1
ATOM 11343 C C . GLN B 1 676 ? 14.016 44.312 9.633 1 98.25 676 GLN B C 1
ATOM 11345 O O . GLN B 1 676 ? 14.352 43.188 9.992 1 98.25 676 GLN B O 1
ATOM 11350 N N . VAL B 1 677 ? 12.82 44.781 9.773 1 98 677 VAL B N 1
ATOM 11351 C CA . VAL B 1 677 ? 11.781 44 10.453 1 98 677 VAL B CA 1
ATOM 11352 C C . VAL B 1 677 ? 11.492 42.719 9.664 1 98 677 VAL B C 1
ATOM 11354 O O . VAL B 1 677 ? 11.445 41.656 10.242 1 98 677 VAL B O 1
ATOM 11357 N N . SER B 1 678 ? 11.336 42.875 8.352 1 97.81 678 SER B N 1
ATOM 11358 C CA . SER B 1 678 ? 11 41.719 7.512 1 97.81 678 SER B CA 1
ATOM 11359 C C . SER B 1 678 ? 12.141 40.688 7.488 1 97.81 678 SER B C 1
ATOM 11361 O O . SER B 1 678 ? 11.898 39.5 7.477 1 97.81 678 SER B O 1
ATOM 11363 N N . LEU B 1 679 ? 13.336 41.188 7.391 1 98.44 679 LEU B N 1
ATOM 11364 C CA . LEU B 1 679 ? 14.484 40.281 7.359 1 98.44 679 LEU B CA 1
ATOM 11365 C C . LEU B 1 679 ? 14.648 39.562 8.688 1 98.44 679 LEU B C 1
ATOM 11367 O O . LEU B 1 679 ? 14.953 38.344 8.711 1 98.44 679 LEU B O 1
ATOM 11371 N N . LEU B 1 680 ? 14.469 40.281 9.812 1 98.5 680 LEU B N 1
ATOM 11372 C CA . LEU B 1 680 ? 14.492 39.625 11.125 1 98.5 680 LEU B CA 1
ATOM 11373 C C . LEU B 1 680 ? 13.422 38.562 11.219 1 98.5 680 LEU B C 1
ATOM 11375 O O . LEU B 1 680 ? 13.703 37.438 11.68 1 98.5 680 LEU B O 1
ATOM 11379 N N . GLU B 1 681 ? 12.227 38.844 10.805 1 97.94 681 GLU B N 1
ATOM 11380 C CA . GLU B 1 681 ? 11.141 37.875 10.852 1 97.94 681 GLU B CA 1
ATOM 11381 C C . GLU B 1 681 ? 11.461 36.625 10.023 1 97.94 681 GLU B C 1
ATOM 11383 O O . GLU B 1 681 ? 11.234 35.5 10.461 1 97.94 681 GLU B O 1
ATOM 11388 N N . ALA B 1 682 ? 11.977 36.812 8.836 1 97.81 682 ALA B N 1
ATOM 11389 C CA . ALA B 1 682 ? 12.32 35.719 7.941 1 97.81 682 ALA B CA 1
ATOM 11390 C C . ALA B 1 682 ? 13.422 34.844 8.547 1 97.81 682 ALA B C 1
ATOM 11392 O O . ALA B 1 682 ? 13.367 33.625 8.445 1 97.81 682 ALA B O 1
ATOM 11393 N N . LEU B 1 683 ? 14.391 35.5 9.148 1 98 683 LEU B N 1
ATOM 11394 C CA . LEU B 1 683 ? 15.5 34.75 9.766 1 98 683 LEU B CA 1
ATOM 11395 C C . LEU B 1 683 ? 15.008 33.938 10.953 1 98 683 LEU B C 1
ATOM 11397 O O . LEU B 1 683 ? 15.656 32.969 11.359 1 98 683 LEU B O 1
ATOM 11401 N N . GLY B 1 684 ? 13.844 34.312 11.516 1 96.56 684 GLY B N 1
ATOM 11402 C CA . GLY B 1 684 ? 13.234 33.562 12.594 1 96.56 684 GLY B CA 1
ATOM 11403 C C . GLY B 1 684 ? 12.773 32.188 12.164 1 96.56 684 GLY B C 1
ATOM 11404 O O . GLY B 1 684 ? 12.523 31.312 13.008 1 96.56 684 GLY B O 1
ATOM 11405 N N . TRP B 1 685 ? 12.688 31.922 10.883 1 96.19 685 TRP B N 1
ATOM 11406 C CA . TRP B 1 685 ? 12.242 30.641 10.352 1 96.19 685 TRP B CA 1
ATOM 11407 C C . TRP B 1 685 ? 13.414 29.672 10.234 1 96.19 685 TRP B C 1
ATOM 11409 O O . TRP B 1 685 ? 13.219 28.484 9.914 1 96.19 685 TRP B O 1
ATOM 11419 N N . PHE B 1 686 ? 14.625 30.094 10.531 1 96.38 686 PHE B N 1
ATOM 11420 C CA . PHE B 1 686 ? 15.828 29.266 10.484 1 96.38 686 PHE B CA 1
ATOM 11421 C C . PHE B 1 686 ? 16.078 28.609 11.836 1 96.38 686 PHE B C 1
ATOM 11423 O O . PHE B 1 686 ? 17.219 28.547 12.289 1 96.38 686 PHE B O 1
ATOM 11430 N N . ARG B 1 687 ? 15.047 28.109 12.438 1 92.81 687 ARG B N 1
ATOM 11431 C CA . ARG B 1 687 ? 15.109 27.578 13.797 1 92.81 687 ARG B CA 1
ATOM 11432 C C . ARG B 1 687 ? 16.031 26.375 13.875 1 92.81 687 ARG B C 1
ATOM 11434 O O . ARG B 1 687 ? 16.719 26.172 14.883 1 92.81 687 ARG B O 1
ATOM 11441 N N . MET B 1 688 ? 16.062 25.578 12.844 1 93.44 688 MET B N 1
ATOM 11442 C CA . MET B 1 688 ? 16.812 24.328 12.883 1 93.44 688 MET B CA 1
ATOM 11443 C C . MET B 1 688 ? 18.156 24.469 12.188 1 93.44 688 MET B C 1
ATOM 11445 O O . MET B 1 688 ? 18.922 23.5 12.086 1 93.44 688 MET B O 1
ATOM 11449 N N . SER B 1 689 ? 18.469 25.656 11.758 1 96.19 689 SER B N 1
ATOM 11450 C CA . SER B 1 689 ? 19.688 25.875 10.977 1 96.19 689 SER B CA 1
ATOM 11451 C C . SER B 1 689 ? 20.938 25.609 11.812 1 96.19 689 SER B C 1
ATOM 11453 O O . SER B 1 689 ? 20.984 25.938 12.992 1 96.19 689 SER B O 1
ATOM 11455 N N . CYS B 1 690 ? 21.922 25.094 11.18 1 95.44 690 CYS B N 1
ATOM 11456 C CA . CYS B 1 690 ? 23.203 24.891 11.836 1 95.44 690 CYS B CA 1
ATOM 11457 C C . CYS B 1 690 ? 23.859 26.234 12.18 1 95.44 690 CYS B C 1
ATOM 11459 O O . CYS B 1 690 ? 24.797 26.281 12.977 1 95.44 690 CYS B O 1
ATOM 11461 N N . ARG B 1 691 ? 23.312 27.328 11.688 1 96 691 ARG B N 1
ATOM 11462 C CA . ARG B 1 691 ? 23.859 28.656 11.945 1 96 691 ARG B CA 1
ATOM 11463 C C . ARG B 1 691 ? 22.906 29.469 12.82 1 96 691 ARG B C 1
ATOM 11465 O O . ARG B 1 691 ? 22.953 30.703 12.812 1 96 691 ARG B O 1
ATOM 11472 N N . HIS B 1 692 ? 22.062 28.844 13.492 1 95.12 692 HIS B N 1
ATOM 11473 C CA . HIS B 1 692 ? 21.031 29.516 14.289 1 95.12 692 HIS B CA 1
ATOM 11474 C C . HIS B 1 692 ? 21.656 30.375 15.375 1 95.12 692 HIS B C 1
ATOM 11476 O O . HIS B 1 692 ? 21.109 31.422 15.75 1 95.12 692 HIS B O 1
ATOM 11482 N N . ASN B 1 693 ? 22.859 30.031 15.867 1 94.88 693 ASN B N 1
ATOM 11483 C CA . ASN B 1 693 ? 23.531 30.812 16.906 1 94.88 693 ASN B CA 1
ATOM 11484 C C . ASN B 1 693 ? 23.938 32.188 16.391 1 94.88 693 ASN B C 1
ATOM 11486 O O . ASN B 1 693 ? 23.875 33.156 17.141 1 94.88 693 ASN B O 1
ATOM 11490 N N . GLU B 1 694 ? 24.375 32.25 15.141 1 97.44 694 GLU B N 1
ATOM 11491 C CA . GLU B 1 694 ? 24.719 33.531 14.547 1 97.44 694 GLU B CA 1
ATOM 11492 C C . GLU B 1 694 ? 23.5 34.438 14.492 1 97.44 694 GLU B C 1
ATOM 11494 O O . GLU B 1 694 ? 23.594 35.625 14.812 1 97.44 694 GLU B O 1
ATOM 11499 N N . ILE B 1 695 ? 22.438 33.906 14.133 1 98.06 695 ILE B N 1
ATOM 11500 C CA . ILE B 1 695 ? 21.188 34.656 14.016 1 98.06 695 ILE B CA 1
ATOM 11501 C C . ILE B 1 695 ? 20.75 35.125 15.398 1 98.06 695 ILE B C 1
ATOM 11503 O O . ILE B 1 695 ? 20.422 36.312 15.578 1 98.06 695 ILE B O 1
ATOM 11507 N N . SER B 1 696 ? 20.766 34.188 16.391 1 96.69 696 SER B N 1
ATOM 11508 C CA . SER B 1 696 ? 20.281 34.531 17.719 1 96.69 696 SER B CA 1
ATOM 11509 C C . SER B 1 696 ? 21.141 35.594 18.375 1 96.69 696 SER B C 1
ATOM 11511 O O . SER B 1 696 ? 20.625 36.469 19.078 1 96.69 696 SER B O 1
ATOM 11513 N N . GLN B 1 697 ? 22.438 35.594 18.125 1 97.31 697 GLN B N 1
ATOM 11514 C CA . GLN B 1 697 ? 23.344 36.562 18.719 1 97.31 697 GLN B CA 1
ATOM 11515 C C . GLN B 1 697 ? 23.047 37.969 18.172 1 97.31 697 GLN B C 1
ATOM 11517 O O . GLN B 1 697 ? 22.953 38.938 18.938 1 97.31 697 GLN B O 1
ATOM 11522 N N . VAL B 1 698 ? 22.906 38.031 16.906 1 98.5 698 VAL B N 1
ATOM 11523 C CA . VAL B 1 698 ? 22.625 39.312 16.266 1 98.5 698 VAL B CA 1
ATOM 11524 C C . VAL B 1 698 ? 21.25 39.812 16.703 1 98.5 698 VAL B C 1
ATOM 11526 O O . VAL B 1 698 ? 21.078 41 17.016 1 98.5 698 VAL B O 1
ATOM 11529 N N . ALA B 1 699 ? 20.281 38.969 16.656 1 98.5 699 ALA B N 1
ATOM 11530 C CA . ALA B 1 699 ? 18.922 39.312 17.047 1 98.5 699 ALA B CA 1
ATOM 11531 C C . ALA B 1 699 ? 18.875 39.812 18.5 1 98.5 699 ALA B C 1
ATOM 11533 O O . ALA B 1 699 ? 18.203 40.812 18.797 1 98.5 699 ALA B O 1
ATOM 11534 N N . GLN B 1 700 ? 19.578 39.125 19.391 1 97.5 700 GLN B N 1
ATOM 11535 C CA . GLN B 1 700 ? 19.609 39.531 20.797 1 97.5 700 GLN B CA 1
ATOM 11536 C C . GLN B 1 700 ? 20.234 40.906 20.953 1 97.5 700 GLN B C 1
ATOM 11538 O O . GLN B 1 700 ? 19.703 41.75 21.672 1 97.5 700 GLN B O 1
ATOM 11543 N N . ALA B 1 701 ? 21.344 41.125 20.297 1 98.38 701 ALA B N 1
ATOM 11544 C CA . ALA B 1 701 ? 22.031 42.406 20.375 1 98.38 701 ALA B CA 1
ATOM 11545 C C . ALA B 1 701 ? 21.141 43.562 19.875 1 98.38 701 ALA B C 1
ATOM 11547 O O . ALA B 1 701 ? 21.078 44.625 20.484 1 98.38 701 ALA B O 1
ATOM 11548 N N . MET B 1 702 ? 20.484 43.312 18.766 1 98.38 702 MET B N 1
ATOM 11549 C CA . MET B 1 702 ? 19.641 44.344 18.156 1 98.38 702 MET B CA 1
ATOM 11550 C C . MET B 1 702 ? 18.422 44.625 19.016 1 98.38 702 MET B C 1
ATOM 11552 O O . MET B 1 702 ? 17.938 45.75 19.078 1 98.38 702 MET B O 1
ATOM 11556 N N . SER B 1 703 ? 17.953 43.625 19.719 1 98.25 703 SER B N 1
ATOM 11557 C CA . SER B 1 703 ? 16.781 43.781 20.562 1 98.25 703 SER B CA 1
ATOM 11558 C C . SER B 1 703 ? 17.047 44.688 21.75 1 98.25 703 SER B C 1
ATOM 11560 O O . SER B 1 703 ? 16.141 45.281 22.312 1 98.25 703 SER B O 1
ATOM 11562 N N . GLN B 1 704 ? 18.312 44.875 22.094 1 97.5 704 GLN B N 1
ATOM 11563 C CA . GLN B 1 704 ? 18.703 45.656 23.281 1 97.5 704 GLN B CA 1
ATOM 11564 C C . GLN B 1 704 ? 19.344 46.969 22.891 1 97.5 704 GLN B C 1
ATOM 11566 O O . GLN B 1 704 ? 19.703 47.75 23.766 1 97.5 704 GLN B O 1
ATOM 11571 N N . ASP B 1 705 ? 19.453 47.188 21.641 1 97.44 705 ASP B N 1
ATOM 11572 C CA . ASP B 1 705 ? 20.156 48.375 21.156 1 97.44 705 ASP B CA 1
ATOM 11573 C C . ASP B 1 705 ? 19.172 49.5 20.844 1 97.44 705 ASP B C 1
ATOM 11575 O O . ASP B 1 705 ? 18.406 49.406 19.875 1 97.44 705 ASP B O 1
ATOM 11579 N N . SER B 1 706 ? 19.203 50.594 21.516 1 95.88 706 SER B N 1
ATOM 11580 C CA . SER B 1 706 ? 18.266 51.719 21.422 1 95.88 706 SER B CA 1
ATOM 11581 C C . SER B 1 706 ? 18.469 52.5 20.125 1 95.88 706 SER B C 1
ATOM 11583 O O . SER B 1 706 ? 17.641 53.344 19.781 1 95.88 706 SER B O 1
ATOM 11585 N N . ARG B 1 707 ? 19.484 52.125 19.375 1 95.69 707 ARG B N 1
ATOM 11586 C CA . ARG B 1 707 ? 19.703 52.75 18.078 1 95.69 707 ARG B CA 1
ATOM 11587 C C . ARG B 1 707 ? 18.656 52.312 17.062 1 95.69 707 ARG B C 1
ATOM 11589 O O . ARG B 1 707 ? 18.391 53.031 16.094 1 95.69 707 ARG B O 1
ATOM 11596 N N . TYR B 1 708 ? 18.125 51.188 17.297 1 97.5 708 TYR B N 1
ATOM 11597 C CA . TYR B 1 708 ? 17.094 50.688 16.391 1 97.5 708 TYR B CA 1
ATOM 11598 C C . TYR B 1 708 ? 15.703 51.094 16.844 1 97.5 708 TYR B C 1
ATOM 11600 O O . TYR B 1 708 ? 15.492 51.375 18.031 1 97.5 708 TYR B O 1
ATOM 11608 N N . SER B 1 709 ? 14.805 51.25 15.914 1 97.44 709 SER B N 1
ATOM 11609 C CA . SER B 1 709 ? 13.422 51.562 16.234 1 97.44 709 SER B CA 1
ATOM 11610 C C . SER B 1 709 ? 12.789 50.5 17.125 1 97.44 709 SER B C 1
ATOM 11612 O O . SER B 1 709 ? 13.289 49.375 17.203 1 97.44 709 SER B O 1
ATOM 11614 N N . GLN B 1 710 ? 11.703 50.844 17.766 1 97.25 710 GLN B N 1
ATOM 11615 C CA . GLN B 1 710 ? 11.016 49.875 18.641 1 97.25 710 GLN B CA 1
ATOM 11616 C C . GLN B 1 710 ? 10.531 48.688 17.844 1 97.25 710 GLN B C 1
ATOM 11618 O O . GLN B 1 710 ? 10.594 47.531 18.328 1 97.25 710 GLN B O 1
ATOM 11623 N N . ALA B 1 711 ? 10.031 48.906 16.656 1 97.44 711 ALA B N 1
ATOM 11624 C CA . ALA B 1 711 ? 9.547 47.812 15.812 1 97.44 711 ALA B CA 1
ATOM 11625 C C . ALA B 1 711 ? 10.664 46.812 15.516 1 97.44 711 ALA B C 1
ATOM 11627 O O . ALA B 1 711 ? 10.445 45.594 15.516 1 97.44 711 ALA B O 1
ATOM 11628 N N . VAL B 1 712 ? 11.859 47.344 15.211 1 98.5 712 VAL B N 1
ATOM 11629 C CA . VAL B 1 712 ? 13.016 46.5 14.922 1 98.5 712 VAL B CA 1
ATOM 11630 C C . VAL B 1 712 ? 13.422 45.719 16.172 1 98.5 712 VAL B C 1
ATOM 11632 O O . VAL B 1 712 ? 13.68 44.5 16.109 1 98.5 712 VAL B O 1
ATOM 11635 N N . ARG B 1 713 ? 13.453 46.406 17.297 1 98.44 713 ARG B N 1
ATOM 11636 C CA . ARG B 1 713 ? 13.836 45.75 18.547 1 98.44 713 ARG B CA 1
ATOM 11637 C C . ARG B 1 713 ? 12.844 44.656 18.938 1 98.44 713 ARG B C 1
ATOM 11639 O O . ARG B 1 713 ? 13.234 43.594 19.406 1 98.44 713 ARG B O 1
ATOM 11646 N N . ASP B 1 714 ? 11.609 44.969 18.75 1 98.12 714 ASP B N 1
ATOM 11647 C CA . ASP B 1 714 ? 10.562 44 19.047 1 98.12 714 ASP B CA 1
ATOM 11648 C C . ASP B 1 714 ? 10.703 42.75 18.188 1 98.12 714 ASP B C 1
ATOM 11650 O O . ASP B 1 714 ? 10.617 41.625 18.688 1 98.12 714 ASP B O 1
ATOM 11654 N N . GLU B 1 715 ? 10.883 42.938 16.891 1 98.25 715 GLU B N 1
ATOM 11655 C CA . GLU B 1 715 ? 11.016 41.781 15.992 1 98.25 715 GLU B CA 1
ATOM 11656 C C . GLU B 1 715 ? 12.312 41 16.266 1 98.25 715 GLU B C 1
ATOM 11658 O O . GLU B 1 715 ? 12.352 39.781 16.125 1 98.25 715 GLU B O 1
ATOM 11663 N N . ALA B 1 716 ? 13.344 41.719 16.562 1 98.62 716 ALA B N 1
ATOM 11664 C CA . ALA B 1 716 ? 14.602 41.094 16.953 1 98.62 716 ALA B CA 1
ATOM 11665 C C . ALA B 1 716 ? 14.414 40.188 18.156 1 98.62 716 ALA B C 1
ATOM 11667 O O . ALA B 1 716 ? 14.938 39.062 18.203 1 98.62 716 ALA B O 1
ATOM 11668 N N . LEU B 1 717 ? 13.703 40.688 19.141 1 98 717 LEU B N 1
ATOM 11669 C CA . LEU B 1 717 ? 13.43 39.875 20.328 1 98 717 LEU B CA 1
ATOM 11670 C C . LEU B 1 717 ? 12.609 38.625 19.969 1 98 717 LEU B C 1
ATOM 11672 O O . LEU B 1 717 ? 12.875 37.562 20.469 1 98 717 LEU B O 1
ATOM 11676 N N . LYS B 1 718 ? 11.617 38.781 19.141 1 97.44 718 LYS B N 1
ATOM 11677 C CA . LYS B 1 718 ? 10.82 37.656 18.672 1 97.44 718 LYS B CA 1
ATOM 11678 C C . LYS B 1 718 ? 11.695 36.594 18 1 97.44 718 LYS B C 1
ATOM 11680 O O . LYS B 1 718 ? 11.539 35.406 18.234 1 97.44 718 LYS B O 1
ATOM 11685 N N . THR B 1 719 ? 12.539 37.094 17.109 1 97.69 719 THR B N 1
ATOM 11686 C CA . THR B 1 719 ? 13.43 36.188 16.391 1 97.69 719 THR B CA 1
ATOM 11687 C C . THR B 1 719 ? 14.352 35.438 17.344 1 97.69 719 THR B C 1
ATOM 11689 O O . THR B 1 719 ? 14.547 34.219 17.203 1 97.69 719 THR B O 1
ATOM 11692 N N . TYR B 1 720 ? 14.883 36.156 18.312 1 96.94 720 TYR B N 1
ATOM 11693 C CA . TYR B 1 720 ? 15.703 35.5 19.328 1 96.94 720 TYR B CA 1
ATOM 11694 C C . TYR B 1 720 ? 14.922 34.406 20.047 1 96.94 720 TYR B C 1
ATOM 11696 O O . TYR B 1 720 ? 15.422 33.312 20.203 1 96.94 720 TYR B O 1
ATOM 11704 N N . ASN B 1 721 ? 13.703 34.656 20.406 1 96 721 ASN B N 1
ATOM 11705 C CA . ASN B 1 721 ? 12.867 33.719 21.125 1 96 721 ASN B CA 1
ATOM 11706 C C . ASN B 1 721 ? 12.453 32.531 20.234 1 96 721 ASN B C 1
ATOM 11708 O O . ASN B 1 721 ? 12.297 31.422 20.703 1 96 721 ASN B O 1
ATOM 11712 N N . ARG B 1 722 ? 12.234 32.812 18.922 1 95.88 722 ARG B N 1
ATOM 11713 C CA . ARG B 1 722 ? 11.922 31.734 17.984 1 95.88 722 ARG B CA 1
ATOM 11714 C C . ARG B 1 722 ? 13.062 30.719 17.891 1 95.88 722 ARG B C 1
ATOM 11716 O O . ARG B 1 722 ? 12.828 29.516 17.781 1 95.88 722 ARG B O 1
ATOM 11723 N N . ILE B 1 723 ? 14.211 31.203 17.922 1 94.12 723 ILE B N 1
ATOM 11724 C CA . ILE B 1 723 ? 15.391 30.375 17.703 1 94.12 723 ILE B CA 1
ATOM 11725 C C . ILE B 1 723 ? 15.781 29.672 19.016 1 94.12 723 ILE B C 1
ATOM 11727 O O . ILE B 1 723 ? 16.125 28.484 19.016 1 94.12 723 ILE B O 1
ATOM 11731 N N . MET B 1 724 ? 15.711 30.281 20.203 1 87.5 724 MET B N 1
ATOM 11732 C CA . MET B 1 724 ? 16.312 29.781 21.438 1 87.5 724 MET B CA 1
ATOM 11733 C C . MET B 1 724 ? 15.281 29 22.25 1 87.5 724 MET B C 1
ATOM 11735 O O . MET B 1 724 ? 15.641 28.141 23.047 1 87.5 724 MET B O 1
ATOM 11739 N N . ASN B 1 725 ? 14.078 29.203 22.188 1 70.62 725 ASN B N 1
ATOM 11740 C CA . ASN B 1 725 ? 13.086 28.594 23.078 1 70.62 725 ASN B CA 1
ATOM 11741 C C . ASN B 1 725 ? 12.758 27.156 22.641 1 70.62 725 ASN B C 1
ATOM 11743 O O . ASN B 1 725 ? 12.07 26.438 23.359 1 70.62 725 ASN B O 1
ATOM 11747 N N . HIS B 1 726 ? 13.273 26.609 21.703 1 65.38 726 HIS B N 1
ATOM 11748 C CA . HIS B 1 726 ? 12.727 25.344 21.219 1 65.38 726 HIS B CA 1
ATOM 11749 C C . HIS B 1 726 ? 13.727 24.203 21.375 1 65.38 726 HIS B C 1
ATOM 11751 O O . HIS B 1 726 ? 13.359 23.031 21.328 1 65.38 726 HIS B O 1
ATOM 11757 N N . ARG B 1 727 ? 14.906 24.438 21.625 1 66.5 727 ARG B N 1
ATOM 11758 C CA . ARG B 1 727 ? 15.859 23.328 21.562 1 66.5 727 ARG B CA 1
ATOM 11759 C C . ARG B 1 727 ? 16.625 23.203 22.875 1 66.5 727 ARG B C 1
ATOM 11761 O O . ARG B 1 727 ? 16.828 24.188 23.578 1 66.5 727 ARG B O 1
ATOM 11768 N N . LYS B 1 728 ? 16.594 21.891 23.25 1 69.56 728 LYS B N 1
ATOM 11769 C CA . LYS B 1 728 ? 17.328 21.469 24.438 1 69.56 728 LYS B CA 1
ATOM 11770 C C . LYS B 1 728 ? 18.828 21.406 24.156 1 69.56 728 LYS B C 1
ATOM 11772 O O . LYS B 1 728 ? 19.25 21.156 23.031 1 69.56 728 LYS B O 1
#

Organism: NCBI:txid997884

Foldseek 3Di:
DPPPPPPPPPPPPPPPPPPPLPQQQAAEEEEEEDVLCVLQVVLVVLLQVLVVVVRHHYHYHHCPPLDLVVLLVVLVCQQPDRGRRHQEYEYEELRAWEFEPPQCLLAFDQQDDPVPDDSVFNTFGFCLSRFFNQWDWDWDAADDVQRRYTYIYTFLPGFNYGAGRHFYAYAFAQDDDPCRSVLRNLLSVLLSVCSVDAAFQQAEEEEAAPCFLNLWPLQVVLVVVQVCLLPVVNPDPPPRYYYDYLQVDQQCVVVVQVVLQDQNAAEYEYHAADAFFWGAHYDHHDDPDPVSVLLVVLLVLLVVLVVCVVVPHDSVVVVVVVCVVVPRDDPVSNPCSPPPVVVVVSVVSVVSRIDGLVCLVVGQGAHQEYEYNYAQQPLSSDSHHNQSSNSSGNYNHAKYKDFRGGHDSLDPRCQLVSVLSQWDFQSVVDSVRDGRGIHMYHDRRDGHHHPDCPPDHPNVCVVPLDLVVLVVQCPPSRLSSVLVSQVSCLVVVNDDLVNLLVCLVPPPRPSNVVSSLVSNLQADDVSNLVSLLVQCPDPNLSSNLVSLQLCLLAQDLSCLLSLLVNLLQDDRTSSSNVSSLLSLQQYALVSNVVSNVVPQDQVNDPPSVVSSVVSNVSSVCRVCVLVVLQVCLQVPPVDDPVSSLVSLSVLLVHVNPVCVVVLLVSLVVDPDQVSNLSNLSSLLSSQNYNCLVVSLVSLCVQLPDPVHDPSNNSSSSSSNSSNPVRHD/DPPPPPPPPPPPPPPPPPPPLPQQQAAEEEEEEDVLCVLQVPLVVLLQVLVVVVRHHYHYHHCPPLDLVVLLVVLVCQQPDRGRRHQEYEYEELRAWEFEPPQCLLAFDQQDDCVPDDSVFNTFGFCLSRFFNQWDWDWDAADPVQRRYTYIYTFLPGFNYGAGRHFYAYAFAQDDDPCRSVLRNLLSVLLSVCSVDAAFQQAEEEEAAPPFLNLWPQQVVLVVVQVCLLPVVNPDPPPRYYYDYLQVDQQCVVVVQVVLQDQNAAEYEYTAADAFFWGAHYDHHDDPDPVSVLLVVLLVLLVVLVVCVVVPHDSVVVVVVVCVVVPRDDPVSNPCSPPPVVVVVSVVSVVSRIDGLVCLVVGQGAHQEYEYNYAQQPLSSDSHHNQSSNSSGNYNHAKYKDFRGGHDSLDPRCQLVSVLSQWDFQSVVDSVRDGRGIHMYHDRRDGHHHPDCPPDHPNVCVVPLDLVVLVVQCPPSRLSSVLVSQVSCLVVVNDDLVNLLVCLVPPPRPSNVVSSLVSNLQADDVSNVVSLLVQCPDPNLSSNLVSLQLCLLAQDLSCLLSLLVNLLQDDRTSSSNVSSLLSLLQYALVSNVVSNVVPQDQVNDPPSVVSSVVSNVSSVCRVCVLVVLQVCLQPPPPDDPVSSLVSLSVLLVHVNPVCVVVLLVSLVVDPDQVNNLSNLSSLLSSQNYNCLVVSLVSLCVQLPDPVHDPSNNSSSSSSNSSNPVRHD

Nearest PDB structures (foldseek):
  7q1f-assembly1_D  TM=5.884E-01  e=3.646E-02  synthetic construct
  6gx7-assembly2_F  TM=5.202E-01  e=2.151E-02  synthetic construct
  5dcq-assembly3_A  TM=6.004E-01  e=6.804E-02  synthetic construct
  6veh-assembly1_A  TM=5.095E-01  e=5.353E-02  synthetic construct
  3ltj-assembly1_A  TM=4.980E-01  e=1.048E-01  synthetic construct

Solvent-accessible surface area (backbone atoms only — not comparable to full-atom values): 74803 Å² total; per-residue (Å²): 137,84,78,76,78,77,76,79,75,78,79,76,75,76,76,71,77,70,73,72,76,73,81,60,68,32,15,31,37,40,36,27,19,58,66,53,40,68,75,28,43,68,39,52,53,49,36,42,48,48,46,37,74,70,54,26,42,66,45,82,41,69,48,80,78,76,46,60,67,60,54,34,51,51,51,49,51,43,45,70,38,85,75,36,21,38,52,30,37,36,37,32,45,80,56,56,38,42,26,40,28,86,49,51,87,49,32,74,53,45,77,61,56,61,83,83,39,58,67,90,71,38,32,45,54,25,67,52,71,62,30,19,77,75,56,38,70,40,82,72,49,66,44,88,88,44,82,46,38,31,37,28,34,51,38,43,88,21,64,63,70,88,69,49,77,28,20,45,14,34,40,47,53,45,37,89,54,78,60,33,54,58,35,46,38,53,35,36,50,49,51,44,57,53,70,72,52,88,48,51,60,48,27,36,37,39,38,43,17,49,74,39,64,62,61,25,63,57,54,57,34,45,45,52,55,46,49,42,51,33,40,61,88,30,41,33,62,63,42,12,72,44,79,48,55,29,79,79,34,63,46,34,42,58,56,51,52,14,56,35,24,28,78,73,32,28,36,34,39,41,36,23,48,41,33,40,48,35,41,42,30,41,58,84,60,80,60,88,44,71,65,43,41,52,51,51,51,29,50,52,43,20,53,50,45,45,52,34,46,76,73,68,46,63,52,69,60,48,49,54,51,51,20,57,72,60,73,49,50,48,72,73,50,46,60,51,39,80,34,66,69,50,42,49,51,52,49,51,54,59,53,44,21,32,45,45,57,73,53,58,79,65,53,42,45,13,28,30,35,34,40,44,56,30,18,14,25,28,21,74,88,44,48,60,18,38,44,26,44,49,40,46,38,89,34,53,23,44,29,26,39,22,13,33,39,56,59,47,83,86,56,78,82,67,64,54,48,22,37,30,36,54,33,23,32,54,12,51,44,50,40,78,59,70,34,48,34,54,46,36,36,29,54,30,76,46,54,33,32,54,83,63,92,75,89,71,58,54,63,59,54,70,69,66,71,52,61,72,63,33,60,60,29,61,70,44,96,42,47,36,50,22,30,48,22,52,51,54,29,39,76,68,65,75,43,52,59,63,58,37,42,52,47,38,70,65,39,66,46,61,61,36,26,44,42,28,53,60,59,31,65,32,39,82,51,69,48,36,55,50,45,42,48,43,25,53,34,25,48,40,52,64,43,20,42,50,26,39,50,49,50,25,46,22,48,50,72,90,47,47,58,43,53,45,54,56,66,68,48,84,86,58,52,52,44,44,52,54,41,45,51,58,26,38,33,24,40,61,49,69,61,50,52,54,45,40,68,69,65,65,54,58,74,54,36,64,58,29,68,60,50,50,51,50,52,53,45,48,43,56,53,26,25,50,64,52,50,61,57,55,50,36,62,72,68,43,82,83,56,48,70,68,57,37,50,58,44,41,57,48,36,57,78,50,51,49,57,90,48,48,68,60,51,52,53,40,52,71,65,56,88,51,61,72,56,40,30,49,46,36,52,23,57,28,60,38,46,59,25,72,58,33,64,62,52,33,52,51,21,47,54,44,36,72,36,82,88,45,54,69,67,42,18,39,32,15,35,31,23,23,34,34,41,57,73,61,52,97,136,85,78,75,76,78,77,78,78,76,78,76,73,76,76,72,75,70,72,72,77,71,80,58,68,33,14,32,35,40,38,26,19,60,67,49,41,68,75,29,42,69,40,51,52,48,36,42,50,47,46,36,74,70,54,26,43,66,44,81,42,68,48,81,77,75,46,60,67,59,52,34,51,51,51,50,51,42,44,70,37,87,76,36,22,38,53,32,36,35,38,33,46,81,54,57,38,40,26,40,28,86,49,50,86,48,33,72,55,46,78,60,56,61,83,81,38,59,67,89,70,38,31,45,52,28,67,52,71,60,29,19,78,74,58,40,68,40,81,72,50,68,44,86,87,45,82,44,38,31,35,28,34,52,35,43,88,21,64,63,70,87,68,49,76,29,21,46,13,34,40,48,53,44,38,89,55,79,60,33,53,59,35,46,37,52,36,36,49,49,50,44,58,53,70,73,52,88,47,52,61,49,27,36,38,40,37,42,18,50,75,39,64,63,61,26,64,57,54,57,33,45,45,52,55,48,48,42,51,34,41,60,88,32,41,34,62,61,42,12,74,44,79,49,56,30,81,78,33,64,47,34,44,58,56,51,51,14,57,34,25,28,78,71,33,28,37,34,39,41,36,21,47,40,34,40,48,35,41,43,30,40,58,83,60,80,60,86,46,70,64,41,42,52,51,50,51,28,51,52,44,21,51,52,44,44,51,33,47,76,71,68,46,61,52,69,58,49,49,53,51,52,19,55,74,60,73,51,51,47,73,73,50,47,59,52,39,82,35,66,68,50,43,48,52,51,49,51,53,58,52,44,22,34,45,45,59,73,54,58,80,65,53,43,46,13,28,29,34,33,39,45,56,29,17,14,24,29,22,72,88,44,46,59,18,37,44,26,46,48,41,46,37,87,33,53,23,43,30,25,39,23,14,32,39,57,59,45,83,88,57,77,82,67,64,55,47,23,37,30,36,52,34,22,33,52,11,51,43,49,40,75,59,69,36,48,34,54,45,37,38,30,54,29,75,46,54,33,30,55,82,63,90,77,90,70,57,56,60,57,56,69,68,65,70,52,61,71,62,33,60,60,28,62,70,44,96,41,47,38,52,22,30,49,21,52,51,54,30,40,77,70,67,75,44,51,60,63,56,37,42,51,48,39,70,67,38,64,45,61,61,37,28,44,41,28,52,60,59,30,66,32,40,82,49,69,49,36,54,51,43,40,47,43,25,54,34,25,47,39,51,65,44,20,44,51,25,40,50,49,48,25,47,20,48,49,72,90,46,47,59,41,53,45,54,57,66,68,48,83,85,59,52,52,41,43,51,52,39,46,50,59,25,38,33,25,39,60,49,69,61,49,53,53,44,40,66,70,65,67,53,58,74,55,35,64,59,30,67,59,52,51,50,51,51,52,46,49,44,57,55,27,26,48,64,52,50,61,59,54,50,36,62,72,69,43,82,83,56,49,70,66,56,37,51,56,44,40,57,48,34,57,78,51,50,50,58,88,48,48,68,60,52,54,53,38,50,72,64,57,87,51,62,72,56,40,31,48,45,34,52,23,59,29,59,37,45,61,25,73,58,34,66,63,52,33,53,52,21,47,53,43,37,72,37,82,89,46,54,69,67,42,18,40,32,15,35,31,22,22,34,34,42,59,72,61,52,98

Radius of gyration: 36.31 Å; Cα contacts (8 Å, |Δi|>4): 2742; chains: 2; bounding box: 121×107×113 Å